Protein 1OYJ (pdb70)

InterPro domains:
  IPR004045 Glutathione S-transferase, N-terminal [PF13417] (9-83)
  IPR004045 Glutathione S-transferase, N-terminal [PS50404] (5-84)
  IPR010987 Glutathione S-transferase, C-terminal-like [PS50405] (97-220)
  IPR036249 Thioredoxin-like superfamily [SSF52833] (6-85)
  IPR036282 Glutathione S-transferase, C-terminal domain superfamily [SSF47616] (97-228)
  IPR040079 Glutathione transferase family [SFLDS00019] (3-228)
  IPR045073 Glutathione S-transferase Omega/Tau-like [PTHR11260] (10-219)
  IPR045073 Glutathione S-transferase Omega/Tau-like [SFLDG01152] (3-228)
  IPR045074 Glutathione S-transferases Tau, C-terminal alpha-helical domain, plant [cd03185] (106-224)

Organism: Oryza sativa subsp. indica (NCBI:txid39946)

Solvent-accessible surface area: 40550 Å² total; per-residue (Å²): 164,145,117,48,103,6,8,0,1,0,46,81,5,8,8,46,0,1,0,0,14,0,0,0,38,45,11,54,10,142,45,81,79,94,92,12,88,68,78,114,67,41,104,48,0,73,156,13,5,84,38,17,116,115,21,6,0,0,10,38,76,56,98,45,7,8,31,7,26,11,0,0,15,6,0,19,18,24,12,87,79,26,60,75,11,4,43,56,18,108,90,68,101,70,9,14,36,30,20,4,48,17,13,20,21,0,34,6,1,39,108,67,0,108,79,23,1,12,118,0,19,135,71,166,54,110,75,42,36,39,8,1,142,106,0,5,93,15,0,98,35,0,15,76,42,2,26,140,90,96,13,12,28,69,60,94,56,48,80,2,8,3,7,0,0,0,0,0,0,4,20,5,18,15,85,0,2,45,138,22,9,68,33,48,5,87,142,18,0,64,109,0,10,25,0,18,114,63,0,39,173,42,122,8,4,93,154,30,29,26,54,55,112,110,0,64,100,35,4,39,63,38,138,48,148,121,74,171,90,148,95,108,2,4,0,0,0,49,84,5,9,8,48,0,2,0,0,15,0,0,0,38,43,10,57,27,120,32,53,80,74,93,10,89,74,79,112,66,39,121,42,0,68,178,12,5,78,41,25,113,118,20,6,0,0,11,29,79,47,98,44,5,8,34,8,26,9,0,0,15,7,0,21,22,26,26,103,79,31,61,75,9,5,37,55,28,91,119,119,116,50,4,16,38,43,21,3,47,16,13,23,22,0,32,7,0,39,111,61,0,93,83,18,0,8,120,0,25,161,64,184,21,126,84,21,29,52,8,1,67,99,0,12,98,15,0,104,34,0,19,78,50,2,18,131,84,90,5,16,16,77,37,86,71,46,80,1,7,4,7,0,0,0,0,0,0,2,20,5,12,15,60,0,2,48,56,15,8,70,37,44,6,91,150,18,0,60,98,0,12,27,0,20,116,62,0,36,171,39,125,5,6,100,148,27,28,24,45,52,103,118,0,46,97,34,2,37,99,71,109,95,210,179,52,171,85,7,11,0,0,0,45,79,4,10,10,50,0,1,0,0,16,0,0,0,38,41,10,61,7,148,42,91,77,93,92,9,89,70,72,113,72,40,106,38,0,71,169,13,4,77,41,20,118,112,20,5,0,0,10,29,69,54,97,44,5,9,36,8,24,11,0,0,14,9,0,19,22,27,4,76,78,16,56,75,8,3,44,55,42,103,86,76,87,105,64,18,16,35,34,18,3,50,15,12,20,20,0,32,6,0,54,105,64,0,114,78,23,0,14,125,0,16,146,70,161,49,112,74,42,38,38,8,0,140,105,0,5,91,15,0,104,37,0,18,75,42,1,21,132,102,52,21,14,25,66,80,44,54,28,78,1,8,4,6,0,0,0,0,0,0,4,19,5,19,15,80,0,2,45,136,26,9,71,32,49,5,89,138,17,0,62,99,0,11,30,0,20,114,71,0,34,97,40,118,7,4,96,154,29,29,25,51,57,114,116,0,63,103,36,3,31,94,46,97,174,172,51,66,153,133,96,112,5,7,0,1,0,51,93,3,9,6,48,0,1,0,0,14,0,0,0,35,40,11,64,29,126,28,61,78,84,92,8,89,76,75,111,64,41,108,43,0,67,172,12,5,80,42,23,108,120,20,6,0,0,12,35,74,58,100,46,5,9,34,7,25,9,0,0,14,6,0,20,27,25,38,117,81,30,57,75,9,5,31,79,19,137,86,124,71,9,16,36,30,23,2,47,17,12,21,22,0,37,8,1,45,82,62,0,98,91,22,0,36,141,0,26,78,69,85,53,124,62,41,41,40,11,1,156,112,0,6,89,12,0,102,35,0,19,76,41,1,17,132,85,102,12,12,13,60,43,92,66,52,75,1,6,3,6,0,0,0,0,0,0,3,22,5,10,14,102,1,4,48,57,18,10,69,28,41,5,90,116,13,0,59,108,0,11,29,0,20,116,60,0,35,176,40,123,6,8,98,151,29,26,23,46,51,107,118,0,96,105,36,3,30,92,51,107,192,131

B-factor: mean 33.17, std 14.16, range [9.79, 136.51]

Radius of gyration: 37.54 Å; Cα contacts (8 Å, |Δi|>4): 1341; chains: 4; bounding box: 58×99×96 Å

Nearest PDB structures (foldseek):
  1oyj-assembly1_A  TM=1.004E+00  e=3.392E-39  Oryza sativa
  1oyj-assembly2_C  TM=9.972E-01  e=3.612E-35  Oryza sativa
  1oyj-assembly2_D  TM=9.879E-01  e=2.551E-34  Oryza sativa
  1oyj-assembly1_B  TM=9.834E-01  e=3.810E-34  Oryza sativa
  1gwc-assembly2_B  TM=8.923E-01  e=2.311E-18  Aegilops tauschii

Secondary structure (DSSP, 8-state):
--S--EEEEE-TT-HHHHHHHHHHHHHT---EEEE--TTS--HHHHHHSTTT--S-EEEETTEEEESHHHHHHHHHHH-TTSPPSS--STT---HHHHHHHHHHHHHHHHHHHHHHHHHHHH--HHHHHHHHHHHHHHHHHHHHHHTT-SSSSSSS--S--HHHHHHGGGGGGHHHHHHHHT--HHHH-HHHHHHHHHHTTSHHHHHHPPPHHHHHHHHHHHHHHHH-/--SSEEEEE-TT-HHHHHHHHHHHHHT---EEEE-BTTB--HHHHHHSTTT--S-EEEETTEEEESHHHHHHHHHHH-TTSPPSS--S-----HHHHHHHHHHHHHHHHHHHHHHHHHHHH--SHHHHHHHHHHHHHHHHHHHHHTT-SSSS-SSS-S--HHHHHHHHHHTTHHHHHHHHT--HHHH-HHHHHHHHHHTTSHHHHHH---HHHHHHHHHHHHH-/----EEEEE-TT-HHHHHHHHHHHHTT---EEEE--TTS--HHHHHHSTTT--S-EEEETTEEEESHHHHHHHHHHS-TTSPPSS--SSSS-TTHHHHHHHHHHHHHHHHHHHHHHHHHHHH--HHHHHHHHHHHHHHHHHHHHHHTT-SSSSTT-SSS--HHHHHHGGGGGGHHHHHHHHT--HHHH-HHHHHHHHHHTTSHHHHHHPPPHHHHHHHHHHHHHHH-/---SEEEEE-TT-HHHHHHHHHHHHHT---EEEE-BTTB--HHHHHHSTTT--S-EEEETTEEEESHHHHHHHHHHH-TTSPPSS-------HHHHHHHHHHHHHHHHHHHHHHHHTTSS--HHHHHHHHHHHHHHHHHHHHHHTT-S-SSSSSSSS--HHHHHHGGGGGTHHHHHHHHT--HHHH-HHHHHHHHHHTTSHHHHHH---HHHHHHHHHHTTT-

Sequence (902 aa):
AEEKELVLLDFWVSPFGQRCRIAMAEKGLEFEYREEDLGNKSDLLLRSNPVHRKIPVLLHAGRPVSESLVILQYLDDAFPGTPHLLPPANSGADAAYARATARFWADYVDRKLYDCGSRLWRLKGEPQAAAGREMAEILRTLEAELGDREFFGGGGGGRLGFVDVALVPFTAWFYSYERCGGFSVEEVAPRLAAWARRCGRIDSVVKHLPSPEKVYDFVGVLKKKYGVEEKELVLLDFWVSPFGQRCRIAMAEKGLEFEYREEDLGNKSDLLLRSNPVHRKIPVLLHAGRPVSESLVILQYLDDAFPGTPHLLPPANSDADAAYARATARFWADYVDRKLYDCGSRLWRLKGEPQAAAGREMAEILRTLEAELGDREFFGGGGGGRLGFVDVALVPFTAWFYSYERCGGFSVEEVAPRLAAWARRCGRIDSVVKHLPSPEKVYDFVGVLKKKEEKELVLLDFWVSPFGQRCRIAMAEKGLEFEYREEDLGNKSDLLLRSNPVHRKIPVLLHAGRPVSESLVILQYLDDAFPGTPHLLPPANSGDADAAYARATARFWADYVDRKLYDCGSRLWRLKGEPQAAAGREMAEILRTLEAELGDREFFGGGGGGRLGFVDVALVPFTAWFYSYERCGGFSVEEVAPRLAAWARRCGRIDSVVKHLPSPEKVYDFVGVLKKKYGEEKELVLLDFWVSPFGQRCRIAMAEKGLEFEYREEDLGNKSDLLLRSNPVHRKIPVLLHAGRPVSESLVILQYLDDAFPGTPHLLPPANSADAAYARATARFWADYVDRKLYDCGSRLWRLKGEPQAAAGREMAEILRTLEAELGDREFFGGGGGGRLGFVDVALVPFTAWFYSYERCGGFSVEEVAPRLAAWARRCGRIDSVVKHLPSPEKVYDFVGVLKKK

CATH classification: 3.40.30.10 (+1 more: 1.20.1050.10)

Structure (mmCIF, N/CA/C/O backbone):
data_1OYJ
#
_entry.id   1OYJ
#
_cell.length_a   76.829
_cell.length_b   91.129
_cell.length_c   165.034
_cell.angle_alpha   90.00
_cell.angle_beta   90.00
_cell.angle_gamma   90.00
#
_symmetry.space_group_name_H-M   'P 21 21 21'
#
loop_
_entity.id
_entity.type
_entity.pdbx_description
1 polymer 'glutathione s-transferase'
2 non-polymer 'MAGNESIUM ION'
3 non-polymer 'CHLORIDE ION'
4 non-polymer GLUTATHIONE
5 non-polymer GLYCEROL
6 water water
#
loop_
_atom_site.group_PDB
_atom_site.id
_atom_site.type_symbol
_atom_site.label_atom_id
_atom_site.label_alt_id
_atom_site.label_comp_id
_atom_site.label_asym_id
_atom_site.label_entity_id
_atom_site.label_seq_id
_atom_site.pdbx_PDB_ins_code
_atom_site.Cartn_x
_atom_site.Cartn_y
_atom_site.Cartn_z
_atom_site.occupancy
_atom_site.B_iso_or_equiv
_atom_site.auth_seq_id
_atom_site.auth_comp_id
_atom_site.auth_asym_id
_atom_site.auth_atom_id
_atom_site.pdbx_PDB_model_num
ATOM 1 N N . ALA A 1 2 ? 15.924 3.351 17.992 1.00 73.72 2 ALA A N 1
ATOM 2 C CA . ALA A 1 2 ? 14.973 2.711 18.950 1.00 73.51 2 ALA A CA 1
ATOM 3 C C . ALA A 1 2 ? 15.535 1.411 19.496 1.00 73.06 2 ALA A C 1
ATOM 4 O O . ALA A 1 2 ? 15.041 0.338 19.147 1.00 73.50 2 ALA A O 1
ATOM 6 N N . GLU A 1 3 ? 16.635 1.501 20.244 1.00 72.17 3 GLU A N 1
ATOM 7 C CA . GLU A 1 3 ? 17.116 0.381 21.056 1.00 71.01 3 GLU A CA 1
ATOM 8 C C . GLU A 1 3 ? 16.818 0.626 22.542 1.00 69.87 3 GLU A C 1
ATOM 9 O O . GLU A 1 3 ? 15.795 1.215 22.898 1.00 70.11 3 GLU A O 1
ATOM 15 N N . GLU A 1 4 ? 17.718 0.149 23.397 1.00 68.34 4 GLU A N 1
ATOM 16 C CA . GLU A 1 4 ? 17.653 0.331 24.842 1.00 66.70 4 GLU A CA 1
ATOM 17 C C . GLU A 1 4 ? 18.673 1.388 25.266 1.00 64.24 4 GLU A C 1
ATOM 18 O O . GLU A 1 4 ? 19.861 1.113 25.297 1.00 63.69 4 GLU A O 1
ATOM 24 N N . LYS A 1 5 ? 18.222 2.608 25.539 1.00 61.28 5 LYS A N 1
ATOM 25 C CA . LYS A 1 5 ? 19.115 3.619 26.111 1.00 58.61 5 LYS A CA 1
ATOM 26 C C . LYS A 1 5 ? 19.808 4.632 25.162 1.00 55.14 5 LYS A C 1
ATOM 27 O O . LYS A 1 5 ? 20.040 4.361 23.984 1.00 55.76 5 LYS A O 1
ATOM 29 N N . GLU A 1 6 ? 20.084 5.821 25.693 1.00 50.14 6 GLU A N 1
ATOM 30 C CA . GLU A 1 6 ? 21.001 6.773 25.063 1.00 45.40 6 GLU A CA 1
ATOM 31 C C . GLU A 1 6 ? 22.057 6.831 26.147 1.00 39.96 6 GLU A C 1
ATOM 32 O O . GLU A 1 6 ? 21.848 7.506 27.178 1.00 37.45 6 GLU A O 1
ATOM 38 N N . LEU A 1 7 ? 23.121 6.056 25.941 1.00 32.90 7 LEU A N 1
ATOM 39 C CA . LEU A 1 7 ? 24.204 5.938 26.887 1.00 28.53 7 LEU A CA 1
ATOM 40 C C . LEU A 1 7 ? 25.441 6.685 26.466 1.00 26.24 7 LEU A C 1
ATOM 41 O O . LEU A 1 7 ? 25.932 6.540 25.341 1.00 23.15 7 LEU A O 1
ATOM 46 N N . VAL A 1 8 ? 26.000 7.448 27.388 1.00 24.85 8 VAL A N 1
ATOM 47 C CA . VAL A 1 8 ? 27.248 8.137 27.146 1.00 24.41 8 VAL A CA 1
ATOM 48 C C . VAL A 1 8 ? 28.140 7.934 28.336 1.00 23.51 8 VAL A C 1
ATOM 49 O O . VAL A 1 8 ? 27.661 8.050 29.486 1.00 23.72 8 VAL A O 1
ATOM 53 N N . LEU A 1 9 ? 29.427 7.714 28.082 1.00 22.15 9 LEU A N 1
ATOM 54 C CA . LEU A 1 9 ? 30.348 7.413 29.141 1.00 21.04 9 LEU A CA 1
ATOM 55 C C . LEU A 1 9 ? 31.484 8.388 29.093 1.00 22.20 9 LEU A C 1
ATOM 56 O O . LEU A 1 9 ? 32.198 8.449 28.058 1.00 23.79 9 LEU A O 1
ATOM 61 N N . LEU A 1 10 ? 31.620 9.217 30.126 1.00 19.61 10 LEU A N 1
ATOM 62 C CA . LEU A 1 10 ? 32.735 10.129 30.232 1.00 21.45 10 LEU A CA 1
ATOM 63 C C . LEU A 1 10 ? 33.826 9.296 30.897 1.00 22.24 10 LEU A C 1
ATOM 64 O O . LEU A 1 10 ? 33.624 8.743 31.981 1.00 22.35 10 LEU A O 1
ATOM 69 N N . ASP A 1 11 ? 34.993 9.201 30.276 1.00 21.44 11 ASP A N 1
ATOM 70 C CA . ASP A 1 11 ? 35.997 8.281 30.799 1.00 21.25 11 ASP A CA 1
ATOM 71 C C . ASP A 1 11 ? 37.424 8.751 30.458 1.00 21.81 11 ASP A C 1
AT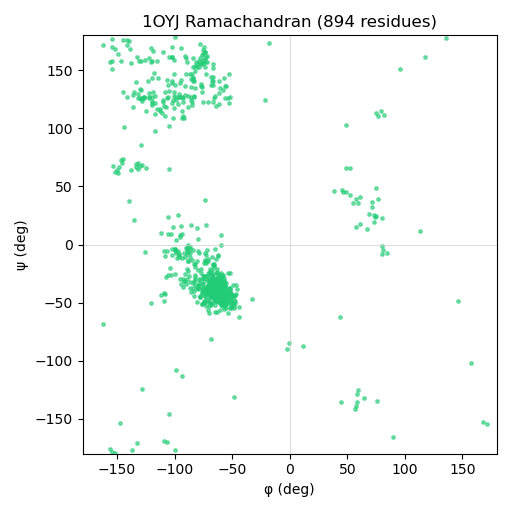OM 72 O O . ASP A 1 11 ? 37.636 9.847 29.852 1.00 20.57 11 ASP A O 1
ATOM 77 N N . PHE A 1 12 ? 38.412 7.985 30.867 1.00 19.45 12 PHE A N 1
ATOM 78 C CA . PHE A 1 12 ? 39.813 8.255 30.652 1.00 20.25 12 PHE A CA 1
ATOM 79 C C . PHE A 1 12 ? 40.333 6.878 30.228 1.00 21.48 12 PHE A C 1
ATOM 80 O O . PHE A 1 12 ? 40.036 5.856 30.915 1.00 21.44 12 PHE A O 1
ATOM 88 N N . TRP A 1 13 ? 41.042 6.782 29.109 1.00 20.73 13 TRP A N 1
ATOM 89 C CA . TRP A 1 13 ? 41.366 5.441 28.509 1.00 22.71 13 TRP A CA 1
ATOM 90 C C . TRP A 1 13 ? 41.908 4.364 29.447 1.00 20.70 13 TRP A C 1
ATOM 91 O O . TRP A 1 13 ? 41.458 3.229 29.432 1.00 20.65 13 TRP A O 1
ATOM 102 N N . VAL A 1 14 ? 42.901 4.708 30.243 1.00 20.25 14 VAL A N 1
ATOM 103 C CA . VAL A 1 14 ? 43.615 3.753 31.116 1.00 20.33 14 VAL A CA 1
ATOM 104 C C . VAL A 1 14 ? 42.897 3.500 32.464 1.00 20.88 14 VAL A C 1
ATOM 105 O O . VAL A 1 14 ? 43.327 2.665 33.256 1.00 20.25 14 VAL A O 1
ATOM 109 N N . SER A 1 15 ? 41.794 4.221 32.740 1.00 18.40 15 SER A N 1
ATOM 110 C CA . SER A 1 15 ? 41.043 3.997 34.003 1.00 20.14 15 SER A CA 1
ATOM 111 C C . SER A 1 15 ? 40.440 2.605 34.203 1.00 18.17 15 SER A C 1
ATOM 112 O O . SER A 1 15 ? 39.540 2.224 33.505 1.00 20.16 15 SER A O 1
ATOM 115 N N . PRO A 1 16 ? 40.855 1.954 35.271 1.00 18.34 16 PRO A N 1
ATOM 116 C CA . PRO A 1 16 ? 40.301 0.644 35.622 1.00 18.37 16 PRO A CA 1
ATOM 117 C C . PRO A 1 16 ? 38.843 0.783 35.984 1.00 20.92 16 PRO A C 1
ATOM 118 O O . PRO A 1 16 ? 38.046 -0.123 35.728 1.00 21.59 16 PRO A O 1
ATOM 122 N N . PHE A 1 17 ? 38.481 1.956 36.595 1.00 22.03 17 PHE A N 1
ATOM 123 C CA . PHE A 1 17 ? 37.138 2.183 37.055 1.00 20.50 17 PHE A CA 1
ATOM 124 C C . PHE A 1 17 ? 36.171 2.388 35.886 1.00 21.21 17 PHE A C 1
ATOM 125 O O . PHE A 1 17 ? 35.095 1.802 35.818 1.00 20.58 17 PHE A O 1
ATOM 133 N N . GLY A 1 18 ? 36.591 3.166 34.886 1.00 20.02 18 GLY A N 1
ATOM 134 C CA . GLY A 1 18 ? 35.775 3.338 33.671 1.00 19.43 18 GLY A CA 1
ATOM 135 C C . GLY A 1 18 ? 35.756 2.046 32.846 1.00 20.65 18 GLY A C 1
ATOM 136 O O . GLY A 1 18 ? 34.758 1.623 32.344 1.00 20.32 18 GLY A O 1
ATOM 137 N N . GLN A 1 19 ? 36.846 1.331 32.827 1.00 20.35 19 GLN A N 1
ATOM 138 C CA . GLN A 1 19 ? 36.853 0.054 32.158 1.00 20.45 19 GLN A CA 1
ATOM 139 C C . GLN A 1 19 ? 35.805 -0.949 32.710 1.00 20.00 19 GLN A C 1
ATOM 140 O O . GLN A 1 19 ? 35.267 -1.723 31.960 1.00 18.60 19 GLN A O 1
ATOM 146 N N . ARG A 1 20 ? 35.554 -0.947 34.029 1.00 18.68 20 ARG A N 1
ATOM 147 C CA . ARG A 1 20 ? 34.508 -1.704 34.538 1.00 20.53 20 ARG A CA 1
ATOM 148 C C . ARG A 1 20 ? 33.208 -1.493 33.797 1.00 20.24 20 ARG A C 1
ATOM 149 O O . ARG A 1 20 ? 32.517 -2.466 33.512 1.00 19.24 20 ARG A O 1
ATOM 157 N N . CYS A 1 21 ? 32.823 -0.248 33.644 1.00 21.44 21 CYS A N 1
ATOM 158 C CA . CYS A 1 21 ? 31.561 0.072 33.101 1.00 21.35 21 CYS A CA 1
ATOM 159 C C . CYS A 1 21 ? 31.586 -0.267 31.601 1.00 20.43 21 CYS A C 1
ATOM 160 O O . CYS A 1 21 ? 30.576 -0.660 31.022 1.00 20.34 21 CYS A O 1
ATOM 163 N N . ARG A 1 22 ? 32.731 -0.066 30.946 1.00 18.54 22 ARG A N 1
ATOM 164 C CA . ARG A 1 22 ? 32.811 -0.498 29.514 1.00 20.66 22 ARG A CA 1
ATOM 165 C C . ARG A 1 22 ? 32.529 -2.020 29.347 1.00 19.64 22 ARG A C 1
ATOM 166 O O . ARG A 1 22 ? 31.755 -2.412 28.420 1.00 20.11 22 ARG A O 1
ATOM 174 N N . ILE A 1 23 ? 33.215 -2.831 30.147 1.00 17.77 23 ILE A N 1
ATOM 175 C CA . ILE A 1 23 ? 33.054 -4.301 30.082 1.00 19.13 23 ILE A CA 1
ATOM 176 C C . ILE A 1 23 ? 31.624 -4.701 30.389 1.00 19.94 23 ILE A C 1
ATOM 177 O O . ILE A 1 23 ? 31.075 -5.556 29.742 1.00 22.77 23 ILE A O 1
ATOM 182 N N . ALA A 1 24 ? 31.020 -4.057 31.409 1.00 20.78 24 ALA A N 1
ATOM 183 C CA . ALA A 1 24 ? 29.658 -4.396 31.800 1.00 19.67 24 ALA A CA 1
ATOM 184 C C . ALA A 1 24 ? 28.619 -4.083 30.720 1.00 20.76 24 ALA A C 1
ATOM 185 O O . ALA A 1 24 ? 27.737 -4.918 30.418 1.00 20.99 24 ALA A O 1
ATOM 187 N N . MET A 1 25 ? 28.758 -2.932 30.072 1.00 20.13 25 MET A N 1
ATOM 188 C CA . MET A 1 25 ? 27.936 -2.636 28.925 1.00 20.97 25 MET A CA 1
ATOM 189 C C . MET A 1 25 ? 28.182 -3.598 27.765 1.00 21.28 25 MET A C 1
ATOM 190 O O . MET A 1 25 ? 27.236 -4.130 27.186 1.00 23.27 25 MET A O 1
ATOM 195 N N . ALA A 1 26 ? 29.441 -3.865 27.436 1.00 22.54 26 ALA A N 1
ATOM 196 C CA . ALA A 1 26 ? 29.731 -4.858 26.432 1.00 22.60 26 ALA A CA 1
ATOM 197 C C . ALA A 1 26 ? 29.088 -6.184 26.761 1.00 22.46 26 ALA A C 1
ATOM 198 O O . ALA A 1 26 ? 28.469 -6.839 25.877 1.00 24.23 26 ALA A O 1
ATOM 200 N N . GLU A 1 27 ? 29.231 -6.622 27.981 1.00 23.00 27 GLU A N 1
ATOM 201 C CA . GLU A 1 27 ? 28.642 -7.927 28.420 1.00 21.64 27 GLU A CA 1
ATOM 202 C C . GLU A 1 27 ? 27.161 -7.948 28.214 1.00 22.44 27 GLU A C 1
ATOM 203 O O . GLU A 1 27 ? 26.586 -9.016 27.954 1.00 19.48 27 GLU A O 1
ATOM 209 N N . LYS A 1 28 ? 26.555 -6.773 28.379 1.00 21.35 28 LYS A N 1
ATOM 210 C CA . LYS A 1 28 ? 25.143 -6.629 28.310 1.00 23.79 28 LYS A CA 1
ATOM 211 C C . LYS A 1 28 ? 24.560 -6.317 26.915 1.00 23.16 28 LYS A C 1
ATOM 212 O O . LYS A 1 28 ? 23.377 -6.201 26.767 1.00 22.42 28 LYS A O 1
ATOM 218 N N . GLY A 1 29 ? 25.411 -6.147 25.938 1.00 23.63 29 GLY A N 1
ATOM 219 C CA . GLY A 1 29 ? 24.969 -5.750 24.602 1.00 22.25 29 GLY A CA 1
ATOM 220 C C . GLY A 1 29 ? 24.553 -4.296 24.550 1.00 22.27 29 GLY A C 1
ATOM 221 O O . GLY A 1 29 ? 23.829 -3.905 23.650 1.00 21.55 29 GLY A O 1
ATOM 222 N N . LEU A 1 30 ? 24.970 -3.470 25.493 1.00 20.33 30 LEU A N 1
ATOM 223 C CA . LEU A 1 30 ? 24.524 -2.108 25.465 1.00 21.25 30 LEU A CA 1
ATOM 224 C C . LEU A 1 30 ? 25.573 -1.196 24.787 1.00 21.60 30 LEU A C 1
ATOM 225 O O . LEU A 1 30 ? 26.680 -1.102 25.279 1.00 20.71 30 LEU A O 1
ATOM 230 N N . GLU A 1 31 ? 25.207 -0.501 23.704 1.00 20.74 31 GLU A N 1
ATOM 231 C CA . GLU A 1 31 ? 26.143 0.332 22.958 1.00 21.01 31 GLU A CA 1
ATOM 232 C C . GLU A 1 31 ? 26.190 1.644 23.639 1.00 22.52 31 GLU A C 1
ATOM 233 O O . GLU A 1 31 ? 25.146 2.104 24.151 1.00 23.48 31 GLU A O 1
ATOM 239 N N . PHE A 1 32 ? 27.340 2.297 23.636 1.00 22.57 32 PHE A N 1
ATOM 240 C CA . PHE A 1 32 ? 27.401 3.623 24.268 1.00 22.78 32 PHE A CA 1
ATOM 241 C C . PHE A 1 32 ? 28.374 4.507 23.547 1.00 24.42 32 PHE A C 1
ATOM 242 O O . PHE A 1 32 ? 29.286 4.044 22.921 1.00 22.46 32 PHE A O 1
ATOM 250 N N . GLU A 1 33 ? 28.208 5.805 23.691 1.00 23.99 33 GLU A N 1
ATOM 251 C CA . GLU A 1 33 ? 29.156 6.735 23.175 1.00 25.32 33 GLU A CA 1
ATOM 252 C C . GLU A 1 33 ? 30.250 7.009 24.183 1.00 26.16 33 GLU A C 1
ATOM 253 O O . GLU A 1 33 ? 29.980 7.523 25.265 1.00 25.64 33 GLU A O 1
ATOM 259 N N . TYR A 1 34 ? 31.493 6.677 23.834 1.00 24.59 34 TYR A N 1
ATOM 260 C CA . TYR A 1 34 ? 32.616 6.938 24.706 1.00 24.14 34 TYR A CA 1
ATOM 261 C C . TYR A 1 34 ? 33.201 8.343 24.478 1.00 23.25 34 TYR A C 1
ATOM 262 O O . TYR A 1 34 ? 33.576 8.698 23.323 1.00 22.33 34 TYR A O 1
ATOM 271 N N . ARG A 1 35 ? 33.356 9.124 25.530 1.00 21.51 35 ARG A N 1
ATOM 272 C CA . ARG A 1 35 ? 34.012 10.411 25.398 1.00 23.06 35 ARG A CA 1
ATOM 273 C C . ARG A 1 35 ? 35.240 10.471 26.258 1.00 23.81 35 ARG A C 1
ATOM 274 O O . ARG A 1 35 ? 35.140 10.281 27.467 1.00 24.64 35 ARG A O 1
ATOM 282 N N . GLU A 1 36 ? 36.408 10.682 25.645 1.00 22.58 36 GLU A N 1
ATOM 283 C CA . GLU A 1 36 ? 37.669 10.763 26.347 1.00 22.96 36 GLU A CA 1
ATOM 284 C C . GLU A 1 36 ? 37.834 12.099 27.089 1.00 25.26 36 GLU A C 1
ATOM 285 O O . GLU A 1 36 ? 37.881 13.176 26.468 1.00 23.31 36 GLU A O 1
ATOM 291 N N . GLU A 1 37 ? 38.044 12.076 28.379 1.00 23.32 37 GLU A N 1
ATOM 292 C CA . GLU A 1 37 ? 38.271 13.335 29.063 1.00 24.65 37 GLU A CA 1
ATOM 293 C C . GLU A 1 37 ? 39.733 13.609 29.336 1.00 25.30 37 GLU A C 1
ATOM 294 O O . GLU A 1 37 ? 40.434 12.730 29.718 1.00 24.34 37 GLU A O 1
ATOM 300 N N . ASP A 1 38 ? 40.136 14.881 29.303 1.00 24.41 38 ASP A N 1
ATOM 301 C CA . ASP A 1 38 ? 41.486 15.259 29.707 1.00 25.17 38 ASP A CA 1
ATOM 302 C C . ASP A 1 38 ? 41.405 15.628 31.166 1.00 25.17 38 ASP A C 1
ATOM 303 O O . ASP A 1 38 ? 40.894 16.720 31.551 1.00 24.88 38 ASP A O 1
ATOM 308 N N . LEU A 1 39 ? 41.947 14.804 32.037 1.00 25.54 39 LEU A N 1
ATOM 309 C CA . LEU A 1 39 ? 41.737 15.057 33.467 1.00 26.23 39 LEU A CA 1
ATOM 310 C C . LEU A 1 39 ? 42.393 16.338 34.010 1.00 27.38 39 LEU A C 1
ATOM 311 O O . LEU A 1 39 ? 41.945 16.868 35.077 1.00 25.42 39 LEU A O 1
ATOM 316 N N . GLY A 1 40 ? 43.351 16.870 33.241 1.00 26.52 40 GLY A N 1
ATOM 317 C CA . GLY A 1 40 ? 44.014 18.126 33.524 1.00 27.99 40 GLY A CA 1
ATOM 318 C C . GLY A 1 40 ? 43.204 19.274 32.937 1.00 28.19 40 GLY A C 1
ATOM 319 O O . GLY A 1 40 ? 43.481 20.453 33.210 1.00 30.23 40 GLY A O 1
ATOM 320 N N . ASN A 1 41 ? 42.172 18.956 32.167 1.00 26.51 41 ASN A N 1
ATOM 321 C CA . ASN A 1 41 ? 41.381 19.991 31.530 1.00 26.94 41 ASN A CA 1
ATOM 322 C C . ASN A 1 41 ? 39.944 19.428 31.430 1.00 24.30 41 ASN A C 1
ATOM 323 O O . ASN A 1 41 ? 39.373 19.256 30.384 1.00 23.93 41 ASN A O 1
ATOM 328 N N . LYS A 1 42 ? 39.358 19.151 32.573 1.00 23.48 42 LYS A N 1
ATOM 329 C CA . LYS A 1 42 ? 38.037 18.527 32.622 1.00 24.44 42 LYS A CA 1
ATOM 330 C C . LYS A 1 42 ? 36.992 19.323 31.884 1.00 24.92 42 LYS A C 1
ATOM 331 O O . LYS A 1 42 ? 37.031 20.534 31.917 1.00 25.11 42 LYS A O 1
ATOM 337 N N . SER A 1 43 ? 36.052 18.656 31.207 1.00 24.00 43 SER A N 1
ATOM 338 C CA . SER A 1 43 ? 35.028 19.397 30.471 1.00 22.58 43 SER A CA 1
ATOM 339 C C . SER A 1 43 ? 33.946 19.971 31.348 1.00 22.61 43 SER A C 1
ATOM 340 O O . SER A 1 43 ? 33.622 19.473 32.452 1.00 23.09 43 SER A O 1
ATOM 343 N N . ASP A 1 44 ? 33.316 21.024 30.877 1.00 23.57 44 ASP A N 1
ATOM 344 C CA . ASP A 1 44 ? 32.173 21.562 31.614 1.00 25.70 44 ASP A CA 1
ATOM 345 C C . ASP A 1 44 ? 31.132 20.430 31.925 1.00 25.41 44 ASP A C 1
ATOM 346 O O . ASP A 1 44 ? 30.569 20.374 32.989 1.00 26.17 44 ASP A O 1
ATOM 351 N N . LEU A 1 45 ? 30.912 19.504 31.008 1.00 26.09 45 LEU A N 1
ATOM 352 C CA . LEU A 1 45 ? 29.892 18.463 31.190 1.00 25.80 45 LEU A CA 1
ATOM 353 C C . LEU A 1 45 ? 30.302 17.504 32.344 1.00 24.76 45 LEU A C 1
ATOM 354 O O . LEU A 1 45 ? 29.549 17.236 33.223 1.00 25.35 45 LEU A O 1
ATOM 359 N N . LEU A 1 46 ? 31.552 17.072 32.387 1.00 22.95 46 LEU A N 1
ATOM 360 C CA . LEU A 1 46 ? 31.945 16.263 33.476 1.00 21.77 46 LEU A CA 1
ATOM 361 C C . LEU A 1 46 ? 31.773 17.027 34.828 1.00 21.74 46 LEU A C 1
ATOM 362 O O . LEU A 1 46 ? 31.190 16.530 35.803 1.00 19.67 46 LEU A O 1
ATOM 367 N N . LEU A 1 47 ? 32.247 18.265 34.872 1.00 21.51 47 LEU A N 1
ATOM 368 C CA . LEU A 1 47 ? 32.168 19.014 36.107 1.00 22.46 47 LEU A CA 1
ATOM 369 C C . LEU A 1 47 ? 30.746 19.229 36.550 1.00 22.75 47 LEU A C 1
ATOM 370 O O . LEU A 1 47 ? 30.483 19.269 37.789 1.00 22.08 47 LEU A O 1
ATOM 375 N N . ARG A 1 48 ? 29.833 19.377 35.590 1.00 22.46 48 ARG A N 1
ATOM 376 C CA . ARG A 1 48 ? 28.410 19.486 35.948 1.00 25.02 48 ARG A CA 1
ATOM 377 C C . ARG A 1 48 ? 27.730 18.219 36.328 1.00 26.47 48 ARG A C 1
ATOM 378 O O . ARG A 1 48 ? 26.770 18.270 37.108 1.00 25.23 48 ARG A O 1
ATOM 386 N N . SER A 1 49 ? 28.141 17.118 35.683 1.00 25.22 49 SER A N 1
ATOM 387 C CA . SER A 1 49 ? 27.508 15.804 35.808 1.00 25.15 49 SER A CA 1
ATOM 388 C C . SER A 1 49 ? 27.926 15.129 37.059 1.00 24.41 49 SER A C 1
ATOM 389 O O . SER A 1 49 ? 27.113 14.462 37.613 1.00 23.87 49 SER A O 1
ATOM 392 N N . ASN A 1 50 ? 29.173 15.337 37.524 1.00 23.11 50 ASN A N 1
ATOM 393 C CA . ASN A 1 50 ? 29.660 14.801 38.812 1.00 23.55 50 ASN A CA 1
ATOM 394 C C . ASN A 1 50 ? 30.295 15.943 39.654 1.00 19.71 50 ASN A C 1
ATOM 395 O O . ASN A 1 50 ? 31.478 15.909 39.895 1.00 20.54 50 ASN A O 1
ATOM 400 N N . PRO A 1 51 ? 29.517 16.904 40.149 1.00 22.51 51 PRO A N 1
ATOM 401 C CA . PRO A 1 51 ? 30.081 18.082 40.861 1.00 21.64 51 PRO A CA 1
ATOM 402 C C . PRO A 1 51 ? 30.657 17.733 42.170 1.00 21.61 51 PRO A C 1
ATOM 403 O O . PRO A 1 51 ? 31.518 18.402 42.641 1.00 20.40 51 PRO A O 1
ATOM 407 N N . VAL A 1 52 ? 30.233 16.598 42.734 1.00 22.91 52 VAL A N 1
ATOM 408 C CA . VAL A 1 52 ? 30.696 16.244 44.023 1.00 22.96 52 VAL A CA 1
ATOM 409 C C . VAL A 1 52 ? 32.126 15.746 43.961 1.00 23.08 52 VAL A C 1
ATOM 410 O O . VAL A 1 52 ? 32.983 16.200 44.709 1.00 22.22 52 VAL A O 1
ATOM 414 N N . HIS A 1 53 ? 32.410 14.829 43.041 1.00 21.62 53 HIS A N 1
ATOM 415 C CA . HIS A 1 53 ? 33.709 14.269 43.008 1.00 22.67 53 HIS A CA 1
ATOM 416 C C . HIS A 1 53 ? 34.516 14.757 41.829 1.00 21.83 53 HIS A C 1
ATOM 417 O O . HIS A 1 53 ? 35.695 14.790 41.925 1.00 21.56 53 HIS A O 1
ATOM 424 N N . ARG A 1 54 ? 33.885 15.123 40.749 1.00 21.33 54 ARG A N 1
ATOM 425 C CA . ARG A 1 54 ? 34.598 15.590 39.551 1.00 24.07 54 ARG A CA 1
ATOM 426 C C . ARG A 1 54 ? 35.540 14.570 38.995 1.00 23.89 54 ARG A C 1
ATOM 427 O O . ARG A 1 54 ? 36.626 14.907 38.548 1.00 24.15 54 ARG A O 1
ATOM 435 N N . LYS A 1 55 ? 35.131 13.319 39.099 1.00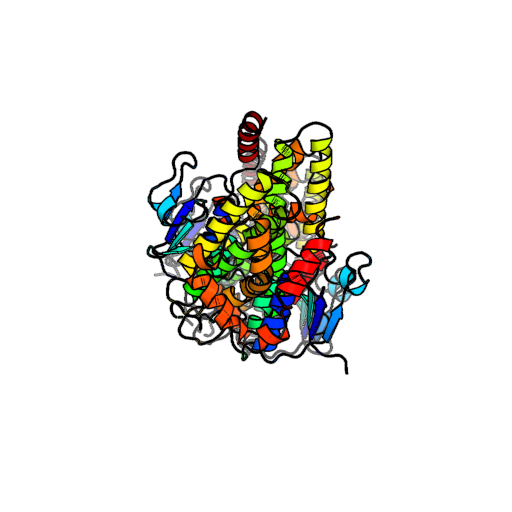 22.82 55 LYS A N 1
ATOM 436 C CA . LYS A 1 55 ? 35.859 12.177 38.629 1.00 23.33 55 LYS A CA 1
ATOM 437 C C . LYS A 1 55 ? 35.200 11.375 37.488 1.00 22.28 55 LYS A C 1
ATOM 438 O O . LYS A 1 55 ? 34.007 11.437 37.282 1.00 21.01 55 LYS A O 1
ATOM 444 N N . ILE A 1 56 ? 36.006 10.610 36.727 1.00 20.23 56 ILE A N 1
ATOM 445 C CA . ILE A 1 56 ? 35.371 9.726 35.781 1.00 20.48 56 ILE A CA 1
ATOM 446 C C . ILE A 1 56 ? 35.460 8.381 36.438 1.00 21.49 56 ILE A C 1
ATOM 447 O O . ILE A 1 56 ? 36.244 8.235 37.332 1.00 23.09 56 ILE A O 1
ATOM 452 N N . PRO A 1 57 ? 34.671 7.383 36.044 1.00 21.46 57 PRO A N 1
ATOM 453 C CA . PRO A 1 57 ? 33.663 7.439 35.022 1.00 21.58 57 PRO A CA 1
ATOM 454 C C . PRO A 1 57 ? 32.334 7.998 35.443 1.00 22.73 57 PRO A C 1
ATOM 455 O O . PRO A 1 57 ? 31.937 8.036 36.607 1.00 19.99 57 PRO A O 1
ATOM 459 N N . VAL A 1 58 ? 31.661 8.536 34.429 1.00 22.40 58 VAL A N 1
ATOM 460 C CA . VAL A 1 58 ? 30.344 9.024 34.588 1.00 21.23 58 VAL A CA 1
ATOM 461 C C . VAL A 1 58 ? 29.557 8.476 33.490 1.00 22.42 58 VAL A C 1
ATOM 462 O O . VAL A 1 58 ? 29.905 8.653 32.276 1.00 22.37 58 VAL A O 1
ATOM 466 N N . LEU A 1 59 ? 28.440 7.890 33.852 1.00 21.13 59 LEU A N 1
ATOM 467 C CA . LEU A 1 59 ? 27.543 7.359 32.868 1.00 21.28 59 LEU A CA 1
ATOM 468 C C . LEU A 1 59 ? 26.354 8.248 32.759 1.00 23.01 59 LEU A C 1
ATOM 469 O O . LEU A 1 59 ? 25.782 8.569 33.778 1.00 22.53 59 LEU A O 1
ATOM 474 N N . LEU A 1 60 ? 26.027 8.701 31.549 1.00 24.00 60 LEU A N 1
ATOM 475 C CA . LEU A 1 60 ? 24.836 9.505 31.340 1.00 25.65 60 LEU A CA 1
ATOM 476 C C . LEU A 1 60 ? 23.826 8.664 30.567 1.00 23.88 60 LEU A C 1
ATOM 477 O O . LEU A 1 60 ? 24.096 8.167 29.442 1.00 24.20 60 LEU A O 1
ATOM 482 N N . HIS A 1 61 ? 22.661 8.508 31.151 1.00 24.14 61 HIS A N 1
ATOM 483 C CA . HIS A 1 61 ? 21.569 7.729 30.580 1.00 23.41 61 HIS A CA 1
ATOM 484 C C . HIS A 1 61 ? 20.456 8.734 30.360 1.00 25.03 61 HIS A C 1
ATOM 485 O O . HIS A 1 61 ? 19.971 9.372 31.297 1.00 25.28 61 HIS A O 1
ATOM 492 N N . ALA A 1 62 ? 20.177 8.970 29.079 1.00 26.21 62 ALA A N 1
ATOM 493 C CA . ALA A 1 62 ? 19.292 10.032 28.626 1.00 26.20 62 ALA A CA 1
ATOM 494 C C . ALA A 1 62 ? 19.592 11.328 29.355 1.00 27.27 62 ALA A C 1
ATOM 495 O O . ALA A 1 62 ? 18.673 12.017 29.812 1.00 26.44 62 ALA A O 1
ATOM 497 N N . GLY A 1 63 ? 20.865 11.690 29.451 1.00 27.39 63 GLY A N 1
ATOM 498 C CA . GLY A 1 63 ? 21.221 12.955 30.092 1.00 28.54 63 GLY A CA 1
ATOM 499 C C . GLY A 1 63 ? 21.274 12.992 31.634 1.00 28.64 63 GLY A C 1
ATOM 500 O O . GLY A 1 63 ? 21.656 14.007 32.212 1.00 29.98 63 GLY A O 1
ATOM 501 N N . ARG A 1 64 ? 20.904 11.919 32.308 1.00 26.62 64 ARG A N 1
ATOM 502 C CA . ARG A 1 64 ? 20.978 11.898 33.781 1.00 26.05 64 ARG A CA 1
ATOM 503 C C . ARG A 1 64 ? 22.208 11.127 34.233 1.00 25.41 64 ARG A C 1
ATOM 504 O O . ARG A 1 64 ? 22.382 10.012 33.785 1.00 24.63 64 ARG A O 1
ATOM 512 N N . PRO A 1 65 ? 23.077 11.730 35.026 1.00 24.15 65 PRO A N 1
ATOM 513 C CA . PRO A 1 65 ? 24.341 11.093 35.441 1.00 22.30 65 PRO A CA 1
ATOM 514 C C . PRO A 1 65 ? 24.253 10.125 36.603 1.00 22.22 65 PRO A C 1
ATOM 515 O O . PRO A 1 65 ? 23.421 10.270 37.471 1.00 20.34 65 PRO A O 1
ATOM 519 N N . VAL A 1 66 ? 25.142 9.130 36.562 1.00 22.08 66 VAL A N 1
ATOM 520 C CA . VAL A 1 66 ? 25.336 8.144 37.591 1.00 21.55 66 VAL A CA 1
ATOM 521 C C . VAL A 1 66 ? 26.871 8.051 37.698 1.00 22.57 66 VAL A C 1
ATOM 522 O O . VAL A 1 66 ? 27.566 7.823 36.652 1.00 21.16 66 VAL A O 1
ATOM 526 N N . SER A 1 67 ? 27.398 8.387 38.872 1.00 20.78 67 SER A N 1
ATOM 527 C CA . SER A 1 67 ? 28.804 8.301 39.149 1.00 22.79 67 SER A CA 1
ATOM 528 C C . SER A 1 67 ? 29.103 7.157 40.149 1.00 21.66 67 SER A C 1
ATOM 529 O O . SER A 1 67 ? 28.175 6.657 40.813 1.00 22.83 67 SER A O 1
ATOM 532 N N . GLU A 1 68 ? 30.394 6.825 40.219 1.00 20.60 68 GLU A N 1
ATOM 533 C CA . GLU A 1 68 ? 31.003 5.825 41.076 1.00 20.60 68 GLU A CA 1
ATOM 534 C C . GLU A 1 68 ? 30.797 4.495 40.375 1.00 19.23 68 GLU A C 1
ATOM 535 O O . GLU A 1 68 ? 29.705 4.042 40.217 1.00 19.92 68 GLU A O 1
ATOM 541 N N . SER A 1 69 ? 31.900 3.928 39.914 1.00 18.95 69 SER A N 1
ATOM 542 C CA . SER A 1 69 ? 31.871 2.725 39.093 1.00 19.53 69 SER A CA 1
ATOM 543 C C . SER A 1 69 ? 30.996 1.623 39.647 1.00 19.24 69 SER A C 1
ATOM 544 O O . SER A 1 69 ? 30.178 1.016 38.928 1.00 21.76 69 SER A O 1
ATOM 547 N N . LEU A 1 70 ? 31.074 1.352 40.932 1.00 20.58 70 LEU A N 1
ATOM 548 C CA . LEU A 1 70 ? 30.295 0.190 41.430 1.00 20.14 70 LEU A CA 1
ATOM 549 C C . LEU A 1 70 ? 28.787 0.484 41.471 1.00 20.51 70 LEU A C 1
ATOM 550 O O . LEU A 1 70 ? 27.945 -0.414 41.349 1.00 19.44 70 LEU A O 1
ATOM 555 N N . VAL A 1 71 ? 28.481 1.760 41.614 1.00 20.77 71 VAL A N 1
ATOM 556 C CA . VAL A 1 71 ? 27.129 2.248 41.564 1.00 18.55 71 VAL A CA 1
ATOM 557 C C . VAL A 1 71 ? 26.602 2.100 40.100 1.00 18.34 71 VAL A C 1
ATOM 558 O O . VAL A 1 71 ? 25.485 1.618 39.894 1.00 16.56 71 VAL A O 1
ATOM 562 N N . ILE A 1 72 ? 27.418 2.489 39.099 1.00 17.93 72 ILE A N 1
ATOM 563 C CA . ILE A 1 72 ? 27.064 2.373 37.698 1.00 18.53 72 ILE A CA 1
ATOM 564 C C . ILE A 1 72 ? 26.838 0.874 37.364 1.00 18.49 72 ILE A C 1
ATOM 565 O O . ILE A 1 72 ? 25.856 0.528 36.754 1.00 20.95 72 ILE A O 1
ATOM 570 N N . LEU A 1 73 ? 27.729 0.000 37.833 1.00 21.01 73 LEU A N 1
ATOM 571 C CA . LEU A 1 73 ? 27.536 -1.444 37.607 1.00 20.80 73 LEU A CA 1
ATOM 572 C C . LEU A 1 73 ? 26.165 -1.944 38.146 1.00 22.08 73 LEU A C 1
ATOM 573 O O . LEU A 1 73 ? 25.412 -2.617 37.426 1.00 24.24 73 LEU A O 1
ATOM 578 N N . GLN A 1 74 ? 25.799 -1.571 39.339 1.00 20.50 74 GLN A N 1
ATOM 579 C CA . GLN A 1 74 ? 24.518 -2.002 39.863 1.00 21.13 74 GLN A CA 1
ATOM 580 C C . GLN A 1 74 ? 23.362 -1.389 39.123 1.00 21.58 74 GLN A C 1
ATOM 581 O O . GLN A 1 74 ? 22.305 -2.050 38.852 1.00 18.56 74 GLN A O 1
ATOM 587 N N . TYR A 1 75 ? 23.614 -0.174 38.657 1.00 21.72 75 TYR A N 1
ATOM 588 C CA . TYR A 1 75 ? 22.623 0.519 37.853 1.00 23.19 75 TYR A CA 1
ATOM 589 C C . TYR A 1 75 ? 22.353 -0.210 36.537 1.00 23.66 75 TYR A C 1
ATOM 590 O O . TYR A 1 75 ? 21.189 -0.345 36.095 1.00 23.84 75 TYR A O 1
ATOM 599 N N . LEU A 1 76 ? 23.406 -0.678 35.897 1.00 23.34 76 LEU A N 1
ATOM 600 C CA . LEU A 1 76 ? 23.284 -1.385 34.637 1.00 23.20 76 LEU A CA 1
ATOM 601 C C . LEU A 1 76 ? 22.447 -2.674 34.818 1.00 24.34 76 LEU A C 1
ATOM 602 O O . LEU A 1 76 ? 21.806 -3.114 33.844 1.00 26.75 76 LEU A O 1
ATOM 607 N N . ASP A 1 77 ? 22.451 -3.300 35.998 1.00 23.24 77 ASP A N 1
ATOM 608 C CA . ASP A 1 77 ? 21.512 -4.389 36.237 1.00 24.05 77 ASP A CA 1
ATOM 609 C C . ASP A 1 77 ? 20.101 -3.779 36.456 1.00 25.22 77 ASP A C 1
ATOM 610 O O . ASP A 1 77 ? 19.107 -4.213 35.817 1.00 23.69 77 ASP A O 1
ATOM 615 N N . ASP A 1 78 ? 20.007 -2.782 37.341 1.00 23.08 78 ASP A N 1
ATOM 616 C CA . ASP A 1 78 ? 18.676 -2.308 37.747 1.00 24.56 78 ASP A CA 1
ATOM 617 C C . ASP A 1 78 ? 17.935 -1.710 36.598 1.00 25.04 78 ASP A C 1
ATOM 618 O O . ASP A 1 78 ? 16.739 -1.908 36.447 1.00 25.89 78 ASP A O 1
ATOM 623 N N . ALA A 1 79 ? 18.640 -0.940 35.792 1.00 25.45 79 ALA A N 1
ATOM 624 C CA . ALA A 1 79 ? 17.993 -0.229 34.699 1.00 26.58 79 ALA A CA 1
ATOM 625 C C . ALA A 1 79 ? 17.774 -1.064 33.461 1.00 26.70 79 ALA A C 1
ATOM 626 O O . ALA A 1 79 ? 16.963 -0.693 32.647 1.00 28.93 79 ALA A O 1
ATOM 628 N N . PHE A 1 80 ? 18.454 -2.193 33.320 1.00 26.57 80 PHE A N 1
ATOM 629 C CA . PHE A 1 80 ? 18.300 -3.022 32.120 1.00 26.55 80 PHE A CA 1
ATOM 630 C C . PHE A 1 80 ? 18.093 -4.450 32.512 1.00 26.66 80 PHE A C 1
ATOM 631 O O . PHE A 1 80 ? 18.991 -5.253 32.350 1.00 24.27 80 PHE A O 1
ATOM 639 N N . PRO A 1 81 ? 16.924 -4.762 33.091 1.00 28.35 81 PRO A N 1
ATOM 640 C CA . PRO A 1 81 ? 16.639 -6.076 33.676 1.00 28.61 81 PRO A CA 1
ATOM 641 C C . PRO A 1 81 ? 16.605 -7.194 32.673 1.00 29.97 81 PRO A C 1
ATOM 642 O O . PRO A 1 81 ? 16.687 -8.374 33.060 1.00 29.93 81 PRO A O 1
ATOM 646 N N . GLY A 1 82 ? 16.492 -6.848 31.399 1.00 29.69 82 GLY A N 1
ATOM 647 C CA . GLY A 1 82 ? 16.531 -7.865 30.366 1.00 30.82 82 GLY A CA 1
ATOM 648 C C . GLY A 1 82 ? 17.918 -8.391 29.943 1.00 30.41 82 GLY A C 1
ATOM 649 O O . GLY A 1 82 ? 17.966 -9.422 29.288 1.00 30.96 82 GLY A O 1
ATOM 650 N N . THR A 1 83 ? 18.995 -7.705 30.321 1.00 29.04 83 THR A N 1
ATOM 651 C CA . THR A 1 83 ? 20.364 -8.100 29.983 1.00 28.44 83 THR A CA 1
ATOM 652 C C . THR A 1 83 ? 20.983 -9.034 31.019 1.00 28.54 83 THR A C 1
ATOM 653 O O . THR A 1 83 ? 20.510 -9.099 32.140 1.00 28.31 83 THR A O 1
ATOM 657 N N . PRO A 1 84 ? 21.993 -9.819 30.652 1.00 29.19 84 PRO A N 1
ATOM 658 C CA . PRO A 1 84 ? 22.579 -10.739 31.611 1.00 28.95 84 PRO A CA 1
ATOM 659 C C . PRO A 1 84 ? 23.036 -9.956 32.833 1.00 27.60 84 PRO A C 1
ATOM 660 O O . PRO A 1 84 ? 23.604 -8.883 32.698 1.00 28.04 84 PRO A O 1
ATOM 664 N N . HIS A 1 85 ? 22.756 -10.490 34.010 1.00 27.16 85 HIS A N 1
ATOM 665 C CA . HIS A 1 85 ? 22.896 -9.787 35.262 1.00 27.29 85 HIS A CA 1
ATOM 666 C C . HIS A 1 85 ? 24.290 -9.984 35.853 1.00 25.39 85 HIS A C 1
ATOM 667 O O . HIS A 1 85 ? 24.897 -11.031 35.684 1.00 25.38 85 HIS A O 1
ATOM 674 N N . LEU A 1 86 ? 24.790 -8.970 36.526 1.00 23.38 86 LEU A N 1
ATOM 675 C CA . LEU A 1 86 ? 26.089 -9.063 37.217 1.00 23.92 86 LEU A CA 1
ATOM 676 C C . LEU A 1 86 ? 25.891 -9.629 38.625 1.00 24.40 86 LEU A C 1
ATOM 677 O O . LEU A 1 86 ? 26.762 -10.296 39.147 1.00 23.45 86 LEU A O 1
ATOM 682 N N . LEU A 1 87 ? 24.743 -9.315 39.224 1.00 24.20 87 LEU A N 1
ATOM 683 C CA . LEU A 1 87 ? 24.390 -9.851 40.522 1.00 25.66 87 LEU A CA 1
ATOM 684 C C . LEU A 1 87 ? 23.135 -10.667 40.337 1.00 28.15 87 LEU A C 1
ATOM 685 O O . LEU A 1 87 ? 22.294 -10.338 39.527 1.00 26.15 87 LEU A O 1
ATOM 690 N N . PRO A 1 88 ? 22.954 -11.726 41.109 1.00 31.20 88 PRO A N 1
ATOM 691 C CA . PRO A 1 88 ? 21.746 -12.551 40.924 1.00 33.25 88 PRO A CA 1
ATOM 692 C C . PRO A 1 88 ? 20.537 -11.765 41.347 1.00 35.39 88 PRO A C 1
ATOM 693 O O . PRO A 1 88 ? 20.640 -11.070 42.339 1.00 34.78 88 PRO A O 1
ATOM 697 N N . PRO A 1 89 ? 19.430 -11.798 40.620 1.00 39.20 89 PRO A N 1
ATOM 698 C CA . PRO A 1 89 ? 18.205 -11.150 41.118 1.00 42.58 89 PRO A CA 1
ATOM 699 C C . PRO A 1 89 ? 17.678 -11.840 42.343 1.00 44.97 89 PRO A C 1
ATOM 700 O O . PRO A 1 89 ? 17.622 -13.022 42.298 1.00 45.58 89 PRO A O 1
ATOM 704 N N . ALA A 1 90 ? 17.450 -11.150 43.458 1.00 50.12 90 ALA A N 1
ATOM 705 C CA . ALA A 1 90 ? 16.779 -11.788 44.608 1.00 53.95 90 ALA A CA 1
ATOM 706 C C . ALA A 1 90 ? 15.280 -11.795 44.290 1.00 57.01 90 ALA A C 1
ATOM 707 O O . ALA A 1 90 ? 14.459 -12.183 45.115 1.00 57.59 90 ALA A O 1
ATOM 709 N N . ASN A 1 91 ? 14.965 -11.339 43.070 1.00 60.86 91 ASN A N 1
ATOM 710 C CA . ASN A 1 91 ? 13.623 -11.339 42.492 1.00 63.96 91 ASN A CA 1
ATOM 711 C C . ASN A 1 91 ? 13.203 -12.769 42.111 1.00 65.86 91 ASN A C 1
ATOM 712 O O . ASN A 1 91 ? 12.279 -12.956 41.328 1.00 66.11 91 ASN A O 1
ATOM 717 N N . SER A 1 92 ? 13.902 -13.765 42.658 1.00 68.52 92 SER A N 1
ATOM 718 C CA . SER A 1 92 ? 13.605 -15.181 42.414 1.00 70.38 92 SER A CA 1
ATOM 719 C C . SER A 1 92 ? 13.653 -15.976 43.743 1.00 71.99 92 SER A C 1
ATOM 720 O O . SER A 1 92 ? 13.803 -17.215 43.752 1.00 72.09 92 SER A O 1
ATOM 723 N N . GLY A 1 93 ? 13.505 -15.236 44.853 1.00 73.71 93 GLY A N 1
ATOM 724 C CA . GLY A 1 93 ? 13.507 -15.787 46.204 1.00 74.57 93 GLY A CA 1
ATOM 725 C C . GLY A 1 93 ? 13.870 -14.733 47.256 1.00 75.22 93 GLY A C 1
ATOM 726 O O . GLY A 1 93 ? 13.256 -13.647 47.375 1.00 75.75 93 GLY A O 1
ATOM 727 N N . ALA A 1 95 ? 16.739 -17.196 46.262 1.00 39.24 95 ALA A N 1
ATOM 728 C CA . ALA A 1 95 ? 17.139 -18.506 46.788 1.00 38.92 95 ALA A CA 1
ATOM 729 C C . ALA A 1 95 ? 18.218 -18.176 47.820 1.00 38.44 95 ALA A C 1
ATOM 730 O O . ALA A 1 95 ? 17.925 -17.525 48.852 1.00 39.52 95 ALA A O 1
ATOM 732 N N . ASP A 1 96 ? 19.472 -18.568 47.558 1.00 35.68 96 ASP A N 1
ATOM 733 C CA . ASP A 1 96 ? 20.542 -17.993 48.364 1.00 34.14 96 ASP A CA 1
ATOM 734 C C . ASP A 1 96 ? 20.992 -16.641 47.736 1.00 30.18 96 ASP A C 1
ATOM 735 O O . ASP A 1 96 ? 22.041 -16.137 48.018 1.00 27.64 96 ASP A O 1
ATOM 740 N N . ALA A 1 97 ? 20.152 -16.115 46.863 1.00 27.38 97 ALA A N 1
ATOM 741 C CA . ALA A 1 97 ? 20.389 -14.890 46.152 1.00 26.01 97 ALA A CA 1
ATOM 742 C C . ALA A 1 97 ? 20.785 -13.764 47.095 1.00 24.45 97 ALA A C 1
ATOM 743 O O . ALA A 1 97 ? 21.753 -13.095 46.843 1.00 22.85 97 ALA A O 1
ATOM 745 N N . ALA A 1 98 ? 20.026 -13.568 48.147 1.00 20.33 98 ALA A N 1
ATOM 746 C CA . ALA A 1 98 ? 20.308 -12.475 49.049 1.00 20.27 98 ALA A CA 1
ATOM 747 C C . ALA A 1 98 ? 21.732 -12.537 49.617 1.00 19.26 98 ALA A C 1
ATOM 748 O O . ALA A 1 98 ? 22.517 -11.521 49.623 1.00 16.47 98 ALA A O 1
ATOM 750 N N . TYR A 1 99 ? 22.113 -13.729 50.019 1.00 17.58 99 TYR A N 1
ATOM 751 C CA . TYR A 1 99 ? 23.402 -13.874 50.636 1.00 18.84 99 TYR A CA 1
ATOM 752 C C . TYR A 1 99 ? 24.521 -13.733 49.584 1.00 19.66 99 TYR A C 1
ATOM 753 O O . TYR A 1 99 ? 25.556 -13.143 49.827 1.00 17.80 99 TYR A O 1
ATOM 762 N N . ALA A 1 100 ? 24.269 -14.274 48.404 1.00 20.04 100 ALA A N 1
ATOM 763 C CA . ALA A 1 100 ? 25.230 -14.198 47.304 1.00 20.01 100 ALA A CA 1
ATOM 764 C C . ALA A 1 100 ? 25.436 -12.723 46.883 1.00 21.50 100 ALA A C 1
ATOM 765 O O . ALA A 1 100 ? 26.598 -12.256 46.680 1.00 21.44 100 ALA A O 1
ATOM 767 N N . ARG A 1 101 ? 24.334 -11.968 46.777 1.00 20.90 101 ARG A N 1
ATOM 768 C CA . ARG A 1 101 ? 24.500 -10.530 46.554 1.00 22.10 101 ARG A CA 1
ATOM 769 C C . ARG A 1 101 ? 25.346 -9.818 47.600 1.00 19.77 101 ARG A C 1
ATOM 770 O O . ARG A 1 101 ? 26.188 -8.926 47.221 1.00 20.39 101 ARG A O 1
ATOM 778 N N . ALA A 1 102 ? 25.138 -10.127 48.889 1.00 18.08 102 ALA A N 1
ATOM 779 C CA . ALA A 1 102 ? 25.863 -9.470 49.945 1.00 18.21 102 ALA A CA 1
ATOM 780 C C . ALA A 1 102 ? 27.354 -9.830 49.813 1.00 18.16 102 ALA A C 1
ATOM 781 O O . ALA A 1 102 ? 28.200 -9.005 49.981 1.00 17.08 102 ALA A O 1
ATOM 783 N N . THR A 1 103 ? 27.654 -11.105 49.591 1.00 16.97 103 THR A N 1
ATOM 784 C CA . THR A 1 103 ? 29.020 -11.537 49.389 1.00 17.64 103 THR A CA 1
ATOM 785 C C . THR A 1 103 ? 29.715 -10.850 48.218 1.00 17.79 103 THR A C 1
ATOM 786 O O . THR A 1 103 ? 30.850 -10.337 48.315 1.00 17.47 103 THR A O 1
ATOM 790 N N . ALA A 1 104 ? 28.994 -10.701 47.137 1.00 18.56 104 ALA A N 1
ATOM 791 C CA . ALA A 1 104 ? 29.508 -9.985 45.984 1.00 18.41 104 ALA A CA 1
ATOM 792 C C . ALA A 1 104 ? 29.746 -8.507 46.261 1.00 19.35 104 ALA A C 1
ATOM 793 O O . ALA A 1 104 ? 30.789 -7.989 45.883 1.00 17.62 104 ALA A O 1
ATOM 795 N N . ARG A 1 105 ? 28.849 -7.848 46.981 1.00 17.18 105 ARG A N 1
ATOM 796 C CA . ARG A 1 105 ? 29.106 -6.466 47.315 1.00 19.25 105 ARG A CA 1
ATOM 797 C C . ARG A 1 105 ? 30.272 -6.319 48.265 1.00 18.11 105 ARG A C 1
ATOM 798 O O . ARG A 1 105 ? 31.033 -5.406 48.121 1.00 17.63 105 ARG A O 1
ATOM 806 N N . PHE A 1 106 ? 30.400 -7.235 49.229 1.00 18.01 106 PHE A N 1
ATOM 807 C CA . PHE A 1 106 ? 31.520 -7.196 50.128 1.00 17.77 106 PHE A CA 1
ATOM 808 C C . PHE A 1 106 ? 32.890 -7.227 49.341 1.00 18.12 106 PHE A C 1
ATOM 809 O O . PHE A 1 106 ? 33.781 -6.445 49.600 1.00 17.85 106 PHE A O 1
ATOM 817 N N . TRP A 1 107 ? 32.993 -8.146 48.403 1.00 17.38 107 TRP A N 1
ATOM 818 C CA . TRP A 1 107 ? 34.273 -8.398 47.704 1.00 19.56 107 TRP A CA 1
ATOM 819 C C . TRP A 1 107 ? 34.529 -7.244 46.675 1.00 19.07 107 TRP A C 1
ATOM 820 O O . TRP A 1 107 ? 35.654 -6.881 46.407 1.00 21.40 107 TRP A O 1
ATOM 831 N N . ALA A 1 108 ? 33.489 -6.705 46.073 1.00 19.89 108 ALA A N 1
ATOM 832 C CA . ALA A 1 108 ? 33.669 -5.548 45.157 1.00 19.29 108 ALA A CA 1
ATOM 833 C C . ALA A 1 108 ? 34.123 -4.413 46.014 1.00 19.94 108 ALA A C 1
ATOM 834 O O . ALA A 1 108 ? 35.035 -3.677 45.625 1.00 20.20 108 ALA A O 1
ATOM 836 N N . ASP A 1 109 ? 33.484 -4.249 47.177 1.00 19.37 109 ASP A N 1
ATOM 837 C CA . ASP A 1 109 ? 33.952 -3.195 48.104 1.00 20.49 109 ASP A CA 1
ATOM 838 C C . ASP A 1 109 ? 35.457 -3.385 48.466 1.00 17.68 109 ASP A C 1
ATOM 839 O O . ASP A 1 109 ? 36.243 -2.460 48.535 1.00 14.88 109 ASP A O 1
ATOM 844 N N . TYR A 1 110 ? 35.860 -4.640 48.677 1.00 15.55 110 TYR A N 1
ATOM 845 C CA . TYR A 1 110 ? 37.191 -4.949 49.085 1.00 16.00 110 TYR A CA 1
ATOM 846 C C . TYR A 1 110 ? 38.157 -4.533 47.931 1.00 16.62 110 TYR A C 1
ATOM 847 O O . TYR A 1 110 ? 39.173 -3.880 48.166 1.00 18.24 110 TYR A O 1
ATOM 856 N N . VAL A 1 111 ? 37.785 -4.839 46.710 1.00 16.35 111 VAL A N 1
ATOM 857 C CA . VAL A 1 111 ? 38.546 -4.363 45.547 1.00 18.70 111 VAL A CA 1
ATOM 858 C C . VAL A 1 111 ? 38.687 -2.832 45.508 1.00 18.88 111 VAL A C 1
ATOM 859 O O . VAL A 1 111 ? 39.792 -2.287 45.319 1.00 19.94 111 VAL A O 1
ATOM 863 N N . ASP A 1 112 ? 37.595 -2.153 45.713 1.00 18.68 112 ASP A N 1
ATOM 864 C CA . ASP A 1 112 ? 37.681 -0.699 45.729 1.00 19.72 112 ASP A CA 1
ATOM 865 C C . ASP A 1 112 ? 38.594 -0.202 46.837 1.00 21.29 112 ASP A C 1
ATOM 866 O O . ASP A 1 112 ? 39.273 0.795 46.661 1.00 23.85 112 ASP A O 1
ATOM 871 N N . ARG A 1 113 ? 38.595 -0.895 47.980 1.00 22.07 113 ARG A N 1
ATOM 872 C CA . ARG A 1 113 ? 39.383 -0.451 49.101 1.00 24.59 113 ARG A CA 1
ATOM 873 C C . ARG A 1 113 ? 40.852 -0.767 48.942 1.00 24.88 113 ARG A C 1
ATOM 874 O O . ARG A 1 113 ? 41.613 -0.103 49.606 1.00 25.14 113 ARG A O 1
ATOM 882 N N . LYS A 1 114 ? 41.240 -1.778 48.150 1.00 22.54 114 LYS A N 1
ATOM 883 C CA . LYS A 1 114 ? 42.605 -2.235 48.180 1.00 22.49 114 LYS A CA 1
ATOM 884 C C . LYS A 1 114 ? 43.486 -1.980 46.902 1.00 24.59 114 LYS A C 1
ATOM 885 O O . LYS A 1 114 ? 44.640 -1.528 46.992 1.00 22.76 114 LYS A O 1
ATOM 891 N N . LEU A 1 115 ? 42.903 -2.219 45.728 1.00 24.36 115 LEU A N 1
ATOM 892 C CA . LEU A 1 115 ? 43.692 -2.371 44.509 1.00 24.15 115 LEU A CA 1
ATOM 893 C C . LEU A 1 115 ? 44.298 -1.028 44.081 1.00 24.16 115 LEU A C 1
ATOM 894 O O . LEU A 1 115 ? 45.518 -0.860 43.940 1.00 23.00 115 LEU A O 1
ATOM 899 N N . TYR A 1 116 ? 43.450 -0.090 43.851 1.00 24.29 116 TYR A N 1
ATOM 900 C CA . TYR A 1 116 ? 43.944 1.169 43.348 1.00 26.39 116 TYR A CA 1
ATOM 901 C C . TYR A 1 116 ? 44.937 1.804 44.285 1.00 26.68 116 TYR A C 1
ATOM 902 O O . TYR A 1 116 ? 46.045 2.144 43.874 1.00 28.01 116 TYR A O 1
ATOM 911 N N . ASP A 1 117 ? 44.586 1.953 45.537 1.00 26.11 117 ASP A N 1
ATOM 912 C CA . ASP A 1 117 ? 45.466 2.640 46.468 1.00 28.15 117 ASP A CA 1
ATOM 913 C C . ASP A 1 117 ? 46.735 1.867 46.759 1.00 26.85 117 ASP A C 1
ATOM 914 O O . ASP A 1 117 ? 47.847 2.429 46.847 1.00 26.17 117 ASP A O 1
ATOM 919 N N . CYS A 1 118 ? 46.591 0.567 46.956 1.00 24.27 118 CYS A N 1
ATOM 920 C CA . CYS A 1 118 ? 47.715 -0.202 47.338 1.00 25.51 118 CYS A CA 1
ATOM 921 C C . CYS A 1 118 ? 48.619 -0.396 46.174 1.00 26.33 118 CYS A C 1
ATOM 922 O O . CYS A 1 118 ? 49.837 -0.465 46.331 1.00 25.87 118 CYS A O 1
ATOM 925 N N . GLY A 1 119 ? 48.028 -0.451 44.981 1.00 25.27 119 GLY A N 1
ATOM 926 C CA . GLY A 1 119 ? 48.829 -0.507 43.803 1.00 26.52 119 GLY A CA 1
ATOM 927 C C . GLY A 1 119 ? 49.645 0.730 43.552 1.00 26.02 119 GLY A C 1
ATOM 928 O O . GLY A 1 119 ? 50.836 0.601 43.148 1.00 26.94 119 GLY A O 1
ATOM 929 N N . SER A 1 120 ? 49.060 1.898 43.797 1.00 25.81 120 SER A N 1
ATOM 930 C CA . SER A 1 120 ? 49.734 3.125 43.516 1.00 27.80 120 SER A CA 1
ATOM 931 C C . SER A 1 120 ? 51.023 3.285 44.363 1.00 28.26 120 SER A C 1
ATOM 932 O O . SER A 1 120 ? 52.029 3.868 43.888 1.00 27.83 120 SER A O 1
ATOM 935 N N . ARG A 1 121 ? 51.003 2.779 45.577 1.00 26.42 121 ARG A N 1
ATOM 936 C CA . ARG A 1 121 ? 52.199 2.832 46.405 1.00 27.60 121 ARG A CA 1
ATOM 937 C C . ARG A 1 121 ? 53.373 2.168 45.742 1.00 27.08 121 ARG A C 1
ATOM 938 O O . ARG A 1 121 ? 54.516 2.554 46.021 1.00 26.50 121 ARG A O 1
ATOM 946 N N . LEU A 1 122 ? 53.117 1.169 44.882 1.00 25.81 122 LEU A N 1
ATOM 947 C CA . LEU A 1 122 ? 54.229 0.435 44.289 1.00 26.46 122 LEU A CA 1
ATOM 948 C C . LEU A 1 122 ? 55.029 1.336 43.343 1.00 27.68 122 LEU A C 1
ATOM 949 O O . LEU A 1 122 ? 56.244 1.138 43.141 1.00 28.28 122 LEU A O 1
ATOM 954 N N . TRP A 1 123 ? 54.396 2.346 42.780 1.00 27.80 123 TRP A N 1
ATOM 955 C CA . TRP A 1 123 ? 55.220 3.189 41.920 1.00 29.04 123 TRP A CA 1
ATOM 956 C C . TRP A 1 123 ? 55.497 4.540 42.486 1.00 30.32 123 TRP A C 1
ATOM 957 O O . TRP A 1 123 ? 56.248 5.336 41.849 1.00 29.28 123 TRP A O 1
ATOM 968 N N . ARG A 1 124 ? 54.874 4.822 43.629 1.00 31.11 124 ARG A N 1
ATOM 969 C CA . ARG A 1 124 ? 55.131 6.057 44.356 1.00 32.05 124 ARG A CA 1
ATOM 970 C C . ARG A 1 124 ? 56.301 5.904 45.315 1.00 30.90 124 ARG A C 1
ATOM 971 O O . ARG A 1 124 ? 57.000 6.855 45.612 1.00 31.75 124 ARG A O 1
ATOM 979 N N . LEU A 1 125 ? 56.548 4.698 45.769 1.00 28.84 125 LEU A N 1
ATOM 980 C CA . LEU A 1 125 ? 57.611 4.470 46.722 1.00 27.61 125 LEU A CA 1
ATOM 981 C C . LEU A 1 125 ? 58.824 3.872 46.030 1.00 26.10 125 LEU A C 1
ATOM 982 O O . LEU A 1 125 ? 58.734 3.541 44.852 1.00 25.54 125 LEU A O 1
ATOM 987 N N . LYS A 1 126 ? 59.967 3.783 46.734 1.00 24.14 126 LYS A N 1
ATOM 988 C CA . LYS A 1 126 ? 61.168 3.133 46.210 1.00 23.19 126 LYS A CA 1
ATOM 989 C C . LYS A 1 126 ? 61.862 2.305 47.314 1.00 22.80 126 LYS A C 1
ATOM 990 O O . LYS A 1 126 ? 61.447 2.342 48.485 1.00 19.85 126 LYS A O 1
ATOM 996 N N . GLY A 1 127 ? 62.914 1.588 46.942 1.00 20.68 127 GLY A N 1
ATOM 997 C CA . GLY A 1 127 ? 63.645 0.739 47.864 1.00 21.12 127 GLY A CA 1
ATOM 998 C C . GLY A 1 127 ? 62.799 -0.129 48.791 1.00 19.77 127 GLY A C 1
ATOM 999 O O . GLY A 1 127 ? 61.812 -0.717 48.373 1.00 17.73 127 GLY A O 1
ATOM 1000 N N . GLU A 1 128 ? 63.167 -0.177 50.082 1.00 18.77 128 GLU A N 1
ATOM 1001 C CA . GLU A 1 128 ? 62.476 -1.017 51.051 1.00 17.33 128 GLU A CA 1
ATOM 1002 C C . GLU A 1 128 ? 61.022 -0.674 51.238 1.00 18.26 128 GLU A C 1
ATOM 1003 O O . GLU A 1 128 ? 60.195 -1.549 51.321 1.00 16.53 128 GLU A O 1
ATOM 1009 N N . PRO A 1 129 ? 60.668 0.591 51.317 1.00 18.98 129 PRO A N 1
ATOM 1010 C CA . PRO A 1 129 ? 59.247 0.897 51.460 1.00 18.88 129 PRO A CA 1
ATOM 1011 C C . PRO A 1 129 ? 58.434 0.290 50.263 1.00 18.51 129 PRO A C 1
ATOM 1012 O O . PRO A 1 129 ? 57.329 -0.191 50.382 1.00 17.18 129 PRO A O 1
ATOM 1016 N N . GLN A 1 130 ? 59.036 0.364 49.098 1.00 17.67 130 GLN A N 1
ATOM 1017 C CA . GLN A 1 130 ? 58.456 -0.216 47.889 1.00 17.09 130 GLN A CA 1
ATOM 1018 C C . GLN A 1 130 ? 58.274 -1.739 47.988 1.00 17.27 130 GLN A C 1
ATOM 1019 O O . GLN A 1 130 ? 57.173 -2.254 47.659 1.00 16.98 130 GLN A O 1
ATOM 1025 N N . ALA A 1 131 ? 59.319 -2.419 48.454 1.00 15.94 131 ALA A N 1
ATOM 1026 C CA . ALA A 1 131 ? 59.298 -3.836 48.716 1.00 18.24 131 ALA A CA 1
ATOM 1027 C C . ALA A 1 131 ? 58.257 -4.189 49.757 1.00 17.92 131 ALA A C 1
ATOM 1028 O O . ALA A 1 131 ? 57.608 -5.224 49.642 1.00 18.67 131 ALA A O 1
ATOM 1030 N N . ALA A 1 132 ? 58.101 -3.343 50.763 1.00 18.09 132 ALA A N 1
ATOM 1031 C CA . ALA A 1 132 ? 57.127 -3.604 51.806 1.00 18.27 132 ALA A CA 1
ATOM 1032 C C . ALA A 1 132 ? 55.752 -3.438 51.188 1.00 18.42 132 ALA A C 1
ATOM 1033 O O . ALA A 1 132 ? 54.867 -4.245 51.433 1.00 20.58 132 ALA A O 1
ATOM 1035 N N . ALA A 1 133 ? 55.580 -2.407 50.384 1.00 19.34 133 ALA A N 1
ATOM 1036 C CA . ALA A 1 133 ? 54.283 -2.228 49.715 1.00 20.07 133 ALA A CA 1
ATOM 1037 C C . ALA A 1 133 ? 54.003 -3.433 48.773 1.00 20.32 133 ALA A C 1
ATOM 1038 O O . ALA A 1 133 ? 52.855 -3.886 48.658 1.00 23.09 133 ALA A O 1
ATOM 1040 N N . GLY A 1 134 ? 55.041 -3.971 48.171 1.00 19.35 134 GLY A N 1
ATOM 1041 C CA . GLY A 1 134 ? 54.945 -5.151 47.351 1.00 19.73 134 GLY A CA 1
ATOM 1042 C C . GLY A 1 134 ? 54.447 -6.365 48.157 1.00 21.14 134 GLY A C 1
ATOM 1043 O O . GLY A 1 134 ? 53.687 -7.176 47.633 1.00 20.33 134 GLY A O 1
ATOM 1044 N N . ARG A 1 135 ? 54.945 -6.551 49.387 1.00 18.68 135 ARG A N 1
ATOM 1045 C CA . ARG A 1 135 ? 54.519 -7.645 50.176 1.00 18.68 135 ARG A CA 1
ATOM 1046 C C . ARG A 1 135 ? 53.020 -7.538 50.538 1.00 19.67 135 ARG A C 1
ATOM 1047 O O . ARG A 1 135 ? 52.291 -8.577 50.617 1.00 20.56 135 ARG A O 1
ATOM 1055 N N . GLU A 1 136 ? 52.558 -6.325 50.721 1.00 18.91 136 GLU A N 1
ATOM 1056 C CA . GLU A 1 136 ? 51.176 -6.155 51.112 1.00 20.98 136 GLU A CA 1
ATOM 1057 C C . GLU A 1 136 ? 50.353 -6.447 49.849 1.00 20.05 136 GLU A C 1
ATOM 1058 O O . GLU A 1 136 ? 49.303 -7.031 49.971 1.00 20.60 136 GLU A O 1
ATOM 1064 N N . MET A 1 137 ? 50.849 -6.027 48.671 1.00 20.14 137 MET A N 1
ATOM 1065 C CA . MET A 1 137 ? 50.129 -6.311 47.416 1.00 20.46 137 MET A CA 1
ATOM 1066 C C . MET A 1 137 ? 49.995 -7.807 47.199 1.00 21.43 137 MET A C 1
ATOM 1067 O O . MET A 1 137 ? 48.891 -8.291 46.926 1.00 19.69 137 MET A O 1
ATOM 1072 N N . ALA A 1 138 ? 51.093 -8.538 47.376 1.00 19.47 138 ALA A N 1
ATOM 1073 C CA . ALA A 1 138 ? 51.032 -9.993 47.208 1.00 19.46 138 ALA A CA 1
ATOM 1074 C C . ALA A 1 138 ? 49.968 -10.628 48.107 1.00 18.93 138 ALA A C 1
ATOM 1075 O O . ALA A 1 138 ? 49.323 -11.573 47.676 1.00 20.85 138 ALA A O 1
ATOM 1077 N N . GLU A 1 139 ? 49.870 -10.175 49.364 1.00 17.81 139 GLU A N 1
ATOM 1078 C CA . GLU A 1 139 ? 48.953 -10.714 50.307 1.00 18.53 139 GLU A CA 1
ATOM 1079 C C . GLU A 1 139 ? 47.521 -10.350 49.912 1.00 16.05 139 GLU A C 1
ATOM 1080 O O . GLU A 1 139 ? 46.664 -11.166 50.082 1.00 18.32 139 GLU A O 1
ATOM 1086 N N . ILE A 1 140 ? 47.280 -9.138 49.423 1.00 15.18 140 ILE A N 1
ATOM 1087 C CA . ILE A 1 140 ? 45.948 -8.765 48.878 1.00 17.43 140 ILE A CA 1
ATOM 1088 C C . ILE A 1 140 ? 45.527 -9.791 47.724 1.00 17.41 140 ILE A C 1
ATOM 1089 O O . ILE A 1 140 ? 44.406 -10.346 47.695 1.00 18.03 140 ILE A O 1
ATOM 1094 N N . LEU A 1 141 ? 46.472 -10.087 46.870 1.00 17.26 141 LEU A N 1
ATOM 1095 C CA . LEU A 1 141 ? 46.193 -11.018 45.786 1.00 18.89 141 LEU A CA 1
ATOM 1096 C C . LEU A 1 141 ? 45.954 -12.432 46.347 1.00 19.68 141 LEU A C 1
ATOM 1097 O O . LEU A 1 141 ? 45.093 -13.163 45.854 1.00 18.72 141 LEU A O 1
ATOM 1102 N N . ARG A 1 142 ? 46.672 -12.778 47.401 1.00 17.26 142 ARG A N 1
ATOM 1103 C CA . ARG A 1 142 ? 46.448 -14.099 48.024 1.00 18.69 142 ARG A CA 1
ATOM 1104 C C . ARG A 1 142 ? 45.081 -14.150 48.679 1.00 18.94 142 ARG A C 1
ATOM 1105 O O . ARG A 1 142 ? 44.409 -15.199 48.671 1.00 15.15 142 ARG A O 1
ATOM 1113 N N . THR A 1 143 ? 44.637 -13.027 49.210 1.00 17.16 143 THR A N 1
ATOM 1114 C CA . THR A 1 143 ? 43.321 -12.918 49.817 1.00 18.41 143 THR A CA 1
ATOM 1115 C C . THR A 1 143 ? 42.195 -13.065 48.761 1.00 18.19 143 THR A C 1
ATOM 1116 O O . THR A 1 143 ? 41.238 -13.870 48.976 1.00 17.83 143 THR A O 1
ATOM 1120 N N . LEU A 1 144 ? 42.392 -12.432 47.603 1.00 17.02 144 LEU A N 1
ATOM 1121 C CA . LEU A 1 144 ? 41.467 -12.580 46.483 1.00 17.13 144 LEU A CA 1
ATOM 1122 C C . LEU A 1 144 ? 41.447 -14.039 46.026 1.00 17.16 144 LEU A C 1
ATOM 1123 O O . LEU A 1 144 ? 40.361 -14.6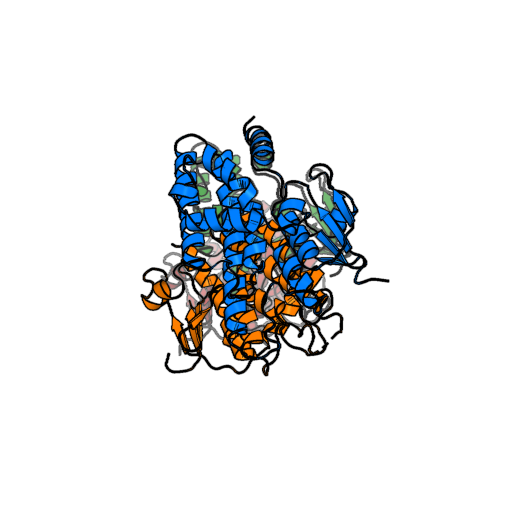95 45.762 1.00 17.83 144 LEU A O 1
ATOM 1128 N N . GLU A 1 145 ? 42.649 -14.586 45.922 1.00 19.12 145 GLU A N 1
ATOM 1129 C CA . GLU A 1 145 ? 42.748 -15.967 45.495 1.00 19.28 145 GLU A CA 1
ATOM 1130 C C . GLU A 1 145 ? 41.955 -16.898 46.394 1.00 20.91 145 GLU A C 1
ATOM 1131 O O . GLU A 1 145 ? 41.256 -17.867 45.893 1.00 20.81 145 GLU A O 1
ATOM 1137 N N . ALA A 1 146 ? 42.145 -16.704 47.696 1.00 21.12 146 ALA A N 1
ATOM 1138 C CA . ALA A 1 146 ? 41.449 -17.491 48.711 1.00 22.56 146 ALA A CA 1
ATOM 1139 C C . ALA A 1 146 ? 39.941 -17.428 48.531 1.00 22.39 146 ALA A C 1
ATOM 1140 O O . ALA A 1 146 ? 39.264 -18.444 48.624 1.00 19.31 146 ALA A O 1
ATOM 1142 N N . GLU A 1 147 ? 39.426 -16.244 48.219 1.00 20.00 147 GLU A N 1
ATOM 1143 C CA . GLU A 1 147 ? 37.999 -16.130 48.021 1.00 21.34 147 GLU A CA 1
ATOM 1144 C C . GLU A 1 147 ? 37.512 -16.817 46.736 1.00 20.83 147 GLU A C 1
ATOM 1145 O O . GLU A 1 147 ? 36.408 -17.422 46.718 1.00 17.98 147 GLU A O 1
ATOM 1151 N N . LEU A 1 148 ? 38.284 -16.725 45.668 1.00 18.46 148 LEU A N 1
ATOM 1152 C CA . LEU A 1 148 ? 37.974 -17.427 44.438 1.00 18.32 148 LEU A CA 1
ATOM 1153 C C . LEU A 1 148 ? 37.912 -18.966 44.612 1.00 18.79 148 LEU A C 1
ATOM 1154 O O . LEU A 1 148 ? 37.083 -19.655 43.993 1.00 18.39 148 LEU A O 1
ATOM 1159 N N . GLY A 1 149 ? 38.800 -19.472 45.428 1.00 19.26 149 GLY A N 1
ATOM 1160 C CA . GLY A 1 149 ? 38.837 -20.880 45.735 1.00 19.67 149 GLY A CA 1
ATOM 1161 C C . GLY A 1 149 ? 39.036 -21.650 44.467 1.00 21.44 149 GLY A C 1
ATOM 1162 O O . GLY A 1 149 ? 39.936 -21.368 43.691 1.00 21.28 149 GLY A O 1
ATOM 1163 N N . ASP A 1 150 ? 38.140 -22.581 44.222 1.00 21.36 150 ASP A N 1
ATOM 1164 C CA . ASP A 1 150 ? 38.297 -23.488 43.122 1.00 22.24 150 ASP A CA 1
ATOM 1165 C C . ASP A 1 150 ? 37.334 -23.110 42.004 1.00 22.32 150 ASP A C 1
ATOM 1166 O O . ASP A 1 150 ? 37.238 -23.793 41.047 1.00 22.51 150 ASP A O 1
ATOM 1174 N N . ARG A 1 151 ? 36.664 -21.957 42.106 1.00 21.29 151 ARG A N 1
ATOM 1175 C CA . ARG A 1 151 ? 35.692 -21.547 41.081 1.00 20.59 151 ARG A CA 1
ATOM 1176 C C . ARG A 1 151 ? 36.368 -20.964 39.815 1.00 20.30 151 ARG A C 1
ATOM 1177 O O . ARG A 1 151 ? 37.537 -20.594 39.823 1.00 18.09 151 ARG A O 1
ATOM 1185 N N . GLU A 1 152 ? 35.630 -21.005 38.733 1.00 19.14 152 GLU A N 1
ATOM 1186 C CA . GLU A 1 152 ? 36.055 -20.501 37.442 1.00 20.02 152 GLU A CA 1
ATOM 1187 C C . GLU A 1 152 ? 35.955 -18.947 37.535 1.00 19.97 152 GLU A C 1
ATOM 1188 O O . GLU A 1 152 ? 36.902 -18.240 37.147 1.00 18.08 152 GLU A O 1
ATOM 1194 N N . PHE A 1 153 ? 34.883 -18.487 38.161 1.00 20.31 153 PHE A N 1
ATOM 1195 C CA . PHE A 1 153 ? 34.656 -17.034 38.368 1.00 21.70 153 PHE A CA 1
ATOM 1196 C C . PHE A 1 153 ? 34.286 -16.695 39.820 1.00 22.31 153 PHE A C 1
ATOM 1197 O O . PHE A 1 153 ? 33.746 -17.548 40.529 1.00 20.82 153 PHE A O 1
ATOM 1205 N N . PHE A 1 154 ? 34.511 -15.418 40.213 1.00 20.33 154 PHE A N 1
ATOM 1206 C CA . PHE A 1 154 ? 34.103 -14.972 41.523 1.00 22.91 154 PHE A CA 1
ATOM 1207 C C . PHE A 1 154 ? 32.644 -15.115 41.661 1.00 25.30 154 PHE A C 1
ATOM 1208 O O . PHE A 1 154 ? 32.206 -15.474 42.714 1.00 27.52 154 PHE A O 1
ATOM 1216 N N . GLY A 1 155 ? 31.870 -14.809 40.651 1.00 29.25 155 GLY A N 1
ATOM 1217 C CA . GLY A 1 155 ? 30.438 -15.083 40.746 1.00 36.77 155 GLY A CA 1
ATOM 1218 C C . GLY A 1 155 ? 30.117 -16.550 41.135 1.00 42.04 155 GLY A C 1
ATOM 1219 O O . GLY A 1 155 ? 30.862 -17.528 40.762 1.00 43.63 155 GLY A O 1
ATOM 1220 N N . GLY A 1 156 ? 29.019 -16.732 41.879 1.00 46.02 156 GLY A N 1
ATOM 1221 C CA . GLY A 1 156 ? 28.662 -18.062 42.389 1.00 49.21 156 GLY A CA 1
ATOM 1222 C C . GLY A 1 156 ? 27.220 -18.605 42.167 1.00 51.13 156 GLY A C 1
ATOM 1223 O O . GLY A 1 156 ? 26.371 -18.543 43.072 1.00 52.89 156 GLY A O 1
ATOM 1224 N N . GLY A 1 157 ? 26.963 -19.229 41.020 1.00 52.90 157 GLY A N 1
ATOM 1225 C CA . GLY A 1 157 ? 27.991 -19.481 40.022 1.00 53.59 157 GLY A CA 1
ATOM 1226 C C . GLY A 1 157 ? 27.518 -20.444 38.950 1.00 53.73 157 GLY A C 1
ATOM 1227 O O . GLY A 1 157 ? 26.325 -20.555 38.652 1.00 54.48 157 GLY A O 1
ATOM 1228 N N . GLY A 1 158 ? 28.477 -21.154 38.366 1.00 53.60 158 GLY A N 1
ATOM 1229 C CA . GLY A 1 158 ? 28.195 -22.056 37.267 1.00 52.91 158 GLY A CA 1
ATOM 1230 C C . GLY A 1 158 ? 27.527 -21.318 36.116 1.00 52.01 158 GLY A C 1
ATOM 1231 O O . GLY A 1 158 ? 26.971 -21.942 35.217 1.00 52.89 158 GLY A O 1
ATOM 1232 N N . GLY A 1 159 ? 27.579 -19.989 36.143 1.00 50.01 159 GLY A N 1
ATOM 1233 C CA . GLY A 1 159 ? 27.039 -19.195 35.062 1.00 47.62 159 GLY A CA 1
ATOM 1234 C C . GLY A 1 159 ? 27.961 -19.184 33.859 1.00 44.93 159 GLY A C 1
ATOM 1235 O O . GLY A 1 159 ? 27.502 -18.885 32.756 1.00 45.41 159 GLY A O 1
ATOM 1236 N N . GLY A 1 160 ? 29.247 -19.493 34.060 1.00 41.26 160 GLY A N 1
ATOM 1237 C CA . GLY A 1 160 ? 30.218 -19.461 32.981 1.00 38.11 160 GLY A CA 1
ATOM 1238 C C . GLY A 1 160 ? 30.502 -18.061 32.430 1.00 36.07 160 GLY A C 1
ATOM 1239 O O . GLY A 1 160 ? 31.095 -17.950 31.384 1.00 38.55 160 GLY A O 1
ATOM 1240 N N . ARG A 1 161 ? 30.087 -16.991 33.100 1.00 32.06 161 ARG A N 1
ATOM 1241 C CA . ARG A 1 161 ? 30.405 -15.653 32.618 1.00 30.37 161 ARG A CA 1
ATOM 1242 C C . ARG A 1 161 ? 30.730 -14.682 33.767 1.00 26.37 161 ARG A C 1
ATOM 1243 O O . ARG A 1 161 ? 30.585 -15.009 34.937 1.00 23.03 161 ARG A O 1
ATOM 1251 N N . LEU A 1 162 ? 31.195 -13.490 33.408 1.00 25.62 162 LEU A N 1
ATOM 1252 C CA . LEU A 1 162 ? 31.608 -12.522 34.385 1.00 23.27 162 LEU A CA 1
ATOM 1253 C C . LEU A 1 162 ? 30.476 -12.094 35.310 1.00 22.53 162 LEU A C 1
ATOM 1254 O O . LEU A 1 162 ? 29.387 -11.831 34.873 1.00 23.78 162 LEU A O 1
ATOM 1259 N N . GLY A 1 163 ? 30.740 -12.128 36.614 1.00 20.13 163 GLY A N 1
ATOM 1260 C CA . GLY A 1 163 ? 29.858 -11.586 37.613 1.00 19.64 163 GLY A CA 1
ATOM 1261 C C . GLY A 1 163 ? 30.331 -10.191 38.084 1.00 19.58 163 GLY A C 1
ATOM 1262 O O . GLY A 1 163 ? 31.445 -9.659 37.693 1.00 17.81 163 GLY A O 1
ATOM 1263 N N . PHE A 1 164 ? 29.524 -9.636 38.985 1.00 19.13 164 PHE A N 1
ATOM 1264 C CA . PHE A 1 164 ? 29.867 -8.360 39.646 1.00 19.88 164 PHE A CA 1
ATOM 1265 C C . PHE A 1 164 ? 31.315 -8.221 40.132 1.00 19.68 164 PHE A C 1
ATOM 1266 O O . PHE A 1 164 ? 32.004 -7.292 39.782 1.00 18.85 164 PHE A O 1
ATOM 1274 N N . VAL A 1 165 ? 31.814 -9.142 40.928 1.00 18.87 165 VAL A N 1
ATOM 1275 C CA . VAL A 1 165 ? 33.174 -9.040 41.401 1.00 18.41 165 VAL A CA 1
ATOM 1276 C C . VAL A 1 165 ? 34.146 -9.245 40.311 1.00 19.02 165 VAL A C 1
ATOM 1277 O O . VAL A 1 165 ? 35.185 -8.576 40.307 1.00 19.09 165 VAL A O 1
ATOM 1281 N N . ASP A 1 166 ? 33.871 -10.171 39.386 1.00 16.99 166 ASP A N 1
ATOM 1282 C CA . ASP A 1 166 ? 34.786 -10.390 38.285 1.00 18.56 166 ASP A CA 1
ATOM 1283 C C . ASP A 1 166 ? 35.009 -9.053 37.522 1.00 17.81 166 ASP A C 1
ATOM 1284 O O . ASP A 1 166 ? 36.115 -8.687 37.228 1.00 18.28 166 ASP A O 1
ATOM 1289 N N . VAL A 1 167 ? 33.919 -8.391 37.219 1.00 15.54 167 VAL A N 1
ATOM 1290 C CA . VAL A 1 167 ? 33.985 -7.118 36.547 1.00 17.35 167 VAL A CA 1
ATOM 1291 C C . VAL A 1 167 ? 34.688 -6.073 37.344 1.00 16.11 167 VAL A C 1
ATOM 1292 O O . VAL A 1 167 ? 35.522 -5.320 36.809 1.00 16.64 167 VAL A O 1
ATOM 1296 N N . ALA A 1 168 ? 34.427 -5.985 38.633 1.00 17.03 168 ALA A N 1
ATOM 1297 C CA . ALA A 1 168 ? 35.131 -5.008 39.466 1.00 18.14 168 ALA A CA 1
ATOM 1298 C C . ALA A 1 168 ? 36.652 -5.206 39.475 1.00 18.90 168 ALA A C 1
ATOM 1299 O O . ALA A 1 168 ? 37.388 -4.243 39.561 1.00 16.25 168 ALA A O 1
ATOM 1301 N N . LEU A 1 169 ? 37.107 -6.461 39.457 1.00 15.27 169 LEU A N 1
ATOM 1302 C CA . LEU A 1 169 ? 38.534 -6.722 39.661 1.00 15.64 169 LEU A CA 1
ATOM 1303 C C . LEU A 1 169 ? 39.290 -6.799 38.309 1.00 15.36 169 LEU A C 1
ATOM 1304 O O . LEU A 1 169 ? 40.476 -6.473 38.216 1.00 15.88 169 LEU A O 1
ATOM 1309 N N . VAL A 1 170 ? 38.581 -7.235 37.255 1.00 15.63 170 VAL A N 1
ATOM 1310 C CA . VAL A 1 170 ? 39.337 -7.598 36.004 1.00 17.11 170 VAL A CA 1
ATOM 1311 C C . VAL A 1 170 ? 40.196 -6.514 35.380 1.00 16.35 170 VAL A C 1
ATOM 1312 O O . VAL A 1 170 ? 41.272 -6.823 34.909 1.00 17.14 170 VAL A O 1
ATOM 1316 N N . PRO A 1 171 ? 39.788 -5.245 35.417 1.00 16.61 171 PRO A N 1
ATOM 1317 C CA . PRO A 1 171 ? 40.684 -4.226 34.869 1.00 17.49 171 PRO A CA 1
ATOM 1318 C C . PRO A 1 171 ? 42.055 -4.166 35.527 1.00 17.77 171 PRO A C 1
ATOM 1319 O O . PRO A 1 171 ? 43.058 -3.884 34.865 1.00 17.75 171 PRO A O 1
ATOM 1323 N N . PHE A 1 172 ? 42.139 -4.534 36.787 1.00 16.73 172 PHE A N 1
ATOM 1324 C CA . PHE A 1 172 ? 43.399 -4.493 37.434 1.00 18.29 172 PHE A CA 1
ATOM 1325 C C . PHE A 1 172 ? 44.337 -5.612 36.971 1.00 18.79 172 PHE A C 1
ATOM 1326 O O . PHE A 1 172 ? 45.543 -5.519 37.193 1.00 18.46 172 PHE A O 1
ATOM 1334 N N . THR A 1 173 ? 43.776 -6.631 36.305 1.00 18.07 173 THR A N 1
ATOM 1335 C CA . THR A 1 173 ? 44.652 -7.675 35.744 1.00 17.84 173 THR A CA 1
ATOM 1336 C C . THR A 1 173 ? 45.640 -7.038 34.720 1.00 19.23 173 THR A C 1
ATOM 1337 O O . THR A 1 173 ? 46.731 -7.534 34.510 1.00 18.52 173 THR A O 1
ATOM 1341 N N . ALA A 1 174 ? 45.257 -5.914 34.117 1.00 17.66 174 ALA A N 1
ATOM 1342 C CA . ALA A 1 174 ? 46.150 -5.246 33.221 1.00 18.68 174 ALA A CA 1
ATOM 1343 C C . ALA A 1 174 ? 47.342 -4.517 33.906 1.00 18.42 174 ALA A C 1
ATOM 1344 O O . ALA A 1 174 ? 48.284 -4.138 33.211 1.00 17.88 174 ALA A O 1
ATOM 1346 N N . TRP A 1 175 ? 47.247 -4.350 35.212 1.00 18.27 175 TRP A N 1
ATOM 1347 C CA . TRP A 1 175 ? 48.273 -3.761 36.044 1.00 17.71 175 TRP A CA 1
ATOM 1348 C C . TRP A 1 175 ? 49.082 -4.818 36.746 1.00 19.48 175 TRP A C 1
ATOM 1349 O O . TRP A 1 175 ? 50.046 -4.476 37.443 1.00 21.40 175 TRP A O 1
ATOM 1360 N N . PHE A 1 176 ? 48.739 -6.100 36.605 1.00 18.69 176 PHE A N 1
ATOM 1361 C CA . PHE A 1 176 ? 49.452 -7.110 37.392 1.00 20.37 176 PHE A CA 1
ATOM 1362 C C . PHE A 1 176 ? 50.973 -7.055 37.068 1.00 19.99 176 PHE A C 1
ATOM 1363 O O . PHE A 1 176 ? 51.823 -7.085 37.942 1.00 19.10 176 PHE A O 1
ATOM 1371 N N . TYR A 1 177 ? 51.267 -6.867 35.800 1.00 19.87 177 TYR A N 1
ATOM 1372 C CA . TYR A 1 177 ? 52.639 -6.854 35.318 1.00 19.48 177 TYR A CA 1
ATOM 1373 C C . TYR A 1 177 ? 53.385 -5.748 35.984 1.00 19.40 177 TYR A C 1
ATOM 1374 O O . TYR A 1 177 ? 54.475 -5.986 36.468 1.00 18.58 177 TYR A O 1
ATOM 1383 N N . SER A 1 178 ? 52.786 -4.562 36.039 1.00 18.30 178 SER A N 1
ATOM 1384 C CA . SER A 1 178 ? 53.360 -3.424 36.692 1.00 19.37 178 SER A CA 1
ATOM 1385 C C . SER A 1 178 ? 53.546 -3.662 38.210 1.00 20.40 178 SER A C 1
ATOM 1386 O O . SER A 1 178 ? 54.550 -3.217 38.768 1.00 20.66 178 SER A O 1
ATOM 1389 N N . TYR A 1 179 ? 52.607 -4.356 38.833 1.00 19.91 179 TYR A N 1
ATOM 1390 C CA . TYR A 1 179 ? 52.743 -4.674 40.248 1.00 21.28 179 TYR A CA 1
ATOM 1391 C C . TYR A 1 179 ? 53.937 -5.581 40.425 1.00 21.89 179 TYR A C 1
ATOM 1392 O O . TYR A 1 179 ? 54.667 -5.418 41.401 1.00 22.62 179 TYR A O 1
ATOM 1401 N N . GLU A 1 180 ? 54.094 -6.529 39.491 1.00 22.07 180 GLU A N 1
ATOM 1402 C CA . GLU A 1 180 ? 55.223 -7.459 39.491 1.00 23.09 180 GLU A CA 1
ATOM 1403 C C . GLU A 1 180 ? 56.564 -6.828 39.410 1.00 23.21 180 GLU A C 1
ATOM 1404 O O . GLU A 1 180 ? 57.469 -7.129 40.245 1.00 21.95 180 GLU A O 1
ATOM 1410 N N . ARG A 1 181 ? 56.705 -5.909 38.475 1.00 24.05 181 ARG A N 1
ATOM 1411 C CA . ARG A 1 181 ? 57.984 -5.299 38.291 1.00 25.76 181 ARG A CA 1
ATOM 1412 C C . ARG A 1 181 ? 58.279 -4.327 39.426 1.00 24.89 181 ARG A C 1
ATOM 1413 O O . ARG A 1 181 ? 59.397 -4.262 39.905 1.00 22.24 181 ARG A O 1
ATOM 1421 N N . CYS A 1 182 ? 57.279 -3.610 39.901 1.00 23.82 182 CYS A N 1
ATOM 1422 C CA . CYS A 1 182 ? 57.549 -2.635 40.943 1.00 24.76 182 CYS A CA 1
ATOM 1423 C C . CYS A 1 182 ? 57.603 -3.258 42.328 1.00 26.06 182 CYS A C 1
ATOM 1424 O O . CYS A 1 182 ? 58.402 -2.835 43.154 1.00 24.83 182 CYS A O 1
ATOM 1427 N N . GLY A 1 183 ? 56.786 -4.268 42.563 1.00 24.72 183 GLY A N 1
ATOM 1428 C CA . GLY A 1 183 ? 56.705 -4.882 43.839 1.00 25.96 183 GLY A CA 1
ATOM 1429 C C . GLY A 1 183 ? 57.659 -6.025 44.126 1.00 25.49 183 GLY A C 1
ATOM 1430 O O . GLY A 1 183 ? 57.826 -6.422 45.280 1.00 27.25 183 GLY A O 1
ATOM 1431 N N . GLY A 1 184 ? 58.275 -6.536 43.094 1.00 25.30 184 GLY A N 1
ATOM 1432 C CA . GLY A 1 184 ? 59.277 -7.560 43.194 1.00 26.22 184 GLY A CA 1
ATOM 1433 C C . GLY A 1 184 ? 58.689 -8.923 43.460 1.00 27.41 184 GLY A C 1
ATOM 1434 O O . GLY A 1 184 ? 59.239 -9.656 44.307 1.00 27.92 184 GLY A O 1
ATOM 1435 N N . PHE A 1 185 ? 57.558 -9.265 42.837 1.00 25.73 185 PHE A N 1
ATOM 1436 C CA . PHE A 1 185 ? 57.045 -10.636 42.977 1.00 24.01 185 PHE A CA 1
ATOM 1437 C C . PHE A 1 185 ? 56.415 -11.017 41.651 1.00 25.01 185 PHE A C 1
ATOM 1438 O O . PHE A 1 185 ? 56.281 -10.142 40.774 1.00 24.74 185 PHE A O 1
ATOM 1446 N N . SER A 1 186 ? 55.967 -12.275 41.548 1.00 24.41 186 SER A N 1
ATOM 1447 C CA . SER A 1 186 ? 55.268 -12.835 40.389 1.00 23.78 186 SER A CA 1
ATOM 1448 C C . SER A 1 186 ? 53.866 -13.315 40.842 1.00 22.13 186 SER A C 1
ATOM 1449 O O . SER A 1 186 ? 53.732 -14.059 41.805 1.00 21.15 186 SER A O 1
ATOM 1452 N N . VAL A 1 187 ? 52.831 -12.856 40.162 1.00 20.17 187 VAL A N 1
ATOM 1453 C CA . VAL A 1 187 ? 51.498 -13.263 40.506 1.00 19.38 187 VAL A CA 1
ATOM 1454 C C . VAL A 1 187 ? 51.339 -14.761 40.365 1.00 20.25 187 VAL A C 1
ATOM 1455 O O . VAL A 1 187 ? 50.681 -15.406 41.154 1.00 20.94 187 VAL A O 1
ATOM 1459 N N . GLU A 1 188 ? 51.945 -15.311 39.340 1.00 21.11 188 GLU A N 1
ATOM 1460 C CA . GLU A 1 188 ? 51.913 -16.739 39.106 1.00 23.93 188 GLU A CA 1
ATOM 1461 C C . GLU A 1 188 ? 52.429 -17.486 40.372 1.00 24.12 188 GLU A C 1
ATOM 1462 O O . GLU A 1 188 ? 51.790 -18.440 40.849 1.00 27.34 188 GLU A O 1
ATOM 1472 N N . GLU A 1 189 ? 53.568 -17.078 40.919 1.00 23.97 189 GLU A N 1
ATOM 1473 C CA . GLU A 1 189 ? 54.104 -17.703 42.165 1.00 24.99 189 GLU A CA 1
ATOM 1474 C C . GLU A 1 189 ? 53.270 -17.461 43.424 1.00 23.95 189 GLU A C 1
ATOM 1475 O O . GLU A 1 189 ? 52.915 -18.372 44.174 1.00 22.61 189 GLU A O 1
ATOM 1481 N N . VAL A 1 190 ? 52.871 -16.213 43.600 1.00 22.15 190 VAL A N 1
ATOM 1482 C CA . VAL A 1 190 ? 52.221 -15.826 44.791 1.00 24.39 190 VAL A CA 1
ATOM 1483 C C . VAL A 1 190 ? 50.779 -16.306 44.811 1.00 22.43 190 VAL A C 1
ATOM 1484 O O . VAL A 1 190 ? 50.276 -16.694 45.852 1.00 23.29 190 VAL A O 1
ATOM 1488 N N . ALA A 1 191 ? 50.083 -16.252 43.669 1.00 21.26 191 ALA A N 1
ATOM 1489 C CA . ALA A 1 191 ? 48.649 -16.606 43.620 1.00 19.64 191 ALA A CA 1
ATOM 1490 C C . ALA A 1 191 ? 48.223 -17.234 42.271 1.00 19.92 191 ALA A C 1
ATOM 1491 O O . ALA A 1 191 ? 47.464 -16.655 41.482 1.00 18.10 191 ALA A O 1
ATOM 1493 N N . PRO A 1 192 ? 48.734 -18.431 41.994 1.00 20.18 192 PRO A N 1
ATOM 1494 C CA . PRO A 1 192 ? 48.566 -19.088 40.692 1.00 19.46 192 PRO A CA 1
ATOM 1495 C C . PRO A 1 192 ? 47.098 -19.186 40.226 1.00 17.42 192 PRO A C 1
ATOM 1496 O O . PRO A 1 192 ? 46.815 -19.003 39.062 1.00 17.97 192 PRO A O 1
ATOM 1500 N N . ARG A 1 193 ? 46.173 -19.414 41.120 1.00 14.47 193 ARG A N 1
ATOM 1501 C CA . ARG A 1 193 ? 44.777 -19.501 40.723 1.00 15.62 193 ARG A CA 1
ATOM 1502 C C . ARG A 1 193 ? 44.198 -18.140 40.340 1.00 16.10 193 ARG A C 1
ATOM 1503 O O . ARG A 1 193 ? 43.324 -18.086 39.466 1.00 15.78 193 ARG A O 1
ATOM 1511 N N . LEU A 1 194 ? 44.747 -17.065 40.903 1.00 17.12 194 LEU A N 1
ATOM 1512 C CA . LEU A 1 194 ? 44.286 -15.757 40.475 1.00 18.25 194 LEU A CA 1
ATOM 1513 C C . LEU A 1 194 ? 44.845 -15.432 39.080 1.00 18.82 194 LEU A C 1
ATOM 1514 O O . LEU A 1 194 ? 44.156 -14.898 38.229 1.00 18.49 194 LEU A O 1
ATOM 1519 N N . ALA A 1 195 ? 46.073 -15.847 38.854 1.00 18.91 195 ALA A N 1
ATOM 1520 C CA . ALA A 1 195 ? 46.684 -15.680 37.557 1.00 20.31 195 ALA A CA 1
ATOM 1521 C C . ALA A 1 195 ? 45.917 -16.436 36.438 1.00 19.21 195 ALA A C 1
ATOM 1522 O O . ALA A 1 195 ? 45.746 -15.912 35.365 1.00 18.45 195 ALA A O 1
ATOM 1524 N N . ALA A 1 196 ? 45.434 -17.642 36.764 1.00 17.89 196 ALA A N 1
ATOM 1525 C CA . ALA A 1 196 ? 44.676 -18.467 35.853 1.00 17.56 196 ALA A CA 1
ATOM 1526 C C . ALA A 1 196 ? 43.346 -17.789 35.595 1.00 17.73 196 ALA A C 1
ATOM 1527 O O . ALA A 1 196 ? 42.911 -17.725 34.448 1.00 16.11 196 ALA A O 1
ATOM 1529 N N . TRP A 1 197 ? 42.750 -17.259 36.667 1.00 15.43 197 TRP A N 1
ATOM 1530 C CA . TRP A 1 197 ? 41.509 -16.486 36.503 1.00 17.39 197 TRP A CA 1
ATOM 1531 C C . TRP A 1 197 ? 41.747 -15.267 35.561 1.00 15.81 197 TRP A C 1
ATOM 1532 O O . TRP A 1 197 ? 40.927 -15.016 34.632 1.00 15.56 197 TRP A O 1
ATOM 1543 N N . ALA A 1 198 ? 42.862 -14.577 35.756 1.00 16.36 198 ALA A N 1
ATOM 1544 C CA . ALA A 1 198 ? 43.150 -13.410 34.898 1.00 17.89 198 ALA A CA 1
ATOM 1545 C C . ALA A 1 198 ? 43.305 -13.871 33.422 1.00 17.30 198 ALA A C 1
ATOM 1546 O O . ALA A 1 198 ? 42.774 -13.270 32.501 1.00 15.92 198 ALA A O 1
ATOM 1548 N N . ARG A 1 199 ? 43.921 -15.045 33.197 1.00 17.39 199 ARG A N 1
ATOM 1549 C CA . ARG A 1 199 ? 44.106 -15.525 31.799 1.00 19.47 199 ARG A CA 1
ATOM 1550 C C . ARG A 1 199 ? 42.737 -15.893 31.173 1.00 19.99 199 ARG A C 1
ATOM 1551 O O . ARG A 1 199 ? 42.441 -15.575 30.019 1.00 21.81 199 ARG A O 1
ATOM 1559 N N . ARG A 1 200 ? 41.885 -16.551 31.950 1.00 20.38 200 ARG A N 1
ATOM 1560 C CA . ARG A 1 200 ? 40.519 -16.943 31.505 1.00 21.34 200 ARG A CA 1
ATOM 1561 C C . ARG A 1 200 ? 39.706 -15.664 31.127 1.00 21.75 200 ARG A C 1
ATOM 1562 O O . ARG A 1 200 ? 39.190 -15.521 30.056 1.00 19.46 200 ARG A O 1
ATOM 1570 N N . CYS A 1 201 ? 39.672 -14.710 32.049 1.00 20.18 201 CYS A N 1
ATOM 1571 C CA . CYS A 1 201 ? 38.989 -13.478 31.781 1.00 20.78 201 CYS A CA 1
ATOM 1572 C C . CYS A 1 201 ? 39.547 -12.803 30.500 1.00 21.02 201 CYS A C 1
ATOM 1573 O O . CYS A 1 201 ? 38.787 -12.207 29.728 1.00 20.70 201 CYS A O 1
ATOM 1576 N N . GLY A 1 202 ? 40.844 -12.934 30.300 1.00 20.64 202 GLY A N 1
ATOM 1577 C CA . GLY A 1 202 ? 41.522 -12.245 29.234 1.00 23.54 202 GLY A CA 1
ATOM 1578 C C . GLY A 1 202 ? 41.128 -12.723 27.842 1.00 24.10 202 GLY A C 1
ATOM 1579 O O . GLY A 1 202 ? 41.536 -12.136 26.846 1.00 26.88 202 GLY A O 1
ATOM 1580 N N . ARG A 1 203 ? 40.402 -13.837 27.775 1.00 23.03 203 ARG A N 1
ATOM 1581 C CA . ARG A 1 203 ? 39.949 -14.392 26.529 1.00 24.05 203 ARG A CA 1
ATOM 1582 C C . ARG A 1 203 ? 38.530 -13.970 26.177 1.00 23.47 203 ARG A C 1
ATOM 1583 O O . ARG A 1 203 ? 37.973 -14.211 25.075 1.00 21.51 203 ARG A O 1
ATOM 1597 N N . ILE A 1 204 ? 37.912 -13.334 27.108 1.00 20.45 204 ILE A N 1
ATOM 1598 C CA . ILE A 1 204 ? 36.548 -12.961 26.934 1.00 20.12 204 ILE A CA 1
ATOM 1599 C C . ILE A 1 204 ? 36.486 -11.648 26.110 1.00 19.97 204 ILE A C 1
ATOM 1600 O O . ILE A 1 204 ? 37.244 -10.711 26.376 1.00 18.50 204 ILE A O 1
ATOM 1605 N N . ASP A 1 205 ? 35.592 -11.605 25.114 1.00 20.25 205 ASP A N 1
ATOM 1606 C CA . ASP A 1 205 ? 35.541 -10.486 24.133 1.00 21.30 205 ASP A CA 1
ATOM 1607 C C . ASP A 1 205 ? 35.397 -9.098 24.793 1.00 19.51 205 ASP A C 1
ATOM 1608 O O . ASP A 1 205 ? 36.056 -8.158 24.391 1.00 18.64 205 ASP A O 1
ATOM 1613 N N . SER A 1 206 ? 34.526 -8.975 25.770 1.00 17.87 206 SER A N 1
ATOM 1614 C CA . SER A 1 206 ? 34.367 -7.694 26.423 1.00 21.09 206 SER A CA 1
ATOM 1615 C C . SER A 1 206 ? 35.693 -7.217 27.017 1.00 18.71 206 SER A C 1
ATOM 1616 O O . SER A 1 206 ? 36.009 -6.006 27.005 1.00 21.35 206 SER A O 1
ATOM 1619 N N . VAL A 1 207 ? 36.469 -8.140 27.561 1.00 18.90 207 VAL A N 1
ATOM 1620 C CA . VAL A 1 207 ? 37.693 -7.813 28.260 1.00 17.62 207 VAL A CA 1
ATOM 1621 C C . VAL A 1 207 ? 38.778 -7.510 27.239 1.00 18.27 207 VAL A C 1
ATOM 1622 O O . VAL A 1 207 ? 39.574 -6.612 27.435 1.00 20.77 207 VAL A O 1
ATOM 1626 N N . VAL A 1 208 ? 38.886 -8.319 26.194 1.00 17.75 208 VAL A N 1
ATOM 1627 C CA . VAL A 1 208 ? 39.824 -8.088 25.092 1.00 18.87 208 VAL A CA 1
ATOM 1628 C C . VAL A 1 208 ? 39.588 -6.688 24.507 1.00 19.22 208 VAL A C 1
ATOM 1629 O O . VAL A 1 208 ? 40.492 -5.930 24.290 1.00 17.60 208 VAL A O 1
ATOM 1633 N N . LYS A 1 209 ? 38.330 -6.350 24.302 1.00 18.24 209 LYS A N 1
ATOM 1634 C CA . LYS A 1 209 ? 38.023 -5.068 23.756 1.00 20.87 209 LYS A CA 1
ATOM 1635 C C . LYS A 1 209 ? 38.446 -3.880 24.607 1.00 19.97 209 LYS A C 1
ATOM 1636 O O . LYS A 1 209 ? 38.990 -2.896 24.129 1.00 20.07 209 LYS A O 1
ATOM 1642 N N . HIS A 1 210 ? 38.125 -3.945 25.895 1.00 18.98 210 HIS A N 1
ATOM 1643 C CA . HIS A 1 210 ? 38.282 -2.808 26.733 1.00 17.67 210 HIS A CA 1
ATOM 1644 C C . HIS A 1 210 ? 39.535 -2.698 27.609 1.00 18.58 210 HIS A C 1
ATOM 1645 O O . HIS A 1 210 ? 39.789 -1.641 28.158 1.00 18.75 210 HIS A O 1
ATOM 1652 N N . LEU A 1 211 ? 40.349 -3.770 27.758 1.00 16.83 211 LEU A N 1
ATOM 1653 C CA . LEU A 1 211 ? 41.549 -3.588 28.535 1.00 18.25 211 LEU A CA 1
ATOM 1654 C C . LEU A 1 211 ? 42.796 -3.267 27.663 1.00 19.44 211 LEU A C 1
ATOM 1655 O O . LEU A 1 211 ? 43.004 -3.896 26.678 1.00 18.07 211 LEU A O 1
ATOM 1660 N N . PRO A 1 212 ? 43.657 -2.348 28.066 1.00 19.78 212 PRO A N 1
ATOM 1661 C CA . PRO A 1 212 ? 44.918 -2.177 27.342 1.00 19.87 212 PRO A CA 1
ATOM 1662 C C . PRO A 1 212 ? 45.826 -3.348 27.722 1.00 20.21 212 PRO A C 1
ATOM 1663 O O . PRO A 1 212 ? 45.530 -4.088 28.653 1.00 17.77 212 PRO A O 1
ATOM 1667 N N . SER A 1 213 ? 46.937 -3.473 27.011 1.00 19.00 213 SER A N 1
ATOM 1668 C CA . SER A 1 213 ? 47.869 -4.519 27.273 1.00 19.77 213 SER A CA 1
ATOM 1669 C C . SER A 1 213 ? 48.677 -4.219 28.553 1.00 17.70 213 SER A C 1
ATOM 1670 O O . SER A 1 213 ? 48.891 -3.072 28.915 1.00 18.61 213 SER A O 1
ATOM 1673 N N . PRO A 1 214 ? 49.221 -5.229 29.177 1.00 19.26 214 PRO A N 1
ATOM 1674 C CA . PRO A 1 214 ? 50.082 -4.948 30.347 1.00 19.48 214 PRO A CA 1
ATOM 1675 C C . PRO A 1 214 ? 51.254 -4.026 30.038 1.00 20.28 214 PRO A C 1
ATOM 1676 O O . PRO A 1 214 ? 51.686 -3.240 30.916 1.00 19.52 214 PRO A O 1
ATOM 1680 N N . GLU A 1 215 ? 51.769 -4.086 28.797 1.00 20.22 215 GLU A N 1
ATOM 1681 C CA . GLU A 1 215 ? 52.925 -3.294 28.457 1.00 21.44 215 GLU A CA 1
ATOM 1682 C C . GLU A 1 215 ? 52.502 -1.833 28.325 1.00 21.78 215 GLU A C 1
ATOM 1683 O O . GLU A 1 215 ? 53.184 -0.917 28.730 1.00 21.08 215 GLU A O 1
ATOM 1689 N N . LYS A 1 216 ? 51.345 -1.594 27.753 1.00 20.81 216 LYS A N 1
ATOM 1690 C CA . LYS A 1 216 ? 50.888 -0.226 27.693 1.00 19.96 216 LYS A CA 1
ATOM 1691 C C . LYS A 1 216 ? 50.656 0.395 29.071 1.00 19.36 216 LYS A C 1
ATOM 1692 O O . LYS A 1 216 ? 51.019 1.543 29.327 1.00 18.83 216 LYS A O 1
ATOM 1698 N N . VAL A 1 217 ? 50.150 -0.388 29.992 1.00 17.39 217 VAL A N 1
ATOM 1699 C CA . VAL A 1 217 ? 49.946 0.081 31.356 1.00 18.94 217 VAL A CA 1
ATOM 1700 C C . VAL A 1 217 ? 51.263 0.292 32.028 1.00 18.94 217 VAL A C 1
ATOM 1701 O O . VAL A 1 217 ? 51.439 1.297 32.671 1.00 19.23 217 VAL A O 1
ATOM 1705 N N . TYR A 1 218 ? 52.235 -0.556 31.772 1.00 20.19 218 TYR A N 1
ATOM 1706 C CA . TYR A 1 218 ? 53.544 -0.375 32.426 1.00 21.20 218 TYR A CA 1
ATOM 1707 C C . TYR A 1 218 ? 54.188 0.915 31.981 1.00 23.08 218 TYR A C 1
ATOM 1708 O O . TYR A 1 218 ? 54.906 1.538 32.752 1.00 22.43 218 TYR A O 1
ATOM 1717 N N . ASP A 1 219 ? 53.975 1.259 30.715 1.00 24.97 219 ASP A N 1
ATOM 1718 C CA . ASP A 1 219 ? 54.479 2.504 30.149 1.00 26.80 219 ASP A CA 1
ATOM 1719 C C . ASP A 1 219 ? 53.783 3.700 30.773 1.00 25.65 219 ASP A C 1
ATOM 1720 O O . ASP A 1 219 ? 54.411 4.715 31.169 1.00 28.39 219 ASP A O 1
ATOM 1725 N N . PHE A 1 220 ? 52.496 3.582 31.000 1.00 24.94 220 PHE A N 1
ATOM 1726 C CA . PHE A 1 220 ? 51.783 4.663 31.714 1.00 24.99 220 PHE A CA 1
ATOM 1727 C C . PHE A 1 220 ? 52.331 4.778 33.184 1.00 25.05 220 PHE A C 1
ATOM 1728 O O . PHE A 1 220 ? 52.538 5.894 33.676 1.00 25.69 220 PHE A O 1
ATOM 1736 N N . VAL A 1 221 ? 52.590 3.652 33.847 1.00 24.26 221 VAL A N 1
ATOM 1737 C CA . VAL A 1 221 ? 53.069 3.702 35.211 1.00 25.99 221 VAL A CA 1
ATOM 1738 C C . VAL A 1 221 ? 54.404 4.442 35.185 1.00 29.00 221 VAL A C 1
ATOM 1739 O O . VAL A 1 221 ? 54.794 5.129 36.134 1.00 27.80 221 VAL A O 1
ATOM 1743 N N . GLY A 1 222 ? 55.097 4.245 34.098 1.00 31.61 222 GLY A N 1
ATOM 1744 C CA . GLY A 1 222 ? 56.340 4.931 33.865 1.00 34.79 222 GLY A CA 1
ATOM 1745 C C . GLY A 1 222 ? 56.129 6.430 33.879 1.00 37.12 222 GLY A C 1
ATOM 1746 O O . GLY A 1 222 ? 56.908 7.138 34.530 1.00 38.88 222 GLY A O 1
ATOM 1747 N N . VAL A 1 223 ? 55.105 6.947 33.204 1.00 39.36 223 VAL A N 1
ATOM 1748 C CA . VAL A 1 223 ? 54.913 8.382 33.262 1.00 41.69 223 VAL A CA 1
ATOM 1749 C C . VAL A 1 223 ? 54.470 8.735 34.662 1.00 43.81 223 VAL A C 1
ATOM 1750 O O . VAL A 1 223 ? 54.963 9.710 35.219 1.00 43.93 223 VAL A O 1
ATOM 1754 N N . LEU A 1 224 ? 53.573 7.974 35.258 1.00 44.78 224 LEU A N 1
ATOM 1755 C CA . LEU A 1 224 ? 53.176 8.300 36.619 1.00 47.92 224 LEU A CA 1
ATOM 1756 C C . LEU A 1 224 ? 54.411 8.382 37.565 1.00 49.75 224 LEU A C 1
ATOM 1757 O O . LEU A 1 224 ? 54.497 9.288 38.390 1.00 50.50 224 LEU A O 1
ATOM 1762 N N . LYS A 1 225 ? 55.359 7.448 37.435 1.00 52.06 225 LYS A N 1
ATOM 1763 C CA . LYS A 1 225 ? 56.505 7.358 38.339 1.00 53.79 225 LYS A CA 1
ATOM 1764 C C . LYS A 1 225 ? 57.339 8.635 38.253 1.00 56.71 225 LYS A C 1
ATOM 1765 O O . LYS A 1 225 ? 57.986 9.022 39.220 1.00 56.33 225 LYS A O 1
ATOM 1771 N N . LYS A 1 226 ? 57.313 9.297 37.096 1.00 60.06 226 LYS A N 1
ATOM 1772 C CA . LYS A 1 226 ? 57.992 10.582 36.935 1.00 62.67 226 LYS A CA 1
ATOM 1773 C C . LYS A 1 226 ? 57.103 11.727 37.451 1.00 65.17 226 LYS A C 1
ATOM 1774 O O . LYS A 1 226 ? 57.577 12.591 38.176 1.00 65.65 226 LYS A O 1
ATOM 1776 N N . LYS A 1 227 ? 55.813 11.702 37.113 1.00 68.16 227 LYS A N 1
ATOM 1777 C CA . LYS A 1 227 ? 54.864 12.756 37.502 1.00 70.83 227 LYS A CA 1
ATOM 1778 C C . LYS A 1 227 ? 54.675 13.012 38.983 1.00 73.19 227 LYS A C 1
ATOM 1779 O O . LYS A 1 227 ? 53.770 13.761 39.363 1.00 73.21 227 LYS A O 1
ATOM 1785 N N . TYR A 1 228 ? 55.490 12.400 39.828 1.00 76.03 228 TYR A N 1
ATOM 1786 C CA . TYR A 1 228 ? 55.294 12.588 41.252 1.00 78.20 228 TYR A CA 1
ATOM 1787 C C . TYR A 1 228 ? 56.486 13.183 41.969 1.00 79.37 228 TYR A C 1
ATOM 1788 O O . TYR A 1 228 ? 56.331 14.165 42.696 1.00 79.59 228 TYR A O 1
ATOM 1797 N N . GLY A 1 229 ? 57.668 12.613 41.758 1.00 80.88 229 GLY A N 1
ATOM 1798 C CA . GLY A 1 229 ? 58.867 13.074 42.447 1.00 81.95 229 GLY A CA 1
ATOM 1799 C C . GLY A 1 229 ? 59.504 14.373 41.960 1.00 82.89 229 GLY A C 1
ATOM 1800 O O . GLY A 1 229 ? 59.772 15.279 42.766 1.00 83.16 229 GLY A O 1
ATOM 1801 N N . VAL A 1 230 ? 59.746 14.462 40.648 1.00 83.62 230 VAL A N 1
ATOM 1802 C CA . VAL A 1 230 ? 60.447 15.606 40.046 1.00 83.95 230 VAL A CA 1
ATOM 1803 C C . VAL A 1 230 ? 59.670 16.910 40.225 1.00 84.01 230 VAL A C 1
ATOM 1804 O O . VAL A 1 230 ? 60.102 17.973 39.765 1.00 84.11 230 VAL A O 1
ATOM 1808 N N . GLU B 1 3 ? 23.723 -17.366 68.238 1.00 53.59 3 GLU B N 1
ATOM 1809 C CA . GLU B 1 3 ? 22.691 -17.948 67.368 1.00 53.74 3 GLU B CA 1
ATOM 1810 C C . GLU B 1 3 ? 21.448 -18.479 68.113 1.00 53.84 3 GLU B C 1
ATOM 1811 O O . GLU B 1 3 ? 20.973 -19.571 67.783 1.00 55.04 3 GLU B O 1
ATOM 1813 N N . GLU B 1 4 ? 20.982 -17.821 69.182 1.00 52.91 4 GLU B N 1
ATOM 1814 C CA . GLU B 1 4 ? 19.636 -18.142 69.718 1.00 51.34 4 GLU B CA 1
ATOM 1815 C C . GLU B 1 4 ? 18.554 -17.666 68.681 1.00 49.48 4 GLU B C 1
ATOM 1816 O O . GLU B 1 4 ? 18.060 -18.479 67.896 1.00 48.99 4 GLU B O 1
ATOM 1822 N N . LYS B 1 5 ? 18.186 -16.375 68.652 1.00 46.61 5 LYS B N 1
ATOM 1823 C CA . LYS B 1 5 ? 17.331 -15.897 67.544 1.00 44.31 5 LYS B CA 1
ATOM 1824 C C . LYS B 1 5 ? 18.107 -15.815 66.191 1.00 40.57 5 LYS B C 1
ATOM 1825 O O . LYS B 1 5 ? 19.302 -15.859 66.221 1.00 39.24 5 LYS B O 1
ATOM 1835 N N . GLU B 1 6 ? 17.379 -15.760 65.060 1.00 36.57 6 GLU B N 1
ATOM 1836 C CA . GLU B 1 6 ? 17.862 -15.756 63.671 1.00 34.42 6 GLU B CA 1
ATOM 1837 C C . GLU B 1 6 ? 19.007 -14.746 63.453 1.00 30.87 6 GLU B C 1
ATOM 1838 O O . GLU B 1 6 ? 19.966 -15.037 62.768 1.00 27.04 6 GLU B O 1
ATOM 1844 N N . LEU B 1 7 ? 18.835 -13.558 64.011 1.00 26.80 7 LEU B N 1
ATOM 1845 C CA . LEU B 1 7 ? 19.769 -12.450 63.793 1.00 25.59 7 LEU B CA 1
ATOM 1846 C C . LEU B 1 7 ? 20.596 -12.085 65.034 1.00 25.12 7 LEU B C 1
ATOM 1847 O O . LEU B 1 7 ? 20.055 -11.863 66.122 1.00 22.38 7 LEU B O 1
ATOM 1852 N N . VAL B 1 8 ? 21.911 -12.100 64.861 1.00 23.67 8 VAL B N 1
ATOM 1853 C CA . VAL B 1 8 ? 22.889 -11.737 65.838 1.00 24.24 8 VAL B CA 1
ATOM 1854 C C . VAL B 1 8 ? 23.756 -10.609 65.266 1.00 25.06 8 VAL B C 1
ATOM 1855 O O . VAL B 1 8 ? 24.319 -10.728 64.146 1.00 23.56 8 VAL B O 1
ATOM 1859 N N . LEU B 1 9 ? 23.866 -9.523 66.009 1.00 23.35 9 LEU B N 1
ATOM 1860 C CA . LEU B 1 9 ? 24.650 -8.394 65.550 1.00 23.72 9 LEU B CA 1
ATOM 1861 C C . LEU B 1 9 ? 25.838 -8.199 66.482 1.00 23.19 9 LEU B C 1
ATOM 1862 O O . LEU B 1 9 ? 25.660 -8.041 67.717 1.00 23.81 9 LEU B O 1
ATOM 1867 N N . LEU B 1 10 ? 27.029 -8.362 65.935 1.00 20.63 10 LEU B N 1
ATOM 1868 C CA . LEU B 1 10 ? 28.232 -8.100 66.658 1.00 22.19 10 LEU B CA 1
ATOM 1869 C C . LEU B 1 10 ? 28.524 -6.600 66.509 1.00 23.43 10 LEU B C 1
ATOM 1870 O O . LEU B 1 10 ? 28.550 -6.114 65.395 1.00 23.85 10 LEU B O 1
ATOM 1875 N N . ASP B 1 11 ? 28.721 -5.883 67.599 1.00 21.95 11 ASP B N 1
ATOM 1876 C CA . ASP B 1 11 ? 28.736 -4.413 67.512 1.00 23.76 11 ASP B CA 1
ATOM 1877 C C . ASP B 1 11 ? 29.516 -3.751 68.636 1.00 22.90 11 ASP B C 1
ATOM 1878 O O . ASP B 1 11 ? 30.074 -4.419 69.503 1.00 21.85 11 ASP B O 1
ATOM 1883 N N . PHE B 1 12 ? 29.502 -2.428 68.670 1.00 22.05 12 PHE B N 1
ATOM 1884 C CA . PHE B 1 12 ? 30.226 -1.661 69.671 1.00 22.91 12 PHE B CA 1
ATOM 1885 C C . PHE B 1 12 ? 29.287 -0.485 69.905 1.00 23.26 12 PHE B C 1
ATOM 1886 O O . PHE B 1 12 ? 28.808 0.192 68.931 1.00 21.86 12 PHE B O 1
ATOM 1894 N N . TRP B 1 13 ? 29.031 -0.229 71.150 1.00 21.22 13 TRP B N 1
ATOM 1895 C CA . TRP B 1 13 ? 27.917 0.614 71.519 1.00 23.41 13 TRP B CA 1
ATOM 1896 C C . TRP B 1 13 ? 27.815 1.946 70.849 1.00 22.31 13 TRP B C 1
ATOM 1897 O O . TRP B 1 13 ? 26.755 2.301 70.434 1.00 21.75 13 TRP B O 1
ATOM 1908 N N . VAL B 1 14 ? 28.915 2.651 70.695 1.00 22.18 14 VAL B N 1
ATOM 1909 C CA . VAL B 1 14 ? 28.878 3.989 70.123 1.00 22.89 14 VAL B CA 1
ATOM 1910 C C . VAL B 1 14 ? 29.165 4.032 68.600 1.00 22.63 14 VAL B C 1
ATOM 1911 O O . VAL B 1 14 ? 29.217 5.074 68.019 1.00 21.80 14 VAL B O 1
ATOM 1915 N N . SER B 1 15 ? 29.283 2.889 67.949 1.00 22.51 15 SER B N 1
ATOM 1916 C CA . SER B 1 15 ? 29.626 2.885 66.541 1.00 22.81 15 SER B CA 1
ATOM 1917 C C . SER B 1 15 ? 28.487 3.386 65.686 1.00 23.22 15 SER B C 1
ATOM 1918 O O . SER B 1 15 ? 27.412 2.819 65.702 1.00 21.39 15 SER B O 1
ATOM 1921 N N . PRO B 1 16 ? 28.722 4.427 64.909 1.00 22.85 16 PRO B N 1
ATOM 1922 C CA . PRO B 1 16 ? 27.656 4.889 64.014 1.00 23.58 16 PRO B CA 1
ATOM 1923 C C . PRO B 1 16 ? 27.365 3.858 62.937 1.00 22.71 16 PRO B C 1
ATOM 1924 O O . PRO B 1 16 ? 26.254 3.807 62.497 1.00 20.56 16 PRO B O 1
ATOM 1928 N N . PHE B 1 17 ? 28.328 3.024 62.536 1.00 23.22 17 PHE B N 1
ATOM 1929 C CA . PHE B 1 17 ? 28.075 1.940 61.562 1.00 21.18 17 PHE B CA 1
ATOM 1930 C C . PHE B 1 17 ? 27.204 0.825 62.045 1.00 21.58 17 PHE B C 1
ATOM 1931 O O . PHE B 1 17 ? 26.291 0.409 61.343 1.00 22.22 17 PHE B O 1
ATOM 1939 N N . GLY B 1 18 ? 27.404 0.360 63.274 1.00 21.14 18 GLY B N 1
ATOM 1940 C CA . GLY B 1 18 ? 26.468 -0.575 63.895 1.00 20.94 18 GLY B CA 1
ATOM 1941 C C . GLY B 1 18 ? 25.095 -0.019 64.146 1.00 21.40 18 GLY B C 1
ATOM 1942 O O . GLY B 1 18 ? 24.126 -0.725 64.011 1.00 21.39 18 GLY B O 1
ATOM 1943 N N . GLN B 1 19 ? 25.056 1.264 64.503 1.00 19.17 19 GLN B N 1
ATOM 1944 C CA . GLN B 1 19 ? 23.813 1.963 64.803 1.00 20.90 19 GLN B CA 1
ATOM 1945 C C . GLN B 1 19 ? 22.980 1.981 63.543 1.00 21.22 19 GLN B C 1
ATOM 1946 O O . GLN B 1 19 ? 21.729 1.870 63.630 1.00 22.18 19 GLN B O 1
ATOM 1952 N N . ARG B 1 20 ? 23.614 2.077 62.350 1.00 18.10 20 ARG B N 1
ATOM 1953 C CA . ARG B 1 20 ? 22.807 1.957 61.147 1.00 19.80 20 ARG B CA 1
ATOM 1954 C C . ARG B 1 20 ? 22.042 0.637 61.099 1.00 18.73 20 ARG B C 1
ATOM 1955 O O . ARG B 1 20 ? 20.878 0.603 60.710 1.00 20.39 20 ARG B O 1
ATOM 1963 N N . CYS B 1 21 ? 22.711 -0.460 61.405 1.00 19.22 21 CYS B N 1
ATOM 1964 C CA . CYS B 1 21 ? 22.066 -1.772 61.343 1.00 20.79 21 CYS B CA 1
ATOM 1965 C C . CYS B 1 21 ? 20.929 -1.953 62.367 1.00 21.26 21 CYS B C 1
ATOM 1966 O O . CYS B 1 21 ? 19.885 -2.555 62.102 1.00 23.01 21 CYS B O 1
ATOM 1969 N N . ARG B 1 22 ? 21.185 -1.492 63.586 1.00 21.53 22 ARG B N 1
ATOM 1970 C CA . ARG B 1 22 ? 20.194 -1.490 64.647 1.00 19.69 22 ARG B CA 1
ATOM 1971 C C . ARG B 1 22 ? 18.944 -0.719 64.213 1.00 20.96 22 ARG B C 1
ATOM 1972 O O . ARG B 1 22 ? 17.802 -1.217 64.377 1.00 21.90 22 ARG B O 1
ATOM 1980 N N . ILE B 1 23 ? 19.145 0.465 63.653 1.00 19.90 23 ILE B N 1
ATOM 1981 C CA . ILE B 1 23 ? 18.040 1.291 63.200 1.00 20.77 23 ILE B CA 1
ATOM 1982 C C . ILE B 1 23 ? 17.258 0.557 62.088 1.00 21.69 23 ILE B C 1
ATOM 1983 O O . ILE B 1 23 ? 16.008 0.451 62.183 1.00 21.62 23 ILE B O 1
ATOM 1988 N N . ALA B 1 24 ? 18.014 -0.034 61.144 1.00 20.63 24 ALA B N 1
ATOM 1989 C CA . ALA B 1 24 ? 17.400 -0.683 59.993 1.00 21.77 24 ALA B CA 1
ATOM 1990 C C . ALA B 1 24 ? 16.535 -1.837 60.442 1.00 20.74 24 ALA B C 1
ATOM 1991 O O . ALA B 1 24 ? 15.433 -1.994 59.937 1.00 22.68 24 ALA B O 1
ATOM 1993 N N . MET B 1 25 ? 17.067 -2.653 61.336 1.00 20.22 25 MET B N 1
ATOM 1994 C CA . MET B 1 25 ? 16.274 -3.796 61.884 1.00 22.34 25 MET B CA 1
ATOM 1995 C C . MET B 1 25 ? 15.010 -3.308 62.671 1.00 22.73 25 MET B C 1
ATOM 1996 O O . MET B 1 25 ? 13.959 -3.914 62.593 1.00 22.23 25 MET B O 1
ATOM 2001 N N . ALA B 1 26 ? 15.180 -2.239 63.451 1.00 22.70 26 ALA B N 1
ATOM 2002 C CA . ALA B 1 26 ? 14.095 -1.727 64.239 1.00 23.40 26 ALA B CA 1
ATOM 2003 C C . ALA B 1 26 ? 13.060 -1.232 63.252 1.00 23.82 26 ALA B C 1
ATOM 2004 O O . ALA B 1 26 ? 11.888 -1.498 63.441 1.00 22.83 26 ALA B O 1
ATOM 2006 N N . GLU B 1 27 ? 13.474 -0.481 62.241 1.00 22.17 27 GLU B N 1
ATOM 2007 C CA . GLU B 1 27 ? 12.525 -0.055 61.224 1.00 21.85 27 GLU B CA 1
ATOM 2008 C C . GLU B 1 27 ? 11.791 -1.169 60.553 1.00 20.75 27 GLU B C 1
ATOM 2009 O O . GLU B 1 27 ? 10.636 -0.996 60.182 1.00 20.37 27 GLU B O 1
ATOM 2015 N N . LYS B 1 28 ? 12.445 -2.314 60.390 1.00 21.35 28 LYS B N 1
ATOM 2016 C CA . LYS B 1 28 ? 11.835 -3.458 59.726 1.00 21.23 28 LYS B CA 1
ATOM 2017 C C . LYS B 1 28 ? 11.066 -4.395 60.644 1.00 21.34 28 LYS B C 1
ATOM 2018 O O . LYS B 1 28 ? 10.546 -5.374 60.155 1.00 19.83 28 LYS B O 1
ATOM 2024 N N . GLY B 1 29 ? 11.090 -4.161 61.958 1.00 22.19 29 GLY B N 1
ATOM 2025 C CA . GLY B 1 29 ? 10.365 -5.008 62.913 1.00 23.13 29 GLY B CA 1
ATOM 2026 C C . GLY B 1 29 ? 11.166 -6.256 63.171 1.00 23.63 29 GLY B C 1
ATOM 2027 O O . GLY B 1 29 ? 10.586 -7.245 63.555 1.00 23.00 29 GLY B O 1
ATOM 2028 N N . LEU B 1 30 ? 12.486 -6.246 62.954 1.00 22.33 30 LEU B N 1
ATOM 2029 C CA . LEU B 1 30 ? 13.231 -7.493 63.076 1.00 24.86 30 LEU B CA 1
ATOM 2030 C C . LEU B 1 30 ? 13.947 -7.530 64.372 1.00 24.74 30 LEU B C 1
ATOM 2031 O O . LEU B 1 30 ? 14.770 -6.656 64.623 1.00 27.44 30 LEU B O 1
ATOM 2036 N N . GLU B 1 31 ? 13.685 -8.523 65.198 1.00 24.64 31 GLU B N 1
ATOM 2037 C CA . GLU B 1 31 ? 14.361 -8.612 66.479 1.00 25.97 31 GLU B CA 1
ATOM 2038 C C . GLU B 1 31 ? 15.740 -9.155 66.210 1.00 24.74 31 GLU B C 1
ATOM 2039 O O . GLU B 1 31 ? 15.922 -9.932 65.286 1.00 23.86 31 GLU B O 1
ATOM 2049 N N . PHE B 1 32 ? 16.671 -8.878 67.091 1.00 23.67 32 PHE B N 1
ATOM 2050 C CA . PHE B 1 32 ? 17.990 -9.405 66.913 1.00 22.62 32 PHE B CA 1
ATOM 2051 C C . PHE B 1 32 ? 18.655 -9.451 68.254 1.00 23.23 32 PHE B C 1
ATOM 2052 O O . PHE B 1 32 ? 18.206 -8.758 69.167 1.00 24.55 32 PHE B O 1
ATOM 2060 N N . GLU B 1 33 ? 19.658 -10.292 68.416 1.00 22.09 33 GLU B N 1
ATOM 2061 C CA . GLU B 1 33 ? 20.490 -10.334 69.616 1.00 24.35 33 GLU B CA 1
ATOM 2062 C C . GLU B 1 33 ? 21.723 -9.444 69.437 1.00 24.68 33 GLU B C 1
ATOM 2063 O O . GLU B 1 33 ? 22.482 -9.611 68.468 1.00 24.18 33 GLU B O 1
ATOM 2069 N N . TYR B 1 34 ? 21.917 -8.527 70.387 1.00 24.70 34 TYR B N 1
ATOM 2070 C CA . TYR B 1 34 ? 22.992 -7.563 70.350 1.00 25.34 34 TYR B CA 1
ATOM 2071 C C . TYR B 1 34 ? 24.139 -8.082 71.166 1.00 25.14 34 TYR B C 1
ATOM 2072 O O . TYR B 1 34 ? 23.926 -8.486 72.277 1.00 21.62 34 TYR B O 1
ATOM 2081 N N . ARG B 1 35 ? 25.349 -8.094 70.602 1.00 23.16 35 ARG B N 1
ATOM 2082 C CA . ARG B 1 35 ? 26.515 -8.484 71.361 1.00 24.06 35 ARG B CA 1
ATOM 2083 C C . ARG B 1 35 ? 27.585 -7.442 71.296 1.00 25.40 35 ARG B C 1
ATOM 2084 O O . ARG B 1 35 ? 27.993 -7.034 70.207 1.00 25.81 35 ARG B O 1
ATOM 2092 N N . GLU B 1 36 ? 28.057 -7.017 72.460 1.00 23.99 36 GLU B N 1
ATOM 2093 C CA . GLU B 1 36 ? 29.106 -6.018 72.572 1.00 24.85 36 GLU B CA 1
ATOM 2094 C C . GLU B 1 36 ? 30.498 -6.628 72.421 1.00 24.80 36 GLU B C 1
ATOM 2095 O O . GLU B 1 36 ? 30.856 -7.551 73.175 1.00 24.38 36 GLU B O 1
ATOM 2101 N N . GLU B 1 37 ? 31.274 -6.059 71.510 1.00 23.20 37 GLU B N 1
ATOM 2102 C CA . GLU B 1 37 ? 32.639 -6.525 71.257 1.00 24.37 37 GLU B CA 1
ATOM 2103 C C . GLU B 1 37 ? 33.581 -5.559 71.926 1.00 25.40 37 GLU B C 1
ATOM 2104 O O . GLU B 1 37 ? 33.350 -4.386 71.953 1.00 25.29 37 GLU B O 1
ATOM 2110 N N . ASP B 1 38 ? 34.609 -6.089 72.539 1.00 26.07 38 ASP B N 1
ATOM 2111 C CA . ASP B 1 38 ? 35.662 -5.288 73.095 1.00 28.74 38 ASP B CA 1
ATOM 2112 C C . ASP B 1 38 ? 36.678 -5.225 71.974 1.00 28.93 38 ASP B C 1
ATOM 2113 O O . ASP B 1 38 ? 37.324 -6.240 71.685 1.00 29.66 38 ASP B O 1
ATOM 2118 N N . LEU B 1 39 ? 36.841 -4.057 71.380 1.00 29.05 39 LEU B N 1
ATOM 2119 C CA . LEU B 1 39 ? 37.718 -3.904 70.257 1.00 29.64 39 LEU B CA 1
ATOM 2120 C C . LEU B 1 39 ? 39.204 -4.196 70.573 1.00 30.50 39 LEU B C 1
ATOM 2121 O O . LEU B 1 39 ? 39.943 -4.530 69.651 1.00 29.37 39 LEU B O 1
ATOM 2126 N N . GLY B 1 40 ? 39.600 -4.123 71.852 1.00 30.13 40 GLY B N 1
ATOM 2127 C CA . GLY B 1 40 ? 40.937 -4.508 72.269 1.00 30.25 40 GLY B CA 1
ATOM 2128 C C . GLY B 1 40 ? 41.041 -5.997 72.578 1.00 30.51 40 GLY B C 1
ATOM 2129 O O . GLY B 1 40 ? 42.127 -6.518 72.963 1.00 31.74 40 GLY B O 1
ATOM 2130 N N . ASN B 1 41 ? 39.928 -6.705 72.465 1.00 29.64 41 ASN B N 1
ATOM 2131 C CA . ASN B 1 41 ? 39.908 -8.134 72.773 1.00 30.38 41 ASN B CA 1
ATOM 2132 C C . ASN B 1 41 ? 38.793 -8.797 71.970 1.00 28.67 41 ASN B C 1
ATOM 2133 O O . ASN B 1 41 ? 37.812 -9.261 72.508 1.00 26.92 41 ASN B O 1
ATOM 2138 N N . LYS B 1 42 ? 38.970 -8.826 70.653 1.00 27.68 42 LYS B N 1
ATOM 2139 C CA . LYS B 1 42 ? 37.921 -9.260 69.754 1.00 27.14 42 LYS B CA 1
ATOM 2140 C C . LYS B 1 42 ? 37.527 -10.690 70.004 1.00 26.42 42 LYS B C 1
ATOM 2141 O O . LYS B 1 42 ? 38.366 -11.525 70.236 1.00 23.63 42 LYS B O 1
ATOM 2147 N N . SER B 1 43 ? 36.253 -10.991 69.933 1.00 26.05 43 SER B N 1
ATOM 2148 C CA . SER B 1 43 ? 35.840 -12.384 70.110 1.00 26.10 43 SER B CA 1
ATOM 2149 C C . SER B 1 43 ? 36.282 -13.353 69.011 1.00 26.70 43 SER B C 1
ATOM 2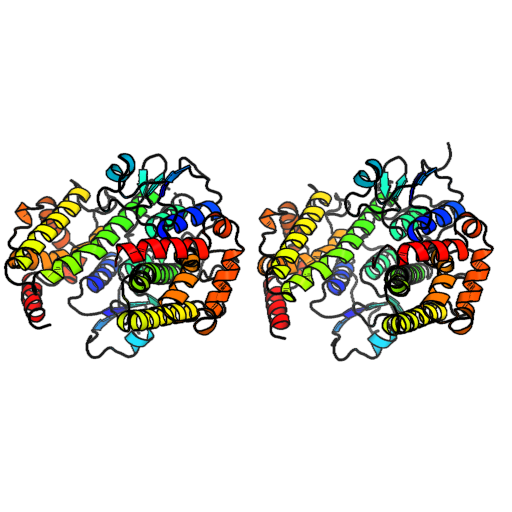150 O O . SER B 1 43 ? 36.439 -12.997 67.846 1.00 26.61 43 SER B O 1
ATOM 2153 N N . ASP B 1 44 ? 36.451 -14.618 69.372 1.00 27.45 44 ASP B N 1
ATOM 2154 C CA . ASP B 1 44 ? 36.789 -15.581 68.370 1.00 28.27 44 ASP B CA 1
ATOM 2155 C C . ASP B 1 44 ? 35.671 -15.578 67.308 1.00 27.50 44 ASP B C 1
ATOM 2156 O O . ASP B 1 44 ? 35.873 -15.766 66.119 1.00 25.45 44 ASP B O 1
ATOM 2161 N N . LEU B 1 45 ? 34.458 -15.367 67.749 1.00 26.16 45 LEU B N 1
ATOM 2162 C CA . LEU B 1 45 ? 33.382 -15.371 66.796 1.00 26.45 45 LEU B CA 1
ATOM 2163 C C . LEU B 1 45 ? 33.532 -14.206 65.756 1.00 24.68 45 LEU B C 1
ATOM 2164 O O . LEU B 1 45 ? 33.309 -14.372 64.540 1.00 24.44 45 LEU B O 1
ATOM 2169 N N . LEU B 1 46 ? 33.946 -13.055 66.228 1.00 23.10 46 LEU B N 1
ATOM 2170 C CA . LEU B 1 46 ? 34.106 -11.920 65.329 1.00 23.50 46 LEU B CA 1
ATOM 2171 C C . LEU B 1 46 ? 35.283 -12.203 64.367 1.00 24.85 46 LEU B C 1
ATOM 2172 O O . LEU B 1 46 ? 35.148 -12.143 63.134 1.00 24.47 46 LEU B O 1
ATOM 2177 N N . LEU B 1 47 ? 36.417 -12.586 64.920 1.00 24.60 47 LEU B N 1
ATOM 2178 C CA . LEU B 1 47 ? 37.596 -12.890 64.060 1.00 24.41 47 LEU B CA 1
ATOM 2179 C C . LEU B 1 47 ? 37.336 -13.940 62.987 1.00 26.17 47 LEU B C 1
ATOM 2180 O O . LEU B 1 47 ? 37.899 -13.900 61.867 1.00 25.80 47 LEU B O 1
ATOM 2185 N N . ARG B 1 48 ? 36.474 -14.891 63.315 1.00 26.80 48 ARG B N 1
ATOM 2186 C CA . ARG B 1 48 ? 36.147 -15.958 62.410 1.00 27.62 48 ARG B CA 1
ATOM 2187 C C . ARG B 1 48 ? 35.121 -15.515 61.339 1.00 27.48 48 ARG B C 1
ATOM 2188 O O . ARG B 1 48 ? 35.159 -15.935 60.185 1.00 26.18 48 ARG B O 1
ATOM 2196 N N . SER B 1 49 ? 34.172 -14.692 61.748 1.00 26.51 49 SER B N 1
ATOM 2197 C CA . SER B 1 49 ? 33.092 -14.237 60.890 1.00 27.88 49 SER B CA 1
ATOM 2198 C C . SER B 1 49 ? 33.460 -13.103 59.908 1.00 26.79 49 SER B C 1
ATOM 2199 O O . SER B 1 49 ? 32.961 -13.060 58.793 1.00 26.26 49 SER B O 1
ATOM 2202 N N . ASN B 1 50 ? 34.335 -12.186 60.339 1.00 26.15 50 ASN B N 1
ATOM 2203 C CA . ASN B 1 50 ? 34.871 -11.126 59.444 1.00 24.93 50 ASN B CA 1
ATOM 2204 C C . ASN B 1 50 ? 36.386 -11.188 59.455 1.00 23.88 50 ASN B C 1
ATOM 2205 O O . ASN B 1 50 ? 37.072 -10.303 59.941 1.00 23.93 50 ASN B O 1
ATOM 2210 N N . PRO B 1 51 ? 36.935 -12.260 58.937 1.00 25.02 51 PRO B N 1
ATOM 2211 C CA . PRO B 1 51 ? 38.392 -12.414 59.017 1.00 24.83 51 PRO B CA 1
ATOM 2212 C C . PRO B 1 51 ? 39.116 -11.428 58.158 1.00 24.62 51 PRO B C 1
ATOM 2213 O O . PRO B 1 51 ? 40.283 -11.149 58.393 1.00 23.12 51 PRO B O 1
ATOM 2217 N N . VAL B 1 52 ? 38.470 -10.914 57.123 1.00 23.34 52 VAL B N 1
ATOM 2218 C CA . VAL B 1 52 ? 39.199 -9.999 56.216 1.00 23.73 52 VAL B CA 1
ATOM 2219 C C . VAL B 1 52 ? 39.506 -8.660 56.856 1.00 23.81 52 VAL B C 1
ATOM 2220 O O . VAL B 1 52 ? 40.667 -8.155 56.848 1.00 23.25 52 VAL B O 1
ATOM 2224 N N . HIS B 1 53 ? 38.487 -8.054 57.443 1.00 21.59 53 HIS B N 1
ATOM 2225 C CA . HIS B 1 53 ? 38.681 -6.745 58.061 1.00 22.40 53 HIS B CA 1
ATOM 2226 C C . HIS B 1 53 ? 38.710 -6.792 59.618 1.00 22.03 53 HIS B C 1
ATOM 2227 O O . HIS B 1 53 ? 39.238 -5.890 60.243 1.00 22.80 53 HIS B O 1
ATOM 2234 N N . ARG B 1 54 ? 38.063 -7.777 60.236 1.00 23.82 54 ARG B N 1
ATOM 2235 C CA . ARG B 1 54 ? 38.019 -7.902 61.718 1.00 25.17 54 ARG B CA 1
ATOM 2236 C C . ARG B 1 54 ? 37.362 -6.700 62.371 1.00 24.39 54 ARG B C 1
ATOM 2237 O O . ARG B 1 54 ? 37.752 -6.258 63.420 1.00 26.34 54 ARG B O 1
ATOM 2245 N N . LYS B 1 55 ? 36.295 -6.218 61.763 1.00 25.84 55 LYS B N 1
ATOM 2246 C CA . LYS B 1 55 ? 35.638 -5.038 62.210 1.00 25.93 55 LYS B CA 1
ATOM 2247 C C . LYS B 1 55 ? 34.171 -5.326 62.432 1.00 24.25 55 LYS B C 1
ATOM 2248 O O . LYS B 1 55 ? 33.676 -6.250 61.901 1.00 24.36 55 LYS B O 1
ATOM 2254 N N . ILE B 1 56 ? 33.515 -4.498 63.238 1.00 24.16 56 ILE B N 1
ATOM 2255 C CA . ILE B 1 56 ? 32.060 -4.580 63.489 1.00 22.00 56 ILE B CA 1
ATOM 2256 C C . ILE B 1 56 ? 31.519 -3.463 62.716 1.00 22.20 56 ILE B C 1
ATOM 2257 O O . ILE B 1 56 ? 32.251 -2.535 62.395 1.00 21.85 56 ILE B O 1
ATOM 2262 N N . PRO B 1 57 ? 30.248 -3.439 62.415 1.00 21.11 57 PRO B N 1
ATOM 2263 C CA . PRO B 1 57 ? 29.301 -4.476 62.721 1.00 22.13 57 PRO B CA 1
ATOM 2264 C C . PRO B 1 57 ? 29.441 -5.731 61.853 1.00 21.63 57 PRO B C 1
ATOM 2265 O O . PRO B 1 57 ? 29.862 -5.705 60.685 1.00 22.03 57 PRO B O 1
ATOM 2269 N N . VAL B 1 58 ? 29.032 -6.841 62.425 1.00 22.24 58 VAL B N 1
ATOM 2270 C CA . VAL B 1 58 ? 28.814 -8.037 61.658 1.00 22.00 58 VAL B CA 1
ATOM 2271 C C . VAL B 1 58 ? 27.442 -8.535 62.006 1.00 22.84 58 VAL B C 1
ATOM 2272 O O . VAL B 1 58 ? 27.106 -8.634 63.183 1.00 23.43 58 VAL B O 1
ATOM 2276 N N . LEU B 1 59 ? 26.685 -8.876 60.996 1.00 22.15 59 LEU B N 1
ATOM 2277 C CA . LEU B 1 59 ? 25.373 -9.455 61.166 1.00 22.23 59 LEU B CA 1
ATOM 2278 C C . LEU B 1 59 ? 25.456 -10.921 60.820 1.00 22.99 59 LEU B C 1
ATOM 2279 O O . LEU B 1 59 ? 25.901 -11.293 59.696 1.00 25.68 59 LEU B O 1
ATOM 2284 N N . LEU B 1 60 ? 25.024 -11.766 61.728 1.00 22.77 60 LEU B N 1
ATOM 2285 C CA . LEU B 1 60 ? 25.005 -13.199 61.468 1.00 24.38 60 LEU B CA 1
ATOM 2286 C C . LEU B 1 60 ? 23.571 -13.596 61.373 1.00 22.98 60 LEU B C 1
ATOM 2287 O O . LEU B 1 60 ? 22.873 -13.499 62.326 1.00 25.12 60 LEU B O 1
ATOM 2292 N N . HIS B 1 61 ? 23.158 -13.991 60.202 1.00 24.46 61 HIS B N 1
ATOM 2293 C CA . HIS B 1 61 ? 21.832 -14.470 59.925 1.00 25.56 61 HIS B CA 1
ATOM 2294 C C . HIS B 1 61 ? 21.938 -16.028 59.872 1.00 26.09 61 HIS B C 1
ATOM 2295 O O . HIS B 1 61 ? 22.528 -16.622 58.960 1.00 27.30 61 HIS B O 1
ATOM 2302 N N . ALA B 1 62 ? 21.381 -16.653 60.892 1.00 25.78 62 ALA B N 1
ATOM 2303 C CA . ALA B 1 62 ? 21.415 -18.120 61.059 1.00 26.90 62 ALA B CA 1
ATOM 2304 C C . ALA B 1 62 ? 22.824 -18.604 60.878 1.00 26.09 62 ALA B C 1
ATOM 2305 O O . ALA B 1 62 ? 23.059 -19.584 60.183 1.00 25.67 62 ALA B O 1
ATOM 2307 N N . GLY B 1 63 ? 23.757 -17.902 61.492 1.00 25.76 63 GLY B N 1
ATOM 2308 C CA . GLY B 1 63 ? 25.151 -18.298 61.446 1.00 26.97 63 GLY B CA 1
ATOM 2309 C C . GLY B 1 63 ? 25.960 -17.849 60.246 1.00 27.10 63 GLY B C 1
ATOM 2310 O O . GLY B 1 63 ? 27.185 -18.065 60.245 1.00 28.10 63 GLY B O 1
ATOM 2311 N N . ARG B 1 64 ? 25.325 -17.248 59.235 1.00 26.16 64 ARG B N 1
ATOM 2312 C CA . ARG B 1 64 ? 26.091 -16.716 58.089 1.00 26.38 64 ARG B CA 1
ATOM 2313 C C . ARG B 1 64 ? 26.374 -15.212 58.241 1.00 24.58 64 ARG B C 1
ATOM 2314 O O . ARG B 1 64 ? 25.456 -14.464 58.492 1.00 25.85 64 ARG B O 1
ATOM 2328 N N . PRO B 1 65 ? 27.635 -14.809 58.137 1.00 24.23 65 PRO B N 1
ATOM 2329 C CA . PRO B 1 65 ? 28.039 -13.436 58.374 1.00 23.15 65 PRO B CA 1
ATOM 2330 C C . PRO B 1 65 ? 27.874 -12.548 57.199 1.00 24.10 65 PRO B C 1
ATOM 2331 O O . PRO B 1 65 ? 28.146 -12.950 56.063 1.00 23.81 65 PRO B O 1
ATOM 2335 N N . VAL B 1 66 ? 27.426 -11.329 57.488 1.00 24.30 66 VAL B N 1
ATOM 2336 C CA . VAL B 1 66 ? 27.375 -10.321 56.467 1.00 25.40 66 VAL B CA 1
ATOM 2337 C C . VAL B 1 66 ? 28.084 -9.100 57.108 1.00 25.14 66 VAL B C 1
ATOM 2338 O O . VAL B 1 66 ? 27.721 -8.678 58.194 1.00 26.20 66 VAL B O 1
ATOM 2342 N N . SER B 1 67 ? 29.108 -8.560 56.468 1.00 24.73 67 SER B N 1
ATOM 2343 C CA . SER B 1 67 ? 29.862 -7.437 57.040 1.00 24.52 67 SER B CA 1
ATOM 2344 C C . SER B 1 67 ? 29.799 -6.255 56.110 1.00 22.49 67 SER B C 1
ATOM 2345 O O . SER B 1 67 ? 29.454 -6.435 54.974 1.00 20.88 67 SER B O 1
ATOM 2348 N N . GLU B 1 68 ? 30.245 -5.070 56.577 1.00 23.60 68 GLU B N 1
ATOM 2349 C CA . GLU B 1 68 ? 30.163 -3.781 55.890 1.00 22.59 68 GLU B CA 1
ATOM 2350 C C . GLU B 1 68 ? 28.712 -3.294 56.028 1.00 23.98 68 GLU B C 1
ATOM 2351 O O . GLU B 1 68 ? 27.772 -3.832 55.442 1.00 22.49 68 GLU B O 1
ATOM 2357 N N . SER B 1 69 ? 28.586 -2.225 56.826 1.00 22.65 69 SER B N 1
ATOM 2358 C CA . SER B 1 69 ? 27.304 -1.689 57.199 1.00 22.93 69 SER B CA 1
ATOM 2359 C C . SER B 1 69 ? 26.427 -1.400 55.994 1.00 22.59 69 SER B C 1
ATOM 2360 O O . SER B 1 69 ? 25.251 -1.740 56.073 1.00 21.34 69 SER B O 1
ATOM 2363 N N . LEU B 1 70 ? 26.949 -0.800 54.909 1.00 22.10 70 LEU B N 1
ATOM 2364 C CA . LEU B 1 70 ? 26.051 -0.548 53.732 1.00 22.70 70 LEU B CA 1
ATOM 2365 C C . LEU B 1 70 ? 25.595 -1.826 53.039 1.00 22.95 70 LEU B C 1
ATOM 2366 O O . LEU B 1 70 ? 24.488 -1.896 52.507 1.00 23.34 70 LEU B O 1
ATOM 2371 N N . VAL B 1 71 ? 26.462 -2.826 53.078 1.00 22.04 71 VAL B N 1
ATOM 2372 C CA . VAL B 1 71 ? 26.191 -4.162 52.588 1.00 21.37 71 VAL B CA 1
ATOM 2373 C C . VAL B 1 71 ? 25.043 -4.822 53.431 1.00 22.54 71 VAL B C 1
ATOM 2374 O O . VAL B 1 71 ? 24.118 -5.394 52.890 1.00 21.53 71 VAL B O 1
ATOM 2378 N N . ILE B 1 72 ? 25.148 -4.689 54.752 1.00 23.06 72 ILE B N 1
ATOM 2379 C CA . ILE B 1 72 ? 24.189 -5.204 55.674 1.00 21.73 72 ILE B CA 1
ATOM 2380 C C . ILE B 1 72 ? 22.838 -4.555 55.439 1.00 21.11 72 ILE B C 1
ATOM 2381 O O . ILE B 1 72 ? 21.815 -5.211 55.435 1.00 20.05 72 ILE B O 1
ATOM 2386 N N . LEU B 1 73 ? 22.825 -3.242 55.270 1.00 20.20 73 LEU B N 1
ATOM 2387 C CA . LEU B 1 73 ? 21.564 -2.603 54.986 1.00 21.10 73 LEU B CA 1
ATOM 2388 C C . LEU B 1 73 ? 20.902 -3.146 53.743 1.00 21.53 73 LEU B C 1
ATOM 2389 O O . LEU B 1 73 ? 19.734 -3.427 53.801 1.00 21.58 73 LEU B O 1
ATOM 2394 N N . GLN B 1 74 ? 21.647 -3.377 52.671 1.00 19.73 74 GLN B N 1
ATOM 2395 C CA . GLN B 1 74 ? 21.065 -3.895 51.477 1.00 20.84 74 GLN B CA 1
ATOM 2396 C C . GLN B 1 74 ? 20.630 -5.365 51.633 1.00 20.70 74 GLN B C 1
ATOM 2397 O O . GLN B 1 74 ? 19.643 -5.820 51.040 1.00 21.31 74 GLN B O 1
ATOM 2403 N N . TYR B 1 75 ? 21.363 -6.086 52.435 1.00 21.26 75 TYR B N 1
ATOM 2404 C CA . TYR B 1 75 ? 21.041 -7.475 52.754 1.00 21.81 75 TYR B CA 1
ATOM 2405 C C . TYR B 1 75 ? 19.665 -7.525 53.459 1.00 23.23 75 TYR B C 1
ATOM 2406 O O . TYR B 1 75 ? 18.854 -8.367 53.138 1.00 23.76 75 TYR B O 1
ATOM 2415 N N . LEU B 1 76 ? 19.452 -6.615 54.415 1.00 24.24 76 LEU B N 1
ATOM 2416 C CA . LEU B 1 76 ? 18.198 -6.585 55.163 1.00 24.34 76 LEU B CA 1
ATOM 2417 C C . LEU B 1 76 ? 16.978 -6.319 54.233 1.00 24.63 76 LEU B C 1
ATOM 2418 O O . LEU B 1 76 ? 15.882 -6.734 54.532 1.00 26.95 76 LEU B O 1
ATOM 2423 N N . ASP B 1 77 ? 17.138 -5.577 53.156 1.00 25.77 77 ASP B N 1
ATOM 2424 C CA . ASP B 1 77 ? 16.022 -5.448 52.191 1.00 26.01 77 ASP B CA 1
ATOM 2425 C C . ASP B 1 77 ? 15.900 -6.789 51.430 1.00 26.66 77 ASP B C 1
ATOM 2426 O O . ASP B 1 77 ? 14.812 -7.391 51.282 1.00 26.80 77 ASP B O 1
ATOM 2431 N N . ASP B 1 78 ? 17.040 -7.214 50.861 1.00 25.54 78 ASP B N 1
ATOM 2432 C CA . ASP B 1 78 ? 17.084 -8.408 50.012 1.00 24.91 78 ASP B CA 1
ATOM 2433 C C . ASP B 1 78 ? 16.589 -9.693 50.714 1.00 25.21 78 ASP B C 1
ATOM 2434 O O . ASP B 1 78 ? 15.992 -10.550 50.086 1.00 24.44 78 ASP B O 1
ATOM 2439 N N . ALA B 1 79 ? 16.882 -9.831 51.990 1.00 24.32 79 ALA B N 1
ATOM 2440 C CA . ALA B 1 79 ? 16.627 -11.063 52.692 1.00 24.38 79 ALA B CA 1
ATOM 2441 C C . ALA B 1 79 ? 15.293 -11.029 53.370 1.00 24.89 79 ALA B C 1
ATOM 2442 O O . ALA B 1 79 ? 14.793 -12.094 53.788 1.00 24.63 79 ALA B O 1
ATOM 2444 N N . PHE B 1 80 ? 14.687 -9.853 53.426 1.00 23.89 80 PHE B N 1
ATOM 2445 C CA . PHE B 1 80 ? 13.414 -9.686 54.131 1.00 25.47 80 PHE B CA 1
ATOM 2446 C C . PHE B 1 80 ? 12.511 -8.809 53.294 1.00 25.53 80 PHE B C 1
ATOM 2447 O O . PHE B 1 80 ? 12.147 -7.690 53.684 1.00 26.72 80 PHE B O 1
ATOM 2455 N N . PRO B 1 81 ? 12.151 -9.296 52.137 1.00 26.58 81 PRO B N 1
ATOM 2456 C CA . PRO B 1 81 ? 11.433 -8.456 51.171 1.00 27.97 81 PRO B CA 1
ATOM 2457 C C . PRO B 1 81 ? 10.070 -8.003 51.623 1.00 29.50 81 PRO B C 1
ATOM 2458 O O . PRO B 1 81 ? 9.532 -7.099 50.997 1.00 29.82 81 PRO B O 1
ATOM 2462 N N . GLY B 1 82 ? 9.527 -8.565 52.693 1.00 28.77 82 GLY B N 1
ATOM 2463 C CA . GLY B 1 82 ? 8.198 -8.132 53.101 1.00 30.15 82 GLY B CA 1
ATOM 2464 C C . GLY B 1 82 ? 8.224 -6.926 54.009 1.00 29.40 82 GLY B C 1
ATOM 2465 O O . GLY B 1 82 ? 7.211 -6.330 54.294 1.00 28.73 82 GLY B O 1
ATOM 2466 N N . THR B 1 83 ? 9.404 -6.576 54.479 1.00 27.62 83 THR B N 1
ATOM 2467 C CA . THR B 1 83 ? 9.490 -5.510 55.417 1.00 27.98 83 THR B CA 1
ATOM 2468 C C . THR B 1 83 ? 9.690 -4.216 54.640 1.00 27.95 83 THR B C 1
ATOM 2469 O O . THR B 1 83 ? 10.073 -4.214 53.434 1.00 29.63 83 THR B O 1
ATOM 2473 N N . PRO B 1 84 ? 9.425 -3.123 55.320 1.00 26.47 84 PRO B N 1
ATOM 2474 C CA . PRO B 1 84 ? 9.567 -1.783 54.751 1.00 26.47 84 PRO B CA 1
ATOM 2475 C C . PRO B 1 84 ? 10.962 -1.571 54.116 1.00 26.58 84 PRO B C 1
ATOM 2476 O O . PRO B 1 84 ? 11.959 -1.842 54.789 1.00 26.49 84 PRO B O 1
ATOM 2480 N N . HIS B 1 85 ? 11.015 -1.143 52.865 1.00 25.75 85 HIS B N 1
ATOM 2481 C CA . HIS B 1 85 ? 12.295 -1.137 52.120 1.00 26.48 85 HIS B CA 1
ATOM 2482 C C . HIS B 1 85 ? 13.113 0.090 52.344 1.00 25.09 85 HIS B C 1
ATOM 2483 O O . HIS B 1 85 ? 12.562 1.162 52.492 1.00 24.27 85 HIS B O 1
ATOM 2490 N N . LEU B 1 86 ? 14.422 -0.071 52.417 1.00 24.32 86 LEU B N 1
ATOM 2491 C CA . LEU B 1 86 ? 15.304 1.126 52.445 1.00 25.86 86 LEU B CA 1
ATOM 2492 C C . LEU B 1 86 ? 15.574 1.673 51.045 1.00 25.86 86 LEU B C 1
ATOM 2493 O O . LEU B 1 86 ? 15.782 2.891 50.873 1.00 26.18 86 LEU B O 1
ATOM 2498 N N . LEU B 1 87 ? 15.528 0.803 50.062 1.00 25.53 87 LEU B N 1
ATOM 2499 C CA . LEU B 1 87 ? 15.711 1.235 48.660 1.00 28.20 87 LEU B CA 1
ATOM 2500 C C . LEU B 1 87 ? 14.480 0.794 47.890 1.00 29.48 87 LEU B C 1
ATOM 2501 O O . LEU B 1 87 ? 13.974 -0.281 48.156 1.00 31.51 87 LEU B O 1
ATOM 2506 N N . PRO B 1 88 ? 13.954 1.579 46.971 1.00 32.38 88 PRO B N 1
ATOM 2507 C CA . PRO B 1 88 ? 12.749 1.141 46.256 1.00 35.77 88 PRO B CA 1
ATOM 2508 C C . PRO B 1 88 ? 13.055 -0.035 45.390 1.00 39.37 88 PRO B C 1
ATOM 2509 O O . PRO B 1 88 ? 14.124 -0.045 44.853 1.00 40.54 88 PRO B O 1
ATOM 2513 N N . PRO B 1 89 ? 12.183 -1.024 45.286 1.00 43.69 89 PRO B N 1
ATOM 2514 C CA . PRO B 1 89 ? 12.474 -2.192 44.437 1.00 46.27 89 PRO B CA 1
ATOM 2515 C C . PRO B 1 89 ? 12.573 -1.861 42.977 1.00 48.30 89 PRO B C 1
ATOM 2516 O O . PRO B 1 89 ? 11.703 -1.222 42.463 1.00 47.37 89 PRO B O 1
ATOM 2520 N N . ALA B 1 90 ? 13.669 -2.275 42.349 1.00 51.86 90 ALA B N 1
ATOM 2521 C CA . ALA B 1 90 ? 13.932 -2.005 40.934 1.00 54.02 90 ALA B CA 1
ATOM 2522 C C . ALA B 1 90 ? 12.802 -2.434 40.025 1.00 56.11 90 ALA B C 1
ATOM 2523 O O . ALA B 1 90 ? 12.273 -1.614 39.285 1.00 57.31 90 ALA B O 1
ATOM 2525 N N . ASN B 1 91 ? 12.423 -3.702 40.018 1.00 58.10 91 ASN B N 1
ATOM 2526 C CA . ASN B 1 91 ? 11.299 -4.044 39.150 1.00 59.72 91 ASN B CA 1
ATOM 2527 C C . ASN B 1 91 ? 9.942 -4.152 39.873 1.00 60.91 91 ASN B C 1
ATOM 2528 O O . ASN B 1 91 ? 8.900 -3.928 39.244 1.00 61.40 91 ASN B O 1
ATOM 2533 N N . SER B 1 92 ? 9.933 -4.446 41.178 1.00 61.94 92 SER B N 1
ATOM 2534 C CA . SER B 1 92 ? 8.663 -4.393 41.921 1.00 62.56 92 SER B CA 1
ATOM 2535 C C . SER B 1 92 ? 8.262 -2.929 42.109 1.00 62.78 92 SER B C 1
ATOM 2536 O O . SER B 1 92 ? 7.075 -2.587 42.085 1.00 63.09 92 SER B O 1
ATOM 2538 N N . ASP B 1 94 ? 9.586 5.181 41.761 1.00 54.64 94 ASP B N 1
ATOM 2539 C CA . ASP B 1 94 ? 8.553 5.276 40.728 1.00 54.21 94 ASP B CA 1
ATOM 2540 C C . ASP B 1 94 ? 8.851 4.192 39.684 1.00 53.38 94 ASP B C 1
ATOM 2541 O O . ASP B 1 94 ? 9.046 3.027 40.055 1.00 54.54 94 ASP B O 1
ATOM 2543 N N . ALA B 1 95 ? 8.863 4.521 38.394 1.00 51.44 95 ALA B N 1
ATOM 2544 C CA . ALA B 1 95 ? 9.426 3.570 37.423 1.00 49.39 95 ALA B CA 1
ATOM 2545 C C . ALA B 1 95 ? 10.822 4.154 37.147 1.00 46.73 95 ALA B C 1
ATOM 2546 O O . ALA B 1 95 ? 11.538 3.809 36.189 1.00 46.70 95 ALA B O 1
ATOM 2548 N N . ASP B 1 96 ? 11.179 5.061 38.060 1.00 43.54 96 ASP B N 1
ATOM 2549 C CA . ASP B 1 96 ? 12.477 5.673 38.126 1.00 40.46 96 ASP B CA 1
ATOM 2550 C C . ASP B 1 96 ? 13.189 5.048 39.300 1.00 36.01 96 ASP B C 1
ATOM 2551 O O . ASP B 1 96 ? 14.084 5.632 39.874 1.00 34.24 96 ASP B O 1
ATOM 2556 N N . ALA B 1 97 ? 12.779 3.856 39.667 1.00 32.04 97 ALA B N 1
ATOM 2557 C CA . ALA B 1 97 ? 13.383 3.191 40.787 1.00 31.46 97 ALA B CA 1
ATOM 2558 C C . ALA B 1 97 ? 14.893 2.936 40.575 1.00 28.95 97 ALA B C 1
ATOM 2559 O O . ALA B 1 97 ? 15.677 3.081 41.474 1.00 27.02 97 ALA B O 1
ATOM 2561 N N . ALA B 1 98 ? 15.265 2.583 39.354 1.00 27.17 98 ALA B N 1
ATOM 2562 C CA . ALA B 1 98 ? 16.642 2.252 39.056 1.00 26.32 98 ALA B CA 1
ATOM 2563 C C . ALA B 1 98 ? 17.523 3.455 39.362 1.00 24.78 98 ALA B C 1
ATOM 2564 O O . ALA B 1 98 ? 18.515 3.346 40.037 1.00 20.27 98 ALA B O 1
ATOM 2566 N N . TYR B 1 99 ? 17.089 4.624 38.873 1.00 24.00 99 TYR B N 1
ATOM 2567 C CA . TYR B 1 99 ? 17.829 5.845 39.075 1.00 24.49 99 TYR B CA 1
ATOM 2568 C C . TYR B 1 99 ? 17.778 6.273 40.545 1.00 24.50 99 TYR B C 1
ATOM 2569 O O . TYR B 1 99 ? 18.734 6.771 41.093 1.00 24.46 99 TYR B O 1
ATOM 2578 N N . ALA B 1 100 ? 16.673 6.027 41.219 1.00 25.57 100 ALA B N 1
ATOM 2579 C CA . ALA B 1 100 ? 16.602 6.419 42.614 1.00 26.14 100 ALA B CA 1
ATOM 2580 C C . ALA B 1 100 ? 17.534 5.610 43.458 1.00 24.72 100 ALA B C 1
ATOM 2581 O O . ALA B 1 100 ? 18.078 6.086 44.434 1.00 25.27 100 ALA B O 1
ATOM 2583 N N . ARG B 1 101 ? 17.654 4.347 43.113 1.00 24.45 101 ARG B N 1
ATOM 2584 C CA . ARG B 1 101 ? 18.561 3.521 43.798 1.00 23.91 101 ARG B CA 1
ATOM 2585 C C . ARG B 1 101 ? 19.996 3.914 43.620 1.00 23.49 101 ARG B C 1
ATOM 2586 O O . ARG B 1 101 ? 20.807 3.781 44.562 1.00 22.34 101 ARG B O 1
ATOM 2594 N N . ALA B 1 102 ? 20.375 4.247 42.390 1.00 21.53 102 ALA B N 1
ATOM 2595 C CA . ALA B 1 102 ? 21.740 4.656 42.169 1.00 21.97 102 ALA B CA 1
ATOM 2596 C C . ALA B 1 102 ? 22.036 5.912 42.923 1.00 21.29 102 ALA B C 1
ATOM 2597 O O . ALA B 1 102 ? 23.039 6.012 43.597 1.00 20.91 102 ALA B O 1
ATOM 2599 N N . THR B 1 103 ? 21.114 6.847 42.890 1.00 22.72 103 THR B N 1
ATOM 2600 C CA . THR B 1 103 ? 21.294 8.111 43.661 1.00 23.50 103 THR B CA 1
ATOM 2601 C C . THR B 1 103 ? 21.492 7.832 45.146 1.00 22.12 103 THR B C 1
ATOM 2602 O O . THR B 1 103 ? 22.397 8.361 45.790 1.00 23.04 103 THR B O 1
ATOM 2606 N N . ALA B 1 104 ? 20.674 6.938 45.682 1.00 23.07 104 ALA B N 1
ATOM 2607 C CA . ALA B 1 104 ? 20.779 6.542 47.104 1.00 23.49 104 ALA B CA 1
ATOM 2608 C C . ALA B 1 104 ? 22.119 5.875 47.427 1.00 22.96 104 ALA B C 1
ATOM 2609 O O . ALA B 1 104 ? 22.771 6.241 48.390 1.00 21.14 104 ALA B O 1
ATOM 2611 N N . ARG B 1 105 ? 22.563 4.962 46.560 1.00 21.06 105 ARG B N 1
ATOM 2612 C CA . ARG B 1 105 ? 23.826 4.344 46.814 1.00 23.17 105 ARG B CA 1
ATOM 2613 C C . ARG B 1 105 ? 24.974 5.361 46.764 1.00 22.23 105 ARG B C 1
ATOM 2614 O O . ARG B 1 105 ? 25.898 5.278 47.520 1.00 21.34 105 ARG B O 1
ATOM 2622 N N . PHE B 1 106 ? 24.889 6.255 45.798 1.00 21.38 106 PHE B N 1
ATOM 2623 C CA . PHE B 1 106 ? 25.878 7.344 45.671 1.00 21.32 106 PHE B CA 1
ATOM 2624 C C . PHE B 1 106 ? 26.015 8.162 46.927 1.00 21.14 106 PHE B C 1
ATOM 2625 O O . PHE B 1 106 ? 27.093 8.440 47.399 1.00 20.80 106 PHE B O 1
ATOM 2633 N N . TRP B 1 107 ? 24.909 8.617 47.450 1.00 21.38 107 TRP B N 1
ATOM 2634 C CA . TRP B 1 107 ? 24.947 9.391 48.678 1.00 22.83 107 TRP B CA 1
ATOM 2635 C C . TRP B 1 107 ? 25.341 8.615 49.923 1.00 23.05 107 TRP B C 1
ATOM 2636 O O . TRP B 1 107 ? 25.993 9.134 50.781 1.00 24.25 107 TRP B O 1
ATOM 2647 N N . ALA B 1 108 ? 24.949 7.366 50.016 1.00 23.11 108 ALA B N 1
ATOM 2648 C CA . ALA B 1 108 ? 25.385 6.587 51.148 1.00 23.43 108 ALA B CA 1
ATOM 2649 C C . ALA B 1 108 ? 26.899 6.411 51.101 1.00 23.16 108 ALA B C 1
ATOM 2650 O O . ALA B 1 108 ? 27.565 6.594 52.120 1.00 24.54 108 ALA B O 1
ATOM 2652 N N . ASP B 1 109 ? 27.444 6.239 49.901 1.00 22.17 109 ASP B N 1
ATOM 2653 C CA . ASP B 1 109 ? 28.883 6.113 49.727 1.00 23.89 109 ASP B CA 1
ATOM 2654 C C . ASP B 1 109 ? 29.572 7.433 50.111 1.00 23.34 109 ASP B C 1
ATOM 2655 O O . ASP B 1 109 ? 30.655 7.473 50.739 1.00 23.06 109 ASP B O 1
ATOM 2660 N N . TYR B 1 110 ? 28.956 8.512 49.691 1.00 21.56 110 TYR B N 1
ATOM 2661 C CA . TYR B 1 110 ? 29.466 9.821 50.118 1.00 22.21 110 TYR B CA 1
ATOM 2662 C C . TYR B 1 110 ? 29.560 9.942 51.639 1.00 21.86 110 TYR B C 1
ATOM 2663 O O . TYR B 1 110 ? 30.600 10.330 52.190 1.00 24.18 110 TYR B O 1
ATOM 2672 N N . VAL B 1 111 ? 28.521 9.547 52.337 1.00 24.06 111 VAL B N 1
ATOM 2673 C CA . VAL B 1 111 ? 28.625 9.578 53.791 1.00 24.27 111 VAL B CA 1
ATOM 2674 C C . VAL B 1 111 ? 29.806 8.734 54.289 1.00 25.97 111 VAL B C 1
ATOM 2675 O O . VAL B 1 111 ? 30.594 9.155 55.118 1.00 26.53 111 VAL B O 1
ATOM 2679 N N . ASP B 1 112 ? 29.975 7.558 53.746 1.00 26.71 112 ASP B N 1
ATOM 2680 C CA . ASP B 1 112 ? 31.045 6.686 54.235 1.00 30.38 112 ASP B CA 1
ATOM 2681 C C . ASP B 1 112 ? 32.426 7.233 53.915 1.00 34.20 112 ASP B C 1
ATOM 2682 O O . ASP B 1 112 ? 33.374 7.039 54.673 1.00 34.79 112 ASP B O 1
ATOM 2687 N N . ARG B 1 113 ? 32.523 7.951 52.798 1.00 37.49 113 ARG B N 1
ATOM 2688 C CA . ARG B 1 113 ? 33.809 8.386 52.315 1.00 41.38 113 ARG B CA 1
ATOM 2689 C C . ARG B 1 113 ? 34.203 9.638 53.056 1.00 43.92 113 ARG B C 1
ATOM 2690 O O . ARG B 1 113 ? 35.368 9.884 53.173 1.00 43.10 113 ARG B O 1
ATOM 2698 N N . LYS B 1 114 ? 33.235 10.415 53.546 1.00 46.44 114 LYS B N 1
ATOM 2699 C CA . LYS B 1 114 ? 33.537 11.693 54.218 1.00 48.57 114 LYS B CA 1
ATOM 2700 C C . LYS B 1 114 ? 33.362 11.808 55.737 1.00 51.88 114 LYS B C 1
ATOM 2701 O O . LYS B 1 114 ? 34.221 12.364 56.406 1.00 53.29 114 LYS B O 1
ATOM 2707 N N . LEU B 1 115 ? 32.270 11.258 56.267 1.00 53.49 115 LEU B N 1
ATOM 2708 C CA . LEU B 1 115 ? 31.866 11.551 57.623 1.00 54.87 115 LEU B CA 1
ATOM 2709 C C . LEU B 1 115 ? 32.781 10.966 58.613 1.00 55.76 115 LEU B C 1
ATOM 2710 O O . LEU B 1 115 ? 33.279 11.644 59.529 1.00 56.31 115 LEU B O 1
ATOM 2715 N N . TYR B 1 116 ? 32.995 9.682 58.476 1.00 56.05 116 TYR B N 1
ATOM 2716 C CA . TYR B 1 116 ? 33.787 9.113 59.494 1.00 56.82 116 TYR B CA 1
ATOM 2717 C C . TYR B 1 116 ? 35.155 9.773 59.492 1.00 56.59 116 TYR B C 1
ATOM 2718 O O . TYR B 1 116 ? 35.627 10.240 60.526 1.00 56.73 116 TYR B O 1
ATOM 2727 N N . ASP B 1 117 ? 35.757 9.846 58.319 1.00 56.83 117 ASP B N 1
ATOM 2728 C CA . ASP B 1 117 ? 37.183 10.225 58.243 1.00 57.77 117 ASP B CA 1
ATOM 2729 C C . ASP B 1 117 ? 37.411 11.692 58.598 1.00 56.56 117 ASP B C 1
ATOM 2730 O O . ASP B 1 117 ? 38.244 12.010 59.443 1.00 55.15 117 ASP B O 1
ATOM 2735 N N . CYS B 1 118 ? 36.630 12.570 57.981 1.00 56.46 118 CYS B N 1
ATOM 2736 C CA . CYS B 1 118 ? 36.668 13.994 58.293 1.00 56.48 118 CYS B CA 1
ATOM 2737 C C . CYS B 1 118 ? 36.376 14.305 59.746 1.00 55.45 118 CYS B C 1
ATOM 2738 O O . CYS B 1 118 ? 37.007 15.178 60.338 1.00 54.23 118 CYS B O 1
ATOM 2741 N N . GLY B 1 119 ? 35.411 13.587 60.312 1.00 54.47 119 GLY B N 1
ATOM 2742 C CA . GLY B 1 119 ? 35.066 13.725 61.708 1.00 54.69 119 GLY B CA 1
ATOM 2743 C C . GLY B 1 119 ? 36.154 13.337 62.714 1.00 55.02 119 GLY B C 1
ATOM 2744 O O . GLY B 1 119 ? 36.348 14.081 63.676 1.00 55.16 119 GLY B O 1
ATOM 2745 N N . SER B 1 120 ? 36.832 12.195 62.521 1.00 55.05 120 SER B N 1
ATOM 2746 C CA . SER B 1 120 ? 37.909 11.721 63.426 1.00 55.71 120 SER B CA 1
ATOM 2747 C C . SER B 1 120 ? 38.998 12.773 63.621 1.00 55.45 120 SER B C 1
ATOM 2748 O O . SER B 1 120 ? 39.432 13.073 64.761 1.00 55.42 120 SER B O 1
ATOM 2751 N N . ARG B 1 121 ? 39.453 13.310 62.493 1.00 55.04 121 ARG B N 1
ATOM 2752 C CA . ARG B 1 121 ? 40.428 14.384 62.497 1.00 55.63 121 ARG B CA 1
ATOM 2753 C C . ARG B 1 121 ? 40.040 15.487 63.509 1.00 55.17 121 ARG B C 1
ATOM 2754 O O . ARG B 1 121 ? 40.915 16.074 64.182 1.00 53.83 121 ARG B O 1
ATOM 2762 N N . LEU B 1 122 ? 38.737 15.740 63.675 1.00 53.97 122 LEU B N 1
ATOM 2763 C CA . LEU B 1 122 ? 38.336 16.846 64.540 1.00 54.06 122 LEU B CA 1
ATOM 2764 C C . LEU B 1 122 ? 38.746 16.682 66.013 1.00 55.39 122 LEU B C 1
ATOM 2765 O O . LEU B 1 122 ? 39.100 17.680 66.672 1.00 55.59 122 LEU B O 1
ATOM 2770 N N . TRP B 1 123 ? 38.716 15.456 66.540 1.00 56.42 123 TRP B N 1
ATOM 2771 C CA . TRP B 1 123 ? 39.235 15.274 67.904 1.00 57.90 123 TRP B CA 1
ATOM 2772 C C . TRP B 1 123 ? 40.701 14.897 67.933 1.00 58.08 123 TRP B C 1
ATOM 2773 O O . TRP B 1 123 ? 41.388 15.227 68.904 1.00 57.36 123 TRP B O 1
ATOM 2784 N N . ARG B 1 124 ? 41.154 14.168 66.906 1.00 58.75 124 ARG B N 1
ATOM 2785 C CA . ARG B 1 124 ? 42.565 13.781 66.798 1.00 59.98 124 ARG B CA 1
ATOM 2786 C C . ARG B 1 124 ? 43.517 15.000 66.807 1.00 59.31 124 ARG B C 1
ATOM 2787 O O . ARG B 1 124 ? 44.405 15.077 67.655 1.00 59.46 124 ARG B O 1
ATOM 2795 N N . LEU B 1 125 ? 43.298 15.953 65.891 1.00 58.15 125 LEU B N 1
ATOM 2796 C CA . LEU B 1 125 ? 44.157 17.135 65.738 1.00 57.31 125 LEU B CA 1
ATOM 2797 C C . LEU B 1 125 ? 43.768 18.231 66.694 1.00 56.90 125 LEU B C 1
ATOM 2798 O O . LEU B 1 125 ? 42.652 18.230 67.184 1.00 57.23 125 LEU B O 1
ATOM 2803 N N . LYS B 1 126 ? 44.665 19.175 66.960 1.00 56.80 126 LYS B N 1
ATOM 2804 C CA . LYS B 1 126 ? 44.402 20.198 67.986 1.00 56.54 126 LYS B CA 1
ATOM 2805 C C . LYS B 1 126 ? 44.523 21.693 67.620 1.00 55.45 126 LYS B C 1
ATOM 2806 O O . LYS B 1 126 ? 44.175 22.537 68.467 1.00 56.05 126 LYS B O 1
ATOM 2812 N N . GLY B 1 127 ? 44.990 22.064 66.424 1.00 53.74 127 GLY B N 1
ATOM 2813 C CA . GLY B 1 127 ? 45.197 23.496 66.154 1.00 52.65 127 GLY B CA 1
ATOM 2814 C C . GLY B 1 127 ? 44.581 24.095 64.892 1.00 51.83 127 GLY B C 1
ATOM 2815 O O . GLY B 1 127 ? 43.354 24.024 64.711 1.00 50.10 127 GLY B O 1
ATOM 2816 N N . GLU B 1 128 ? 45.417 24.716 64.046 1.00 50.63 128 GLU B N 1
ATOM 2817 C CA . GLU B 1 128 ? 44.977 25.198 62.724 1.00 50.63 128 GLU B CA 1
ATOM 2818 C C . GLU B 1 128 ? 44.599 24.012 61.795 1.00 49.36 128 GLU B C 1
ATOM 2819 O O . GLU B 1 128 ? 43.694 24.108 60.975 1.00 49.58 128 GLU B O 1
ATOM 2825 N N . PRO B 1 129 ? 45.307 22.898 61.888 1.00 46.96 129 PRO B N 1
ATOM 2826 C CA . PRO B 1 129 ? 44.835 21.664 61.212 1.00 45.28 129 PRO B CA 1
ATOM 2827 C C . PRO B 1 129 ? 43.409 21.228 61.676 1.00 43.68 129 PRO B C 1
ATOM 2828 O O . PRO B 1 129 ? 42.569 20.905 60.836 1.00 43.14 129 PRO B O 1
ATOM 2832 N N . GLN B 1 130 ? 43.158 21.223 62.983 1.00 41.80 130 GLN B N 1
ATOM 2833 C CA . GLN B 1 130 ? 41.822 20.996 63.510 1.00 41.77 130 GLN B CA 1
ATOM 2834 C C . GLN B 1 130 ? 40.846 21.983 62.784 1.00 40.18 130 GLN B C 1
ATOM 2835 O O . GLN B 1 130 ? 39.855 21.578 62.174 1.00 37.11 130 GLN B O 1
ATOM 2841 N N . ALA B 1 131 ? 41.180 23.262 62.842 1.00 39.96 131 ALA B N 1
ATOM 2842 C CA . ALA B 1 131 ? 40.433 24.334 62.175 1.00 39.92 131 ALA B CA 1
ATOM 2843 C C . ALA B 1 131 ? 40.152 23.964 60.715 1.00 39.87 131 ALA B C 1
ATOM 2844 O O . ALA B 1 131 ? 39.000 23.914 60.291 1.00 39.57 131 ALA B O 1
ATOM 2846 N N . ALA B 1 132 ? 41.182 23.639 59.967 1.00 40.22 132 ALA B N 1
ATOM 2847 C CA . ALA B 1 132 ? 40.999 23.151 58.605 1.00 40.70 132 ALA B CA 1
ATOM 2848 C C . ALA B 1 132 ? 40.015 22.006 58.528 1.00 39.97 132 ALA B C 1
ATOM 2849 O O . ALA B 1 132 ? 39.093 22.042 57.678 1.00 40.91 132 ALA B O 1
ATOM 2851 N N . ALA B 1 133 ? 40.154 20.993 59.391 1.00 37.88 133 ALA B N 1
ATOM 2852 C CA . ALA B 1 133 ? 39.218 19.884 59.307 1.00 36.92 133 ALA B CA 1
ATOM 2853 C C . ALA B 1 133 ? 37.780 20.444 59.459 1.00 35.08 133 ALA B C 1
ATOM 2854 O O . ALA B 1 133 ? 36.825 20.045 58.752 1.00 32.41 133 ALA B O 1
ATOM 2856 N N . GLY B 1 134 ? 37.689 21.392 60.367 1.00 33.08 134 GLY B N 1
ATOM 2857 C CA . GLY B 1 134 ? 36.464 22.102 60.647 1.00 33.02 134 GLY B CA 1
ATOM 2858 C C . GLY B 1 134 ? 35.814 22.601 59.401 1.00 31.27 134 GLY B C 1
ATOM 2859 O O . GLY B 1 134 ? 34.659 22.339 59.131 1.00 31.75 134 GLY B O 1
ATOM 2860 N N . ARG B 1 135 ? 36.600 23.262 58.601 1.00 32.80 135 ARG B N 1
ATOM 2861 C CA . ARG B 1 135 ? 36.134 23.928 57.397 1.00 33.19 135 ARG B CA 1
ATOM 2862 C C . ARG B 1 135 ? 35.564 22.939 56.453 1.00 32.70 135 ARG B C 1
ATOM 2863 O O . ARG B 1 135 ? 34.493 23.110 55.872 1.00 31.26 135 ARG B O 1
ATOM 2865 N N . GLU B 1 136 ? 36.266 21.841 56.320 1.00 33.90 136 GLU B N 1
ATOM 2866 C CA . GLU B 1 136 ? 35.825 20.812 55.394 1.00 33.73 136 GLU B CA 1
ATOM 2867 C C . GLU B 1 136 ? 34.534 20.099 55.851 1.00 32.05 136 GLU B C 1
ATOM 2868 O O . GLU B 1 136 ? 33.614 19.893 55.060 1.00 29.63 136 GLU B O 1
ATOM 2878 N N . MET B 1 137 ? 34.412 19.804 57.135 1.00 30.03 137 MET B N 1
ATOM 2879 C CA . MET B 1 137 ? 33.210 19.186 57.606 1.00 29.64 137 MET B CA 1
ATOM 2880 C C . MET B 1 137 ? 31.994 20.110 57.276 1.00 28.57 137 MET B C 1
ATOM 2881 O O . MET B 1 137 ? 30.913 19.654 56.853 1.00 27.45 137 MET B O 1
ATOM 2886 N N . ALA B 1 138 ? 32.175 21.403 57.439 1.00 27.42 138 ALA B N 1
ATOM 2887 C CA . ALA B 1 138 ? 31.055 22.332 57.215 1.00 26.63 138 ALA B CA 1
ATOM 2888 C C . ALA B 1 138 ? 30.582 22.249 55.752 1.00 26.72 138 ALA B C 1
ATOM 2889 O O . ALA B 1 138 ? 29.387 22.275 55.447 1.00 25.65 138 ALA B O 1
ATOM 2891 N N . GLU B 1 139 ? 31.525 22.146 54.827 1.00 26.77 139 GLU B N 1
ATOM 2892 C CA . GLU B 1 139 ? 31.145 22.052 53.396 1.00 27.78 139 GLU B CA 1
ATOM 2893 C C . GLU B 1 139 ? 30.458 20.698 53.050 1.00 26.46 139 GLU B C 1
ATOM 2894 O O . GLU B 1 139 ? 29.588 20.638 52.194 1.00 24.33 139 GLU B O 1
ATOM 2900 N N . ILE B 1 140 ? 30.883 19.629 53.734 1.00 27.01 140 ILE B N 1
ATOM 2901 C CA . ILE B 1 140 ? 30.315 18.340 53.577 1.00 26.52 140 ILE B CA 1
ATOM 2902 C C . ILE B 1 140 ? 28.883 18.366 54.054 1.00 27.49 140 ILE B C 1
ATOM 2903 O O . ILE B 1 140 ? 28.014 17.898 53.336 1.00 27.17 140 ILE B O 1
ATOM 2908 N N . LEU B 1 141 ? 28.624 19.064 55.164 1.00 26.27 141 LEU B N 1
ATOM 2909 C CA . LEU B 1 141 ? 27.281 19.045 55.728 1.00 28.34 141 LEU B CA 1
ATOM 2910 C C . LEU B 1 141 ? 26.464 19.934 54.854 1.00 27.86 141 LEU B C 1
ATOM 2911 O O . LEU B 1 141 ? 25.323 19.629 54.537 1.00 28.93 141 LEU B O 1
ATOM 2916 N N . ARG B 1 142 ? 27.070 21.024 54.389 1.00 27.57 142 ARG B N 1
ATOM 2917 C CA . ARG B 1 142 ? 26.397 21.827 53.396 1.00 27.72 142 ARG B CA 1
ATOM 2918 C C . ARG B 1 142 ? 26.024 21.079 52.115 1.00 26.97 142 ARG B C 1
ATOM 2919 O O . ARG B 1 142 ? 24.969 21.347 51.502 1.00 25.84 142 ARG B O 1
ATOM 2927 N N . THR B 1 143 ? 26.893 20.204 51.637 1.00 26.45 143 THR B N 1
ATOM 2928 C CA . THR B 1 143 ? 26.592 19.418 50.431 1.00 26.25 143 THR B CA 1
ATOM 2929 C C . THR B 1 143 ? 25.475 18.394 50.628 1.00 26.49 143 THR B C 1
ATOM 2930 O O . THR B 1 143 ? 24.585 18.192 49.767 1.00 25.23 143 THR B O 1
ATOM 2934 N N . LEU B 1 144 ? 25.456 17.811 51.813 1.00 25.31 144 LEU B N 1
ATOM 2935 C CA . LEU B 1 144 ? 24.361 16.922 52.106 1.00 25.91 144 LEU B CA 1
ATOM 2936 C C . LEU B 1 144 ? 23.080 17.734 52.182 1.00 25.61 144 LEU B C 1
ATOM 2937 O O . LEU B 1 144 ? 21.994 17.277 51.727 1.00 28.55 144 LEU B O 1
ATOM 2942 N N . GLU B 1 145 ? 23.166 18.927 52.760 1.00 26.58 145 GLU B N 1
ATOM 2943 C CA . GLU B 1 145 ? 21.988 19.780 52.813 1.00 26.32 145 GLU B CA 1
ATOM 2944 C C . GLU B 1 145 ? 21.354 20.089 51.429 1.00 26.22 145 GLU B C 1
ATOM 2945 O O . GLU B 1 145 ? 20.134 20.064 51.194 1.00 25.11 145 GLU B O 1
ATOM 2951 N N . ALA B 1 146 ? 22.188 20.485 50.515 1.00 26.20 146 ALA B N 1
ATOM 2952 C CA . ALA B 1 146 ? 21.722 20.737 49.150 1.00 26.31 146 ALA B CA 1
ATOM 2953 C C . ALA B 1 146 ? 21.121 19.472 48.516 1.00 25.74 146 ALA B C 1
ATOM 2954 O O . ALA B 1 146 ? 20.147 19.574 47.784 1.00 25.02 146 ALA B O 1
ATOM 2956 N N . GLU B 1 147 ? 21.619 18.270 48.812 1.00 24.75 147 GLU B N 1
ATOM 2957 C CA . GLU B 1 147 ? 20.953 17.076 48.206 1.00 25.76 147 GLU B CA 1
ATOM 2958 C C . GLU B 1 147 ? 19.548 16.804 48.822 1.00 26.52 147 GLU B C 1
ATOM 2959 O O . GLU B 1 147 ? 18.603 16.403 48.138 1.00 25.65 147 GLU B O 1
ATOM 2965 N N . LEU B 1 148 ? 19.401 17.075 50.115 1.00 25.67 148 LEU B N 1
ATOM 2966 C CA . LEU B 1 148 ? 18.120 16.935 50.749 1.00 26.99 148 LEU B CA 1
ATOM 2967 C C . LEU B 1 148 ? 17.129 17.936 50.193 1.00 26.77 148 LEU B C 1
ATOM 2968 O O . LEU B 1 148 ? 15.959 17.615 49.991 1.00 26.86 148 LEU B O 1
ATOM 2973 N N . GLY B 1 149 ? 17.603 19.150 49.951 1.00 26.43 149 GLY B N 1
ATOM 2974 C CA . GLY B 1 149 ? 16.757 20.193 49.419 1.00 26.64 149 GLY B CA 1
ATOM 2975 C C . GLY B 1 149 ? 15.575 20.444 50.361 1.00 27.84 149 GLY B C 1
ATOM 2976 O O . GLY B 1 149 ? 15.714 20.466 51.591 1.00 27.50 149 GLY B O 1
ATOM 2977 N N . ASP B 1 150 ? 14.391 20.571 49.806 1.00 28.83 150 ASP B N 1
ATOM 2978 C CA . ASP B 1 150 ? 13.249 20.830 50.654 1.00 32.19 150 ASP B CA 1
ATOM 2979 C C . ASP B 1 150 ? 12.510 19.571 51.052 1.00 32.78 150 ASP B C 1
ATOM 2980 O O . ASP B 1 150 ? 11.380 19.639 51.525 1.00 32.46 150 ASP B O 1
ATOM 2985 N N . ARG B 1 151 ? 13.129 18.423 50.875 1.00 32.34 151 ARG B N 1
ATOM 2986 C CA . ARG B 1 151 ? 12.423 17.177 51.173 1.00 31.89 151 ARG B CA 1
ATOM 2987 C C . ARG B 1 151 ? 12.418 16.817 52.648 1.00 30.41 151 ARG B C 1
ATOM 2988 O O . ARG B 1 151 ? 13.205 17.295 53.443 1.00 31.50 151 ARG B O 1
ATOM 2996 N N . GLU B 1 152 ? 11.449 16.027 53.023 1.00 30.04 152 GLU B N 1
ATOM 2997 C CA . GLU B 1 152 ? 11.370 15.577 54.375 1.00 30.31 152 GLU B CA 1
ATOM 2998 C C . GLU B 1 152 ? 12.448 14.531 54.631 1.00 27.86 152 GLU B C 1
ATOM 2999 O O . GLU B 1 152 ? 13.055 14.589 55.650 1.00 25.67 152 GLU B O 1
ATOM 3005 N N . PHE B 1 153 ? 12.650 13.580 53.744 1.00 25.23 153 PHE B N 1
ATOM 3006 C CA . PHE B 1 153 ? 13.701 12.610 53.956 1.00 27.10 153 PHE B CA 1
ATOM 3007 C C . PHE B 1 153 ? 14.623 12.488 52.698 1.00 26.28 153 PHE B C 1
ATOM 3008 O O . PHE B 1 153 ? 14.187 12.795 51.622 1.00 26.22 153 PHE B O 1
ATOM 3016 N N . PHE B 1 154 ? 15.846 12.011 52.841 1.00 26.11 154 PHE B N 1
ATOM 3017 C CA . PHE B 1 154 ? 16.631 11.798 51.652 1.00 28.28 154 PHE B CA 1
ATOM 3018 C C . PHE B 1 154 ? 15.982 10.748 50.728 1.00 32.10 154 PHE B C 1
ATOM 3019 O O . PHE B 1 154 ? 16.096 10.804 49.489 1.00 32.60 154 PHE B O 1
ATOM 3027 N N . GLY B 1 155 ? 15.289 9.811 51.355 1.00 35.79 155 GLY B N 1
ATOM 3028 C CA . GLY B 1 155 ? 14.594 8.760 50.681 1.00 41.74 155 GLY B CA 1
ATOM 3029 C C . GLY B 1 155 ? 13.317 9.272 50.049 1.00 46.95 155 GLY B C 1
ATOM 3030 O O . GLY B 1 155 ? 12.783 10.336 50.437 1.00 48.20 155 GLY B O 1
ATOM 3031 N N . GLY B 1 156 ? 12.837 8.519 49.057 1.00 51.88 156 GLY B N 1
ATOM 3032 C CA . GLY B 1 156 ? 11.650 8.889 48.298 1.00 54.75 156 GLY B CA 1
ATOM 3033 C C . GLY B 1 156 ? 10.993 10.201 48.745 1.00 57.28 156 GLY B C 1
ATOM 3034 O O . GLY B 1 156 ? 11.280 11.300 48.230 1.00 58.83 156 GLY B O 1
ATOM 3035 N N . GLY B 1 157 ? 10.146 10.081 49.761 1.00 59.20 157 GLY B N 1
ATOM 3036 C CA . GLY B 1 157 ? 9.346 11.197 50.216 1.00 60.47 157 GLY B CA 1
ATOM 3037 C C . GLY B 1 157 ? 7.966 10.663 49.947 1.00 61.05 157 GLY B C 1
ATOM 3038 O O . GLY B 1 157 ? 7.869 9.715 49.154 1.00 62.53 157 GLY B O 1
ATOM 3039 N N . GLY B 1 158 ? 6.917 11.222 50.554 1.00 61.12 158 GLY B N 1
ATOM 3040 C CA . GLY B 1 158 ? 5.622 10.562 50.471 1.00 60.39 158 GLY B CA 1
ATOM 3041 C C . GLY B 1 158 ? 5.980 9.127 50.855 1.00 59.75 158 GLY B C 1
ATOM 3042 O O . GLY B 1 158 ? 6.576 8.375 50.063 1.00 60.15 158 GLY B O 1
ATOM 3043 N N . GLY B 1 159 ? 5.659 8.758 52.092 1.00 58.10 159 GLY B N 1
ATOM 3044 C CA . GLY B 1 159 ? 6.059 7.470 52.658 1.00 56.27 159 GLY B CA 1
ATOM 3045 C C . GLY B 1 159 ? 6.268 7.828 54.112 1.00 54.00 159 GLY B C 1
ATOM 3046 O O . GLY B 1 159 ? 5.721 7.187 55.042 1.00 54.87 159 GLY B O 1
ATOM 3047 N N . GLY B 1 160 ? 7.020 8.916 54.290 1.00 50.10 160 GLY B N 1
ATOM 3048 C CA . GLY B 1 160 ? 7.232 9.492 55.594 1.00 47.59 160 GLY B CA 1
ATOM 3049 C C . GLY B 1 160 ? 8.123 8.645 56.464 1.00 44.86 160 GLY B C 1
ATOM 3050 O O . GLY B 1 160 ? 7.932 8.578 57.676 1.00 45.36 160 GLY B O 1
ATOM 3051 N N . ARG B 1 161 ? 9.131 8.008 55.878 1.00 40.93 161 ARG B N 1
ATOM 3052 C CA . ARG B 1 161 ? 9.980 7.225 56.696 1.00 37.90 161 ARG B CA 1
ATOM 3053 C C . ARG B 1 161 ? 11.409 7.171 56.172 1.00 34.16 161 ARG B C 1
ATOM 3054 O O . ARG B 1 161 ? 11.670 7.464 55.024 1.00 31.33 161 ARG B O 1
ATOM 3062 N N . LEU B 1 162 ? 12.298 6.754 57.055 1.00 29.14 162 LEU B N 1
ATOM 3063 C CA . LEU B 1 162 ? 13.719 6.700 56.729 1.00 28.09 162 LEU B CA 1
ATOM 3064 C C . LEU B 1 162 ? 14.007 5.803 55.514 1.00 26.48 162 LEU B C 1
ATOM 3065 O O . LEU B 1 162 ? 13.508 4.695 55.486 1.00 27.18 162 LEU B O 1
ATOM 3070 N N . GLY B 1 163 ? 14.807 6.240 54.536 1.00 25.68 163 GLY B N 1
ATOM 3071 C CA . GLY B 1 163 ? 15.284 5.352 53.461 1.00 23.03 163 GLY B CA 1
ATOM 3072 C C . GLY B 1 163 ? 16.789 5.106 53.684 1.00 24.38 163 GLY B C 1
ATOM 3073 O O . GLY B 1 163 ? 17.377 5.431 54.714 1.00 23.97 163 GLY B O 1
ATOM 3074 N N . PHE B 1 164 ? 17.409 4.509 52.675 1.00 24.04 164 PHE B N 1
ATOM 3075 C CA . PHE B 1 164 ? 18.767 4.097 52.718 1.00 21.57 164 PHE B CA 1
ATOM 3076 C C . PHE B 1 164 ? 19.673 5.196 53.171 1.00 21.57 164 PHE B C 1
ATOM 3077 O O . PHE B 1 164 ? 20.394 5.041 54.127 1.00 20.92 164 PHE B O 1
ATOM 3085 N N . VAL B 1 165 ? 19.578 6.353 52.545 1.00 20.11 165 VAL B N 1
ATOM 3086 C CA . VAL B 1 165 ? 20.494 7.417 52.882 1.00 20.91 165 VAL B CA 1
ATOM 3087 C C . VAL B 1 165 ? 20.212 7.996 54.278 1.00 22.09 165 VAL B C 1
ATOM 3088 O O . VAL B 1 165 ? 21.109 8.311 55.012 1.00 22.23 165 VAL B O 1
ATOM 3092 N N . ASP B 1 166 ? 18.952 8.110 54.653 1.00 23.11 166 ASP B N 1
ATOM 3093 C CA . ASP B 1 166 ? 18.644 8.540 56.010 1.00 21.47 166 ASP B CA 1
ATOM 3094 C C . ASP B 1 166 ? 19.277 7.684 57.083 1.00 23.09 166 ASP B C 1
ATOM 3095 O O . ASP B 1 166 ? 19.891 8.195 58.046 1.00 24.25 166 ASP B O 1
ATOM 3100 N N . VAL B 1 167 ? 19.185 6.368 56.896 1.00 22.48 167 VAL B N 1
ATOM 3101 C CA . VAL B 1 167 ? 19.676 5.475 57.860 1.00 22.28 167 VAL B CA 1
ATOM 3102 C C . VAL B 1 167 ? 21.183 5.543 57.823 1.00 21.89 167 VAL B C 1
ATOM 3103 O O . VAL B 1 167 ? 21.805 5.508 58.844 1.00 22.43 167 VAL B O 1
ATOM 3107 N N . ALA B 1 168 ? 21.783 5.718 56.663 1.00 21.18 168 ALA B N 1
ATOM 3108 C CA . ALA B 1 168 ? 23.266 5.804 56.598 1.00 22.69 168 ALA B CA 1
ATOM 3109 C C . ALA B 1 168 ? 23.909 6.956 57.377 1.00 21.52 168 ALA B C 1
ATOM 3110 O O . ALA B 1 168 ? 24.959 6.828 58.044 1.00 21.03 168 ALA B O 1
ATOM 3112 N N . LEU B 1 169 ? 23.212 8.068 57.281 1.00 21.22 169 LEU B N 1
ATOM 3113 C CA . LEU B 1 169 ? 23.647 9.331 57.807 1.00 19.86 169 LEU B CA 1
ATOM 3114 C C . LEU B 1 169 ? 23.165 9.629 59.234 1.00 22.32 169 LEU B C 1
ATOM 3115 O O . LEU B 1 169 ? 23.893 10.272 60.016 1.00 23.06 169 LEU B O 1
ATOM 3120 N N . VAL B 1 170 ? 21.942 9.226 59.558 1.00 22.26 170 VAL B N 1
ATOM 3121 C CA . VAL B 1 170 ? 21.354 9.567 60.865 1.00 23.02 170 VAL B CA 1
ATOM 3122 C C . VAL B 1 170 ? 22.218 9.372 62.093 1.00 23.47 170 VAL B C 1
ATOM 3123 O O . VAL B 1 170 ? 22.242 10.238 62.964 1.00 23.67 170 VAL B O 1
ATOM 3127 N N . PRO B 1 171 ? 22.945 8.302 62.208 1.00 21.90 171 PRO B N 1
ATOM 3128 C CA . PRO B 1 171 ? 23.720 8.181 63.415 1.00 23.36 171 PRO B CA 1
ATOM 3129 C C . PRO B 1 171 ? 24.725 9.269 63.553 1.00 24.63 171 PRO B C 1
ATOM 3130 O O . PRO B 1 171 ? 25.120 9.554 64.698 1.00 24.53 171 PRO B O 1
ATOM 3134 N N . PHE B 1 172 ? 25.154 9.854 62.438 1.00 22.55 172 PHE B N 1
ATOM 3135 C CA . PHE B 1 172 ? 26.115 10.921 62.536 1.00 24.65 172 PHE B CA 1
ATOM 3136 C C . PHE B 1 172 ? 25.465 12.181 63.125 1.00 24.59 172 PHE B C 1
ATOM 3137 O O . PHE B 1 172 ? 26.161 13.111 63.580 1.00 23.10 172 PHE B O 1
ATOM 3145 N N . THR B 1 173 ? 24.136 12.191 63.202 1.00 24.78 173 THR B N 1
ATOM 3146 C CA . THR B 1 173 ? 23.483 13.425 63.763 1.00 24.98 173 THR B CA 1
ATOM 3147 C C . THR B 1 173 ? 23.800 13.519 65.247 1.00 24.95 173 THR B C 1
ATOM 3148 O O . THR B 1 173 ? 23.785 14.598 65.838 1.00 23.11 173 THR B O 1
ATOM 3152 N N . ALA B 1 174 ? 24.111 12.401 65.856 1.00 21.75 174 ALA B N 1
ATOM 3153 C CA . ALA B 1 174 ? 24.464 12.440 67.242 1.00 23.07 174 ALA B CA 1
ATOM 3154 C C . ALA B 1 174 ? 25.860 13.035 67.463 1.00 25.72 174 ALA B C 1
ATOM 3155 O O . ALA B 1 174 ? 26.224 13.278 68.631 1.00 23.61 174 ALA B O 1
ATOM 3157 N N . TRP B 1 175 ? 26.627 13.134 66.366 1.00 26.06 175 TRP B N 1
ATOM 3158 C CA . TRP B 1 175 ? 28.006 13.659 66.392 1.00 27.08 175 TRP B CA 1
ATOM 3159 C C . TRP B 1 175 ? 28.029 15.106 65.946 1.00 27.90 175 TRP B C 1
ATOM 3160 O O . TRP B 1 175 ? 29.046 15.785 66.052 1.00 28.12 175 TRP B O 1
ATOM 3171 N N . PHE B 1 176 ? 26.891 15.649 65.530 1.00 28.47 176 PHE B N 1
ATOM 3172 C CA . PHE B 1 176 ? 26.933 17.041 65.078 1.00 29.10 176 PHE B CA 1
ATOM 3173 C C . PHE B 1 176 ? 27.432 18.005 66.146 1.00 30.88 176 PHE B C 1
ATOM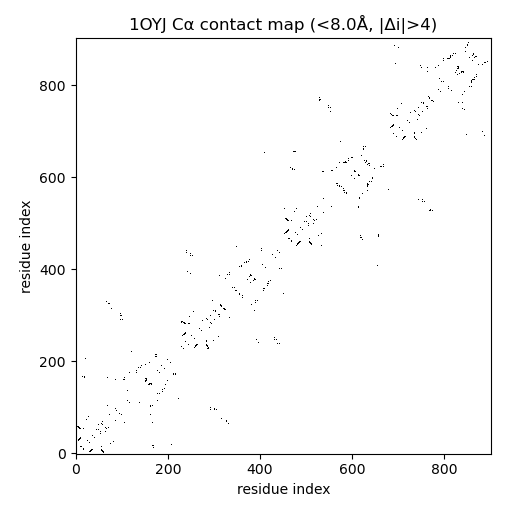 3174 O O . PHE B 1 176 ? 28.208 18.893 65.862 1.00 32.57 176 PHE B O 1
ATOM 3182 N N . TYR B 1 177 ? 26.925 17.914 67.369 1.00 32.16 177 TYR B N 1
ATOM 3183 C CA . TYR B 1 177 ? 27.343 18.836 68.436 1.00 33.17 177 TYR B CA 1
ATOM 3184 C C . TYR B 1 177 ? 28.891 18.823 68.593 1.00 33.15 177 TYR B C 1
ATOM 3185 O O . TYR B 1 177 ? 29.550 19.867 68.671 1.00 32.66 177 TYR B O 1
ATOM 3194 N N . SER B 1 178 ? 29.442 17.618 68.598 1.00 31.65 178 SER B N 1
ATOM 3195 C CA . SER B 1 178 ? 30.870 17.391 68.739 1.00 31.21 178 SER B CA 1
ATOM 3196 C C . SER B 1 178 ? 31.629 17.990 67.544 1.00 32.38 178 SER B C 1
ATOM 3197 O O . SER B 1 178 ? 32.700 18.591 67.703 1.00 33.08 178 SER B O 1
ATOM 3200 N N . TYR B 1 179 ? 31.108 17.850 66.332 1.00 33.05 179 TYR B N 1
ATOM 3201 C CA . TYR B 1 179 ? 31.809 18.453 65.200 1.00 32.69 179 TYR B CA 1
ATOM 3202 C C . TYR B 1 179 ? 31.774 19.958 65.429 1.00 33.27 179 TYR B C 1
ATOM 3203 O O . TYR B 1 179 ? 32.744 20.647 65.177 1.00 33.53 179 TYR B O 1
ATOM 3212 N N . GLU B 1 180 ? 30.617 20.482 65.816 1.00 33.06 180 GLU B N 1
ATOM 3213 C CA . GLU B 1 180 ? 30.492 21.937 66.028 1.00 33.71 180 GLU B CA 1
ATOM 3214 C C . GLU B 1 180 ? 31.517 22.444 67.012 1.00 33.76 180 GLU B C 1
ATOM 3215 O O . GLU B 1 180 ? 32.189 23.419 66.751 1.00 34.06 180 GLU B O 1
ATOM 3221 N N . ARG B 1 181 ? 31.598 21.798 68.161 1.00 35.24 181 ARG B N 1
ATOM 3222 C CA . ARG B 1 181 ? 32.572 22.162 69.163 1.00 36.70 181 ARG B CA 1
ATOM 3223 C C . ARG B 1 181 ? 34.021 22.049 68.705 1.00 37.02 181 ARG B C 1
ATOM 3224 O O . ARG B 1 181 ? 34.808 22.948 68.954 1.00 35.53 181 ARG B O 1
ATOM 3232 N N . CYS B 1 182 ? 34.367 20.951 68.037 1.00 38.10 182 CYS B N 1
ATOM 3233 C CA . CYS B 1 182 ? 35.757 20.650 67.691 1.00 38.63 182 CYS B CA 1
ATOM 3234 C C . CYS B 1 182 ? 36.233 21.439 66.453 1.00 39.10 182 CYS B C 1
ATOM 3235 O O . CYS B 1 182 ? 37.412 21.822 66.384 1.00 37.55 182 CYS B O 1
ATOM 3238 N N . GLY B 1 183 ? 35.336 21.669 65.503 1.00 38.36 183 GLY B N 1
ATOM 3239 C CA . GLY B 1 183 ? 35.691 22.331 64.269 1.00 38.99 183 GLY B CA 1
ATOM 3240 C C . GLY B 1 183 ? 35.299 23.805 64.112 1.00 39.63 183 GLY B C 1
ATOM 3241 O O . GLY B 1 183 ? 35.444 24.351 63.012 1.00 40.55 183 GLY B O 1
ATOM 3242 N N . GLY B 1 184 ? 34.825 24.458 65.178 1.00 39.26 184 GLY B N 1
ATOM 3243 C CA . GLY B 1 184 ? 34.382 25.858 65.087 1.00 38.76 184 GLY B CA 1
ATOM 3244 C C . GLY B 1 184 ? 33.368 26.233 63.998 1.00 38.30 184 GLY B C 1
ATOM 3245 O O . GLY B 1 184 ? 33.669 27.001 63.092 1.00 39.23 184 GLY B O 1
ATOM 3246 N N . PHE B 1 185 ? 32.138 25.715 64.070 1.00 37.17 185 PHE B N 1
ATOM 3247 C CA . PHE B 1 185 ? 31.055 26.109 63.149 1.00 35.55 185 PHE B CA 1
ATOM 3248 C C . PHE B 1 185 ? 29.722 25.673 63.778 1.00 34.49 185 PHE B C 1
ATOM 3249 O O . PHE B 1 185 ? 29.694 24.968 64.796 1.00 34.01 185 PHE B O 1
ATOM 3257 N N . SER B 1 186 ? 28.645 26.100 63.151 1.00 33.74 186 SER B N 1
ATOM 3258 C CA . SER B 1 186 ? 27.299 25.778 63.577 1.00 33.39 186 SER B CA 1
ATOM 3259 C C . SER B 1 186 ? 26.543 25.178 62.410 1.00 33.05 186 SER B C 1
ATOM 3260 O O . SER B 1 186 ? 26.469 25.782 61.335 1.00 31.31 186 SER B O 1
ATOM 3263 N N . VAL B 1 187 ? 25.985 23.996 62.662 1.00 32.62 187 VAL B N 1
ATOM 3264 C CA . VAL B 1 187 ? 25.140 23.316 61.689 1.00 33.28 187 VAL B CA 1
ATOM 3265 C C . VAL B 1 187 ? 23.936 24.186 61.339 1.00 33.55 187 VAL B C 1
ATOM 3266 O O . VAL B 1 187 ? 23.515 24.257 60.201 1.00 32.63 187 VAL B O 1
ATOM 3270 N N . GLU B 1 188 ? 23.361 24.822 62.351 1.00 33.62 188 GLU B N 1
ATOM 3271 C CA . GLU B 1 188 ? 22.225 25.679 62.100 1.00 35.03 188 GLU B CA 1
ATOM 3272 C C . GLU B 1 188 ? 22.614 26.758 61.117 1.00 34.41 188 GLU B C 1
ATOM 3273 O O . GLU B 1 188 ? 21.801 27.109 60.314 1.00 33.45 188 GLU B O 1
ATOM 3279 N N . GLU B 1 189 ? 23.863 27.230 61.135 1.00 35.18 189 GLU B N 1
ATOM 3280 C CA . GLU B 1 189 ? 24.267 28.308 60.229 1.00 36.70 189 GLU B CA 1
ATOM 3281 C C . GLU B 1 189 ? 24.667 27.815 58.869 1.00 35.82 189 GLU B C 1
ATOM 3282 O O . GLU B 1 189 ? 24.350 28.432 57.882 1.00 34.66 189 GLU B O 1
ATOM 3288 N N . VAL B 1 190 ? 25.326 26.666 58.823 1.00 34.07 190 VAL B N 1
ATOM 3289 C CA . VAL B 1 190 ? 25.810 26.127 57.578 1.00 35.41 190 VAL B CA 1
ATOM 3290 C C . VAL B 1 190 ? 24.867 25.234 56.816 1.00 34.53 190 VAL B C 1
ATOM 3291 O O . VAL B 1 190 ? 24.960 25.173 55.605 1.00 34.24 190 VAL B O 1
ATOM 3295 N N . ALA B 1 191 ? 23.988 24.529 57.528 1.00 33.39 191 ALA B N 1
ATOM 3296 C CA . ALA B 1 191 ? 23.054 23.596 56.917 1.00 33.28 191 ALA B CA 1
ATOM 3297 C C . ALA B 1 191 ? 21.729 23.493 57.734 1.00 33.20 191 ALA B C 1
ATOM 3298 O O . ALA B 1 191 ? 21.418 22.424 58.263 1.00 31.85 191 ALA B O 1
ATOM 3300 N N . PRO B 1 192 ? 20.950 24.584 57.828 1.00 32.55 192 PRO B N 1
ATOM 3301 C CA . PRO B 1 192 ? 19.736 24.567 58.665 1.00 31.59 192 PRO B CA 1
ATOM 3302 C C . PRO B 1 192 ? 18.751 23.490 58.275 1.00 30.57 192 PRO B C 1
ATOM 3303 O O . PRO B 1 192 ? 18.146 22.856 59.204 1.00 30.08 192 PRO B O 1
ATOM 3307 N N . ARG B 1 193 ? 18.611 23.194 56.987 1.00 28.72 193 ARG B N 1
ATOM 3308 C CA . ARG B 1 193 ? 17.592 22.224 56.621 1.00 30.60 193 ARG B CA 1
ATOM 3309 C C . ARG B 1 193 ? 18.023 20.802 57.067 1.00 28.64 193 ARG B C 1
ATOM 3310 O O . ARG B 1 193 ? 17.202 19.943 57.352 1.00 26.99 193 ARG B O 1
ATOM 3318 N N . LEU B 1 194 ? 19.321 20.631 57.192 1.00 27.50 194 LEU B N 1
ATOM 3319 C CA . LEU B 1 194 ? 19.896 19.400 57.635 1.00 28.25 194 LEU B CA 1
ATOM 3320 C C . LEU B 1 194 ? 19.636 19.273 59.143 1.00 27.82 194 LEU B C 1
ATOM 3321 O O . LEU B 1 194 ? 19.290 18.196 59.624 1.00 26.11 194 LEU B O 1
ATOM 3326 N N . ALA B 1 195 ? 19.849 20.360 59.869 1.00 26.18 195 ALA B N 1
ATOM 3327 C CA . ALA B 1 195 ? 19.507 20.414 61.297 1.00 26.85 195 ALA B CA 1
ATOM 3328 C C . ALA B 1 195 ? 18.042 20.113 61.492 1.00 27.31 195 ALA B C 1
ATOM 3329 O O . ALA B 1 195 ? 17.646 19.335 62.372 1.00 28.66 195 ALA B O 1
ATOM 3331 N N . ALA B 1 196 ? 17.238 20.612 60.605 1.00 27.26 196 ALA B N 1
ATOM 3332 C CA . ALA B 1 196 ? 15.816 20.357 60.724 1.00 28.17 196 ALA B CA 1
ATOM 3333 C C . ALA B 1 196 ? 15.497 18.850 60.501 1.00 27.43 196 ALA B C 1
ATOM 3334 O O . ALA B 1 196 ? 14.672 18.235 61.234 1.00 24.70 196 ALA B O 1
ATOM 3336 N N . TRP B 1 197 ? 16.182 18.274 59.522 1.00 24.93 197 TRP B N 1
ATOM 3337 C CA . TRP B 1 197 ? 16.022 16.864 59.193 1.00 25.02 197 TRP B CA 1
ATOM 3338 C C . TRP B 1 197 ? 16.437 16.006 60.385 1.00 24.04 197 TRP B C 1
ATOM 3339 O O . TRP B 1 197 ? 15.858 14.946 60.667 1.00 25.84 197 TRP B O 1
ATOM 3350 N N . ALA B 1 198 ? 17.478 16.433 61.050 1.00 23.41 198 ALA B N 1
ATOM 3351 C CA . ALA B 1 198 ? 17.974 15.711 62.168 1.00 23.67 198 ALA B CA 1
ATOM 3352 C C . ALA B 1 198 ? 16.995 15.723 63.296 1.00 24.71 198 ALA B C 1
ATOM 3353 O O . ALA B 1 198 ? 16.890 14.760 64.037 1.00 24.20 198 ALA B O 1
ATOM 3355 N N . ARG B 1 199 ? 16.313 16.844 63.471 1.00 24.75 199 ARG B N 1
ATOM 3356 C CA . ARG B 1 199 ? 15.349 16.901 64.514 1.00 26.31 199 ARG B CA 1
ATOM 3357 C C . ARG B 1 199 ? 14.179 16.008 64.202 1.00 26.75 199 ARG B C 1
ATOM 3358 O O . ARG B 1 199 ? 13.621 15.391 65.078 1.00 29.74 199 ARG B O 1
ATOM 3366 N N . ARG B 1 200 ? 13.757 15.993 62.964 1.00 26.46 200 ARG B N 1
ATOM 3367 C CA . ARG B 1 200 ? 12.620 15.179 62.571 1.00 26.38 200 ARG B CA 1
ATOM 3368 C C . ARG B 1 200 ? 12.973 13.706 62.762 1.00 26.03 200 ARG B C 1
ATOM 3369 O O . ARG B 1 200 ? 12.162 12.895 63.301 1.00 25.92 200 ARG B O 1
ATOM 3377 N N . CYS B 1 201 ? 14.166 13.315 62.363 1.00 23.98 201 CYS B N 1
ATOM 3378 C CA . CYS B 1 201 ? 14.530 11.934 62.513 1.00 23.86 201 CYS B CA 1
ATOM 3379 C C . CYS B 1 201 ? 14.583 11.516 63.989 1.00 25.08 201 CYS B C 1
ATOM 3380 O O . CYS B 1 201 ? 14.284 10.371 64.350 1.00 24.39 201 CYS B O 1
ATOM 3383 N N . GLY B 1 202 ? 14.904 12.469 64.833 1.00 26.94 202 GLY B N 1
ATOM 3384 C CA . GLY B 1 202 ? 15.029 12.256 66.257 1.00 28.54 202 GLY B CA 1
ATOM 3385 C C . GLY B 1 202 ? 13.732 12.046 66.984 1.00 27.94 202 GLY B C 1
ATOM 3386 O O . GLY B 1 202 ? 13.731 11.785 68.151 1.00 28.28 202 GLY B O 1
ATOM 3387 N N . ARG B 1 203 ? 12.625 12.170 66.278 1.00 27.22 203 ARG B N 1
ATOM 3388 C CA . ARG B 1 203 ? 11.348 11.825 66.840 1.00 27.67 203 ARG B CA 1
ATOM 3389 C C . ARG B 1 203 ? 10.944 10.391 66.442 1.00 27.44 203 ARG B C 1
ATOM 3390 O O . ARG B 1 203 ? 9.962 9.863 66.937 1.00 28.54 203 ARG B O 1
ATOM 3398 N N . ILE B 1 204 ? 11.659 9.782 65.518 1.00 24.21 204 ILE B N 1
ATOM 3399 C CA . ILE B 1 204 ? 11.332 8.461 65.046 1.00 23.88 204 ILE B CA 1
ATOM 3400 C C . ILE B 1 204 ? 11.776 7.369 66.062 1.00 23.98 204 ILE B C 1
ATOM 3401 O O . ILE B 1 204 ? 12.884 7.402 66.546 1.00 24.07 204 ILE B O 1
ATOM 3406 N N . ASP B 1 205 ? 10.926 6.364 66.273 1.00 23.48 205 ASP B N 1
ATOM 3407 C CA . ASP B 1 205 ? 11.149 5.411 67.382 1.00 24.53 205 ASP B CA 1
ATOM 3408 C C . ASP B 1 205 ? 12.544 4.746 67.320 1.00 24.05 205 ASP B C 1
ATOM 3409 O O . ASP B 1 205 ? 13.241 4.683 68.310 1.00 23.57 205 ASP B O 1
ATOM 3414 N N . SER B 1 206 ? 12.914 4.278 66.147 1.00 23.06 206 SER B N 1
ATOM 3415 C CA . SER B 1 206 ? 14.178 3.554 65.970 1.00 22.18 206 SER B CA 1
ATOM 3416 C C . SER B 1 206 ? 15.367 4.422 66.334 1.00 21.76 206 SER B C 1
ATOM 3417 O O . SER B 1 206 ? 16.343 3.955 66.891 1.00 21.86 206 SER B O 1
ATOM 3420 N N . VAL B 1 207 ? 15.255 5.705 66.051 1.00 21.23 207 VAL B N 1
ATOM 3421 C CA . VAL B 1 207 ? 16.338 6.656 66.269 1.00 20.72 207 VAL B CA 1
ATOM 3422 C C . VAL B 1 207 ? 16.426 7.027 67.762 1.00 21.76 207 VAL B C 1
ATOM 3423 O O . VAL B 1 207 ? 17.500 7.033 68.339 1.00 21.12 207 VAL B O 1
ATOM 3427 N N . VAL B 1 208 ? 15.267 7.298 68.394 1.00 21.36 208 VAL B N 1
ATOM 3428 C CA . VAL B 1 208 ? 15.215 7.487 69.854 1.00 22.50 208 VAL B CA 1
ATOM 3429 C C . VAL B 1 208 ? 15.889 6.328 70.530 1.00 22.28 208 VAL B C 1
ATOM 3430 O O . VAL B 1 208 ? 16.648 6.509 71.447 1.00 21.21 208 VAL B O 1
ATOM 3434 N N . LYS B 1 209 ? 15.534 5.122 70.114 1.00 22.02 209 LYS B N 1
ATOM 3435 C CA . LYS B 1 209 ? 16.097 3.927 70.758 1.00 22.41 209 LYS B CA 1
ATOM 3436 C C . LYS B 1 209 ? 17.603 3.730 70.572 1.00 22.77 209 LYS B C 1
ATOM 3437 O O . LYS B 1 209 ? 18.280 3.417 71.519 1.00 23.64 209 LYS B O 1
ATOM 3443 N N . HIS B 1 210 ? 18.123 3.880 69.345 1.00 20.89 210 HIS B N 1
ATOM 3444 C CA . HIS B 1 210 ? 19.473 3.422 69.106 1.00 22.27 210 HIS B CA 1
ATOM 3445 C C . HIS B 1 210 ? 20.568 4.502 69.058 1.00 22.36 210 HIS B C 1
ATOM 3446 O O . HIS B 1 210 ? 21.754 4.184 68.927 1.00 26.13 210 HIS B O 1
ATOM 3453 N N . LEU B 1 211 ? 20.211 5.760 69.164 1.00 21.54 211 LEU B N 1
ATOM 3454 C CA . LEU B 1 211 ? 21.263 6.775 69.176 1.00 20.65 211 LEU B CA 1
ATOM 3455 C C . LEU B 1 211 ? 21.471 7.323 70.551 1.00 22.64 211 LEU B C 1
ATOM 3456 O O . LEU B 1 211 ? 20.518 7.687 71.252 1.00 22.99 211 LEU B O 1
ATOM 3461 N N . PRO B 1 212 ? 22.712 7.506 70.944 1.00 23.43 212 PRO B N 1
ATOM 3462 C CA . PRO B 1 212 ? 22.988 8.197 72.198 1.00 24.95 212 PRO B CA 1
ATOM 3463 C C . PRO B 1 212 ? 22.732 9.696 72.071 1.00 25.80 212 PRO B C 1
ATOM 3464 O O . PRO B 1 212 ? 22.628 10.199 70.992 1.00 25.41 212 PRO B O 1
ATOM 3468 N N . SER B 1 213 ? 22.664 10.412 73.168 1.00 26.29 213 SER B N 1
ATOM 3469 C CA . SER B 1 213 ? 22.509 11.831 73.095 1.00 28.01 213 SER B CA 1
ATOM 3470 C C . SER B 1 213 ? 23.792 12.497 72.620 1.00 28.72 213 SER B C 1
ATOM 3471 O O . SER B 1 213 ? 24.888 11.951 72.776 1.00 27.95 213 SER B O 1
ATOM 3474 N N . PRO B 1 214 ? 23.672 13.694 72.064 1.00 29.17 214 PRO B N 1
ATOM 3475 C CA . PRO B 1 214 ? 24.861 14.432 71.638 1.00 29.08 214 PRO B CA 1
ATOM 3476 C C . PRO B 1 214 ? 25.809 14.619 72.779 1.00 30.22 214 PRO B C 1
ATOM 3477 O O . PRO B 1 214 ? 27.007 14.555 72.584 1.00 28.43 214 PRO B O 1
ATOM 3481 N N . GLU B 1 215 ? 25.279 14.823 73.982 1.00 31.14 215 GLU B N 1
ATOM 3482 C CA . GLU B 1 215 ? 26.179 15.062 75.107 1.00 32.57 215 GLU B CA 1
ATOM 3483 C C . GLU B 1 215 ? 26.973 13.821 75.426 1.00 32.18 215 GLU B C 1
ATOM 3484 O O . GLU B 1 215 ? 28.151 13.891 75.725 1.00 33.67 215 GLU B O 1
ATOM 3490 N N . LYS B 1 216 ? 26.331 12.673 75.385 1.00 31.16 216 LYS B N 1
ATOM 3491 C CA . LYS B 1 216 ? 27.029 11.447 75.679 1.00 32.26 216 LYS B CA 1
ATOM 3492 C C . LYS B 1 216 ? 28.097 11.216 74.601 1.00 32.84 216 LYS B C 1
ATOM 3493 O O . LYS B 1 216 ? 29.210 10.797 74.908 1.00 33.87 216 LYS B O 1
ATOM 3499 N N . VAL B 1 217 ? 27.792 11.505 73.328 1.00 32.02 217 VAL B N 1
ATOM 3500 C CA . VAL B 1 217 ? 28.820 11.358 72.314 1.00 32.26 217 VAL B CA 1
ATOM 3501 C C . VAL B 1 217 ? 29.991 12.305 72.597 1.00 33.67 217 VAL B C 1
ATOM 3502 O O . VAL B 1 217 ? 31.170 11.976 72.382 1.00 31.34 217 VAL B O 1
ATOM 3506 N N . TYR B 1 218 ? 29.660 13.509 73.011 1.00 35.10 218 TYR B N 1
ATOM 3507 C CA . TYR B 1 218 ? 30.707 14.480 73.272 1.00 37.82 218 TYR B CA 1
ATOM 3508 C C . TYR B 1 218 ? 31.577 13.998 74.456 1.00 38.41 218 TYR B C 1
ATOM 3509 O O . TYR B 1 218 ? 32.810 14.055 74.394 1.00 36.62 218 TYR B O 1
ATOM 3518 N N . ASP B 1 219 ? 30.946 13.489 75.514 1.00 39.68 219 ASP B N 1
ATOM 3519 C CA . ASP B 1 219 ? 31.752 12.995 76.650 1.00 41.76 219 ASP B CA 1
ATOM 3520 C C . ASP B 1 219 ? 32.715 11.945 76.149 1.00 41.54 219 ASP B C 1
ATOM 3521 O O . ASP B 1 219 ? 33.860 11.935 76.551 1.00 40.89 219 ASP B O 1
ATOM 3526 N N . PHE B 1 220 ? 32.226 11.078 75.264 1.00 41.10 220 PHE B N 1
ATOM 3527 C CA . PHE B 1 220 ? 33.021 9.971 74.745 1.00 41.00 220 PHE B CA 1
ATOM 3528 C C . PHE B 1 220 ? 34.181 10.501 73.956 1.00 40.54 220 PHE B C 1
ATOM 3529 O O . PHE B 1 220 ? 35.279 9.940 73.960 1.00 39.46 220 PHE B O 1
ATOM 3537 N N . VAL B 1 221 ? 33.912 11.554 73.209 1.00 40.39 221 VAL B N 1
ATOM 3538 C CA . VAL B 1 221 ? 34.972 12.193 72.493 1.00 40.84 221 VAL B CA 1
ATOM 3539 C C . VAL B 1 221 ? 36.019 12.659 73.502 1.00 41.35 221 VAL B C 1
ATOM 3540 O O . VAL B 1 221 ? 37.209 12.494 73.288 1.00 41.30 221 VAL B O 1
ATOM 3544 N N . GLY B 1 222 ? 35.562 13.225 74.615 1.00 42.28 222 GLY B N 1
ATOM 3545 C CA . GLY B 1 222 ? 36.471 13.697 75.657 1.00 42.95 222 GLY B CA 1
ATOM 3546 C C . GLY B 1 222 ? 37.302 12.579 76.270 1.00 43.84 222 GLY B C 1
ATOM 3547 O O . GLY B 1 222 ? 38.442 12.772 76.663 1.00 43.33 222 GLY B O 1
ATOM 3548 N N . VAL B 1 223 ? 36.724 11.392 76.362 1.00 45.18 223 VAL B N 1
ATOM 3549 C CA . VAL B 1 223 ? 37.444 10.228 76.851 1.00 46.95 223 VAL B CA 1
ATOM 3550 C C . VAL B 1 223 ? 38.495 9.809 75.815 1.00 47.62 223 VAL B C 1
ATOM 3551 O O . VAL B 1 223 ? 39.622 9.461 76.169 1.00 47.28 223 VAL B O 1
ATOM 3555 N N . LEU B 1 224 ? 38.118 9.844 74.540 1.00 48.23 224 LEU B N 1
ATOM 3556 C CA . LEU B 1 224 ? 39.069 9.557 73.475 1.00 49.26 224 LEU B CA 1
ATOM 3557 C C . LEU B 1 224 ? 40.279 10.474 73.559 1.00 49.47 224 LEU B C 1
ATOM 3558 O O . LEU B 1 224 ? 41.432 10.030 73.490 1.00 50.45 224 LEU B O 1
ATOM 3563 N N . LYS B 1 225 ? 40.029 11.764 73.701 1.00 49.67 225 LYS B N 1
ATOM 3564 C CA . LYS B 1 225 ? 41.143 12.718 73.739 1.00 50.60 225 LYS B CA 1
ATOM 3565 C C . LYS B 1 225 ? 42.126 12.451 74.908 1.00 50.39 225 LYS B C 1
ATOM 3566 O O . LYS B 1 225 ? 43.362 12.384 74.698 1.00 50.90 225 LYS B O 1
ATOM 3572 N N . LYS B 1 226 ? 41.581 12.337 76.120 1.00 49.96 226 LYS B N 1
ATOM 3573 C CA . LYS B 1 226 ? 42.364 12.037 77.304 1.00 50.14 226 LYS B CA 1
ATOM 3574 C C . LYS B 1 226 ? 43.204 10.810 77.038 1.00 50.10 226 LYS B C 1
ATOM 3575 O O . LYS B 1 226 ? 44.227 10.635 77.621 1.00 49.96 226 LYS B O 1
ATOM 3577 N N . LYS B 1 227 ? 42.808 9.959 76.117 1.00 50.92 227 LYS B N 1
ATOM 3578 C CA . LYS B 1 227 ? 43.670 8.816 75.855 1.00 51.58 227 LYS B CA 1
ATOM 3579 C C . LYS B 1 227 ? 44.509 8.954 74.568 1.00 51.02 227 LYS B C 1
ATOM 3580 O O . LYS B 1 227 ? 44.171 9.718 73.649 1.00 50.70 227 LYS B O 1
ATOM 3586 N N . GLU C 1 3 ? 18.164 41.987 65.500 1.00 60.99 3 GLU C N 1
ATOM 3587 C CA . GLU C 1 3 ? 17.146 42.364 64.515 1.00 61.56 3 GLU C CA 1
ATOM 3588 C C . GLU C 1 3 ? 17.361 43.820 64.098 1.00 60.76 3 GLU C C 1
ATOM 3589 O O . GLU C 1 3 ? 18.153 44.108 63.193 1.00 61.46 3 GLU C O 1
ATOM 3595 N N . GLU C 1 4 ? 16.583 44.717 64.692 1.00 59.48 4 GLU C N 1
ATOM 3596 C CA . GLU C 1 4 ? 16.762 46.172 64.583 1.00 58.21 4 GLU C CA 1
ATOM 3597 C C . GLU C 1 4 ? 18.132 46.754 64.096 1.00 56.51 4 GLU C C 1
ATOM 3598 O O . GLU C 1 4 ? 19.162 46.070 63.924 1.00 55.54 4 GLU C O 1
ATOM 3600 N N . LYS C 1 5 ? 18.094 48.071 63.910 1.00 54.11 5 LYS C N 1
ATOM 3601 C CA . LYS C 1 5 ? 19.122 48.787 63.190 1.00 51.78 5 LYS C CA 1
ATOM 3602 C C . LYS C 1 5 ? 19.324 50.191 63.747 1.00 48.22 5 LYS C C 1
ATOM 3603 O O . LYS C 1 5 ? 19.053 50.445 64.897 1.00 48.11 5 LYS C O 1
ATOM 3609 N N . GLU C 1 6 ? 19.798 51.090 62.895 1.00 44.12 6 GLU C N 1
ATOM 3610 C CA . GLU C 1 6 ? 20.304 52.379 63.318 1.00 40.26 6 GLU C CA 1
ATOM 3611 C C . GLU C 1 6 ? 21.311 52.307 64.481 1.00 35.52 6 GLU C C 1
ATOM 3612 O O . GLU C 1 6 ? 21.026 52.787 65.582 1.00 34.64 6 GLU C O 1
ATOM 3618 N N . LEU C 1 7 ? 22.457 51.728 64.242 1.00 29.68 7 LEU C N 1
ATOM 3619 C CA . LEU C 1 7 ? 23.464 51.603 65.267 1.00 27.23 7 LEU C CA 1
ATOM 3620 C C . LEU C 1 7 ? 24.714 52.345 64.824 1.00 25.63 7 LEU C C 1
ATOM 3621 O O . LEU C 1 7 ? 25.166 52.167 63.725 1.00 22.35 7 LEU C O 1
ATOM 3626 N N . VAL C 1 8 ? 25.265 53.169 65.681 1.00 24.03 8 VAL C N 1
ATOM 3627 C CA . VAL C 1 8 ? 26.507 53.854 65.400 1.00 24.23 8 VAL C CA 1
ATOM 3628 C C . VAL C 1 8 ? 27.448 53.678 66.551 1.00 23.16 8 VAL C C 1
ATOM 3629 O O . VAL C 1 8 ? 27.073 53.832 67.736 1.00 25.67 8 VAL C O 1
ATOM 3633 N N . LEU C 1 9 ? 28.674 53.352 66.277 1.00 22.99 9 LEU C N 1
ATOM 3634 C CA . LEU C 1 9 ? 29.658 53.175 67.351 1.00 22.24 9 LEU C CA 1
ATOM 3635 C C . LEU C 1 9 ? 30.812 54.206 67.242 1.00 21.65 9 LEU C C 1
ATOM 3636 O O . LEU C 1 9 ? 31.531 54.271 66.221 1.00 22.88 9 LEU C O 1
ATOM 3641 N N . LEU C 1 10 ? 30.989 54.989 68.289 1.00 21.21 10 LEU C N 1
ATOM 3642 C CA . LEU C 1 10 ? 32.091 55.989 68.402 1.00 20.69 10 LEU C CA 1
ATOM 3643 C C . LEU C 1 10 ? 33.210 55.243 69.118 1.00 21.10 10 LEU C C 1
ATOM 3644 O O . LEU C 1 10 ? 33.024 54.754 70.193 1.00 20.36 10 LEU C O 1
ATOM 3649 N N . ASP C 1 11 ? 34.384 55.160 68.511 1.00 20.99 11 ASP C N 1
ATOM 3650 C CA . ASP C 1 11 ? 35.397 54.231 69.030 1.00 21.41 11 ASP C CA 1
ATOM 3651 C C . ASP C 1 11 ? 36.828 54.694 68.654 1.00 20.67 11 ASP C C 1
ATOM 3652 O O . ASP C 1 11 ? 36.991 55.755 68.040 1.00 22.90 11 ASP C O 1
ATOM 3657 N N . PHE C 1 12 ? 37.849 53.987 69.101 1.00 19.81 12 PHE C N 1
ATOM 3658 C CA . PHE C 1 12 ? 39.244 54.251 68.839 1.00 20.63 12 PHE C CA 1
ATOM 3659 C C . PHE C 1 12 ? 39.801 52.886 68.512 1.00 22.08 12 PHE C C 1
ATOM 3660 O O . PHE C 1 12 ? 39.466 51.913 69.191 1.00 23.35 12 PHE C O 1
ATOM 3668 N N . TRP C 1 13 ? 40.539 52.767 67.435 1.00 21.91 13 TRP C N 1
ATOM 3669 C CA . TRP C 1 13 ? 40.836 51.432 66.875 1.00 23.27 13 TRP C CA 1
ATOM 3670 C C . TRP C 1 13 ? 41.410 50.368 67.770 1.00 21.85 13 TRP C C 1
ATOM 3671 O O . TRP C 1 13 ? 40.914 49.311 67.777 1.00 21.70 13 TRP C O 1
ATOM 3682 N N . VAL C 1 14 ? 42.367 50.743 68.582 1.00 22.20 14 VAL C N 1
ATOM 3683 C CA . VAL C 1 14 ? 43.083 49.867 69.466 1.00 22.59 14 VAL C CA 1
ATOM 3684 C C . VAL C 1 14 ? 42.391 49.641 70.866 1.00 22.08 14 VAL C C 1
ATOM 3685 O O . VAL C 1 14 ? 42.846 48.824 71.673 1.00 21.02 14 VAL C O 1
ATOM 3689 N N . SER C 1 15 ? 41.285 50.334 71.118 1.00 21.28 15 SER C N 1
ATOM 3690 C CA . SER C 1 15 ? 40.644 50.249 72.433 1.00 22.28 15 SER C CA 1
ATOM 3691 C C . SER C 1 15 ? 40.083 48.864 72.698 1.00 22.01 15 SER C C 1
ATOM 3692 O O . SER C 1 15 ? 39.225 48.389 71.978 1.00 21.14 15 SER C O 1
ATOM 3695 N N . PRO C 1 16 ? 40.507 48.227 73.769 1.00 22.26 16 PRO C N 1
ATOM 3696 C CA . PRO C 1 16 ? 39.919 46.945 74.097 1.00 21.44 16 PRO C CA 1
ATOM 3697 C C . PRO C 1 16 ? 38.501 47.146 74.543 1.00 22.44 16 PRO C C 1
ATOM 3698 O O . PRO C 1 16 ? 37.735 46.242 74.344 1.00 22.41 16 PRO C O 1
ATOM 3702 N N . PHE C 1 17 ? 38.146 48.304 75.085 1.00 21.31 17 PHE C N 1
ATOM 3703 C CA . PHE C 1 17 ? 36.762 48.527 75.514 1.00 22.41 17 PHE C CA 1
ATOM 3704 C C . PHE C 1 17 ? 35.764 48.628 74.346 1.00 19.93 17 PHE C C 1
ATOM 3705 O O . PHE C 1 17 ? 34.745 47.919 74.304 1.00 22.71 17 PHE C O 1
ATOM 3713 N N . GLY C 1 18 ? 36.144 49.373 73.340 1.00 21.17 18 GLY C N 1
ATOM 3714 C CA . GLY C 1 18 ? 35.354 49.417 72.092 1.00 21.85 18 GLY C CA 1
ATOM 3715 C C . GLY C 1 18 ? 35.256 48.098 71.357 1.00 22.43 18 GLY C C 1
ATOM 3716 O O . GLY C 1 18 ? 34.193 47.744 70.812 1.00 21.39 18 GLY C O 1
ATOM 3717 N N . GLN C 1 19 ? 36.365 47.358 71.373 1.00 20.96 19 GLN C N 1
ATOM 3718 C CA . GLN C 1 19 ? 36.417 46.121 70.766 1.00 21.18 19 GLN C CA 1
ATOM 3719 C C . GLN C 1 19 ? 35.375 45.176 71.333 1.00 21.27 19 GLN C C 1
ATOM 3720 O O . GLN C 1 19 ? 34.897 44.361 70.598 1.00 19.62 19 GLN C O 1
ATOM 3726 N N . ARG C 1 20 ? 35.130 45.216 72.646 1.00 20.84 20 ARG C N 1
ATOM 3727 C CA . ARG C 1 20 ? 34.045 44.459 73.190 1.00 20.74 20 ARG C CA 1
ATOM 3728 C C . ARG C 1 20 ? 32.791 44.629 72.434 1.00 21.83 20 ARG C C 1
ATOM 3729 O O . ARG C 1 20 ? 32.093 43.637 72.176 1.00 19.78 20 ARG C O 1
ATOM 3737 N N . CYS C 1 21 ? 32.443 45.873 72.201 1.00 20.24 21 CYS C N 1
ATOM 3738 C CA . CYS C 1 21 ? 31.201 46.197 71.608 1.00 22.14 21 CYS C CA 1
ATOM 3739 C C . CYS C 1 21 ? 31.147 45.733 70.178 1.00 21.58 21 CYS C C 1
ATOM 3740 O O . CYS C 1 21 ? 30.092 45.253 69.706 1.00 17.62 21 CYS C O 1
ATOM 3743 N N . ARG C 1 22 ? 32.281 45.895 69.459 1.00 20.07 22 ARG C N 1
ATOM 3744 C CA . ARG C 1 22 ? 32.323 45.396 68.043 1.00 19.80 22 ARG C CA 1
ATOM 3745 C C . ARG C 1 22 ? 32.103 43.909 67.941 1.00 19.12 22 ARG C C 1
ATOM 3746 O O . ARG C 1 22 ? 31.351 43.401 67.129 1.00 19.72 22 ARG C O 1
ATOM 3754 N N . ILE C 1 23 ? 32.745 43.190 68.836 1.00 19.39 23 ILE C N 1
ATOM 3755 C CA . ILE C 1 23 ? 32.592 41.775 68.890 1.00 19.23 23 ILE C CA 1
ATOM 3756 C C . ILE C 1 23 ? 31.194 41.353 69.229 1.00 20.26 23 ILE C C 1
ATOM 3757 O O . ILE C 1 23 ? 30.636 40.470 68.530 1.00 20.82 23 ILE C O 1
ATOM 3762 N N . ALA C 1 24 ? 30.627 41.958 70.262 1.00 19.68 24 ALA C N 1
ATOM 3763 C CA . ALA C 1 24 ? 29.293 41.640 70.669 1.00 20.68 24 ALA C CA 1
ATOM 3764 C C . ALA C 1 24 ? 28.253 41.867 69.559 1.00 20.27 24 ALA C C 1
ATOM 3765 O O . ALA C 1 24 ? 27.420 40.989 69.261 1.00 20.32 24 ALA C O 1
ATOM 3767 N N . MET C 1 25 ? 28.372 42.969 68.857 1.00 21.49 25 MET C N 1
ATOM 3768 C CA . MET C 1 25 ? 27.493 43.218 67.701 1.00 21.27 25 MET C CA 1
ATOM 3769 C C . MET C 1 25 ? 27.714 42.194 66.546 1.00 21.56 25 MET C C 1
ATOM 3770 O O . MET C 1 25 ? 26.744 41.694 65.968 1.00 21.78 25 MET C O 1
ATOM 3775 N N . ALA C 1 26 ? 28.962 41.897 66.231 1.00 22.14 26 ALA C N 1
ATOM 3776 C CA . ALA C 1 26 ? 29.321 40.865 65.246 1.00 22.23 26 ALA C CA 1
ATOM 3777 C C . ALA C 1 26 ? 28.706 39.522 65.646 1.00 23.19 26 ALA C C 1
ATOM 3778 O O . ALA C 1 26 ? 28.101 38.861 64.807 1.00 23.13 26 ALA C O 1
ATOM 3780 N N . GLU C 1 27 ? 28.863 39.140 66.909 1.00 22.56 27 GLU C N 1
ATOM 3781 C CA . GLU C 1 27 ? 28.255 37.891 67.440 1.00 23.20 27 GLU C CA 1
ATOM 3782 C C . GLU C 1 27 ? 26.752 37.838 67.242 1.00 22.25 27 GLU C C 1
ATOM 3783 O O . GLU C 1 27 ? 26.213 36.770 66.964 1.00 23.10 27 GLU C O 1
ATOM 3789 N N . LYS C 1 28 ? 26.106 38.992 67.380 1.00 21.46 28 LYS C N 1
ATOM 3790 C CA . LYS C 1 28 ? 24.665 39.108 67.294 1.00 20.83 28 LYS C CA 1
ATOM 3791 C C . LYS C 1 28 ? 24.117 39.367 65.895 1.00 21.08 28 LYS C C 1
ATOM 3792 O O . LYS C 1 28 ? 22.933 39.490 65.759 1.00 20.22 28 LYS C O 1
ATOM 3798 N N . GLY C 1 29 ? 24.990 39.516 64.903 1.00 20.75 29 GLY C N 1
ATOM 3799 C CA . GLY C 1 29 ? 24.628 39.760 63.514 1.00 21.37 29 GLY C CA 1
ATOM 3800 C C . GLY C 1 29 ? 24.171 41.201 63.323 1.00 21.55 29 GLY C C 1
ATOM 3801 O O . GLY C 1 29 ? 23.376 41.424 62.463 1.00 20.52 29 GLY C O 1
ATOM 3802 N N . LEU C 1 30 ? 24.589 42.125 64.177 1.00 20.16 30 LEU C N 1
ATOM 3803 C CA . LEU C 1 30 ? 24.103 43.493 64.155 1.00 21.24 30 LEU C CA 1
ATOM 3804 C C . LEU C 1 30 ? 25.116 44.381 63.463 1.00 20.44 30 LEU C C 1
ATOM 3805 O O . LEU C 1 30 ? 26.232 44.504 63.877 1.00 20.44 30 LEU C O 1
ATOM 3810 N N . GLU C 1 31 ? 24.705 44.974 62.357 1.00 19.63 31 GLU C N 1
ATOM 3811 C CA . GLU C 1 31 ? 25.571 45.859 61.644 1.00 20.18 31 GLU C CA 1
ATOM 3812 C C . GLU C 1 31 ? 25.548 47.209 62.309 1.00 19.93 31 GLU C C 1
ATOM 3813 O O . GLU C 1 31 ? 24.543 47.608 62.867 1.00 21.34 31 GLU C O 1
ATOM 3819 N N . PHE C 1 32 ? 26.623 47.944 62.173 1.00 18.88 32 PHE C N 1
ATOM 3820 C CA . PHE C 1 32 ? 26.748 49.228 62.777 1.00 20.90 32 PHE C CA 1
ATOM 3821 C C . PHE C 1 32 ? 27.731 50.109 62.011 1.00 22.10 32 PHE C C 1
ATOM 3822 O O . PHE C 1 32 ? 28.725 49.641 61.379 1.00 19.95 32 PHE C O 1
ATOM 3830 N N . GLU C 1 33 ? 27.488 51.407 62.080 1.00 21.79 33 GLU C N 1
ATOM 3831 C CA . GLU C 1 33 ? 28.427 52.303 61.428 1.00 22.98 33 GLU C CA 1
ATOM 3832 C C . GLU C 1 33 ? 29.547 52.547 62.432 1.00 21.79 33 GLU C C 1
ATOM 3833 O O . GLU C 1 33 ? 29.282 52.991 63.530 1.00 22.21 33 GLU C O 1
ATOM 3839 N N . TYR C 1 34 ? 30.789 52.247 62.069 1.00 21.40 34 TYR C N 1
ATOM 3840 C CA . TYR C 1 34 ? 31.897 52.451 62.947 1.00 21.16 34 TYR C CA 1
ATOM 3841 C C . TYR C 1 34 ? 32.467 53.856 62.710 1.00 21.87 34 TYR C C 1
ATOM 3842 O O . TYR C 1 34 ? 32.674 54.218 61.548 1.00 19.79 34 TYR C O 1
ATOM 3851 N N . ARG C 1 35 ? 32.659 54.672 63.765 1.00 20.15 35 ARG C N 1
ATOM 3852 C CA . ARG C 1 35 ? 33.280 55.987 63.607 1.00 22.10 35 ARG C CA 1
ATOM 3853 C C . ARG C 1 35 ? 34.573 56.106 64.416 1.00 22.77 35 ARG C C 1
ATOM 3854 O O . ARG C 1 35 ? 34.573 55.903 65.616 1.00 24.45 35 ARG C O 1
ATOM 3862 N N . GLU C 1 36 ? 35.674 56.422 63.757 1.00 22.23 36 GLU C N 1
ATOM 3863 C CA . GLU C 1 36 ? 36.967 56.452 64.406 1.00 23.03 36 GLU C CA 1
ATOM 3864 C C . GLU C 1 36 ? 37.092 57.823 65.049 1.00 24.86 36 GLU C C 1
ATOM 3865 O O . GLU C 1 36 ? 36.979 58.788 64.347 1.00 25.63 36 GLU C O 1
ATOM 3871 N N . GLU C 1 37 ? 37.255 57.914 66.362 1.00 24.88 37 GLU C N 1
ATOM 3872 C CA . GLU C 1 37 ? 37.473 59.224 67.018 1.00 26.14 37 GLU C CA 1
ATOM 3873 C C . GLU C 1 37 ? 38.955 59.500 67.193 1.00 26.54 37 GLU C C 1
ATOM 3874 O O . GLU C 1 37 ? 39.776 58.609 67.491 1.00 27.34 37 GLU C O 1
ATOM 3880 N N . ASP C 1 38 ? 39.301 60.739 67.000 1.00 25.55 38 ASP C N 1
ATOM 3881 C CA . ASP C 1 38 ? 40.638 61.196 67.320 1.00 25.55 38 ASP C CA 1
ATOM 3882 C C . ASP C 1 38 ? 40.529 61.712 68.780 1.00 25.34 38 ASP C C 1
ATOM 3883 O O . ASP C 1 38 ? 39.937 62.753 69.025 1.00 23.58 38 ASP C O 1
ATOM 3888 N N . LEU C 1 39 ? 41.109 60.998 69.729 1.00 25.59 39 LEU C N 1
ATOM 3889 C CA . LEU C 1 39 ? 40.949 61.344 71.116 1.00 26.34 39 LEU C CA 1
ATOM 3890 C C . LEU C 1 39 ? 41.570 62.692 71.528 1.00 27.48 39 LEU C C 1
ATOM 3891 O O . LEU C 1 39 ? 41.199 63.244 72.577 1.00 23.82 39 LEU C O 1
ATOM 3896 N N . GLY C 1 40 ? 42.484 63.218 70.690 1.00 26.06 40 GLY C N 1
ATOM 3897 C CA . GLY C 1 40 ? 43.084 64.516 70.933 1.00 25.93 40 GLY C CA 1
ATOM 3898 C C . GLY C 1 40 ? 42.206 65.568 70.283 1.00 26.58 40 GLY C C 1
ATOM 3899 O O . GLY C 1 40 ? 42.457 66.757 70.438 1.00 26.34 40 GLY C O 1
ATOM 3900 N N . ASN C 1 41 ? 41.193 65.139 69.540 1.00 25.44 41 ASN C N 1
ATOM 3901 C CA . ASN C 1 41 ? 40.258 66.041 68.911 1.00 26.92 41 ASN C CA 1
ATOM 3902 C C . ASN C 1 41 ? 38.817 65.497 68.842 1.00 25.87 41 ASN C C 1
ATOM 3903 O O . ASN C 1 41 ? 38.294 65.202 67.747 1.00 24.48 41 ASN C O 1
ATOM 3908 N N . LYS C 1 42 ? 38.162 65.412 69.993 1.00 25.57 42 LYS C N 1
ATOM 3909 C CA . LYS C 1 42 ? 36.920 64.657 70.109 1.00 25.27 42 LYS C CA 1
ATOM 3910 C C . LYS C 1 42 ? 35.806 65.269 69.324 1.00 26.10 42 LYS C C 1
ATOM 3911 O O . LYS C 1 42 ? 35.720 66.458 69.296 1.00 23.22 42 LYS C O 1
ATOM 3917 N N . SER C 1 43 ? 34.968 64.459 68.669 1.00 25.90 43 SER C N 1
ATOM 3918 C CA . SER C 1 43 ? 33.844 64.989 67.878 1.00 26.28 43 SER C CA 1
ATOM 3919 C C . SER C 1 43 ? 32.752 65.674 68.678 1.00 26.55 43 SER C C 1
ATOM 3920 O O . SER C 1 43 ? 32.533 65.408 69.823 1.00 24.90 43 SER C O 1
ATOM 3923 N N . ASP C 1 44 ? 32.014 66.585 68.040 1.00 27.04 44 ASP C N 1
ATOM 3924 C CA . ASP C 1 44 ? 30.890 67.182 68.747 1.00 27.74 44 ASP C CA 1
ATOM 3925 C C . ASP C 1 44 ? 29.911 66.164 69.254 1.00 26.17 44 ASP C C 1
ATOM 3926 O O . ASP C 1 44 ? 29.451 66.246 70.379 1.00 25.84 44 ASP C O 1
ATOM 3931 N N . LEU C 1 45 ? 29.620 65.199 68.421 1.00 25.95 45 LEU C N 1
ATOM 3932 C CA . LEU C 1 45 ? 28.745 64.131 68.790 1.00 25.52 45 LEU C CA 1
ATOM 3933 C C . LEU C 1 45 ? 29.322 63.341 70.015 1.00 25.75 45 LEU C C 1
ATOM 3934 O O . LEU C 1 45 ? 28.549 62.972 70.944 1.00 25.55 45 LEU C O 1
ATOM 3939 N N . LEU C 1 46 ? 30.629 63.061 70.031 1.00 23.83 46 LEU C N 1
ATOM 3940 C CA . LEU C 1 46 ? 31.164 62.350 71.224 1.00 23.67 46 LEU C CA 1
ATOM 3941 C C . LEU C 1 46 ? 30.927 63.187 72.482 1.00 23.43 46 LEU C C 1
ATOM 3942 O O . LEU C 1 46 ? 30.401 62.660 73.476 1.00 23.79 46 LEU C O 1
ATOM 3947 N N . LEU C 1 47 ? 31.230 64.497 72.431 1.00 23.72 47 LEU C N 1
ATOM 3948 C CA . LEU C 1 47 ? 31.105 65.330 73.602 1.00 24.37 47 LEU C CA 1
ATOM 3949 C C . LEU C 1 47 ? 29.638 65.507 74.058 1.00 25.04 47 LEU C C 1
ATOM 3950 O O . LEU C 1 47 ? 29.382 65.500 75.216 1.00 24.55 47 LEU C O 1
ATOM 3955 N N . ARG C 1 48 ? 28.675 65.578 73.155 1.00 26.82 48 ARG C N 1
ATOM 3956 C CA . ARG C 1 48 ? 27.284 65.747 73.554 1.00 28.44 48 ARG C CA 1
ATOM 3957 C C . ARG C 1 48 ? 26.721 64.381 74.001 1.00 27.24 48 ARG C C 1
ATOM 3958 O O . ARG C 1 48 ? 25.739 64.329 74.741 1.00 27.07 48 ARG C O 1
ATOM 3966 N N . SER C 1 49 ? 27.333 63.297 73.563 1.00 25.28 49 SER C N 1
ATOM 3967 C CA . SER C 1 49 ? 26.771 61.971 73.790 1.00 24.67 49 SER C CA 1
ATOM 3968 C C . SER C 1 49 ? 27.247 61.339 75.077 1.00 25.00 49 SER C C 1
ATOM 3969 O O . SER C 1 49 ? 26.462 60.681 75.733 1.00 23.70 49 SER C O 1
ATOM 3972 N N . ASN C 1 50 ? 28.494 61.608 75.476 1.00 24.62 50 ASN C N 1
ATOM 3973 C CA . ASN C 1 50 ? 29.070 61.136 76.743 1.00 24.63 50 ASN C CA 1
ATOM 3974 C C . ASN C 1 50 ? 29.745 62.357 77.446 1.00 24.72 50 ASN C C 1
ATOM 3975 O O . ASN C 1 50 ? 30.946 62.413 77.665 1.00 22.82 50 ASN C O 1
ATOM 3980 N N . PRO C 1 51 ? 28.946 63.342 77.839 1.00 24.89 51 PRO C N 1
ATOM 3981 C CA . PRO C 1 51 ? 29.499 64.544 78.482 1.00 24.26 51 PRO C CA 1
ATOM 3982 C C . PRO C 1 51 ? 30.114 64.282 79.843 1.00 24.66 51 PRO C C 1
ATOM 3983 O O . PRO C 1 51 ? 30.935 65.030 80.313 1.00 24.19 51 PRO C O 1
ATOM 3987 N N . VAL C 1 52 ? 29.679 63.242 80.517 1.00 24.50 52 VAL C N 1
ATOM 3988 C CA . VAL C 1 52 ? 30.176 63.006 81.856 1.00 24.96 52 VAL C CA 1
ATOM 3989 C C . VAL C 1 52 ? 31.631 62.475 81.806 1.00 24.40 52 VAL C C 1
ATOM 3990 O O . VAL C 1 52 ? 32.487 62.938 82.561 1.00 24.94 52 VAL C O 1
ATOM 3994 N N . HIS C 1 53 ? 31.913 61.454 80.993 1.00 23.39 53 HIS C N 1
ATOM 3995 C CA . HIS C 1 53 ? 33.278 60.905 80.920 1.00 23.36 53 HIS C CA 1
ATOM 3996 C C . HIS C 1 53 ? 34.045 61.344 79.692 1.00 23.37 53 HIS C C 1
ATOM 3997 O O . HIS C 1 53 ? 35.277 61.397 79.700 1.00 23.75 53 HIS C O 1
ATOM 4004 N N . ARG C 1 54 ? 33.335 61.667 78.623 1.00 23.00 54 ARG C N 1
ATOM 4005 C CA . ARG C 1 54 ? 34.006 62.028 77.369 1.00 24.18 54 ARG C CA 1
ATOM 4006 C C . ARG C 1 54 ? 34.945 60.958 76.827 1.00 24.60 54 ARG C C 1
ATOM 4007 O O . ARG C 1 54 ? 36.054 61.275 76.332 1.00 24.85 54 ARG C O 1
ATOM 4015 N N . LYS C 1 55 ? 34.518 59.704 76.958 1.00 24.20 55 LYS C N 1
ATOM 4016 C CA . LYS C 1 55 ? 35.291 58.498 76.547 1.00 25.40 55 LYS C CA 1
ATOM 4017 C C . LYS C 1 55 ? 34.592 57.678 75.502 1.00 24.26 55 LYS C C 1
ATOM 4018 O O . LYS C 1 55 ? 33.386 57.730 75.403 1.00 25.50 55 LYS C O 1
ATOM 4024 N N . ILE C 1 56 ? 35.339 56.875 74.746 1.00 23.70 56 ILE C N 1
ATOM 4025 C CA . ILE C 1 56 ? 34.714 55.925 73.838 1.00 21.06 56 ILE C CA 1
ATOM 4026 C C . ILE C 1 56 ? 34.872 54.646 74.606 1.00 20.94 56 ILE C C 1
ATOM 4027 O O . ILE C 1 56 ? 35.712 54.585 75.466 1.00 21.86 56 ILE C O 1
ATOM 4032 N N . PRO C 1 57 ? 34.109 53.619 74.294 1.00 21.64 57 PRO C N 1
ATOM 4033 C CA . PRO C 1 57 ? 33.077 53.664 73.262 1.00 21.85 57 PRO C CA 1
ATOM 4034 C C . PRO C 1 57 ? 31.750 54.292 73.676 1.00 21.66 57 PRO C C 1
ATOM 4035 O O . PRO C 1 57 ? 31.352 54.300 74.838 1.00 24.74 57 PRO C O 1
ATOM 4039 N N . VAL C 1 58 ? 31.052 54.782 72.678 1.00 21.09 58 VAL C N 1
ATOM 4040 C CA . VAL C 1 58 ? 29.718 55.206 72.796 1.00 20.17 58 VAL C CA 1
ATOM 4041 C C . VAL C 1 58 ? 28.909 54.534 71.698 1.00 22.37 58 VAL C C 1
ATOM 4042 O O . VAL C 1 58 ? 29.293 54.564 70.507 1.00 22.92 58 VAL C O 1
ATOM 4046 N N . LEU C 1 59 ? 27.834 53.861 72.113 1.00 22.08 59 LEU C N 1
ATOM 4047 C CA . LEU C 1 59 ? 26.909 53.245 71.189 1.00 23.10 59 LEU C CA 1
ATOM 4048 C C . LEU C 1 59 ? 25.736 54.179 71.042 1.00 23.35 59 LEU C C 1
ATOM 4049 O O . LEU C 1 59 ? 25.139 54.606 72.048 1.00 25.89 59 LEU C O 1
ATOM 4054 N N . LEU C 1 60 ? 25.438 54.572 69.823 1.00 23.57 60 LEU C N 1
ATOM 4055 C CA . LEU C 1 60 ? 24.211 55.329 69.535 1.00 25.21 60 LEU C CA 1
ATOM 4056 C C . LEU C 1 60 ? 23.217 54.462 68.813 1.00 26.31 60 LEU C C 1
ATOM 4057 O O . LEU C 1 60 ? 23.460 53.904 67.716 1.00 25.11 60 LEU C O 1
ATOM 4062 N N . HIS C 1 61 ? 22.079 54.291 69.470 1.00 27.10 61 HIS C N 1
ATOM 4063 C CA . HIS C 1 61 ? 21.055 53.464 68.941 1.00 27.31 61 HIS C CA 1
ATOM 4064 C C . HIS C 1 61 ? 19.933 54.426 68.602 1.00 27.43 61 HIS C C 1
ATOM 4065 O O . HIS C 1 61 ? 19.332 55.032 69.470 1.00 26.40 61 HIS C O 1
ATOM 4072 N N . ALA C 1 62 ? 19.641 54.526 67.336 1.00 27.16 62 ALA C N 1
ATOM 4073 C CA . ALA C 1 62 ? 18.643 55.507 66.852 1.00 27.51 62 ALA C CA 1
ATOM 4074 C C . ALA C 1 62 ? 18.856 56.854 67.471 1.00 26.88 62 ALA C C 1
ATOM 4075 O O . ALA C 1 62 ? 17.898 57.489 67.888 1.00 24.46 62 ALA C O 1
ATOM 4077 N N . GLY C 1 63 ? 20.103 57.295 67.510 1.00 27.21 63 GLY C N 1
ATOM 4078 C CA . GLY C 1 63 ? 20.431 58.591 68.118 1.00 27.15 63 GLY C CA 1
ATOM 4079 C C . GLY C 1 63 ? 20.540 58.675 69.660 1.00 26.89 63 GLY C C 1
ATOM 4080 O O . GLY C 1 63 ? 20.920 59.727 70.177 1.00 26.61 63 GLY C O 1
ATOM 4081 N N . ARG C 1 64 ? 20.187 57.628 70.409 1.00 25.78 64 ARG C N 1
ATOM 4082 C CA . ARG C 1 64 ? 20.297 57.691 71.860 1.00 25.67 64 ARG C CA 1
ATOM 4083 C C . ARG C 1 64 ? 21.561 57.028 72.337 1.00 25.14 64 ARG C C 1
ATOM 4084 O O . ARG C 1 64 ? 21.828 55.867 71.987 1.00 24.92 64 ARG C O 1
ATOM 4092 N N . PRO C 1 65 ? 22.354 57.732 73.131 1.00 23.63 65 PRO C N 1
ATOM 4093 C CA . PRO C 1 65 ? 23.634 57.167 73.510 1.00 23.20 65 PRO C CA 1
ATOM 4094 C C . PRO C 1 65 ? 23.607 56.258 74.728 1.00 23.30 65 PRO C C 1
ATOM 4095 O O . PRO C 1 65 ? 22.835 56.433 75.661 1.00 23.31 65 PRO C O 1
ATOM 4099 N N . VAL C 1 66 ? 24.484 55.267 74.672 1.00 21.94 66 VAL C N 1
ATOM 4100 C CA . VAL C 1 66 ? 24.764 54.355 75.761 1.00 22.46 66 VAL C CA 1
ATOM 4101 C C . VAL C 1 66 ? 26.296 54.286 75.881 1.00 23.17 66 VAL C C 1
ATOM 4102 O O . VAL C 1 66 ? 26.985 54.062 74.851 1.00 23.11 66 VAL C O 1
ATOM 4106 N N . SER C 1 67 ? 26.821 54.548 77.091 1.00 23.50 67 SER C N 1
ATOM 4107 C CA . SER C 1 67 ? 28.264 54.646 77.366 1.00 23.55 67 SER C CA 1
ATOM 4108 C C . SER C 1 67 ? 28.616 53.624 78.439 1.00 22.93 67 SER C C 1
ATOM 4109 O O . SER C 1 67 ? 27.736 53.157 79.120 1.00 23.51 67 SER C O 1
ATOM 4112 N N . GLU C 1 68 ? 29.907 53.294 78.523 1.00 21.92 68 GLU C N 1
ATOM 4113 C CA . GLU C 1 68 ? 30.543 52.265 79.392 1.00 21.31 68 GLU C CA 1
ATOM 4114 C C . GLU C 1 68 ? 30.326 50.891 78.749 1.00 21.08 68 GLU C C 1
ATOM 4115 O O . GLU C 1 68 ? 29.203 50.395 78.587 1.00 21.00 68 GLU C O 1
ATOM 4121 N N . SER C 1 69 ? 31.430 50.303 78.360 1.00 21.05 69 SER C N 1
ATOM 4122 C CA . SER C 1 69 ? 31.419 49.136 77.502 1.00 21.99 69 SER C CA 1
ATOM 4123 C C . SER C 1 69 ? 30.631 47.982 78.144 1.00 21.31 69 SER C C 1
ATOM 4124 O O . SER C 1 69 ? 29.839 47.377 77.473 1.00 22.81 69 SER C O 1
ATOM 4127 N N . LEU C 1 70 ? 30.782 47.709 79.441 1.00 20.35 70 LEU C N 1
ATOM 4128 C CA . LEU C 1 70 ? 29.971 46.602 80.018 1.00 21.76 70 LEU C CA 1
ATOM 4129 C C . LEU C 1 70 ? 28.471 46.979 80.048 1.00 21.76 70 LEU C C 1
ATOM 4130 O O . LEU C 1 70 ? 27.611 46.082 80.002 1.00 22.46 70 LEU C O 1
ATOM 4135 N N . VAL C 1 71 ? 28.168 48.279 80.207 1.00 21.91 71 VAL C N 1
ATOM 4136 C CA . VAL C 1 71 ? 26.799 48.719 80.131 1.00 22.04 71 VAL C CA 1
ATOM 4137 C C . VAL C 1 71 ? 26.257 48.497 78.664 1.00 21.46 71 VAL C C 1
ATOM 4138 O O . VAL C 1 71 ? 25.168 48.011 78.456 1.00 20.24 71 VAL C O 1
ATOM 4142 N N . ILE C 1 72 ? 27.073 48.834 77.674 1.00 20.83 72 ILE C N 1
ATOM 4143 C CA . ILE C 1 72 ? 26.676 48.629 76.252 1.00 20.86 72 ILE C CA 1
ATOM 4144 C C . ILE C 1 72 ? 26.454 47.162 76.022 1.00 20.13 72 ILE C C 1
ATOM 4145 O O . ILE C 1 72 ? 25.494 46.771 75.373 1.00 21.37 72 ILE C O 1
ATOM 4150 N N . LEU C 1 73 ? 27.350 46.313 76.516 1.00 21.40 73 LEU C N 1
ATOM 4151 C CA . LEU C 1 73 ? 27.165 44.871 76.318 1.00 22.48 73 LEU C CA 1
ATOM 4152 C C . LEU C 1 73 ? 25.815 44.414 76.832 1.00 22.30 73 LEU C C 1
ATOM 4153 O O . LEU C 1 73 ? 25.103 43.713 76.118 1.00 24.30 73 LEU C O 1
ATOM 4158 N N . GLN C 1 74 ? 25.463 44.788 78.048 1.00 21.03 74 GLN C N 1
ATOM 4159 C CA . GLN C 1 74 ? 24.161 44.353 78.579 1.00 21.93 74 GLN C CA 1
ATOM 4160 C C . GLN C 1 74 ? 23.014 45.008 77.801 1.00 22.87 74 GLN C C 1
ATOM 4161 O O . GLN C 1 74 ? 21.997 44.378 77.609 1.00 23.09 74 GLN C O 1
ATOM 4167 N N . TYR C 1 75 ? 23.205 46.247 77.313 1.00 22.81 75 TYR C N 1
ATOM 4168 C CA . TYR C 1 75 ? 22.234 46.858 76.471 1.00 23.69 75 TYR C CA 1
ATOM 4169 C C . TYR C 1 75 ? 21.979 46.066 75.204 1.00 23.33 75 TYR C C 1
ATOM 4170 O O . TYR C 1 75 ? 20.837 45.901 74.778 1.00 24.65 75 TYR C O 1
ATOM 4179 N N . LEU C 1 76 ? 23.041 45.571 74.617 1.00 24.19 76 LEU C N 1
ATOM 4180 C CA . LEU C 1 76 ? 22.952 44.736 73.421 1.00 24.58 76 LEU C CA 1
ATOM 4181 C C . LEU C 1 76 ? 22.183 43.442 73.659 1.00 24.58 76 LEU C C 1
ATOM 4182 O O . LEU C 1 76 ? 21.572 42.911 72.708 1.00 27.68 76 LEU C O 1
ATOM 4187 N N . ASP C 1 77 ? 22.158 42.934 74.872 1.00 23.96 77 ASP C N 1
ATOM 4188 C CA . ASP C 1 77 ? 21.233 41.811 75.200 1.00 25.02 77 ASP C CA 1
ATOM 4189 C C . ASP C 1 77 ? 19.812 42.327 75.354 1.00 24.83 77 ASP C C 1
ATOM 4190 O O . ASP C 1 77 ? 18.855 41.844 74.722 1.00 25.65 77 ASP C O 1
ATOM 4195 N N . ASP C 1 78 ? 19.655 43.368 76.167 1.00 25.63 78 ASP C N 1
ATOM 4196 C CA . ASP C 1 78 ? 18.317 43.859 76.544 1.00 24.75 78 ASP C CA 1
ATOM 4197 C C . ASP C 1 78 ? 17.511 44.502 75.385 1.00 24.42 78 ASP C C 1
ATOM 4198 O O . ASP C 1 78 ? 16.295 44.356 75.274 1.00 25.73 78 ASP C O 1
ATOM 4203 N N . ALA C 1 79 ? 18.168 45.230 74.532 1.00 24.06 79 ALA C N 1
ATOM 4204 C CA . ALA C 1 79 ? 17.469 45.908 73.453 1.00 24.16 79 ALA C CA 1
ATOM 4205 C C . ALA C 1 79 ? 17.260 45.001 72.239 1.00 23.71 79 ALA C C 1
ATOM 4206 O O . ALA C 1 79 ? 16.455 45.327 71.424 1.00 21.82 79 ALA C O 1
ATOM 4208 N N . PHE C 1 80 ? 17.952 43.849 72.178 1.00 23.62 80 PHE C N 1
ATOM 4209 C CA . PHE C 1 80 ? 17.907 42.924 71.039 1.00 23.48 80 PHE C CA 1
ATOM 4210 C C . PHE C 1 80 ? 17.726 41.477 71.482 1.00 25.04 80 PHE C C 1
ATOM 4211 O O . PHE C 1 80 ? 18.622 40.636 71.310 1.00 24.80 80 PHE C O 1
ATOM 4219 N N . PRO C 1 81 ? 16.551 41.188 72.058 1.00 26.58 81 PRO C N 1
ATOM 4220 C CA . PRO C 1 81 ? 16.263 39.873 72.658 1.00 27.66 81 PRO C CA 1
ATOM 4221 C C . PRO C 1 81 ? 16.259 38.708 71.691 1.00 28.42 81 PRO C C 1
ATOM 4222 O O . PRO C 1 81 ? 16.449 37.572 72.112 1.00 29.51 81 PRO C O 1
ATOM 4226 N N . GLY C 1 82 ? 16.018 38.942 70.419 1.00 29.09 82 GLY C N 1
ATOM 4227 C CA . GLY C 1 82 ? 16.061 37.849 69.440 1.00 29.84 82 GLY C CA 1
ATOM 4228 C C . GLY C 1 82 ? 17.478 37.434 68.963 1.00 30.05 82 GLY C C 1
ATOM 4229 O O . GLY C 1 82 ? 17.606 36.465 68.208 1.00 30.64 82 GLY C O 1
ATOM 4230 N N . THR C 1 83 ? 18.524 38.158 69.367 1.00 29.10 83 THR C N 1
ATOM 4231 C CA . THR C 1 83 ? 19.917 37.785 69.033 1.00 28.43 83 THR C CA 1
ATOM 4232 C C . THR C 1 83 ? 20.580 36.873 70.076 1.00 28.63 83 THR C C 1
ATOM 4233 O O . THR C 1 83 ? 20.080 36.771 71.194 1.00 28.45 83 THR C O 1
ATOM 4237 N N . PRO C 1 84 ? 21.653 36.168 69.713 1.00 28.91 84 PRO C N 1
ATOM 4238 C CA . PRO C 1 84 ? 22.377 35.331 70.676 1.00 29.66 84 PRO C CA 1
ATOM 4239 C C . PRO C 1 84 ? 22.775 36.144 71.906 1.00 28.95 84 PRO C C 1
ATOM 4240 O O . PRO C 1 84 ? 23.366 37.224 71.806 1.00 28.31 84 PRO C O 1
ATOM 4244 N N . HIS C 1 85 ? 22.388 35.645 73.070 1.00 28.05 85 HIS C N 1
ATOM 4245 C CA . HIS C 1 85 ? 22.657 36.372 74.303 1.00 28.12 85 HIS C CA 1
ATOM 4246 C C . HIS C 1 85 ? 24.056 36.137 74.899 1.00 27.31 85 HIS C C 1
ATOM 4247 O O . HIS C 1 85 ? 24.583 35.047 74.873 1.00 27.06 85 HIS C O 1
ATOM 4254 N N . LEU C 1 86 ? 24.613 37.198 75.465 1.00 25.67 86 LEU C N 1
ATOM 4255 C CA . LEU C 1 86 ? 25.835 37.148 76.243 1.00 24.39 86 LEU C CA 1
ATOM 4256 C C . LEU C 1 86 ? 25.599 36.751 77.669 1.00 26.14 86 LEU C C 1
ATOM 4257 O O . LEU C 1 86 ? 26.465 36.159 78.299 1.00 25.14 86 LEU C O 1
ATOM 4262 N N . LEU C 1 87 ? 24.443 37.093 78.226 1.00 27.38 87 LEU C N 1
ATOM 4263 C CA . LEU C 1 87 ? 24.099 36.586 79.544 1.00 29.26 87 LEU C CA 1
ATOM 4264 C C . LEU C 1 87 ? 22.823 35.777 79.413 1.00 31.68 87 LEU C C 1
ATOM 4265 O O . LEU C 1 87 ? 21.926 36.125 78.655 1.00 31.75 87 LEU C O 1
ATOM 4270 N N . PRO C 1 88 ? 22.708 34.708 80.156 1.00 34.24 88 PRO C N 1
ATOM 4271 C CA . PRO C 1 88 ? 21.510 33.863 79.994 1.00 36.65 88 PRO C CA 1
ATOM 4272 C C . PRO C 1 88 ? 20.346 34.675 80.475 1.00 38.46 88 PRO C C 1
ATOM 4273 O O . PRO C 1 88 ? 20.475 35.391 81.443 1.00 36.63 88 PRO C O 1
ATOM 4277 N N . PRO C 1 89 ? 19.202 34.541 79.844 1.00 41.63 89 PRO C N 1
ATOM 4278 C CA . PRO C 1 89 ? 18.056 35.351 80.233 1.00 43.06 89 PRO C CA 1
ATOM 4279 C C . PRO C 1 89 ? 17.500 34.762 81.485 1.00 44.38 89 PRO C C 1
ATOM 4280 O O . PRO C 1 89 ? 17.525 33.553 81.593 1.00 43.03 89 PRO C O 1
ATOM 4284 N N . ALA C 1 90 ? 17.150 35.583 82.467 1.00 47.38 90 ALA C N 1
ATOM 4285 C CA . ALA C 1 90 ? 16.409 35.066 83.612 1.00 50.60 90 ALA C CA 1
ATOM 4286 C C . ALA C 1 90 ? 14.927 35.191 83.241 1.00 52.74 90 ALA C C 1
ATOM 4287 O O . ALA C 1 90 ? 14.067 34.699 83.950 1.00 54.04 90 ALA C O 1
ATOM 4289 N N . ASN C 1 91 ? 14.665 35.858 82.108 1.00 55.43 91 ASN C N 1
ATOM 4290 C CA . ASN C 1 91 ? 13.330 36.025 81.549 1.00 57.54 91 ASN C CA 1
ATOM 4291 C C . ASN C 1 91 ? 12.818 34.720 80.932 1.00 58.76 91 ASN C C 1
ATOM 4292 O O . ASN C 1 91 ? 12.168 34.709 79.885 1.00 59.02 91 ASN C O 1
ATOM 4297 N N . SER C 1 92 ? 13.143 33.628 81.621 1.00 60.10 92 SER C N 1
ATOM 4298 C CA . SER C 1 92 ? 12.649 32.294 81.341 1.00 60.54 92 SER C CA 1
ATOM 4299 C C . SER C 1 92 ? 13.776 31.284 81.399 1.00 60.82 92 SER C C 1
ATOM 4300 O O . SER C 1 92 ? 14.941 31.633 81.596 1.00 61.08 92 SER C O 1
ATOM 4303 N N . GLY C 1 93 ? 13.400 30.024 81.201 1.00 61.18 93 GLY C N 1
ATOM 4304 C CA . GLY C 1 93 ? 14.284 28.898 81.408 1.00 60.77 93 GLY C CA 1
ATOM 4305 C C . GLY C 1 93 ? 14.035 28.561 82.871 1.00 60.24 93 GLY C C 1
ATOM 4306 O O . GLY C 1 93 ? 13.060 29.051 83.458 1.00 60.57 93 GLY C O 1
ATOM 4307 N N . ASP C 1 94 ? 14.906 27.749 83.464 1.00 59.03 94 ASP C N 1
ATOM 4308 C CA . ASP C 1 94 ? 14.840 27.460 84.886 1.00 57.57 94 ASP C CA 1
ATOM 4309 C C . ASP C 1 94 ? 16.259 27.620 85.469 1.00 56.07 94 ASP C C 1
ATOM 4310 O O . ASP C 1 94 ? 17.161 28.178 84.828 1.00 56.19 94 ASP C O 1
ATOM 4312 N N . ALA C 1 95 ? 16.405 27.195 86.722 1.00 53.82 95 ALA C N 1
ATOM 4313 C CA . ALA C 1 95 ? 17.693 26.912 87.310 1.00 51.48 95 ALA C CA 1
ATOM 4314 C C . ALA C 1 95 ? 18.617 28.043 87.760 1.00 48.88 95 ALA C C 1
ATOM 4315 O O . ALA C 1 95 ? 18.247 28.976 88.462 1.00 49.26 95 ALA C O 1
ATOM 4317 N N . ASP C 1 96 ? 19.863 27.868 87.379 1.00 45.49 96 ASP C N 1
ATOM 4318 C CA . ASP C 1 96 ? 20.959 28.660 87.834 1.00 42.54 96 ASP C CA 1
ATOM 4319 C C . ASP C 1 96 ? 21.100 30.023 87.115 1.00 38.14 96 ASP C C 1
ATOM 4320 O O . ASP C 1 96 ? 22.123 30.653 87.257 1.00 36.79 96 ASP C O 1
ATOM 4325 N N . ALA C 1 97 ? 20.078 30.465 86.390 1.00 33.95 97 ALA C N 1
ATOM 4326 C CA . ALA C 1 97 ? 20.218 31.623 85.541 1.00 32.33 97 ALA C CA 1
ATOM 4327 C C . ALA C 1 97 ? 20.561 32.878 86.342 1.00 29.75 97 ALA C C 1
ATOM 4328 O O . ALA C 1 97 ? 21.508 33.572 86.011 1.00 28.09 97 ALA C O 1
ATOM 4330 N N . ALA C 1 98 ? 19.827 33.144 87.401 1.00 27.30 98 ALA C N 1
ATOM 4331 C CA . ALA C 1 98 ? 20.130 34.322 88.207 1.00 27.68 98 ALA C CA 1
ATOM 4332 C C . ALA C 1 98 ? 21.574 34.274 88.754 1.00 25.93 98 ALA C C 1
ATOM 4333 O O . ALA C 1 98 ? 22.371 35.255 88.644 1.00 25.56 98 ALA C O 1
ATOM 4335 N N . TYR C 1 99 ? 21.939 33.118 89.276 1.00 24.79 99 TYR C N 1
ATOM 4336 C CA . TYR C 1 99 ? 23.265 32.970 89.821 1.00 24.27 99 TYR C CA 1
ATOM 4337 C C . TYR C 1 99 ? 24.353 33.036 88.731 1.00 24.52 99 TYR C C 1
ATOM 4338 O O . TYR C 1 99 ? 25.407 33.675 88.904 1.00 24.11 99 TYR C O 1
ATOM 4347 N N . ALA C 1 100 ? 24.092 32.466 87.567 1.00 23.43 100 ALA C N 1
ATOM 4348 C CA . ALA C 1 100 ? 25.102 32.513 86.492 1.00 22.87 100 ALA C CA 1
ATOM 4349 C C . ALA C 1 100 ? 25.323 33.936 86.055 1.00 22.67 100 ALA C C 1
ATOM 4350 O O . ALA C 1 100 ? 26.421 34.380 85.683 1.00 22.24 100 ALA C O 1
ATOM 4352 N N . ARG C 1 101 ? 24.238 34.670 86.046 1.00 20.85 101 ARG C N 1
ATOM 4353 C CA . ARG C 1 101 ? 24.330 36.067 85.632 1.00 21.16 101 ARG C CA 1
ATOM 4354 C C . ARG C 1 101 ? 25.202 36.852 86.610 1.00 19.25 101 ARG C C 1
ATOM 4355 O O . ARG C 1 101 ? 25.994 37.751 86.198 1.00 20.70 101 ARG C O 1
ATOM 4363 N N . ALA C 1 102 ? 25.012 36.582 87.905 1.00 20.04 102 ALA C N 1
ATOM 4364 C CA . ALA C 1 102 ? 25.771 37.284 88.924 1.00 20.43 102 ALA C CA 1
ATOM 4365 C C . ALA C 1 102 ? 27.235 36.914 88.831 1.00 20.92 102 ALA C C 1
ATOM 4366 O O . ALA C 1 102 ? 28.083 37.774 88.909 1.00 19.64 102 ALA C O 1
ATOM 4368 N N . THR C 1 103 ? 27.512 35.634 88.646 1.00 20.34 103 THR C N 1
ATOM 4369 C CA . THR C 1 103 ? 28.871 35.194 88.409 1.00 22.57 103 THR C CA 1
ATOM 4370 C C . THR C 1 103 ? 29.547 35.894 87.234 1.00 20.90 103 THR C C 1
ATOM 4371 O O . THR C 1 103 ? 30.699 36.388 87.299 1.00 21.22 103 THR C O 1
ATOM 4375 N N . ALA C 1 104 ? 28.835 35.981 86.132 1.00 20.94 104 ALA C N 1
ATOM 4376 C CA . ALA C 1 104 ? 29.366 36.636 84.975 1.00 20.90 104 ALA C CA 1
ATOM 4377 C C . ALA C 1 104 ? 29.639 38.146 85.215 1.00 21.81 104 ALA C C 1
ATOM 4378 O O . ALA C 1 104 ? 30.705 38.680 84.772 1.00 20.14 104 ALA C O 1
ATOM 4380 N N . ARG C 1 105 ? 28.706 38.823 85.904 1.00 19.97 105 ARG C N 1
ATOM 4381 C CA . ARG C 1 105 ? 28.903 40.246 86.134 1.00 21.14 105 ARG C CA 1
ATOM 4382 C C . ARG C 1 105 ? 30.108 40.433 87.054 1.00 22.02 105 ARG C C 1
ATOM 4383 O O . ARG C 1 105 ? 30.859 41.354 86.886 1.00 22.16 105 ARG C O 1
ATOM 4391 N N . PHE C 1 106 ? 30.252 39.543 88.010 1.00 21.09 106 PHE C N 1
ATOM 4392 C CA . PHE C 1 106 ? 31.402 39.565 88.916 1.00 20.87 106 PHE C CA 1
ATOM 4393 C C . PHE C 1 106 ? 32.738 39.541 88.156 1.00 20.57 106 PHE C C 1
ATOM 4394 O O . PHE C 1 106 ? 33.567 40.412 88.362 1.00 21.17 106 PHE C O 1
ATOM 4402 N N . TRP C 1 107 ? 32.905 38.556 87.291 1.00 19.68 107 TRP C N 1
ATOM 4403 C CA . TRP C 1 107 ? 34.143 38.327 86.534 1.00 19.93 107 TRP C CA 1
ATOM 4404 C C . TRP C 1 107 ? 34.376 39.421 85.465 1.00 21.25 107 TRP C C 1
ATOM 4405 O O . TRP C 1 107 ? 35.485 39.843 85.260 1.00 22.24 107 TRP C O 1
ATOM 4416 N N . ALA C 1 108 ? 33.319 39.934 84.840 1.00 21.61 108 ALA C N 1
ATOM 4417 C CA . ALA C 1 108 ? 33.471 41.088 83.971 1.00 21.96 108 ALA C CA 1
ATOM 4418 C C . ALA C 1 108 ? 33.962 42.266 84.725 1.00 22.47 108 ALA C C 1
ATOM 4419 O O . ALA C 1 108 ? 34.798 42.994 84.240 1.00 22.33 108 ALA C O 1
ATOM 4421 N N . ASP C 1 109 ? 33.344 42.544 85.871 1.00 22.40 109 ASP C N 1
ATOM 4422 C CA . ASP C 1 109 ? 33.792 43.615 86.735 1.00 22.41 109 ASP C CA 1
ATOM 4423 C C . ASP C 1 109 ? 35.290 43.442 87.104 1.00 21.21 109 ASP C C 1
ATOM 4424 O O . ASP C 1 109 ? 36.045 44.423 87.112 1.00 20.97 109 ASP C O 1
ATOM 4429 N N . TYR C 1 110 ? 35.681 42.202 87.386 1.00 19.88 110 TYR C N 1
ATOM 4430 C CA . TYR C 1 110 ? 37.055 41.878 87.768 1.00 20.91 110 TYR C CA 1
ATOM 4431 C C . TYR C 1 110 ? 37.986 42.245 86.626 1.00 20.62 110 TYR C C 1
ATOM 4432 O O . TYR C 1 110 ? 39.015 42.927 86.846 1.00 24.09 110 TYR C O 1
ATOM 4441 N N . VAL C 1 111 ? 37.594 41.914 85.403 1.00 20.64 111 VAL C N 1
ATOM 4442 C CA . VAL C 1 111 ? 38.387 42.300 84.226 1.00 20.80 111 VAL C CA 1
ATOM 4443 C C . VAL C 1 111 ? 38.520 43.861 84.130 1.00 22.69 111 VAL C C 1
ATOM 4444 O O . VAL C 1 111 ? 39.601 44.372 83.854 1.00 22.47 111 VAL C O 1
ATOM 4448 N N . ASP C 1 112 ? 37.429 44.588 84.365 1.00 22.29 112 ASP C N 1
ATOM 4449 C CA . ASP C 1 112 ? 37.458 46.054 84.303 1.00 23.64 112 ASP C CA 1
ATOM 4450 C C . ASP C 1 112 ? 38.360 46.625 85.357 1.00 25.06 112 ASP C C 1
ATOM 4451 O O . ASP C 1 112 ? 39.007 47.632 85.146 1.00 23.36 112 ASP C O 1
ATOM 4456 N N . ARG C 1 113 ? 38.373 45.984 86.525 1.00 25.67 113 ARG C N 1
ATOM 4457 C CA . ARG C 1 113 ? 39.173 46.448 87.633 1.00 28.58 113 ARG C CA 1
ATOM 4458 C C . ARG C 1 113 ? 40.651 46.178 87.465 1.00 28.06 113 ARG C C 1
ATOM 4459 O O . ARG C 1 113 ? 41.422 46.882 88.070 1.00 28.62 113 ARG C O 1
ATOM 4467 N N . LYS C 1 114 ? 41.027 45.118 86.742 1.00 26.08 114 LYS C N 1
ATOM 4468 C CA . LYS C 1 114 ? 42.402 44.685 86.721 1.00 24.99 114 LYS C CA 1
ATOM 4469 C C . LYS C 1 114 ? 43.214 44.909 85.420 1.00 27.36 114 LYS C C 1
ATOM 4470 O O . LYS C 1 114 ? 44.367 45.415 85.430 1.00 26.31 114 LYS C O 1
ATOM 4476 N N . LEU C 1 115 ? 42.635 44.517 84.290 1.00 27.29 115 LEU C N 1
ATOM 4477 C CA . LEU C 1 115 ? 43.450 44.348 83.076 1.00 26.36 115 LEU C CA 1
ATOM 4478 C C . LEU C 1 115 ? 44.032 45.661 82.591 1.00 26.75 115 LEU C C 1
ATOM 4479 O O . LEU C 1 115 ? 45.240 45.782 82.407 1.00 28.68 115 LEU C O 1
ATOM 4484 N N . TYR C 1 116 ? 43.205 46.625 82.305 1.00 26.03 116 TYR C N 1
ATOM 4485 C CA . TYR C 1 116 ? 43.710 47.843 81.699 1.00 28.72 116 TYR C CA 1
ATOM 4486 C C . TYR C 1 116 ? 44.717 48.539 82.590 1.00 29.25 116 TYR C C 1
ATOM 4487 O O . TYR C 1 116 ? 45.879 48.856 82.175 1.00 29.08 116 TYR C O 1
ATOM 4496 N N . ASP C 1 117 ? 44.266 48.832 83.784 1.00 28.78 117 ASP C N 1
ATOM 4497 C CA . ASP C 1 117 ? 45.140 49.539 84.728 1.00 30.13 117 ASP C CA 1
ATOM 4498 C C . ASP C 1 117 ? 46.382 48.727 85.088 1.00 27.36 117 ASP C C 1
ATOM 4499 O O . ASP C 1 117 ? 47.483 49.290 85.092 1.00 27.78 117 ASP C O 1
ATOM 4504 N N . CYS C 1 118 ? 46.264 47.434 85.381 1.00 25.53 118 CYS C N 1
ATOM 4505 C CA . CYS C 1 118 ? 47.452 46.705 85.879 1.00 26.16 118 CYS C CA 1
ATOM 4506 C C . CYS C 1 118 ? 48.396 46.429 84.691 1.00 26.27 118 CYS C C 1
ATOM 4507 O O . CYS C 1 118 ? 49.611 46.367 84.825 1.00 25.50 118 CYS C O 1
ATOM 4510 N N . GLY C 1 119 ? 47.832 46.329 83.486 1.00 25.48 119 GLY C N 1
ATOM 4511 C CA . GLY C 1 119 ? 48.655 46.197 82.324 1.00 27.11 119 GLY C CA 1
ATOM 4512 C C . GLY C 1 119 ? 49.433 47.452 82.001 1.00 27.70 119 GLY C C 1
ATOM 4513 O O . GLY C 1 119 ? 50.591 47.455 81.585 1.00 29.42 119 GLY C O 1
ATOM 4514 N N . SER C 1 120 ? 48.760 48.551 82.185 1.00 28.43 120 SER C N 1
ATOM 4515 C CA . SER C 1 120 ? 49.312 49.841 81.891 1.00 30.21 120 SER C CA 1
ATOM 4516 C C . SER C 1 120 ? 50.565 50.150 82.731 1.00 29.41 120 SER C C 1
ATOM 4517 O O . SER C 1 120 ? 51.512 50.772 82.260 1.00 29.73 120 SER C O 1
ATOM 4520 N N . ARG C 1 121 ? 50.600 49.643 83.953 1.00 28.85 121 ARG C N 1
ATOM 4521 C CA . ARG C 1 121 ? 51.807 49.741 84.761 1.00 28.59 121 ARG C CA 1
ATOM 4522 C C . ARG C 1 121 ? 52.987 49.069 84.090 1.00 27.71 121 ARG C C 1
ATOM 4523 O O . ARG C 1 121 ? 54.148 49.499 84.321 1.00 27.97 121 ARG C O 1
ATOM 4531 N N . LEU C 1 122 ? 52.737 48.045 83.259 1.00 27.27 122 LEU C N 1
ATOM 4532 C CA . LEU C 1 122 ? 53.862 47.312 82.707 1.00 28.25 122 LEU C CA 1
ATOM 4533 C C . LEU C 1 122 ? 54.665 48.162 81.745 1.00 29.42 122 LEU C C 1
ATOM 4534 O O . LEU C 1 122 ? 55.853 47.922 81.586 1.00 31.44 122 LEU C O 1
ATOM 4539 N N . TRP C 1 123 ? 54.051 49.156 81.099 1.00 29.92 123 TRP C N 1
ATOM 4540 C CA . TRP C 1 123 ? 54.888 49.994 80.226 1.00 30.46 123 TRP C CA 1
ATOM 4541 C C . TRP C 1 123 ? 55.125 51.366 80.752 1.00 31.07 123 TRP C C 1
ATOM 4542 O O . TRP C 1 123 ? 55.963 52.059 80.208 1.00 34.29 123 TRP C O 1
ATOM 4553 N N . ARG C 1 124 ? 54.437 51.779 81.803 1.00 31.58 124 ARG C N 1
ATOM 4554 C CA . ARG C 1 124 ? 54.754 53.051 82.429 1.00 31.71 124 ARG C CA 1
ATOM 4555 C C . ARG C 1 124 ? 55.971 52.931 83.421 1.00 30.37 124 ARG C C 1
ATOM 4556 O O . ARG C 1 124 ? 56.743 53.886 83.574 1.00 29.68 124 ARG C O 1
ATOM 4564 N N . LEU C 1 125 ? 56.165 51.782 84.048 1.00 27.80 125 LEU C N 1
ATOM 4565 C CA . LEU C 1 125 ? 57.288 51.622 84.972 1.00 27.33 125 LEU C CA 1
ATOM 4566 C C . LEU C 1 125 ? 58.475 51.016 84.285 1.00 26.86 125 LEU C C 1
ATOM 4567 O O . LEU C 1 125 ? 58.370 50.543 83.149 1.00 24.84 125 LEU C O 1
ATOM 4572 N N . LYS C 1 126 ? 59.623 51.035 84.980 1.00 24.83 126 LYS C N 1
ATOM 4573 C CA . LYS C 1 126 ? 60.779 50.232 84.574 1.00 25.15 126 LYS C CA 1
ATOM 4574 C C . LYS C 1 126 ? 61.402 49.581 85.790 1.00 22.60 126 LYS C C 1
ATOM 4575 O O . LYS C 1 126 ? 60.943 49.763 86.894 1.00 21.99 126 LYS C O 1
ATOM 4581 N N . GLY C 1 127 ? 62.497 48.886 85.547 1.00 21.34 127 GLY C N 1
ATOM 4582 C CA . GLY C 1 127 ? 63.301 48.284 86.558 1.00 21.32 127 GLY C CA 1
ATOM 4583 C C . GLY C 1 127 ? 62.532 47.337 87.431 1.00 19.61 127 GLY C C 1
ATOM 4584 O O . GLY C 1 127 ? 61.687 46.612 87.013 1.00 18.36 127 GLY C O 1
ATOM 4585 N N . GLU C 1 128 ? 62.861 47.369 88.697 1.00 18.94 128 GLU C N 1
ATOM 4586 C CA . GLU C 1 128 ? 62.229 46.504 89.630 1.00 18.71 128 GLU C CA 1
ATOM 4587 C C . GLU C 1 128 ? 60.732 46.757 89.752 1.00 20.00 128 GLU C C 1
ATOM 4588 O O . GLU C 1 128 ? 59.918 45.819 89.838 1.00 21.86 128 GLU C O 1
ATOM 4594 N N . PRO C 1 129 ? 60.303 47.996 89.823 1.00 20.54 129 PRO C N 1
ATOM 4595 C CA . PRO C 1 129 ? 58.878 48.266 89.933 1.00 20.90 129 PRO C CA 1
ATOM 4596 C C . PRO C 1 129 ? 58.100 47.638 88.736 1.00 20.76 129 PRO C C 1
ATOM 4597 O O . PRO C 1 129 ? 57.003 47.107 88.925 1.00 20.98 129 PRO C O 1
ATOM 4601 N N . GLN C 1 130 ? 58.724 47.664 87.573 1.00 21.12 130 GLN C N 1
ATOM 4602 C CA . GLN C 1 130 ? 58.166 46.989 86.395 1.00 21.61 130 GLN C CA 1
ATOM 4603 C C . GLN C 1 130 ? 58.093 45.460 86.599 1.00 20.11 130 GLN C C 1
ATOM 4604 O O . GLN C 1 130 ? 57.061 44.844 86.262 1.00 18.33 130 GLN C O 1
ATOM 4610 N N . ALA C 1 131 ? 59.170 44.856 87.058 1.00 18.45 131 ALA C N 1
ATOM 4611 C CA . ALA C 1 131 ? 59.142 43.451 87.307 1.00 19.28 131 ALA C CA 1
ATOM 4612 C C . ALA C 1 131 ? 58.037 43.132 88.372 1.00 18.87 131 ALA C C 1
ATOM 4613 O O . ALA C 1 131 ? 57.384 42.121 88.303 1.00 19.96 131 ALA C O 1
ATOM 4615 N N . ALA C 1 132 ? 57.849 43.981 89.372 1.00 19.11 132 ALA C N 1
ATOM 4616 C CA . ALA C 1 132 ? 56.909 43.669 90.440 1.00 19.00 132 ALA C CA 1
ATOM 4617 C C . ALA C 1 132 ? 55.525 43.713 89.803 1.00 19.93 132 ALA C C 1
ATOM 4618 O O . ALA C 1 132 ? 54.619 42.848 90.034 1.00 19.05 132 ALA C O 1
ATOM 4620 N N . ALA C 1 133 ? 55.367 44.739 88.985 1.00 21.52 133 ALA C N 1
ATOM 4621 C CA . ALA C 1 133 ? 54.106 44.880 88.275 1.00 21.33 133 ALA C CA 1
ATOM 4622 C C . ALA C 1 133 ? 53.817 43.695 87.356 1.00 22.26 133 ALA C C 1
ATOM 4623 O O . ALA C 1 133 ? 52.674 43.231 87.311 1.00 22.68 133 ALA C O 1
ATOM 4625 N N . GLY C 1 134 ? 54.839 43.170 86.699 1.00 22.01 134 GLY C N 1
ATOM 4626 C CA . GLY C 1 134 ? 54.703 41.950 85.953 1.00 22.51 134 GLY C CA 1
ATOM 4627 C C . GLY C 1 134 ? 54.285 40.722 86.737 1.00 23.12 134 GLY C C 1
ATOM 4628 O O . GLY C 1 134 ? 53.498 39.888 86.248 1.00 22.37 134 GLY C O 1
ATOM 4629 N N . ARG C 1 135 ? 54.787 40.597 87.968 1.00 21.83 135 ARG C N 1
ATOM 4630 C CA . ARG C 1 135 ? 54.388 39.503 88.821 1.00 19.56 135 ARG C CA 1
ATOM 4631 C C . ARG C 1 135 ? 52.928 39.630 89.230 1.00 20.03 135 ARG C C 1
ATOM 4632 O O . ARG C 1 135 ? 52.170 38.649 89.306 1.00 17.51 135 ARG C O 1
ATOM 4640 N N . GLU C 1 136 ? 52.482 40.852 89.391 1.00 19.30 136 GLU C N 1
ATOM 4641 C CA . GLU C 1 136 ? 51.078 41.054 89.721 1.00 21.47 136 GLU C CA 1
ATOM 4642 C C . GLU C 1 136 ? 50.170 40.700 88.504 1.00 20.50 136 GLU C C 1
ATOM 4643 O O . GLU C 1 136 ? 49.173 39.972 88.681 1.00 20.50 136 GLU C O 1
ATOM 4649 N N . MET C 1 137 ? 50.609 41.045 87.315 1.00 20.55 137 MET C N 1
ATOM 4650 C CA . MET C 1 137 ? 49.886 40.676 86.076 1.00 21.17 137 MET C CA 1
ATOM 4651 C C . MET C 1 137 ? 49.797 39.166 85.861 1.00 21.05 137 MET C C 1
ATOM 4652 O O . MET C 1 137 ? 48.681 38.618 85.533 1.00 21.27 137 MET C O 1
ATOM 4657 N N . ALA C 1 138 ? 50.920 38.487 86.046 1.00 19.59 138 ALA C N 1
ATOM 4658 C CA . ALA C 1 138 ? 50.933 37.016 85.971 1.00 20.30 138 ALA C CA 1
ATOM 4659 C C . ALA C 1 138 ? 49.942 36.407 86.910 1.00 20.32 138 ALA C C 1
ATOM 4660 O O . ALA C 1 138 ? 49.244 35.427 86.539 1.00 21.72 138 ALA C O 1
ATOM 4662 N N . GLU C 1 139 ? 49.853 36.979 88.125 1.00 20.12 139 GLU C N 1
ATOM 4663 C CA . GLU C 1 139 ? 48.961 36.433 89.092 1.00 20.31 139 GLU C CA 1
ATOM 4664 C C . GLU C 1 139 ? 47.495 36.734 88.698 1.00 19.38 139 GLU C C 1
ATOM 4665 O O . GLU C 1 139 ? 46.654 35.902 88.897 1.00 19.65 139 GLU C O 1
ATOM 4671 N N . ILE C 1 140 ? 47.209 37.906 88.177 1.00 18.32 140 ILE C N 1
ATOM 4672 C CA . ILE C 1 140 ? 45.885 38.167 87.599 1.00 19.71 140 ILE C CA 1
ATOM 4673 C C . ILE C 1 140 ? 45.534 37.174 86.500 1.00 20.49 140 ILE C C 1
ATOM 4674 O O . ILE C 1 140 ? 44.412 36.615 86.515 1.00 20.97 140 ILE C O 1
ATOM 4679 N N . LEU C 1 141 ? 46.504 36.812 85.644 1.00 20.55 141 LEU C N 1
ATOM 4680 C CA . LEU C 1 141 ? 46.245 35.808 84.670 1.00 20.06 141 LEU C CA 1
ATOM 4681 C C . LEU C 1 141 ? 45.989 34.408 85.306 1.00 20.92 141 LEU C C 1
ATOM 4682 O O . LEU C 1 141 ? 45.165 33.666 84.831 1.00 21.43 141 LEU C O 1
ATOM 4687 N N . ARG C 1 142 ? 46.731 34.011 86.324 1.00 19.18 142 ARG C N 1
ATOM 4688 C CA . ARG C 1 142 ? 46.549 32.715 86.954 1.00 20.25 142 ARG C CA 1
ATOM 4689 C C . ARG C 1 142 ? 45.174 32.721 87.627 1.00 21.29 142 ARG C C 1
ATOM 4690 O O . ARG C 1 142 ? 44.476 31.687 87.687 1.00 22.61 142 ARG C O 1
ATOM 4698 N N . THR C 1 143 ? 44.792 33.867 88.150 1.00 19.88 143 THR C N 1
ATOM 4699 C CA . THR C 1 143 ? 43.422 33.996 88.773 1.00 21.21 143 THR C CA 1
ATOM 4700 C C . THR C 1 143 ? 42.332 33.733 87.714 1.00 20.15 143 THR C C 1
ATOM 4701 O O . THR C 1 143 ? 41.380 32.995 87.977 1.00 21.49 143 THR C O 1
ATOM 4705 N N . LEU C 1 144 ? 42.420 34.378 86.559 1.00 19.59 144 LEU C N 1
ATOM 4706 C CA . LEU C 1 144 ? 41.456 34.135 85.478 1.00 20.04 144 LEU C CA 1
ATOM 4707 C C . LEU C 1 144 ? 41.457 32.642 85.003 1.00 21.01 144 LEU C C 1
ATOM 4708 O O . LEU C 1 144 ? 40.392 32.023 84.728 1.00 20.82 144 LEU C O 1
ATOM 4713 N N . GLU C 1 145 ? 42.656 32.099 84.932 1.00 21.11 145 GLU C N 1
ATOM 4714 C CA . GLU C 1 145 ? 42.836 30.715 84.531 1.00 23.25 145 GLU C CA 1
ATOM 4715 C C . GLU C 1 145 ? 42.112 29.842 85.541 1.00 23.55 145 GLU C C 1
ATOM 4716 O O . GLU C 1 145 ? 41.403 28.948 85.133 1.00 25.09 145 GLU C O 1
ATOM 4722 N N . ALA C 1 146 ? 42.286 30.077 86.832 1.00 23.15 146 ALA C N 1
ATOM 4723 C CA . ALA C 1 146 ? 41.612 29.221 87.841 1.00 24.04 146 ALA C CA 1
ATOM 4724 C C . ALA C 1 146 ? 40.076 29.335 87.698 1.00 23.35 146 ALA C C 1
ATOM 4725 O O . ALA C 1 146 ? 39.362 28.352 87.803 1.00 22.04 146 ALA C O 1
ATOM 4727 N N . GLU C 1 147 ? 39.559 30.489 87.364 1.00 21.75 147 GLU C N 1
ATOM 4728 C CA . GLU C 1 147 ? 38.122 30.586 87.207 1.00 22.17 147 GLU C CA 1
ATOM 4729 C C . GLU C 1 147 ? 37.667 29.839 85.978 1.00 22.13 147 GLU C C 1
ATOM 4730 O O . GLU C 1 147 ? 36.570 29.321 85.933 1.00 23.21 147 GLU C O 1
ATOM 4736 N N . LEU C 1 148 ? 38.464 29.848 84.907 1.00 22.57 148 LEU C N 1
ATOM 4737 C CA . LEU C 1 148 ? 38.055 29.166 83.665 1.00 22.53 148 LEU C CA 1
ATOM 4738 C C . LEU C 1 148 ? 37.995 27.679 83.858 1.00 21.68 148 LEU C C 1
ATOM 4739 O O . LEU C 1 148 ? 37.162 26.981 83.247 1.00 21.16 148 LEU C O 1
ATOM 4744 N N . GLY C 1 149 ? 38.924 27.212 84.667 1.00 22.55 149 GLY C N 1
ATOM 4745 C CA . GLY C 1 149 ? 39.036 25.765 84.942 1.00 24.60 149 GLY C CA 1
ATOM 4746 C C . GLY C 1 149 ? 39.236 25.039 83.627 1.00 25.76 149 GLY C C 1
ATOM 4747 O O . GLY C 1 149 ? 39.925 25.498 82.719 1.00 26.74 149 GLY C O 1
ATOM 4748 N N . ASP C 1 150 ? 38.564 23.912 83.501 1.00 27.50 150 ASP C N 1
ATOM 4749 C CA . ASP C 1 150 ? 38.685 23.053 82.355 1.00 26.75 150 ASP C CA 1
ATOM 4750 C C . ASP C 1 150 ? 37.633 23.351 81.307 1.00 26.64 150 ASP C C 1
ATOM 4751 O O . ASP C 1 150 ? 37.537 22.635 80.296 1.00 24.77 150 ASP C O 1
ATOM 4756 N N . ARG C 1 151 ? 36.873 24.440 81.473 1.00 26.43 151 ARG C N 1
ATOM 4757 C CA . ARG C 1 151 ? 35.890 24.812 80.472 1.00 26.66 151 ARG C CA 1
ATOM 4758 C C . ARG C 1 151 ? 36.486 25.400 79.171 1.00 26.52 151 ARG C C 1
ATOM 4759 O O . ARG C 1 151 ? 37.579 25.985 79.172 1.00 25.57 151 ARG C O 1
ATOM 4767 N N . GLU C 1 152 ? 35.700 25.365 78.111 1.00 24.02 152 GLU C N 1
ATOM 4768 C CA . GLU C 1 152 ? 36.104 25.872 76.838 1.00 25.07 152 GLU C CA 1
ATOM 4769 C C . GLU C 1 152 ? 35.942 27.399 76.864 1.00 24.60 152 GLU C C 1
ATOM 4770 O O . GLU C 1 152 ? 36.816 28.149 76.367 1.00 23.38 152 GLU C O 1
ATOM 4776 N N . PHE C 1 153 ? 34.873 27.832 77.513 1.00 23.06 153 PHE C N 1
ATOM 4777 C CA . PHE C 1 153 ? 34.628 29.239 77.662 1.00 24.18 153 PHE C CA 1
ATOM 4778 C C . PHE C 1 153 ? 34.253 29.662 79.093 1.00 24.81 153 PHE C C 1
ATOM 4779 O O . PHE C 1 153 ? 33.816 28.859 79.889 1.00 23.91 153 PHE C O 1
ATOM 4787 N N . PHE C 1 154 ? 34.395 30.954 79.390 1.00 25.42 154 PHE C N 1
ATOM 4788 C CA . PHE C 1 154 ? 33.966 31.466 80.699 1.00 27.19 154 PHE C CA 1
ATOM 4789 C C . PHE C 1 154 ? 32.483 31.426 80.885 1.00 28.90 154 PHE C C 1
ATOM 4790 O O . PHE C 1 154 ? 31.980 31.183 81.998 1.00 28.77 154 PHE C O 1
ATOM 4798 N N . GLY C 1 155 ? 31.782 31.629 79.809 1.00 32.78 155 GLY C N 1
ATOM 4799 C CA . GLY C 1 155 ? 30.329 31.598 79.837 1.00 38.20 155 GLY C CA 1
ATOM 4800 C C . GLY C 1 155 ? 29.877 30.155 79.917 1.00 42.41 155 GLY C C 1
ATOM 4801 O O . GLY C 1 155 ? 30.355 29.305 79.164 1.00 44.42 155 GLY C O 1
ATOM 4802 N N . GLY C 1 156 ? 28.970 29.879 80.847 1.00 47.00 156 GLY C N 1
ATOM 4803 C CA . GLY C 1 156 ? 28.485 28.529 81.128 1.00 50.05 156 GLY C CA 1
ATOM 4804 C C . GLY C 1 156 ? 27.434 27.914 80.200 1.00 52.10 156 GLY C C 1
ATOM 4805 O O . GLY C 1 156 ? 27.111 26.720 80.327 1.00 53.28 156 GLY C O 1
ATOM 4806 N N . GLY C 1 157 ? 26.905 28.703 79.265 1.00 53.82 157 GLY C N 1
ATOM 4807 C CA . GLY C 1 157 ? 25.915 28.199 78.329 1.00 54.60 157 GLY C CA 1
ATOM 4808 C C . GLY C 1 157 ? 26.125 26.733 77.980 1.00 54.89 157 GLY C C 1
ATOM 4809 O O . GLY C 1 157 ? 25.181 25.954 78.052 1.00 55.85 157 GLY C O 1
ATOM 4810 N N . GLY C 1 158 ? 27.364 26.350 77.661 1.00 54.70 158 GLY C N 1
ATOM 4811 C CA . GLY C 1 158 ? 27.648 25.036 77.112 1.00 54.18 158 GLY C CA 1
ATOM 4812 C C . GLY C 1 158 ? 27.138 25.142 75.672 1.00 53.74 158 GLY C C 1
ATOM 4813 O O . GLY C 1 158 ? 26.802 24.140 75.004 1.00 53.48 158 GLY C O 1
ATOM 4814 N N . GLY C 1 159 ? 27.077 26.393 75.200 1.00 52.29 159 GLY C N 1
ATOM 4815 C CA . GLY C 1 159 ? 26.582 26.703 73.873 1.00 50.85 159 GLY C CA 1
ATOM 4816 C C . GLY C 1 159 ? 27.693 26.712 72.845 1.00 49.60 159 GLY C C 1
ATOM 4817 O O . GLY C 1 159 ? 27.432 26.754 71.613 1.00 49.91 159 GLY C O 1
ATOM 4818 N N . GLY C 1 160 ? 28.939 26.660 73.347 1.00 47.01 160 GLY C N 1
ATOM 4819 C CA . GLY C 1 160 ? 30.110 26.676 72.491 1.00 44.13 160 GLY C CA 1
ATOM 4820 C C . GLY C 1 160 ? 30.289 28.070 71.948 1.00 41.92 160 GLY C C 1
ATOM 4821 O O . GLY C 1 160 ? 30.848 28.274 70.899 1.00 42.04 160 GLY C O 1
ATOM 4822 N N . ARG C 1 161 ? 29.801 29.078 72.643 1.00 38.51 161 ARG C N 1
ATOM 4823 C CA . ARG C 1 161 ? 30.087 30.370 72.096 1.00 36.64 161 ARG C CA 1
ATOM 4824 C C . ARG C 1 161 ? 30.452 31.375 73.142 1.00 32.42 161 ARG C C 1
ATOM 4825 O O . ARG C 1 161 ? 30.339 31.154 74.329 1.00 28.97 161 ARG C O 1
ATOM 4833 N N . LEU C 1 162 ? 30.948 32.482 72.658 1.00 29.53 162 LEU C N 1
ATOM 4834 C CA . LEU C 1 162 ? 31.349 33.556 73.555 1.00 28.60 162 LEU C CA 1
ATOM 4835 C C . LEU C 1 162 ? 30.218 34.036 74.493 1.00 27.51 162 LEU C C 1
ATOM 4836 O O . LEU C 1 162 ? 29.135 34.351 74.031 1.00 28.97 162 LEU C O 1
ATOM 4841 N N . GLY C 1 163 ? 30.467 34.040 75.803 1.00 24.81 163 GLY C N 1
ATOM 4842 C CA . GLY C 1 163 ? 29.586 34.692 76.736 1.00 24.14 163 GLY C CA 1
ATOM 4843 C C . GLY C 1 163 ? 30.079 36.098 77.174 1.00 23.38 163 GLY C C 1
ATOM 4844 O O . GLY C 1 163 ? 31.133 36.606 76.766 1.00 21.94 163 GLY C O 1
ATOM 4845 N N . PHE C 1 164 ? 29.317 36.689 78.090 1.00 23.06 164 PHE C N 1
ATOM 4846 C CA . PHE C 1 164 ? 29.635 37.997 78.618 1.00 20.80 164 PHE C CA 1
ATOM 4847 C C . PHE C 1 164 ? 31.061 38.162 79.068 1.00 21.52 164 PHE C C 1
ATOM 4848 O O . PHE C 1 164 ? 31.741 39.068 78.610 1.00 22.44 164 PHE C O 1
ATOM 4856 N N . VAL C 1 165 ? 31.582 37.229 79.842 1.00 21.20 165 VAL C N 1
ATOM 4857 C CA . VAL C 1 165 ? 32.930 37.324 80.364 1.00 20.85 165 VAL C CA 1
ATOM 4858 C C . VAL C 1 165 ? 33.993 37.102 79.249 1.00 20.74 165 VAL C C 1
ATOM 4859 O O . VAL C 1 165 ? 35.027 37.778 79.236 1.00 20.63 165 VAL C O 1
ATOM 4863 N N . ASP C 1 166 ? 33.751 36.156 78.361 1.00 19.80 166 ASP C N 1
ATOM 4864 C CA . ASP C 1 166 ? 34.682 35.964 77.240 1.00 20.60 166 ASP C CA 1
ATOM 4865 C C . ASP C 1 166 ? 34.832 37.197 76.417 1.00 21.40 166 ASP C C 1
ATOM 4866 O O . ASP C 1 166 ? 35.905 37.556 76.026 1.00 22.44 166 ASP C O 1
ATOM 4871 N N . VAL C 1 167 ? 33.740 37.843 76.157 1.00 20.20 167 VAL C N 1
ATOM 4872 C CA . VAL C 1 167 ? 33.815 39.013 75.327 1.00 21.95 167 VAL C CA 1
ATOM 4873 C C . VAL C 1 167 ? 34.437 40.168 76.098 1.00 2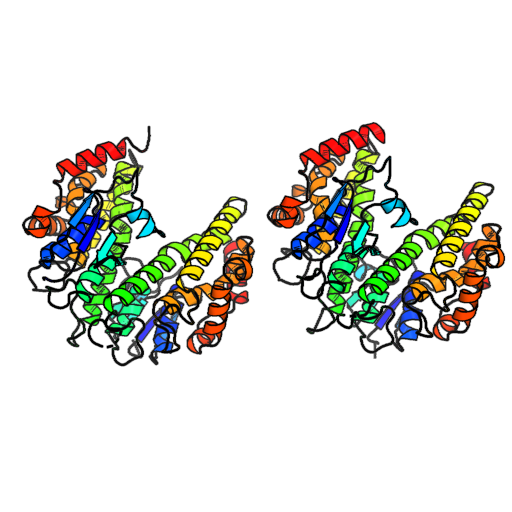1.73 167 VAL C C 1
ATOM 4874 O O . VAL C 1 167 ? 35.167 40.984 75.582 1.00 20.72 167 VAL C O 1
ATOM 4878 N N . ALA C 1 168 ? 34.081 40.321 77.372 1.00 21.94 168 ALA C N 1
ATOM 4879 C CA . ALA C 1 168 ? 34.735 41.339 78.179 1.00 20.62 168 ALA C CA 1
ATOM 4880 C C . ALA C 1 168 ? 36.255 41.154 78.236 1.00 19.63 168 ALA C C 1
ATOM 4881 O O . ALA C 1 168 ? 36.978 42.113 78.245 1.00 18.93 168 ALA C O 1
ATOM 4883 N N . LEU C 1 169 ? 36.754 39.928 78.243 1.00 18.47 169 LEU C N 1
ATOM 4884 C CA . LEU C 1 169 ? 38.206 39.704 78.403 1.00 18.56 169 LEU C CA 1
ATOM 4885 C C . LEU C 1 169 ? 39.002 39.547 77.073 1.00 18.98 169 LEU C C 1
ATOM 4886 O O . LEU C 1 169 ? 40.172 39.924 76.961 1.00 19.30 169 LEU C O 1
ATOM 4891 N N . VAL C 1 170 ? 38.350 38.948 76.077 1.00 19.56 170 VAL C N 1
ATOM 4892 C CA . VAL C 1 170 ? 39.030 38.628 74.822 1.00 19.50 170 VAL C CA 1
ATOM 4893 C C . VAL C 1 170 ? 39.822 39.727 74.164 1.00 19.08 170 VAL C C 1
ATOM 4894 O O . VAL C 1 170 ? 40.883 39.414 73.675 1.00 17.03 170 VAL C O 1
ATOM 4898 N N . PRO C 1 171 ? 39.441 41.020 74.199 1.00 19.57 171 PRO C N 1
ATOM 4899 C CA . PRO C 1 171 ? 40.294 42.008 73.545 1.00 19.90 171 PRO C CA 1
ATOM 4900 C C . PRO C 1 171 ? 41.704 42.093 74.182 1.00 21.64 171 PRO C C 1
ATOM 4901 O O . PRO C 1 171 ? 42.706 42.401 73.491 1.00 21.63 171 PRO C O 1
ATOM 4905 N N . PHE C 1 172 ? 41.792 41.858 75.482 1.00 21.50 172 PHE C N 1
ATOM 4906 C CA . PHE C 1 172 ? 43.101 41.852 76.161 1.00 19.72 172 PHE C CA 1
ATOM 4907 C C . PHE C 1 172 ? 44.041 40.725 75.719 1.00 21.36 172 PHE C C 1
ATOM 4908 O O . PHE C 1 172 ? 45.282 40.799 75.979 1.00 22.17 172 PHE C O 1
ATOM 4916 N N . THR C 1 173 ? 43.497 39.657 75.110 1.00 21.07 173 THR C N 1
ATOM 4917 C CA . THR C 1 173 ? 44.378 38.589 74.574 1.00 20.74 173 THR C CA 1
ATOM 4918 C C . THR C 1 173 ? 45.340 39.215 73.512 1.00 20.89 173 THR C C 1
ATOM 4919 O O . THR C 1 173 ? 46.428 38.754 73.307 1.00 20.12 173 THR C O 1
ATOM 4923 N N . ALA C 1 174 ? 44.943 40.323 72.908 1.00 20.10 174 ALA C N 1
ATOM 4924 C CA . ALA C 1 174 ? 45.824 40.983 71.926 1.00 20.67 174 ALA C CA 1
ATOM 4925 C C . ALA C 1 174 ? 46.978 41.709 72.603 1.00 21.59 174 ALA C C 1
ATOM 4926 O O . ALA C 1 174 ? 47.968 42.064 71.936 1.00 23.20 174 ALA C O 1
ATOM 4928 N N . TRP C 1 175 ? 46.867 41.923 73.892 1.00 20.26 175 TRP C N 1
ATOM 4929 C CA . TRP C 1 175 ? 47.880 42.612 74.667 1.00 22.85 175 TRP C CA 1
ATOM 4930 C C . TRP C 1 175 ? 48.765 41.629 75.398 1.00 22.57 175 TRP C C 1
ATOM 4931 O O . TRP C 1 175 ? 49.725 42.031 76.083 1.00 23.41 175 TRP C O 1
ATOM 4942 N N . PHE C 1 176 ? 48.442 40.342 75.337 1.00 22.01 176 PHE C N 1
ATOM 4943 C CA . PHE C 1 176 ? 49.204 39.370 76.149 1.00 21.96 176 PHE C CA 1
ATOM 4944 C C . PHE C 1 176 ? 50.690 39.411 75.856 1.00 21.04 176 PHE C C 1
ATOM 4945 O O . PHE C 1 176 ? 51.522 39.451 76.754 1.00 21.34 176 PHE C O 1
ATOM 4953 N N . TYR C 1 177 ? 51.022 39.483 74.571 1.00 21.53 177 TYR C N 1
ATOM 4954 C CA . TYR C 1 177 ? 52.403 39.505 74.136 1.00 22.25 177 TYR C CA 1
ATOM 4955 C C . TYR C 1 177 ? 53.116 40.714 74.749 1.00 21.22 177 TYR C C 1
ATOM 4956 O O . TYR C 1 177 ? 54.216 40.587 75.219 1.00 22.00 177 TYR C O 1
ATOM 4965 N N . SER C 1 178 ? 52.469 41.880 74.723 1.00 20.69 178 SER C N 1
ATOM 4966 C CA . SER C 1 178 ? 52.994 43.083 75.301 1.00 21.70 178 SER C CA 1
ATOM 4967 C C . SER C 1 178 ? 53.229 42.906 76.813 1.00 22.32 178 SER C C 1
ATOM 4968 O O . SER C 1 178 ? 54.281 43.327 77.321 1.00 20.06 178 SER C O 1
ATOM 4971 N N . TYR C 1 179 ? 52.312 42.227 77.488 1.00 21.85 179 TYR C N 1
ATOM 4972 C CA . TYR C 1 179 ? 52.474 42.007 78.921 1.00 22.79 179 TYR C CA 1
ATOM 4973 C C . TYR C 1 179 ? 53.645 41.100 79.192 1.00 24.12 179 TYR C C 1
ATOM 4974 O O . TYR C 1 179 ? 54.431 41.361 80.109 1.00 26.12 179 TYR C O 1
ATOM 4983 N N . GLU C 1 180 ? 53.802 40.101 78.335 1.00 24.80 180 GLU C N 1
ATOM 4984 C CA . GLU C 1 180 ? 54.902 39.165 78.388 1.00 24.81 180 GLU C CA 1
ATOM 4985 C C . GLU C 1 180 ? 56.270 39.859 78.204 1.00 25.51 180 GLU C C 1
ATOM 4986 O O . GLU C 1 180 ? 57.178 39.629 79.012 1.00 25.70 180 GLU C O 1
ATOM 4992 N N . ARG C 1 181 ? 56.369 40.763 77.235 1.00 24.49 181 ARG C N 1
ATOM 4993 C CA . ARG C 1 181 ? 57.596 41.430 76.939 1.00 25.55 181 ARG C CA 1
ATOM 4994 C C . ARG C 1 181 ? 57.923 42.450 78.032 1.00 25.68 181 ARG C C 1
ATOM 4995 O O . ARG C 1 181 ? 59.020 42.493 78.547 1.00 25.57 181 ARG C O 1
ATOM 5003 N N . CYS C 1 182 ? 56.958 43.254 78.429 1.00 25.60 182 CYS C N 1
ATOM 5004 C CA . CYS C 1 182 ? 57.272 44.279 79.412 1.00 26.75 182 CYS C CA 1
ATOM 5005 C C . CYS C 1 182 ? 57.366 43.683 80.816 1.00 27.56 182 CYS C C 1
ATOM 5006 O O . CYS C 1 182 ? 58.095 44.186 81.645 1.00 25.14 182 CYS C O 1
ATOM 5009 N N . GLY C 1 183 ? 56.594 42.626 81.059 1.00 28.45 183 GLY C N 1
ATOM 5010 C CA . GLY C 1 183 ? 56.509 42.045 82.370 1.00 29.32 183 GLY C CA 1
ATOM 5011 C C . GLY C 1 183 ? 57.426 40.924 82.735 1.00 29.81 183 GLY C C 1
ATOM 5012 O O . GLY C 1 183 ? 57.474 40.542 83.910 1.00 30.79 183 GLY C O 1
ATOM 5013 N N . GLY C 1 184 ? 58.173 40.423 81.777 1.00 29.86 184 GLY C N 1
ATOM 5014 C CA . GLY C 1 184 ? 59.108 39.339 82.050 1.00 29.45 184 GLY C CA 1
ATOM 5015 C C . GLY C 1 184 ? 58.476 37.994 82.323 1.00 29.27 184 GLY C C 1
ATOM 5016 O O . GLY C 1 184 ? 58.984 37.246 83.129 1.00 30.54 184 GLY C O 1
ATOM 5017 N N . PHE C 1 185 ? 57.345 37.658 81.725 1.00 27.61 185 PHE C N 1
ATOM 5018 C CA . PHE C 1 185 ? 56.821 36.310 81.971 1.00 26.05 185 PHE C CA 1
ATOM 5019 C C . PHE C 1 185 ? 56.242 35.781 80.687 1.00 26.21 185 PHE C C 1
ATOM 5020 O O . PHE C 1 185 ? 56.224 36.487 79.678 1.00 24.01 185 PHE C O 1
ATOM 5028 N N . SER C 1 186 ? 55.793 34.541 80.703 1.00 26.20 186 SER C N 1
ATOM 5029 C CA . SER C 1 186 ? 55.207 33.921 79.550 1.00 26.44 186 SER C CA 1
ATOM 5030 C C . SER C 1 186 ? 53.839 33.368 79.932 1.00 25.32 186 SER C C 1
ATOM 5031 O O . SER C 1 186 ? 53.711 32.633 80.932 1.00 24.31 186 SER C O 1
ATOM 5034 N N . VAL C 1 187 ? 52.789 33.738 79.170 1.00 24.15 187 VAL C N 1
ATOM 5035 C CA . VAL C 1 187 ? 51.440 33.280 79.490 1.00 23.34 187 VAL C CA 1
ATOM 5036 C C . VAL C 1 187 ? 51.327 31.747 79.419 1.00 24.76 187 VAL C C 1
ATOM 5037 O O . VAL C 1 187 ? 50.636 31.110 80.217 1.00 23.94 187 VAL C O 1
ATOM 5041 N N . GLU C 1 188 ? 52.053 31.150 78.489 1.00 25.78 188 GLU C N 1
ATOM 5042 C CA . GLU C 1 188 ? 52.007 29.709 78.323 1.00 28.13 188 GLU C CA 1
ATOM 5043 C C . GLU C 1 188 ? 52.547 29.033 79.589 1.00 28.60 188 GLU C C 1
ATOM 5044 O O . GLU C 1 188 ? 52.028 28.012 80.013 1.00 28.12 188 GLU C O 1
ATOM 5050 N N . GLU C 1 189 ? 53.570 29.601 80.206 1.00 28.87 189 GLU C N 1
ATOM 5051 C CA . GLU C 1 189 ? 54.101 29.041 81.457 1.00 29.59 189 GLU C CA 1
ATOM 5052 C C . GLU C 1 189 ? 53.216 29.356 82.627 1.00 29.35 189 GLU C C 1
ATOM 5053 O O . GLU C 1 189 ? 52.950 28.501 83.423 1.00 29.99 189 GLU C O 1
ATOM 5059 N N . VAL C 1 190 ? 52.696 30.572 82.752 1.00 28.48 190 VAL C N 1
ATOM 5060 C CA . VAL C 1 190 ? 51.930 30.822 83.974 1.00 28.66 190 VAL C CA 1
ATOM 5061 C C . VAL C 1 190 ? 50.462 30.500 83.926 1.00 27.79 190 VAL C C 1
ATOM 5062 O O . VAL C 1 190 ? 49.885 30.329 84.976 1.00 27.19 190 VAL C O 1
ATOM 5066 N N . ALA C 1 191 ? 49.833 30.429 82.744 1.00 26.34 191 ALA C N 1
ATOM 5067 C CA . ALA C 1 191 ? 48.385 30.182 82.667 1.00 24.43 191 ALA C CA 1
ATOM 5068 C C . ALA C 1 191 ? 48.074 29.472 81.350 1.00 24.16 191 ALA C C 1
ATOM 5069 O O . ALA C 1 191 ? 47.408 29.999 80.509 1.00 23.59 191 ALA C O 1
ATOM 5071 N N . PRO C 1 192 ? 48.611 28.281 81.152 1.00 24.52 192 PRO C N 1
ATOM 5072 C CA . PRO C 1 192 ? 48.408 27.580 79.882 1.00 23.53 192 PRO C CA 1
ATOM 5073 C C . PRO C 1 192 ? 46.974 27.449 79.422 1.00 22.57 192 PRO C C 1
ATOM 5074 O O . PRO C 1 192 ? 46.765 27.547 78.212 1.00 23.31 192 PRO C O 1
ATOM 5078 N N . ARG C 1 193 ? 46.021 27.227 80.309 1.00 21.31 193 ARG C N 1
ATOM 5079 C CA . ARG C 1 193 ? 44.647 27.028 79.873 1.00 22.55 193 ARG C CA 1
ATOM 5080 C C . ARG C 1 193 ? 44.070 28.328 79.362 1.00 20.68 193 ARG C C 1
ATOM 5081 O O . ARG C 1 193 ? 43.265 28.337 78.479 1.00 22.69 193 ARG C O 1
ATOM 5089 N N . LEU C 1 194 ? 44.521 29.416 79.907 1.00 20.99 194 LEU C N 1
ATOM 5090 C CA . LEU C 1 194 ? 44.088 30.698 79.423 1.00 21.33 194 LEU C CA 1
ATOM 5091 C C . LEU C 1 194 ? 44.680 31.015 78.056 1.00 21.46 194 LEU C C 1
ATOM 5092 O O . LEU C 1 194 ? 43.997 31.575 77.195 1.00 20.04 194 LEU C O 1
ATOM 5097 N N . ALA C 1 195 ? 45.940 30.627 77.848 1.00 22.54 195 ALA C N 1
ATOM 5098 C CA . ALA C 1 195 ? 46.525 30.740 76.512 1.00 23.04 195 ALA C CA 1
ATOM 5099 C C . ALA C 1 195 ? 45.734 29.943 75.526 1.00 21.92 195 ALA C C 1
ATOM 5100 O O . ALA C 1 195 ? 45.402 30.439 74.455 1.00 22.27 195 ALA C O 1
ATOM 5102 N N . ALA C 1 196 ? 45.321 28.736 75.915 1.00 22.00 196 ALA C N 1
ATOM 5103 C CA . ALA C 1 196 ? 44.576 27.876 75.025 1.00 21.33 196 ALA C CA 1
ATOM 5104 C C . ALA C 1 196 ? 43.203 28.512 74.721 1.00 20.98 196 ALA C C 1
ATOM 5105 O O . ALA C 1 196 ? 42.731 28.502 73.574 1.00 19.48 196 ALA C O 1
ATOM 5107 N N . TRP C 1 197 ? 42.626 29.119 75.712 1.00 20.80 197 TRP C N 1
ATOM 5108 C CA . TRP C 1 197 ? 41.361 29.814 75.526 1.00 21.07 197 TRP C CA 1
ATOM 5109 C C . TRP C 1 197 ? 41.557 31.020 74.561 1.00 20.52 197 TRP C C 1
ATOM 5110 O O . TRP C 1 197 ? 40.744 31.226 73.691 1.00 20.73 197 TRP C O 1
ATOM 5121 N N . ALA C 1 198 ? 42.656 31.743 74.701 1.00 21.85 198 ALA C N 1
ATOM 5122 C CA . ALA C 1 198 ? 42.953 32.870 73.841 1.00 22.67 198 ALA C CA 1
ATOM 5123 C C . ALA C 1 198 ? 43.031 32.380 72.378 1.00 23.42 198 ALA C C 1
ATOM 5124 O O . ALA C 1 198 ? 42.484 32.993 71.468 1.00 23.04 198 ALA C O 1
ATOM 5126 N N . ARG C 1 199 ? 43.619 31.221 72.175 1.00 23.94 199 ARG C N 1
ATOM 5127 C CA . ARG C 1 199 ? 43.773 30.702 70.812 1.00 25.99 199 ARG C CA 1
ATOM 5128 C C . ARG C 1 199 ? 42.461 30.250 70.225 1.00 25.22 199 ARG C C 1
ATOM 5129 O O . ARG C 1 199 ? 42.229 30.421 69.045 1.00 29.19 199 ARG C O 1
ATOM 5137 N N . ARG C 1 200 ? 41.655 29.586 71.035 1.00 23.90 200 ARG C N 1
ATOM 5138 C CA . ARG C 1 200 ? 40.314 29.206 70.650 1.00 25.17 200 ARG C CA 1
ATOM 5139 C C . ARG C 1 200 ? 39.454 30.380 70.261 1.00 24.25 200 ARG C C 1
ATOM 5140 O O . ARG C 1 200 ? 38.836 30.364 69.157 1.00 23.98 200 ARG C O 1
ATOM 5148 N N . CYS C 1 201 ? 39.367 31.394 71.120 1.00 21.77 201 CYS C N 1
ATOM 5149 C CA . CYS C 1 201 ? 38.578 32.575 70.759 1.00 23.39 201 CYS C CA 1
ATOM 5150 C C . CYS C 1 201 ? 39.088 33.223 69.458 1.00 24.01 201 CYS C C 1
ATOM 5151 O O . CYS C 1 201 ? 38.310 33.753 68.634 1.00 26.38 201 CYS C O 1
ATOM 5154 N N . GLY C 1 202 ? 40.390 33.176 69.285 1.00 24.75 202 GLY C N 1
ATOM 5155 C CA . GLY C 1 202 ? 41.059 33.683 68.109 1.00 26.38 202 GLY C CA 1
ATOM 5156 C C . GLY C 1 202 ? 40.709 33.015 66.791 1.00 27.34 202 GLY C C 1
ATOM 5157 O O . GLY C 1 202 ? 41.087 33.524 65.744 1.00 30.37 202 GLY C O 1
ATOM 5158 N N . ARG C 1 203 ? 39.974 31.924 66.830 1.00 26.97 203 ARG C N 1
ATOM 5159 C CA . ARG C 1 203 ? 39.534 31.255 65.617 1.00 28.94 203 ARG C CA 1
ATOM 5160 C C . ARG C 1 203 ? 38.103 31.695 65.291 1.00 28.17 203 ARG C C 1
ATOM 5161 O O . ARG C 1 203 ? 37.609 31.433 64.209 1.00 26.97 203 ARG C O 1
ATOM 5169 N N . ILE C 1 204 ? 37.508 32.481 66.189 1.00 24.70 204 ILE C N 1
ATOM 5170 C CA . ILE C 1 204 ? 36.137 32.907 66.032 1.00 24.48 204 ILE C CA 1
ATOM 5171 C C . ILE C 1 204 ? 36.078 34.193 65.135 1.00 23.01 204 ILE C C 1
ATOM 5172 O O . ILE C 1 204 ? 36.846 35.140 65.330 1.00 20.91 204 ILE C O 1
ATOM 5177 N N . ASP C 1 205 ? 35.144 34.208 64.202 1.00 20.91 205 ASP C N 1
ATOM 5178 C CA . ASP C 1 205 ? 35.090 35.260 63.153 1.00 23.44 205 ASP C CA 1
ATOM 5179 C C . ASP C 1 205 ? 34.960 36.660 63.726 1.00 22.78 205 ASP C C 1
ATOM 5180 O O . ASP C 1 205 ? 35.684 37.612 63.327 1.00 20.85 205 ASP C O 1
ATOM 5185 N N . SER C 1 206 ? 34.101 36.789 64.718 1.00 21.96 206 SER C N 1
ATOM 5186 C CA . SER C 1 206 ? 33.934 38.109 65.294 1.00 22.81 206 SER C CA 1
ATOM 5187 C C . SER C 1 206 ? 35.260 38.608 65.908 1.00 21.53 206 SER C C 1
ATOM 5188 O O . SER C 1 206 ? 35.561 39.797 65.843 1.00 22.45 206 SER C O 1
ATOM 5191 N N . VAL C 1 207 ? 36.094 37.707 66.423 1.00 20.66 207 VAL C N 1
ATOM 5192 C CA . VAL C 1 207 ? 37.309 38.058 67.087 1.00 21.22 207 VAL C CA 1
ATOM 5193 C C . VAL C 1 207 ? 38.404 38.293 66.054 1.00 21.17 207 VAL C C 1
ATOM 5194 O O . VAL C 1 207 ? 39.188 39.239 66.158 1.00 21.20 207 VAL C O 1
ATOM 5198 N N . VAL C 1 208 ? 38.435 37.464 65.038 1.00 20.05 208 VAL C N 1
ATOM 5199 C CA . VAL C 1 208 ? 39.417 37.625 63.964 1.00 20.60 208 VAL C CA 1
ATOM 5200 C C . VAL C 1 208 ? 39.166 39.013 63.324 1.00 21.47 208 VAL C C 1
ATOM 5201 O O . VAL C 1 208 ? 40.091 39.779 63.068 1.00 21.17 208 VAL C O 1
ATOM 5205 N N . LYS C 1 209 ? 37.886 39.350 63.125 1.00 21.20 209 LYS C N 1
ATOM 5206 C CA . LYS C 1 209 ? 37.540 40.628 62.536 1.00 21.68 209 LYS C CA 1
ATOM 5207 C C . LYS C 1 209 ? 37.934 41.851 63.363 1.00 21.40 209 LYS C C 1
ATOM 5208 O O . LYS C 1 209 ? 38.452 42.827 62.802 1.00 21.11 209 LYS C O 1
ATOM 5214 N N . HIS C 1 210 ? 37.731 41.823 64.687 1.00 20.32 210 HIS C N 1
ATOM 5215 C CA . HIS C 1 210 ? 37.867 43.047 65.401 1.00 21.86 210 HIS C CA 1
ATOM 5216 C C . HIS C 1 210 ? 39.124 43.199 66.277 1.00 20.51 210 HIS C C 1
ATOM 5217 O O . HIS C 1 210 ? 39.335 44.225 66.810 1.00 20.39 210 HIS C O 1
ATOM 5224 N N . LEU C 1 211 ? 39.959 42.161 66.414 1.00 19.92 211 LEU C N 1
ATOM 5225 C CA . LEU C 1 211 ? 41.180 42.334 67.192 1.00 20.01 211 LEU C CA 1
ATOM 5226 C C . LEU C 1 211 ? 42.381 42.574 66.280 1.00 20.63 211 LEU C C 1
ATOM 5227 O O . LEU C 1 211 ? 42.560 41.881 65.316 1.00 20.52 211 LEU C O 1
ATOM 5232 N N . PRO C 1 212 ? 43.215 43.499 66.635 1.00 21.62 212 PRO C N 1
ATOM 5233 C CA . PRO C 1 212 ? 44.476 43.683 65.965 1.00 21.71 212 PRO C CA 1
ATOM 5234 C C . PRO C 1 212 ? 45.366 42.550 66.402 1.00 21.55 212 PRO C C 1
ATOM 5235 O O . PRO C 1 212 ? 45.115 41.894 67.392 1.00 21.89 212 PRO C O 1
ATOM 5239 N N . SER C 1 213 ? 46.447 42.363 65.688 1.00 21.28 213 SER C N 1
ATOM 5240 C CA . SER C 1 213 ? 47.401 41.383 66.035 1.00 20.36 213 SER C CA 1
ATOM 5241 C C . SER C 1 213 ? 48.220 41.807 67.286 1.00 20.61 213 SER C C 1
ATOM 5242 O O . SER C 1 213 ? 48.381 42.986 67.624 1.00 20.76 213 SER C O 1
ATOM 5245 N N . PRO C 1 214 ? 48.838 40.831 67.895 1.00 20.07 214 PRO C N 1
ATOM 5246 C CA . PRO C 1 214 ? 49.672 41.104 69.062 1.00 21.00 214 PRO C CA 1
ATOM 5247 C C . PRO C 1 214 ? 50.815 42.039 68.687 1.00 21.55 214 PRO C C 1
ATOM 5248 O O . PRO C 1 214 ? 51.230 42.861 69.486 1.00 19.88 214 PRO C O 1
ATOM 5252 N N . GLU C 1 215 ? 51.349 41.870 67.482 1.00 21.78 215 GLU C N 1
ATOM 5253 C CA . GLU C 1 215 ? 52.478 42.656 67.062 1.00 22.09 215 GLU C CA 1
ATOM 5254 C C . GLU C 1 215 ? 52.068 44.105 66.881 1.00 22.15 215 GLU C C 1
ATOM 5255 O O . GLU C 1 215 ? 52.772 45.022 67.246 1.00 21.69 215 GLU C O 1
ATOM 5261 N N . LYS C 1 216 ? 50.872 44.318 66.348 1.00 21.69 216 LYS C N 1
ATOM 5262 C CA . LYS C 1 216 ? 50.407 45.642 66.170 1.00 22.43 216 LYS C CA 1
ATOM 5263 C C . LYS C 1 216 ? 50.230 46.339 67.527 1.00 22.40 216 LYS C C 1
ATOM 5264 O O . LYS C 1 216 ? 50.535 47.536 67.702 1.00 22.43 216 LYS C O 1
ATOM 5270 N N . VAL C 1 217 ? 49.708 45.600 68.481 1.00 21.51 217 VAL C N 1
ATOM 5271 C CA . VAL C 1 217 ? 49.451 46.182 69.806 1.00 21.62 217 VAL C CA 1
ATOM 5272 C C . VAL C 1 217 ? 50.754 46.514 70.486 1.00 21.04 217 VAL C C 1
ATOM 5273 O O . VAL C 1 217 ? 50.917 47.611 71.029 1.00 20.88 217 VAL C O 1
ATOM 5277 N N . TYR C 1 218 ? 51.712 45.631 70.317 1.00 22.08 218 TYR C N 1
ATOM 5278 C CA . TYR C 1 218 ? 53.064 45.883 70.857 1.00 24.73 218 TYR C CA 1
ATOM 5279 C C . TYR C 1 218 ? 53.697 47.176 70.300 1.00 24.61 218 TYR C C 1
ATOM 5280 O O . TYR C 1 218 ? 54.312 47.936 71.024 1.00 24.80 218 TYR C O 1
ATOM 5289 N N . ASP C 1 219 ? 53.539 47.421 69.017 1.00 25.86 219 ASP C N 1
ATOM 5290 C CA . ASP C 1 219 ? 54.020 48.659 68.442 1.00 26.83 219 ASP C CA 1
ATOM 5291 C C . ASP C 1 219 ? 53.297 49.857 69.042 1.00 25.91 219 ASP C C 1
ATOM 5292 O O . ASP C 1 219 ? 53.918 50.865 69.273 1.00 26.18 219 ASP C O 1
ATOM 5297 N N . PHE C 1 220 ? 52.004 49.757 69.338 1.00 24.56 220 PHE C N 1
ATOM 5298 C CA . PHE C 1 220 ? 51.279 50.825 69.996 1.00 25.21 220 PHE C CA 1
ATOM 5299 C C . PHE C 1 220 ? 51.783 51.048 71.445 1.00 25.66 220 PHE C C 1
ATOM 5300 O O . PHE C 1 220 ? 51.925 52.205 71.899 1.00 26.85 220 PHE C O 1
ATOM 5308 N N . VAL C 1 221 ? 52.080 49.964 72.154 1.00 26.11 221 VAL C N 1
ATOM 5309 C CA . VAL C 1 221 ? 52.607 50.062 73.526 1.00 26.35 221 VAL C CA 1
ATOM 5310 C C . VAL C 1 221 ? 53.910 50.881 73.434 1.00 28.28 221 VAL C C 1
ATOM 5311 O O . VAL C 1 221 ? 54.225 51.694 74.292 1.00 29.21 221 VAL C O 1
ATOM 5315 N N . GLY C 1 222 ? 54.693 50.581 72.423 1.00 31.38 222 GLY C N 1
ATOM 5316 C CA . GLY C 1 222 ? 55.958 51.258 72.176 1.00 33.44 222 GLY C CA 1
ATOM 5317 C C . GLY C 1 222 ? 55.725 52.756 72.057 1.00 35.78 222 GLY C C 1
ATOM 5318 O O . GLY C 1 222 ? 56.436 53.541 72.682 1.00 38.62 222 GLY C O 1
ATOM 5319 N N . VAL C 1 223 ? 54.712 53.193 71.338 1.00 38.09 223 VAL C N 1
ATOM 5320 C CA . VAL C 1 223 ? 54.532 54.625 71.276 1.00 41.57 223 VAL C CA 1
ATOM 5321 C C . VAL C 1 223 ? 54.067 55.117 72.601 1.00 43.66 223 VAL C C 1
ATOM 5322 O O . VAL C 1 223 ? 54.496 56.187 73.040 1.00 44.08 223 VAL C O 1
ATOM 5326 N N . LEU C 1 224 ? 53.209 54.331 73.243 1.00 45.58 224 LEU C N 1
ATOM 5327 C CA . LEU C 1 224 ? 52.732 54.645 74.564 1.00 47.56 224 LEU C CA 1
ATOM 5328 C C . LEU C 1 224 ? 53.921 54.801 75.510 1.00 48.44 224 LEU C C 1
ATOM 5329 O O . LEU C 1 224 ? 53.954 55.775 76.232 1.00 48.96 224 LEU C O 1
ATOM 5334 N N . LYS C 1 225 ? 54.865 53.856 75.512 1.00 50.39 225 LYS C N 1
ATOM 5335 C CA . LYS C 1 225 ? 55.980 53.875 76.461 1.00 52.09 225 LYS C CA 1
ATOM 5336 C C . LYS C 1 225 ? 56.845 55.118 76.301 1.00 55.30 225 LYS C C 1
ATOM 5337 O O . LYS C 1 225 ? 57.222 55.757 77.288 1.00 55.20 225 LYS C O 1
ATOM 5343 N N . LYS C 1 226 ? 57.171 55.469 75.071 1.00 58.62 226 LYS C N 1
ATOM 5344 C CA . LYS C 1 226 ? 58.024 56.614 74.883 1.00 61.64 226 LYS C CA 1
ATOM 5345 C C . LYS C 1 226 ? 57.310 57.855 75.390 1.00 63.73 226 LYS C C 1
ATOM 5346 O O . LYS C 1 226 ? 57.964 58.776 75.856 1.00 64.15 226 LYS C O 1
ATOM 5352 N N . LYS C 1 227 ? 55.979 57.878 75.333 1.00 66.47 227 LYS C N 1
ATOM 5353 C CA . LYS C 1 227 ? 55.226 59.047 75.794 1.00 68.46 227 LYS C CA 1
ATOM 5354 C C . LYS C 1 227 ? 55.052 59.094 77.308 1.00 69.92 227 LYS C C 1
ATOM 5355 O O . LYS C 1 227 ? 55.291 60.125 77.930 1.00 70.24 227 LYS C O 1
ATOM 5361 N N . TYR C 1 228 ? 54.615 57.992 77.904 1.00 71.62 228 TYR C N 1
ATOM 5362 C CA . TYR C 1 228 ? 54.463 57.951 79.350 1.00 73.07 228 TYR C CA 1
ATOM 5363 C C . TYR C 1 228 ? 55.841 58.131 79.989 1.00 74.46 228 TYR C C 1
ATOM 5364 O O . TYR C 1 228 ? 55.957 58.711 81.064 1.00 75.41 228 TYR C O 1
ATOM 5366 N N . GLY C 1 229 ? 56.896 57.653 79.334 1.00 75.52 229 GLY C N 1
ATOM 5367 C CA . GLY C 1 229 ? 58.238 57.791 79.888 1.00 76.01 229 GLY C CA 1
ATOM 5368 C C . GLY C 1 229 ? 59.011 56.481 79.902 1.00 76.57 229 GLY C C 1
ATOM 5369 O O . GLY C 1 229 ? 59.692 56.133 78.928 1.00 77.18 229 GLY C O 1
ATOM 5370 N N . GLU D 1 3 ? 16.953 25.805 110.866 1.00 66.14 3 GLU D N 1
ATOM 5371 C CA . GLU D 1 3 ? 16.405 27.197 111.064 1.00 66.17 3 GLU D CA 1
ATOM 5372 C C . GLU D 1 3 ? 17.146 28.308 110.278 1.00 64.87 3 GLU D C 1
ATOM 5373 O O . GLU D 1 3 ? 16.515 29.274 109.895 1.00 66.23 3 GLU D O 1
ATOM 5375 N N . GLU D 1 4 ? 18.472 28.229 110.154 1.00 62.91 4 GLU D N 1
ATOM 5376 C CA . GLU D 1 4 ? 19.232 29.028 109.184 1.00 61.16 4 GLU D CA 1
ATOM 5377 C C . GLU D 1 4 ? 18.378 29.544 108.003 1.00 58.96 4 GLU D C 1
ATOM 5378 O O . GLU D 1 4 ? 17.698 28.782 107.298 1.00 59.00 4 GLU D O 1
ATOM 5388 N N . LYS D 1 5 ? 18.413 30.860 107.825 1.00 55.77 5 LYS D N 1
ATOM 5389 C CA . LYS D 1 5 ? 17.731 31.541 106.711 1.00 53.40 5 LYS D CA 1
ATOM 5390 C C . LYS D 1 5 ? 18.459 31.368 105.372 1.00 49.21 5 LYS D C 1
ATOM 5391 O O . LYS D 1 5 ? 19.666 31.153 105.325 1.00 48.61 5 LYS D O 1
ATOM 5397 N N . GLU D 1 6 ? 17.686 31.488 104.301 1.00 45.32 6 GLU D N 1
ATOM 5398 C CA . GLU D 1 6 ? 18.149 31.412 102.917 1.00 42.21 6 GLU D CA 1
ATOM 5399 C C . GLU D 1 6 ? 19.204 32.446 102.584 1.00 38.03 6 GLU D C 1
ATOM 5400 O O . GLU D 1 6 ? 20.136 32.180 101.833 1.00 34.97 6 GLU D O 1
ATOM 5406 N N . LEU D 1 7 ? 18.995 33.633 103.115 1.00 34.52 7 LEU D N 1
ATOM 5407 C CA . LEU D 1 7 ? 19.837 34.776 102.828 1.00 33.91 7 LEU D CA 1
ATOM 5408 C C . LEU D 1 7 ? 20.688 35.181 104.006 1.00 32.48 7 LEU D C 1
ATOM 5409 O O . LEU D 1 7 ? 20.158 35.557 105.051 1.00 33.15 7 LEU D O 1
ATOM 5414 N N . VAL D 1 8 ? 21.998 35.137 103.810 1.00 31.94 8 VAL D N 1
ATOM 5415 C CA . VAL D 1 8 ? 22.981 35.544 104.785 1.00 30.41 8 VAL D CA 1
ATOM 5416 C C . VAL D 1 8 ? 23.888 36.674 104.204 1.00 29.88 8 VAL D C 1
ATOM 5417 O O . VAL D 1 8 ? 24.437 36.549 103.108 1.00 29.96 8 VAL D O 1
ATOM 5421 N N . LEU D 1 9 ? 24.068 37.755 104.937 1.00 28.44 9 LEU D N 1
ATOM 5422 C CA . LEU D 1 9 ? 24.855 38.887 104.449 1.00 29.05 9 LEU D CA 1
ATOM 5423 C C . LEU D 1 9 ? 26.050 39.125 105.379 1.00 27.44 9 LEU D C 1
ATOM 5424 O O . LEU D 1 9 ? 25.907 39.363 106.611 1.00 26.96 9 LEU D O 1
ATOM 5429 N N . LEU D 1 10 ? 27.229 39.056 104.792 1.00 25.99 10 LEU D N 1
ATOM 5430 C CA . LEU D 1 10 ? 28.457 39.333 105.553 1.00 25.33 10 LEU D CA 1
ATOM 5431 C C . LEU D 1 10 ? 28.738 40.803 105.308 1.00 24.61 10 LEU D C 1
ATOM 5432 O O . LEU D 1 10 ? 28.797 41.240 104.130 1.00 25.71 10 LEU D O 1
ATOM 5437 N N . ASP D 1 11 ? 28.910 41.574 106.372 1.00 24.24 11 ASP D N 1
ATOM 5438 C CA . ASP D 1 11 ? 28.929 43.028 106.251 1.00 24.98 11 ASP D CA 1
ATOM 5439 C C . ASP D 1 11 ? 29.712 43.672 107.377 1.00 25.48 11 ASP D C 1
ATOM 5440 O O . ASP D 1 11 ? 30.273 43.012 108.273 1.00 25.90 11 ASP D O 1
ATOM 5445 N N . PHE D 1 12 ? 29.728 44.990 107.311 1.00 25.23 12 PHE D N 1
ATOM 5446 C CA . PHE D 1 12 ? 30.485 45.861 108.224 1.00 25.31 12 PHE D CA 1
ATOM 5447 C C . PHE D 1 12 ? 29.519 47.038 108.423 1.00 24.96 12 PHE D C 1
ATOM 5448 O O . PHE D 1 12 ? 28.968 47.591 107.463 1.00 24.67 12 PHE D O 1
ATOM 5456 N N . TRP D 1 13 ? 29.258 47.343 109.668 1.00 23.94 13 TRP D N 1
ATOM 5457 C CA . TRP D 1 13 ? 28.130 48.175 110.046 1.00 24.75 13 TRP D CA 1
ATOM 5458 C C . TRP D 1 13 ? 27.979 49.519 109.311 1.00 24.91 13 TRP D C 1
ATOM 5459 O O . TRP D 1 13 ? 26.873 49.945 108.894 1.00 23.63 13 TRP D O 1
ATOM 5470 N N . VAL D 1 14 ? 29.068 50.194 109.101 1.00 25.24 14 VAL D N 1
ATOM 5471 C CA . VAL D 1 14 ? 28.944 51.522 108.543 1.00 25.54 14 VAL D CA 1
ATOM 5472 C C . VAL D 1 14 ? 29.210 51.503 106.992 1.00 25.04 14 VAL D C 1
ATOM 5473 O O . VAL D 1 14 ? 29.223 52.540 106.383 1.00 25.09 14 VAL D O 1
ATOM 5477 N N . SER D 1 15 ? 29.423 50.332 106.396 1.00 24.58 15 SER D N 1
ATOM 5478 C CA . SER D 1 15 ? 29.682 50.249 104.941 1.00 25.67 15 SER D CA 1
ATOM 5479 C C . SER D 1 15 ? 28.507 50.697 104.089 1.00 25.53 15 SER D C 1
ATOM 5480 O O . SER D 1 15 ? 27.445 50.106 104.163 1.00 22.90 15 SER D O 1
ATOM 5483 N N . PRO D 1 16 ? 28.735 51.723 103.293 1.00 25.47 16 PRO D N 1
ATOM 5484 C CA . PRO D 1 16 ? 27.709 52.194 102.354 1.00 27.14 16 PRO D CA 1
ATOM 5485 C C . PRO D 1 16 ? 2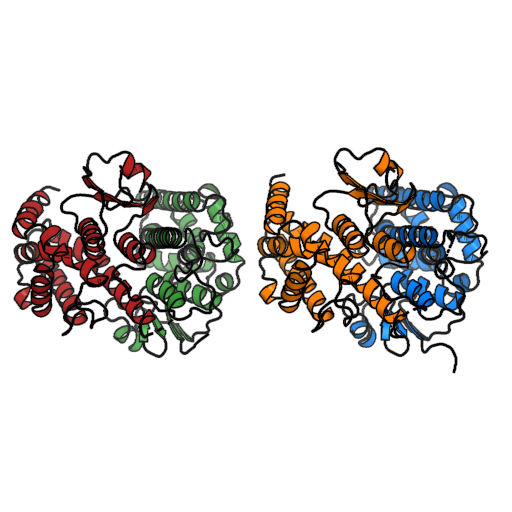7.389 51.133 101.338 1.00 27.09 16 PRO D C 1
ATOM 5486 O O . PRO D 1 16 ? 26.234 50.976 100.969 1.00 26.68 16 PRO D O 1
ATOM 5490 N N . PHE D 1 17 ? 28.386 50.342 100.969 1.00 26.96 17 PHE D N 1
ATOM 5491 C CA . PHE D 1 17 ? 28.177 49.253 100.035 1.00 26.10 17 PHE D CA 1
ATOM 5492 C C . PHE D 1 17 ? 27.302 48.202 100.607 1.00 24.38 17 PHE D C 1
ATOM 5493 O O . PHE D 1 17 ? 26.459 47.674 99.887 1.00 25.81 17 PHE D O 1
ATOM 5501 N N . GLY D 1 18 ? 27.505 47.830 101.867 1.00 23.54 18 GLY D N 1
ATOM 5502 C CA . GLY D 1 18 ? 26.668 46.808 102.503 1.00 22.58 18 GLY D CA 1
ATOM 5503 C C . GLY D 1 18 ? 25.243 47.331 102.781 1.00 23.32 18 GLY D C 1
ATOM 5504 O O . GLY D 1 18 ? 24.207 46.674 102.604 1.00 24.42 18 GLY D O 1
ATOM 5505 N N . GLN D 1 19 ? 25.193 48.576 103.167 1.00 21.50 19 GLN D N 1
ATOM 5506 C CA . GLN D 1 19 ? 23.901 49.221 103.409 1.00 23.92 19 GLN D CA 1
ATOM 5507 C C . GLN D 1 19 ? 22.969 49.174 102.135 1.00 22.86 19 GLN D C 1
ATOM 5508 O O . GLN D 1 19 ? 21.755 49.008 102.240 1.00 23.03 19 GLN D O 1
ATOM 5514 N N . ARG D 1 20 ? 23.570 49.301 100.931 1.00 23.36 20 ARG D N 1
ATOM 5515 C CA . ARG D 1 20 ? 22.833 49.120 99.687 1.00 23.12 20 ARG D CA 1
ATOM 5516 C C . ARG D 1 20 ? 22.093 47.842 99.715 1.00 22.70 20 ARG D C 1
ATOM 5517 O O . ARG D 1 20 ? 20.913 47.811 99.369 1.00 23.80 20 ARG D O 1
ATOM 5525 N N . CYS D 1 21 ? 22.741 46.783 100.151 1.00 25.12 21 CYS D N 1
ATOM 5526 C CA . CYS D 1 21 ? 22.138 45.482 100.080 1.00 24.73 21 CYS D CA 1
ATOM 5527 C C . CYS D 1 21 ? 21.062 45.312 101.115 1.00 25.36 21 CYS D C 1
ATOM 5528 O O . CYS D 1 21 ? 20.009 44.762 100.810 1.00 24.76 21 CYS D O 1
ATOM 5531 N N . ARG D 1 22 ? 21.299 45.830 102.321 1.00 23.80 22 ARG D N 1
ATOM 5532 C CA . ARG D 1 22 ? 20.322 45.765 103.389 1.00 23.48 22 ARG D CA 1
ATOM 5533 C C . ARG D 1 22 ? 19.049 46.516 102.962 1.00 23.82 22 ARG D C 1
ATOM 5534 O O . ARG D 1 22 ? 17.969 46.019 103.134 1.00 24.68 22 ARG D O 1
ATOM 5542 N N . ILE D 1 23 ? 19.220 47.680 102.345 1.00 24.68 23 ILE D N 1
ATOM 5543 C CA . ILE D 1 23 ? 18.107 48.446 101.906 1.00 24.25 23 ILE D CA 1
ATOM 5544 C C . ILE D 1 23 ? 17.304 47.745 100.787 1.00 25.74 23 ILE D C 1
ATOM 5545 O O . ILE D 1 23 ? 16.079 47.694 100.867 1.00 25.06 23 ILE D O 1
ATOM 5550 N N . ALA D 1 24 ? 18.004 47.142 99.824 1.00 24.58 24 ALA D N 1
ATOM 5551 C CA . ALA D 1 24 ? 17.388 46.467 98.707 1.00 26.62 24 ALA D CA 1
ATOM 5552 C C . ALA D 1 24 ? 16.588 45.300 99.182 1.00 26.86 24 ALA D C 1
ATOM 5553 O O . ALA D 1 24 ? 15.513 45.061 98.656 1.00 27.52 24 ALA D O 1
ATOM 5555 N N . MET D 1 25 ? 17.111 44.580 100.164 1.00 27.55 25 MET D N 1
ATOM 5556 C CA . MET D 1 25 ? 16.384 43.429 100.750 1.00 27.28 25 MET D CA 1
ATOM 5557 C C . MET D 1 25 ? 15.130 43.910 101.527 1.00 27.21 25 MET D C 1
ATOM 5558 O O . MET D 1 25 ? 14.021 43.339 101.429 1.00 25.25 25 MET D O 1
ATOM 5563 N N . ALA D 1 26 ? 15.267 45.026 102.215 1.00 26.58 26 ALA D N 1
ATOM 5564 C CA . ALA D 1 26 ? 14.146 45.472 103.021 1.00 26.54 26 ALA D CA 1
ATOM 5565 C C . ALA D 1 26 ? 13.077 45.975 102.033 1.00 27.08 26 ALA D C 1
ATOM 5566 O O . ALA D 1 26 ? 11.885 45.722 102.229 1.00 25.37 26 ALA D O 1
ATOM 5568 N N . GLU D 1 27 ? 13.501 46.612 100.945 1.00 26.61 27 GLU D N 1
ATOM 5569 C CA . GLU D 1 27 ? 12.533 47.073 99.999 1.00 26.46 27 GLU D CA 1
ATOM 5570 C C . GLU D 1 27 ? 11.825 45.914 99.382 1.00 27.59 27 GLU D C 1
ATOM 5571 O O . GLU D 1 27 ? 10.699 46.080 99.013 1.00 27.90 27 GLU D O 1
ATOM 5577 N N . LYS D 1 28 ? 12.489 44.760 99.264 1.00 27.09 28 LYS D N 1
ATOM 5578 C CA . LYS D 1 28 ? 11.903 43.597 98.650 1.00 26.87 28 LYS D CA 1
ATOM 5579 C C . LYS D 1 28 ? 11.134 42.701 99.581 1.00 26.75 28 LYS D C 1
ATOM 5580 O O . LYS D 1 28 ? 10.558 41.767 99.120 1.00 27.98 28 LYS D O 1
ATOM 5586 N N . GLY D 1 29 ? 11.068 43.052 100.846 1.00 26.65 29 GLY D N 1
ATOM 5587 C CA . GLY D 1 29 ? 10.457 42.230 101.880 1.00 27.62 29 GLY D CA 1
ATOM 5588 C C . GLY D 1 29 ? 11.268 40.984 102.161 1.00 27.97 29 GLY D C 1
ATOM 5589 O O . GLY D 1 29 ? 10.685 40.017 102.557 1.00 25.92 29 GLY D O 1
ATOM 5590 N N . LEU D 1 30 ? 12.582 40.992 101.913 1.00 25.39 30 LEU D N 1
ATOM 5591 C CA . LEU D 1 30 ? 13.348 39.772 102.073 1.00 27.77 30 LEU D CA 1
ATOM 5592 C C . LEU D 1 30 ? 14.074 39.801 103.387 1.00 28.20 30 LEU D C 1
ATOM 5593 O O . LEU D 1 30 ? 14.793 40.764 103.662 1.00 30.82 30 LEU D O 1
ATOM 5598 N N . GLU D 1 31 ? 13.913 38.772 104.186 1.00 28.27 31 GLU D N 1
ATOM 5599 C CA . GLU D 1 31 ? 14.611 38.664 105.462 1.00 30.11 31 GLU D CA 1
ATOM 5600 C C . GLU D 1 31 ? 15.998 38.093 105.233 1.00 29.85 31 GLU D C 1
ATOM 5601 O O . GLU D 1 31 ? 16.230 37.392 104.268 1.00 30.44 31 GLU D O 1
ATOM 5607 N N . PHE D 1 32 ? 16.931 38.417 106.083 1.00 28.76 32 PHE D N 1
ATOM 5608 C CA . PHE D 1 32 ? 18.243 37.887 105.908 1.00 29.57 32 PHE D CA 1
ATOM 5609 C C . PHE D 1 32 ? 18.883 37.887 107.290 1.00 29.57 32 PHE D C 1
ATOM 5610 O O . PHE D 1 32 ? 18.451 38.630 108.140 1.00 28.81 32 PHE D O 1
ATOM 5618 N N . GLU D 1 33 ? 19.890 37.040 107.464 1.00 29.95 33 GLU D N 1
ATOM 5619 C CA . GLU D 1 33 ? 20.715 36.996 108.661 1.00 30.95 33 GLU D CA 1
ATOM 5620 C C . GLU D 1 33 ? 21.880 37.950 108.375 1.00 30.00 33 GLU D C 1
ATOM 5621 O O . GLU D 1 33 ? 22.469 37.854 107.329 1.00 32.25 33 GLU D O 1
ATOM 5627 N N . TYR D 1 34 ? 22.259 38.781 109.325 1.00 28.04 34 TYR D N 1
ATOM 5628 C CA . TYR D 1 34 ? 23.356 39.712 109.175 1.00 27.66 34 TYR D CA 1
ATOM 5629 C C . TYR D 1 34 ? 24.532 39.263 110.019 1.00 27.09 34 TYR D C 1
ATOM 5630 O O . TYR D 1 34 ? 24.350 38.977 111.202 1.00 26.21 34 TYR D O 1
ATOM 5639 N N . ARG D 1 35 ? 25.710 39.221 109.441 1.00 25.86 35 ARG D N 1
ATOM 5640 C CA . ARG D 1 35 ? 26.932 38.890 110.167 1.00 27.00 35 ARG D CA 1
ATOM 5641 C C . ARG D 1 35 ? 27.958 40.015 110.061 1.00 26.79 35 ARG D C 1
ATOM 5642 O O . ARG D 1 35 ? 28.362 40.419 108.973 1.00 24.97 35 ARG D O 1
ATOM 5650 N N . GLU D 1 36 ? 28.416 40.466 111.213 1.00 25.68 36 GLU D N 1
ATOM 5651 C CA . GLU D 1 36 ? 29.363 41.522 111.259 1.00 25.51 36 GLU D CA 1
ATOM 5652 C C . GLU D 1 36 ? 30.739 40.929 111.058 1.00 25.74 36 GLU D C 1
ATOM 5653 O O . GLU D 1 36 ? 31.109 40.014 111.748 1.00 25.71 36 GLU D O 1
ATOM 5659 N N . GLU D 1 37 ? 31.476 41.476 110.116 1.00 26.22 37 GLU D N 1
ATOM 5660 C CA . GLU D 1 37 ? 32.850 41.023 109.903 1.00 26.75 37 GLU D CA 1
ATOM 5661 C C . GLU D 1 37 ? 33.783 42.034 110.513 1.00 27.56 37 GLU D C 1
ATOM 5662 O O . GLU D 1 37 ? 33.592 43.237 110.355 1.00 27.63 37 GLU D O 1
ATOM 5668 N N . ASP D 1 38 ? 34.833 41.535 111.133 1.00 28.47 38 ASP D N 1
ATOM 5669 C CA . ASP D 1 38 ? 35.901 42.377 111.595 1.00 30.15 38 ASP D CA 1
ATOM 5670 C C . ASP D 1 38 ? 36.924 42.380 110.469 1.00 30.00 38 ASP D C 1
ATOM 5671 O O . ASP D 1 38 ? 37.531 41.361 110.149 1.00 27.60 38 ASP D O 1
ATOM 5676 N N . LEU D 1 39 ? 37.112 43.533 109.889 1.00 30.80 39 LEU D N 1
ATOM 5677 C CA . LEU D 1 39 ? 37.920 43.624 108.686 1.00 32.51 39 LEU D CA 1
ATOM 5678 C C . LEU D 1 39 ? 39.399 43.477 108.968 1.00 33.15 39 LEU D C 1
ATOM 5679 O O . LEU D 1 39 ? 40.195 43.398 108.057 1.00 32.72 39 LEU D O 1
ATOM 5684 N N . GLY D 1 40 ? 39.764 43.440 110.244 1.00 34.03 40 GLY D N 1
ATOM 5685 C CA . GLY D 1 40 ? 41.132 43.128 110.603 1.00 33.94 40 GLY D CA 1
ATOM 5686 C C . GLY D 1 40 ? 41.269 41.659 110.927 1.00 33.98 40 GLY D C 1
ATOM 5687 O O . GLY D 1 40 ? 42.358 41.137 111.056 1.00 34.10 40 GLY D O 1
ATOM 5688 N N . ASN D 1 41 ? 40.158 40.955 111.016 1.00 33.86 41 ASN D N 1
ATOM 5689 C CA . ASN D 1 41 ? 40.216 39.551 111.371 1.00 34.13 41 ASN D CA 1
ATOM 5690 C C . ASN D 1 41 ? 39.102 38.858 110.634 1.00 32.10 41 ASN D C 1
ATOM 5691 O O . ASN D 1 41 ? 38.107 38.434 111.200 1.00 30.82 41 ASN D O 1
ATOM 5696 N N . LYS D 1 42 ? 39.288 38.716 109.332 1.00 30.42 42 LYS D N 1
ATOM 5697 C CA . LYS D 1 42 ? 38.193 38.274 108.481 1.00 30.61 42 LYS D CA 1
ATOM 5698 C C . LYS D 1 42 ? 37.858 36.856 108.784 1.00 30.07 42 LYS D C 1
ATOM 5699 O O . LYS D 1 42 ? 38.745 36.089 109.043 1.00 30.39 42 LYS D O 1
ATOM 5705 N N . SER D 1 43 ? 36.582 36.486 108.732 1.00 28.66 43 SER D N 1
ATOM 5706 C CA . SER D 1 43 ? 36.187 35.102 108.994 1.00 28.85 43 SER D CA 1
ATOM 5707 C C . SER D 1 43 ? 36.530 34.137 107.883 1.00 29.04 43 SER D C 1
ATOM 5708 O O . SER D 1 43 ? 36.574 34.505 106.686 1.00 27.11 43 SER D O 1
ATOM 5711 N N . ASP D 1 44 ? 36.639 32.872 108.251 1.00 28.31 44 ASP D N 1
ATOM 5712 C CA . ASP D 1 44 ? 36.889 31.848 107.249 1.00 30.64 44 ASP D CA 1
ATOM 5713 C C . ASP D 1 44 ? 35.762 31.843 106.215 1.00 30.62 44 ASP D C 1
ATOM 5714 O O . ASP D 1 44 ? 35.983 31.513 105.019 1.00 30.47 44 ASP D O 1
ATOM 5719 N N . LEU D 1 45 ? 34.542 32.134 106.665 1.00 30.15 45 LEU D N 1
ATOM 5720 C CA . LEU D 1 45 ? 33.409 32.144 105.726 1.00 29.56 45 LEU D CA 1
ATOM 5721 C C . LEU D 1 45 ? 33.582 33.224 104.672 1.00 27.88 45 LEU D C 1
ATOM 5722 O O . LEU D 1 45 ? 33.392 32.995 103.491 1.00 26.97 45 LEU D O 1
ATOM 5727 N N . LEU D 1 46 ? 33.966 34.392 105.122 1.00 26.54 46 LEU D N 1
ATOM 5728 C CA . LEU D 1 46 ? 34.222 35.433 104.196 1.00 26.65 46 LEU D CA 1
ATOM 5729 C C . LEU D 1 46 ? 35.377 35.074 103.230 1.00 27.18 46 LEU D C 1
ATOM 5730 O O . LEU D 1 46 ? 35.242 35.262 102.027 1.00 25.62 46 LEU D O 1
ATOM 5735 N N . LEU D 1 47 ? 36.472 34.558 103.738 1.00 27.80 47 LEU D N 1
ATOM 5736 C CA . LEU D 1 47 ? 37.608 34.206 102.896 1.00 29.57 47 LEU D CA 1
ATOM 5737 C C . LEU D 1 47 ? 37.293 33.089 101.905 1.00 29.17 47 LEU D C 1
ATOM 5738 O O . LEU D 1 47 ? 37.791 33.053 100.794 1.00 29.20 47 LEU D O 1
ATOM 5743 N N . ARG D 1 48 ? 36.420 32.193 102.280 1.00 30.54 48 ARG D N 1
ATOM 5744 C CA . ARG D 1 48 ? 36.001 31.126 101.391 1.00 31.40 48 ARG D CA 1
ATOM 5745 C C . ARG D 1 48 ? 34.984 31.613 100.372 1.00 30.67 48 ARG D C 1
ATOM 5746 O O . ARG D 1 48 ? 34.891 31.103 99.238 1.00 31.05 48 ARG D O 1
ATOM 5758 N N . SER D 1 49 ? 34.216 32.605 100.752 1.00 29.43 49 SER D N 1
ATOM 5759 C CA . SER D 1 49 ? 33.112 33.047 99.926 1.00 30.12 49 SER D CA 1
ATOM 5760 C C . SER D 1 49 ? 33.518 34.089 98.864 1.00 29.21 49 SER D C 1
ATOM 5761 O O . SER D 1 49 ? 32.985 34.060 97.766 1.00 30.85 49 SER D O 1
ATOM 5764 N N . ASN D 1 50 ? 34.424 35.009 99.189 1.00 28.75 50 ASN D N 1
ATOM 5765 C CA . ASN D 1 50 ? 34.931 36.028 98.233 1.00 27.68 50 ASN D CA 1
ATOM 5766 C C . ASN D 1 50 ? 36.419 35.968 98.321 1.00 26.19 50 ASN D C 1
ATOM 5767 O O . ASN D 1 50 ? 37.108 36.899 98.804 1.00 25.12 50 ASN D O 1
ATOM 5772 N N . PRO D 1 51 ? 36.944 34.847 97.867 1.00 25.25 51 PRO D N 1
ATOM 5773 C CA . PRO D 1 51 ? 38.403 34.669 97.929 1.00 25.21 51 PRO D CA 1
ATOM 5774 C C . PRO D 1 51 ? 39.071 35.624 96.983 1.00 24.94 51 PRO D C 1
ATOM 5775 O O . PRO D 1 51 ? 40.225 35.916 97.186 1.00 24.60 51 PRO D O 1
ATOM 5779 N N . VAL D 1 52 ? 38.371 36.128 95.967 1.00 23.01 52 VAL D N 1
ATOM 5780 C CA . VAL D 1 52 ? 39.103 36.989 95.025 1.00 24.07 52 VAL D CA 1
ATOM 5781 C C . VAL D 1 52 ? 39.410 38.367 95.586 1.00 23.40 52 VAL D C 1
ATOM 5782 O O . VAL D 1 52 ? 40.521 38.870 95.531 1.00 22.61 52 VAL D O 1
ATOM 5786 N N . HIS D 1 53 ? 38.407 39.010 96.131 1.00 22.99 53 HIS D N 1
ATOM 5787 C CA . HIS D 1 53 ? 38.615 40.373 96.665 1.00 24.25 53 HIS D CA 1
ATOM 5788 C C . HIS D 1 53 ? 38.697 40.412 98.219 1.00 23.63 53 HIS D C 1
ATOM 5789 O O . HIS D 1 53 ? 39.207 41.359 98.766 1.00 23.31 53 HIS D O 1
ATOM 5796 N N . ARG D 1 54 ? 38.192 39.403 98.892 1.00 24.41 54 ARG D N 1
ATOM 5797 C CA . ARG D 1 54 ? 38.174 39.443 100.359 1.00 27.46 54 ARG D CA 1
ATOM 5798 C C . ARG D 1 54 ? 37.497 40.665 101.011 1.00 26.95 54 ARG D C 1
ATOM 5799 O O . ARG D 1 54 ? 37.871 41.129 102.116 1.00 25.86 54 ARG D O 1
ATOM 5807 N N . LYS D 1 55 ? 36.432 41.117 100.356 1.00 27.21 55 LYS D N 1
ATOM 5808 C CA . LYS D 1 55 ? 35.682 42.254 100.811 1.00 28.33 55 LYS D CA 1
ATOM 5809 C C . LYS D 1 55 ? 34.225 41.965 101.101 1.00 27.45 55 LYS D C 1
ATOM 5810 O O . LYS D 1 55 ? 33.658 41.016 100.585 1.00 26.35 55 LYS D O 1
ATOM 5816 N N . ILE D 1 56 ? 33.642 42.820 101.938 1.00 25.94 56 ILE D N 1
ATOM 5817 C CA . ILE D 1 56 ? 32.217 42.758 102.182 1.00 26.74 56 ILE D CA 1
ATOM 5818 C C . ILE D 1 56 ? 31.595 43.862 101.332 1.00 25.78 56 ILE D C 1
ATOM 5819 O O . ILE D 1 56 ? 32.269 44.780 100.959 1.00 25.61 56 ILE D O 1
ATOM 5824 N N . PRO D 1 57 ? 30.329 43.819 101.002 1.00 25.69 57 PRO D N 1
ATOM 5825 C CA . PRO D 1 57 ? 29.383 42.769 101.348 1.00 25.98 57 PRO D CA 1
ATOM 5826 C C . PRO D 1 57 ? 29.466 41.515 100.516 1.00 25.50 57 PRO D C 1
ATOM 5827 O O . PRO D 1 57 ? 29.827 41.600 99.347 1.00 26.53 57 PRO D O 1
ATOM 5831 N N . VAL D 1 58 ? 29.067 40.391 101.107 1.00 24.39 58 VAL D N 1
ATOM 5832 C CA . VAL D 1 58 ? 28.890 39.166 100.406 1.00 24.50 58 VAL D CA 1
ATOM 5833 C C . VAL D 1 58 ? 27.519 38.638 100.790 1.00 25.86 58 VAL D C 1
ATOM 5834 O O . VAL D 1 58 ? 27.148 38.595 101.971 1.00 27.10 58 VAL D O 1
ATOM 5838 N N . LEU D 1 59 ? 26.702 38.354 99.790 1.00 24.75 59 LEU D N 1
ATOM 5839 C CA . LEU D 1 59 ? 25.419 37.783 100.036 1.00 24.35 59 LEU D CA 1
ATOM 5840 C C . LEU D 1 59 ? 25.573 36.289 99.762 1.00 26.62 59 LEU D C 1
ATOM 5841 O O . LEU D 1 59 ? 26.061 35.926 98.703 1.00 27.50 59 LEU D O 1
ATOM 5846 N N . LEU D 1 60 ? 25.111 35.434 100.685 1.00 27.61 60 LEU D N 1
ATOM 5847 C CA . LEU D 1 60 ? 25.089 33.995 100.496 1.00 28.70 60 LEU D CA 1
ATOM 5848 C C . LEU D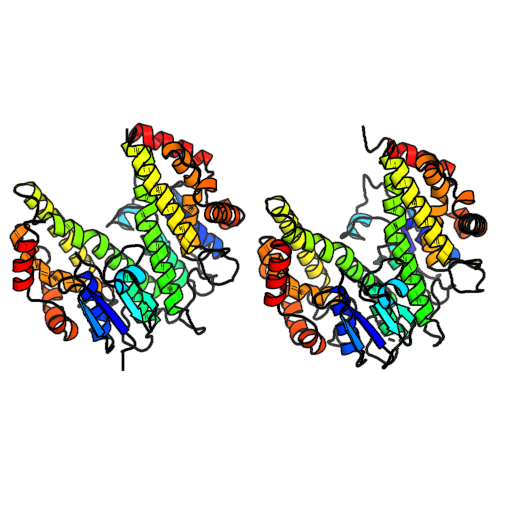 1 60 ? 23.639 33.569 100.405 1.00 28.89 60 LEU D C 1
ATOM 5849 O O . LEU D 1 60 ? 22.809 33.763 101.327 1.00 29.72 60 LEU D O 1
ATOM 5854 N N . HIS D 1 61 ? 23.289 33.042 99.253 1.00 29.88 61 HIS D N 1
ATOM 5855 C CA . HIS D 1 61 ? 21.906 32.585 99.064 1.00 29.96 61 HIS D CA 1
ATOM 5856 C C . HIS D 1 61 ? 21.956 31.079 99.043 1.00 29.84 61 HIS D C 1
ATOM 5857 O O . HIS D 1 61 ? 22.444 30.534 98.106 1.00 30.24 61 HIS D O 1
ATOM 5864 N N . ALA D 1 62 ? 21.423 30.427 100.058 1.00 29.90 62 ALA D N 1
ATOM 5865 C CA . ALA D 1 62 ? 21.464 28.947 100.178 1.00 30.89 62 ALA D CA 1
ATOM 5866 C C . ALA D 1 62 ? 22.866 28.490 100.023 1.00 30.18 62 ALA D C 1
ATOM 5867 O O . ALA D 1 62 ? 23.129 27.531 99.349 1.00 30.62 62 ALA D O 1
ATOM 5869 N N . GLY D 1 63 ? 23.758 29.220 100.648 1.00 31.58 63 GLY D N 1
ATOM 5870 C CA . GLY D 1 63 ? 25.167 28.895 100.656 1.00 31.80 63 GLY D CA 1
ATOM 5871 C C . GLY D 1 63 ? 25.976 29.276 99.428 1.00 31.01 63 GLY D C 1
ATOM 5872 O O . GLY D 1 63 ? 27.189 29.009 99.418 1.00 31.02 63 GLY D O 1
ATOM 5873 N N . ARG D 1 64 ? 25.346 29.861 98.403 1.00 30.14 64 ARG D N 1
ATOM 5874 C CA . ARG D 1 64 ? 26.104 30.344 97.237 1.00 28.99 64 ARG D CA 1
ATOM 5875 C C . ARG D 1 64 ? 26.439 31.830 97.344 1.00 28.13 64 ARG D C 1
ATOM 5876 O O . ARG D 1 64 ? 25.596 32.662 97.574 1.00 25.00 64 ARG D O 1
ATOM 5884 N N . PRO D 1 65 ? 27.696 32.180 97.203 1.00 26.67 65 PRO D N 1
ATOM 5885 C CA . PRO D 1 65 ? 28.053 33.598 97.362 1.00 26.85 65 PRO D CA 1
ATOM 5886 C C . PRO D 1 65 ? 27.865 34.472 96.109 1.00 26.96 65 PRO D C 1
ATOM 5887 O O . PRO D 1 65 ? 28.161 34.063 94.987 1.00 24.73 65 PRO D O 1
ATOM 5891 N N . VAL D 1 66 ? 27.436 35.705 96.381 1.00 26.73 66 VAL D N 1
ATOM 5892 C CA . VAL D 1 66 ? 27.391 36.775 95.420 1.00 27.90 66 VAL D CA 1
ATOM 5893 C C . VAL D 1 66 ? 28.105 37.962 96.032 1.00 27.54 66 VAL D C 1
ATOM 5894 O O . VAL D 1 66 ? 27.795 38.350 97.144 1.00 29.15 66 VAL D O 1
ATOM 5898 N N . SER D 1 67 ? 29.125 38.482 95.350 1.00 27.77 67 SER D N 1
ATOM 5899 C CA . SER D 1 67 ? 29.916 39.583 95.836 1.00 27.76 67 SER D CA 1
ATOM 5900 C C . SER D 1 67 ? 29.808 40.793 94.881 1.00 27.85 67 SER D C 1
ATOM 5901 O O . SER D 1 67 ? 29.419 40.619 93.719 1.00 27.61 67 SER D O 1
ATOM 5904 N N . GLU D 1 68 ? 30.267 41.969 95.348 1.00 26.12 68 GLU D N 1
ATOM 5905 C CA . GLU D 1 68 ? 30.164 43.258 94.678 1.00 25.70 68 GLU D CA 1
ATOM 5906 C C . GLU D 1 68 ? 28.736 43.806 94.774 1.00 24.69 68 GLU D C 1
ATOM 5907 O O . GLU D 1 68 ? 27.777 43.303 94.150 1.00 23.68 68 GLU D O 1
ATOM 5913 N N . SER D 1 69 ? 28.628 44.899 95.518 1.00 24.99 69 SER D N 1
ATOM 5914 C CA . SER D 1 69 ? 27.343 45.480 95.801 1.00 26.09 69 SER D CA 1
ATOM 5915 C C . SER D 1 69 ? 26.452 45.712 94.610 1.00 24.90 69 SER D C 1
ATOM 5916 O O . SER D 1 69 ? 25.265 45.370 94.743 1.00 24.37 69 SER D O 1
ATOM 5919 N N . LEU D 1 70 ? 26.940 46.246 93.479 1.00 24.80 70 LEU D N 1
ATOM 5920 C CA . LEU D 1 70 ? 25.999 46.464 92.351 1.00 24.27 70 LEU D CA 1
ATOM 5921 C C . LEU D 1 70 ? 25.584 45.115 91.753 1.00 24.68 70 LEU D C 1
ATOM 5922 O O . LEU D 1 70 ? 24.483 44.951 91.282 1.00 26.25 70 LEU D O 1
ATOM 5927 N N . VAL D 1 71 ? 26.462 44.134 91.831 1.00 25.25 71 VAL D N 1
ATOM 5928 C CA . VAL D 1 71 ? 26.136 42.814 91.393 1.00 24.13 71 VAL D CA 1
ATOM 5929 C C . VAL D 1 71 ? 25.079 42.136 92.285 1.00 23.59 71 VAL D C 1
ATOM 5930 O O . VAL D 1 71 ? 24.120 41.606 91.776 1.00 24.53 71 VAL D O 1
ATOM 5934 N N . ILE D 1 72 ? 25.218 42.248 93.597 1.00 23.64 72 ILE D N 1
ATOM 5935 C CA . ILE D 1 72 ? 24.231 41.767 94.566 1.00 22.45 72 ILE D CA 1
ATOM 5936 C C . ILE D 1 72 ? 22.884 42.438 94.272 1.00 23.38 72 ILE D C 1
ATOM 5937 O O . ILE D 1 72 ? 21.896 41.763 94.237 1.00 22.73 72 ILE D O 1
ATOM 5942 N N . LEU D 1 73 ? 22.849 43.764 94.028 1.00 23.45 73 LEU D N 1
ATOM 5943 C CA . LEU D 1 73 ? 21.561 44.392 93.759 1.00 24.41 73 LEU D CA 1
ATOM 5944 C C . LEU D 1 73 ? 20.845 43.823 92.553 1.00 24.53 73 LEU D C 1
ATOM 5945 O O . LEU D 1 73 ? 19.609 43.548 92.576 1.00 25.38 73 LEU D O 1
ATOM 5950 N N . GLN D 1 74 ? 21.593 43.603 91.487 1.00 24.77 74 GLN D N 1
ATOM 5951 C CA . GLN D 1 74 ? 20.982 43.053 90.286 1.00 24.79 74 GLN D CA 1
ATOM 5952 C C . GLN D 1 74 ? 20.598 41.585 90.493 1.00 25.72 74 GLN D C 1
ATOM 5953 O O . GLN D 1 74 ? 19.553 41.132 89.959 1.00 26.63 74 GLN D O 1
ATOM 5959 N N . TYR D 1 75 ? 21.345 40.869 91.320 1.00 25.25 75 TYR D N 1
ATOM 5960 C CA . TYR D 1 75 ? 20.964 39.483 91.678 1.00 26.98 75 TYR D CA 1
ATOM 5961 C C . TYR D 1 75 ? 19.646 39.434 92.424 1.00 27.87 75 TYR D C 1
ATOM 5962 O O . TYR D 1 75 ? 18.813 38.537 92.200 1.00 27.48 75 TYR D O 1
ATOM 5971 N N . LEU D 1 76 ? 19.438 40.384 93.330 1.00 28.21 76 LEU D N 1
ATOM 5972 C CA . LEU D 1 76 ? 18.159 40.445 94.018 1.00 28.01 76 LEU D CA 1
ATOM 5973 C C . LEU D 1 76 ? 16.953 40.719 93.097 1.00 28.84 76 LEU D C 1
ATOM 5974 O O . LEU D 1 76 ? 15.866 40.254 93.382 1.00 30.84 76 LEU D O 1
ATOM 5979 N N . ASP D 1 77 ? 17.106 41.410 91.981 1.00 28.31 77 ASP D N 1
ATOM 5980 C CA . ASP D 1 77 ? 16.029 41.539 91.023 1.00 29.22 77 ASP D CA 1
ATOM 5981 C C . ASP D 1 77 ? 15.853 40.166 90.343 1.00 30.40 77 ASP D C 1
ATOM 5982 O O . ASP D 1 77 ? 14.752 39.601 90.327 1.00 30.42 77 ASP D O 1
ATOM 5987 N N . ASP D 1 78 ? 16.948 39.679 89.750 1.00 29.67 78 ASP D N 1
ATOM 5988 C CA . ASP D 1 78 ? 16.970 38.426 88.977 1.00 29.78 78 ASP D CA 1
ATOM 5989 C C . ASP D 1 78 ? 16.532 37.192 89.796 1.00 29.04 78 ASP D C 1
ATOM 5990 O O . ASP D 1 78 ? 15.798 36.357 89.274 1.00 27.15 78 ASP D O 1
ATOM 5995 N N . ALA D 1 79 ? 16.950 37.089 91.061 1.00 27.89 79 ALA D N 1
ATOM 5996 C CA . ALA D 1 79 ? 16.609 35.909 91.870 1.00 27.95 79 ALA D CA 1
ATOM 5997 C C . ALA D 1 79 ? 15.222 35.975 92.531 1.00 28.84 79 ALA D C 1
ATOM 5998 O O . ALA D 1 79 ? 14.682 34.948 92.908 1.00 26.53 79 ALA D O 1
ATOM 6000 N N . PHE D 1 80 ? 14.643 37.167 92.610 1.00 28.33 80 PHE D N 1
ATOM 6001 C CA . PHE D 1 80 ? 13.375 37.349 93.251 1.00 29.27 80 PHE D CA 1
ATOM 6002 C C . PHE D 1 80 ? 12.487 38.209 92.380 1.00 28.87 80 PHE D C 1
ATOM 6003 O O . PHE D 1 80 ? 12.099 39.306 92.741 1.00 28.72 80 PHE D O 1
ATOM 6011 N N . PRO D 1 81 ? 12.098 37.624 91.281 1.00 31.10 81 PRO D N 1
ATOM 6012 C CA . PRO D 1 81 ? 11.361 38.289 90.223 1.00 33.19 81 PRO D CA 1
ATOM 6013 C C . PRO D 1 81 ? 10.063 38.895 90.635 1.00 33.98 81 PRO D C 1
ATOM 6014 O O . PRO D 1 81 ? 9.682 39.840 89.968 1.00 35.84 81 PRO D O 1
ATOM 6018 N N . GLY D 1 82 ? 9.392 38.422 91.662 1.00 33.57 82 GLY D N 1
ATOM 6019 C CA . GLY D 1 82 ? 8.079 39.013 91.916 1.00 35.75 82 GLY D CA 1
ATOM 6020 C C . GLY D 1 82 ? 8.113 40.233 92.817 1.00 35.74 82 GLY D C 1
ATOM 6021 O O . GLY D 1 82 ? 7.103 40.980 92.943 1.00 35.11 82 GLY D O 1
ATOM 6022 N N . THR D 1 83 ? 9.261 40.405 93.481 1.00 34.00 83 THR D N 1
ATOM 6023 C CA . THR D 1 83 ? 9.402 41.478 94.421 1.00 33.73 83 THR D CA 1
ATOM 6024 C C . THR D 1 83 ? 9.563 42.752 93.645 1.00 33.04 83 THR D C 1
ATOM 6025 O O . THR D 1 83 ? 9.874 42.738 92.469 1.00 33.09 83 THR D O 1
ATOM 6029 N N . PRO D 1 84 ? 9.374 43.868 94.307 1.00 33.46 84 PRO D N 1
ATOM 6030 C CA . PRO D 1 84 ? 9.577 45.211 93.708 1.00 33.52 84 PRO D CA 1
ATOM 6031 C C . PRO D 1 84 ? 10.946 45.403 93.044 1.00 32.61 84 PRO D C 1
ATOM 6032 O O . PRO D 1 84 ? 11.983 45.290 93.699 1.00 32.72 84 PRO D O 1
ATOM 6036 N N . HIS D 1 85 ? 10.949 45.733 91.759 1.00 31.56 85 HIS D N 1
ATOM 6037 C CA . HIS D 1 85 ? 12.184 45.746 91.012 1.00 31.13 85 HIS D CA 1
ATOM 6038 C C . HIS D 1 85 ? 13.001 47.017 91.141 1.00 30.20 85 HIS D C 1
ATOM 6039 O O . HIS D 1 85 ? 12.453 48.151 91.155 1.00 28.53 85 HIS D O 1
ATOM 6046 N N . LEU D 1 86 ? 14.311 46.832 91.212 1.00 27.22 86 LEU D N 1
ATOM 6047 C CA . LEU D 1 86 ? 15.228 47.969 91.165 1.00 28.06 86 LEU D CA 1
ATOM 6048 C C . LEU D 1 86 ? 15.453 48.440 89.750 1.00 28.16 86 LEU D C 1
ATOM 6049 O O . LEU D 1 86 ? 15.576 49.650 89.492 1.00 28.08 86 LEU D O 1
ATOM 6054 N N . LEU D 1 87 ? 15.520 47.485 88.822 1.00 28.69 87 LEU D N 1
ATOM 6055 C CA . LEU D 1 87 ? 15.579 47.818 87.405 1.00 30.04 87 LEU D CA 1
ATOM 6056 C C . LEU D 1 87 ? 14.295 47.327 86.712 1.00 32.52 87 LEU D C 1
ATOM 6057 O O . LEU D 1 87 ? 13.739 46.288 87.048 1.00 32.96 87 LEU D O 1
ATOM 6062 N N . PRO D 1 88 ? 13.792 48.089 85.753 1.00 35.23 88 PRO D N 1
ATOM 6063 C CA . PRO D 1 88 ? 12.578 47.665 85.079 1.00 37.65 88 PRO D CA 1
ATOM 6064 C C . PRO D 1 88 ? 12.905 46.451 84.310 1.00 41.03 88 PRO D C 1
ATOM 6065 O O . PRO D 1 88 ? 13.933 46.436 83.687 1.00 41.50 88 PRO D O 1
ATOM 6069 N N . PRO D 1 89 ? 12.059 45.450 84.319 1.00 45.28 89 PRO D N 1
ATOM 6070 C CA . PRO D 1 89 ? 12.290 44.302 83.445 1.00 48.17 89 PRO D CA 1
ATOM 6071 C C . PRO D 1 89 ? 11.987 44.745 82.012 1.00 50.06 89 PRO D C 1
ATOM 6072 O O . PRO D 1 89 ? 11.134 45.622 81.831 1.00 50.30 89 PRO D O 1
ATOM 6076 N N . ALA D 1 90 ? 12.691 44.225 81.010 1.00 53.52 90 ALA D N 1
ATOM 6077 C CA . ALA D 1 90 ? 12.353 44.588 79.610 1.00 55.58 90 ALA D CA 1
ATOM 6078 C C . ALA D 1 90 ? 10.898 44.247 79.287 1.00 57.93 90 ALA D C 1
ATOM 6079 O O . ALA D 1 90 ? 10.219 44.954 78.504 1.00 58.23 90 ALA D O 1
ATOM 6081 N N . ASN D 1 91 ? 10.396 43.189 79.924 1.00 60.47 91 ASN D N 1
ATOM 6082 C CA . ASN D 1 91 ? 9.096 42.654 79.568 1.00 62.15 91 ASN D CA 1
ATOM 6083 C C . ASN D 1 91 ? 9.327 42.257 78.079 1.00 63.45 91 ASN D C 1
ATOM 6084 O O . ASN D 1 91 ? 8.383 42.003 77.313 1.00 64.39 91 ASN D O 1
ATOM 6089 N N . SER D 1 92 ? 10.635 42.171 77.744 1.00 64.59 92 SER D N 1
ATOM 6090 C CA . SER D 1 92 ? 11.206 41.896 76.406 1.00 65.11 92 SER D CA 1
ATOM 6091 C C . SER D 1 92 ? 10.443 42.556 75.250 1.00 65.21 92 SER D C 1
ATOM 6092 O O . SER D 1 92 ? 11.051 42.952 74.257 1.00 65.41 92 SER D O 1
ATOM 6095 N N . ALA D 1 95 ? 9.629 48.278 77.284 1.00 45.17 95 ALA D N 1
ATOM 6096 C CA . ALA D 1 95 ? 9.096 49.564 76.809 1.00 46.05 95 ALA D CA 1
ATOM 6097 C C . ALA D 1 95 ? 10.287 50.443 76.353 1.00 44.50 95 ALA D C 1
ATOM 6098 O O . ALA D 1 95 ? 10.929 50.228 75.308 1.00 45.65 95 ALA D O 1
ATOM 6100 N N . ASP D 1 96 ? 10.592 51.462 77.127 1.00 43.03 96 ASP D N 1
ATOM 6101 C CA . ASP D 1 96 ? 11.865 52.079 76.923 1.00 40.70 96 ASP D CA 1
ATOM 6102 C C . ASP D 1 96 ? 12.745 51.453 77.971 1.00 38.07 96 ASP D C 1
ATOM 6103 O O . ASP D 1 96 ? 13.716 52.043 78.420 1.00 36.42 96 ASP D O 1
ATOM 6108 N N . ALA D 1 97 ? 12.372 50.261 78.375 1.00 34.97 97 ALA D N 1
ATOM 6109 C CA . ALA D 1 97 ? 13.052 49.639 79.466 1.00 34.87 97 ALA D CA 1
ATOM 6110 C C . ALA D 1 97 ? 14.553 49.280 79.229 1.00 32.29 97 ALA D C 1
ATOM 6111 O O . ALA D 1 97 ? 15.349 49.413 80.114 1.00 31.18 97 ALA D O 1
ATOM 6113 N N . ALA D 1 98 ? 14.919 48.836 78.040 1.00 30.35 98 ALA D N 1
ATOM 6114 C CA . ALA D 1 98 ? 16.297 48.487 77.817 1.00 29.36 98 ALA D CA 1
ATOM 6115 C C . ALA D 1 98 ? 17.165 49.728 78.031 1.00 28.74 98 ALA D C 1
ATOM 6116 O O . ALA D 1 98 ? 18.224 49.693 78.695 1.00 26.61 98 ALA D O 1
ATOM 6118 N N . TYR D 1 99 ? 16.691 50.856 77.524 1.00 27.59 99 TYR D N 1
ATOM 6119 C CA . TYR D 1 99 ? 17.442 52.069 77.668 1.00 28.03 99 TYR D CA 1
ATOM 6120 C C . TYR D 1 99 ? 17.449 52.579 79.109 1.00 29.94 99 TYR D C 1
ATOM 6121 O O . TYR D 1 99 ? 18.460 53.099 79.605 1.00 29.16 99 TYR D O 1
ATOM 6130 N N . ALA D 1 100 ? 16.309 52.426 79.790 1.00 29.29 100 ALA D N 1
ATOM 6131 C CA . ALA D 1 100 ? 16.261 52.869 81.165 1.00 28.66 100 ALA D CA 1
ATOM 6132 C C . ALA D 1 100 ? 17.202 52.055 81.955 1.00 27.07 100 ALA D C 1
ATOM 6133 O O . ALA D 1 100 ? 17.822 52.578 82.844 1.00 26.66 100 ALA D O 1
ATOM 6135 N N . ARG D 1 101 ? 17.325 50.771 81.645 1.00 25.83 101 ARG D N 1
ATOM 6136 C CA . ARG D 1 101 ? 18.245 49.961 82.409 1.00 26.93 101 ARG D CA 1
ATOM 6137 C C . ARG D 1 101 ? 19.685 50.379 82.181 1.00 26.23 101 ARG D C 1
ATOM 6138 O O . ARG D 1 101 ? 20.523 50.374 83.104 1.00 26.44 101 ARG D O 1
ATOM 6146 N N . ALA D 1 102 ? 20.001 50.690 80.929 1.00 25.29 102 ALA D N 1
ATOM 6147 C CA . ALA D 1 102 ? 21.363 51.125 80.607 1.00 24.30 102 ALA D CA 1
ATOM 6148 C C . ALA D 1 102 ? 21.644 52.406 81.320 1.00 26.15 102 ALA D C 1
ATOM 6149 O O . ALA D 1 102 ? 22.680 52.597 81.893 1.00 26.33 102 ALA D O 1
ATOM 6151 N N . THR D 1 103 ? 20.677 53.309 81.289 1.00 26.69 103 THR D N 1
ATOM 6152 C CA . THR D 1 103 ? 20.878 54.552 81.978 1.00 28.61 103 THR D CA 1
ATOM 6153 C C . THR D 1 103 ? 21.128 54.389 83.482 1.00 27.99 103 THR D C 1
ATOM 6154 O O . THR D 1 103 ? 21.997 55.063 84.058 1.00 27.73 103 THR D O 1
ATOM 6158 N N . ALA D 1 104 ? 20.396 53.465 84.091 1.00 28.71 104 ALA D N 1
ATOM 6159 C CA . ALA D 1 104 ? 20.498 53.200 85.502 1.00 28.32 104 ALA D CA 1
ATOM 6160 C C . ALA D 1 104 ? 21.845 52.587 85.802 1.00 27.73 104 ALA D C 1
ATOM 6161 O O . ALA D 1 104 ? 22.474 53.009 86.755 1.00 28.32 104 ALA D O 1
ATOM 6163 N N . ARG D 1 105 ? 22.328 51.673 84.961 1.00 25.57 105 ARG D N 1
ATOM 6164 C CA . ARG D 1 105 ? 23.621 51.064 85.220 1.00 25.84 105 ARG D CA 1
ATOM 6165 C C . ARG D 1 105 ? 24.789 52.098 85.070 1.00 25.39 105 ARG D C 1
ATOM 6166 O O . ARG D 1 105 ? 25.730 52.112 85.848 1.00 24.83 105 ARG D O 1
ATOM 6174 N N . PHE D 1 106 ? 24.691 52.947 84.074 1.00 24.61 106 PHE D N 1
ATOM 6175 C CA . PHE D 1 106 ? 25.625 54.041 83.962 1.00 25.31 106 PHE D CA 1
ATOM 6176 C C . PHE D 1 106 ? 25.771 54.867 85.225 1.00 24.68 106 PHE D C 1
ATOM 6177 O O . PHE D 1 106 ? 26.883 55.075 85.699 1.00 26.79 106 PHE D O 1
ATOM 6185 N N . TRP D 1 107 ? 24.651 55.349 85.772 1.00 26.87 107 TRP D N 1
ATOM 6186 C CA . TRP D 1 107 ? 24.677 56.254 86.960 1.00 27.05 107 TRP D CA 1
ATOM 6187 C C . TRP D 1 107 ? 25.089 55.529 88.250 1.00 28.73 107 TRP D C 1
ATOM 6188 O O . TRP D 1 107 ? 25.831 56.063 89.058 1.00 29.38 107 TRP D O 1
ATOM 6199 N N . ALA D 1 108 ? 24.694 54.276 88.374 1.00 29.09 108 ALA D N 1
ATOM 6200 C CA . ALA D 1 108 ? 25.213 53.475 89.499 1.00 29.60 108 ALA D CA 1
ATOM 6201 C C . ALA D 1 108 ? 26.717 53.309 89.393 1.00 30.39 108 ALA D C 1
ATOM 6202 O O . ALA D 1 108 ? 27.460 53.463 90.386 1.00 31.33 108 ALA D O 1
ATOM 6204 N N . ASP D 1 109 ? 27.217 53.069 88.182 1.00 30.67 109 ASP D N 1
ATOM 6205 C CA . ASP D 1 109 ? 28.624 52.930 87.996 1.00 30.49 109 ASP D CA 1
ATOM 6206 C C . ASP D 1 109 ? 29.271 54.261 88.370 1.00 29.25 109 ASP D C 1
ATOM 6207 O O . ASP D 1 109 ? 30.317 54.334 88.990 1.00 28.61 109 ASP D O 1
ATOM 6212 N N . TYR D 1 110 ? 28.671 55.328 87.945 1.00 29.15 110 TYR D N 1
ATOM 6213 C CA . TYR D 1 110 ? 29.221 56.658 88.255 1.00 29.38 110 TYR D CA 1
ATOM 6214 C C . TYR D 1 110 ? 29.343 56.854 89.782 1.00 29.54 110 TYR D C 1
ATOM 6215 O O . TYR D 1 110 ? 30.339 57.323 90.265 1.00 31.01 110 TYR D O 1
ATOM 6224 N N . VAL D 1 111 ? 28.291 56.525 90.488 1.00 30.50 111 VAL D N 1
ATOM 6225 C CA . VAL D 1 111 ? 28.333 56.581 91.952 1.00 32.42 111 VAL D CA 1
ATOM 6226 C C . VAL D 1 111 ? 29.508 55.745 92.435 1.00 32.84 111 VAL D C 1
ATOM 6227 O O . VAL D 1 111 ? 30.258 56.197 93.229 1.00 32.18 111 VAL D O 1
ATOM 6231 N N . ASP D 1 112 ? 29.708 54.552 91.932 1.00 34.89 112 ASP D N 1
ATOM 6232 C CA . ASP D 1 112 ? 30.804 53.698 92.443 1.00 36.25 112 ASP D CA 1
ATOM 6233 C C . ASP D 1 112 ? 32.153 54.265 92.177 1.00 37.97 112 ASP D C 1
ATOM 6234 O O . ASP D 1 112 ? 33.078 54.061 92.953 1.00 37.64 112 ASP D O 1
ATOM 6239 N N . ARG D 1 113 ? 32.293 54.916 91.019 1.00 39.19 113 ARG D N 1
ATOM 6240 C CA . ARG D 1 113 ? 33.549 55.473 90.599 1.00 40.21 113 ARG D CA 1
ATOM 6241 C C . ARG D 1 113 ? 33.908 56.728 91.336 1.00 41.33 113 ARG D C 1
ATOM 6242 O O . ARG D 1 113 ? 35.073 57.008 91.509 1.00 39.69 113 ARG D O 1
ATOM 6250 N N . LYS D 1 114 ? 32.921 57.489 91.785 1.00 41.68 114 LYS D N 1
ATOM 6251 C CA . LYS D 1 114 ? 33.218 58.779 92.380 1.00 43.34 114 LYS D CA 1
ATOM 6252 C C . LYS D 1 114 ? 33.040 59.007 93.890 1.00 45.78 114 LYS D C 1
ATOM 6253 O O . LYS D 1 114 ? 33.832 59.692 94.532 1.00 46.39 114 LYS D O 1
ATOM 6259 N N . LEU D 1 115 ? 31.967 58.500 94.449 1.00 46.43 115 LEU D N 1
ATOM 6260 C CA . LEU D 1 115 ? 31.587 58.967 95.750 1.00 49.29 115 LEU D CA 1
ATOM 6261 C C . LEU D 1 115 ? 32.549 58.541 96.789 1.00 51.41 115 LEU D C 1
ATOM 6262 O O . LEU D 1 115 ? 33.045 59.377 97.558 1.00 52.15 115 LEU D O 1
ATOM 6267 N N . TYR D 1 116 ? 32.836 57.249 96.818 1.00 53.54 116 TYR D N 1
ATOM 6268 C CA . TYR D 1 116 ? 33.613 56.744 97.925 1.00 55.75 116 TYR D CA 1
ATOM 6269 C C . TYR D 1 116 ? 35.010 57.349 97.897 1.00 56.56 116 TYR D C 1
ATOM 6270 O O . TYR D 1 116 ? 35.455 57.958 98.888 1.00 56.36 116 TYR D O 1
ATOM 6279 N N . ASP D 1 117 ? 35.663 57.236 96.748 1.00 58.05 117 ASP D N 1
ATOM 6280 C CA . ASP D 1 117 ? 37.048 57.697 96.607 1.00 59.26 117 ASP D CA 1
ATOM 6281 C C . ASP D 1 117 ? 37.195 59.181 96.706 1.00 59.39 117 ASP D C 1
ATOM 6282 O O . ASP D 1 117 ? 38.019 59.660 97.481 1.00 59.71 117 ASP D O 1
ATOM 6287 N N . CYS D 1 118 ? 36.386 59.907 95.938 1.00 59.60 118 CYS D N 1
ATOM 6288 C CA . CYS D 1 118 ? 36.466 61.358 95.949 1.00 59.83 118 CYS D CA 1
ATOM 6289 C C . CYS D 1 118 ? 36.027 61.919 97.286 1.00 60.18 118 CYS D C 1
ATOM 6290 O O . CYS D 1 118 ? 36.313 63.063 97.599 1.00 59.71 118 CYS D O 1
ATOM 6293 N N . GLY D 1 119 ? 35.345 61.107 98.080 1.00 60.77 119 GLY D N 1
ATOM 6294 C CA . GLY D 1 119 ? 34.976 61.502 99.422 1.00 61.57 119 GLY D CA 1
ATOM 6295 C C . GLY D 1 119 ? 36.046 61.097 100.419 1.00 62.30 119 GLY D C 1
ATOM 6296 O O . GLY D 1 119 ? 36.243 61.763 101.430 1.00 61.32 119 GLY D O 1
ATOM 6297 N N . SER D 1 120 ? 36.737 59.996 100.141 1.00 63.84 120 SER D N 1
ATOM 6298 C CA . SER D 1 120 ? 37.806 59.516 101.023 1.00 65.15 120 SER D CA 1
ATOM 6299 C C . SER D 1 120 ? 38.907 60.584 101.221 1.00 66.03 120 SER D C 1
ATOM 6300 O O . SER D 1 120 ? 39.460 60.780 102.320 1.00 66.00 120 SER D O 1
ATOM 6302 N N . ARG D 1 121 ? 39.188 61.292 100.143 1.00 66.93 121 ARG D N 1
ATOM 6303 C CA . ARG D 1 121 ? 40.212 62.310 100.147 1.00 68.07 121 ARG D CA 1
ATOM 6304 C C . ARG D 1 121 ? 39.891 63.496 101.066 1.00 68.70 121 ARG D C 1
ATOM 6305 O O . ARG D 1 121 ? 40.716 64.403 101.214 1.00 68.86 121 ARG D O 1
ATOM 6313 N N . LEU D 1 122 ? 38.715 63.522 101.685 1.00 69.06 122 LEU D N 1
ATOM 6314 C CA . LEU D 1 122 ? 38.353 64.709 102.443 1.00 69.48 122 LEU D CA 1
ATOM 6315 C C . LEU D 1 122 ? 38.789 64.723 103.867 1.00 70.19 122 LEU D C 1
ATOM 6316 O O . LEU D 1 122 ? 38.893 65.781 104.471 1.00 70.31 122 LEU D O 1
ATOM 6321 N N . TRP D 1 123 ? 39.027 63.567 104.437 1.00 71.12 123 TRP D N 1
ATOM 6322 C CA . TRP D 1 123 ? 39.401 63.572 105.827 1.00 72.15 123 TRP D CA 1
ATOM 6323 C C . TRP D 1 123 ? 40.842 63.138 106.025 1.00 72.60 123 TRP D C 1
ATOM 6324 O O . TRP D 1 123 ? 41.261 62.903 107.160 1.00 72.82 123 TRP D O 1
ATOM 6335 N N . ARG D 1 124 ? 41.596 63.023 104.928 1.00 72.79 124 ARG D N 1
ATOM 6336 C CA . ARG D 1 124 ? 43.022 62.724 105.026 1.00 72.67 124 ARG D CA 1
ATOM 6337 C C . ARG D 1 124 ? 43.844 63.524 104.021 1.00 72.58 124 ARG D C 1
ATOM 6338 O O . ARG D 1 124 ? 44.799 62.999 103.446 1.00 72.86 124 ARG D O 1
ATOM 6340 N N . LEU D 1 125 ? 43.447 64.775 103.793 1.00 72.03 125 LEU D N 1
ATOM 6341 C CA . LEU D 1 125 ? 44.184 65.720 102.948 1.00 71.63 125 LEU D CA 1
ATOM 6342 C C . LEU D 1 125 ? 43.990 67.050 103.626 1.00 71.13 125 LEU D C 1
ATOM 6343 O O . LEU D 1 125 ? 42.940 67.656 103.493 1.00 70.49 125 LEU D O 1
ATOM 6348 N N . LYS D 1 126 ? 44.990 67.511 104.363 1.00 70.73 126 LYS D N 1
ATOM 6349 C CA . LYS D 1 126 ? 44.861 68.786 105.045 1.00 70.20 126 LYS D CA 1
ATOM 6350 C C . LYS D 1 126 ? 44.996 69.934 104.056 1.00 69.53 126 LYS D C 1
ATOM 6351 O O . LYS D 1 126 ? 45.372 69.737 102.903 1.00 69.14 126 LYS D O 1
ATOM 6353 N N . GLY D 1 127 ? 44.636 71.122 104.530 1.00 69.01 127 GLY D N 1
ATOM 6354 C CA . GLY D 1 127 ? 44.800 72.367 103.805 1.00 68.41 127 GLY D CA 1
ATOM 6355 C C . GLY D 1 127 ? 44.155 72.550 102.444 1.00 67.95 127 GLY D C 1
ATOM 6356 O O . GLY D 1 127 ? 42.953 72.358 102.263 1.00 67.54 127 GLY D O 1
ATOM 6357 N N . GLU D 1 128 ? 44.991 72.964 101.491 1.00 67.44 128 GLU D N 1
ATOM 6358 C CA . GLU D 1 128 ? 44.569 73.328 100.140 1.00 66.93 128 GLU D CA 1
ATOM 6359 C C . GLU D 1 128 ? 44.032 72.129 99.393 1.00 66.13 128 GLU D C 1
ATOM 6360 O O . GLU D 1 128 ? 43.039 72.231 98.675 1.00 66.00 128 GLU D O 1
ATOM 6366 N N . PRO D 1 129 ? 44.721 71.004 99.555 1.00 65.33 129 PRO D N 1
ATOM 6367 C CA . PRO D 1 129 ? 44.335 69.745 98.915 1.00 64.61 129 PRO D CA 1
ATOM 6368 C C . PRO D 1 129 ? 42.925 69.397 99.301 1.00 63.54 129 PRO D C 1
ATOM 6369 O O . PRO D 1 129 ? 42.060 69.148 98.466 1.00 62.93 129 PRO D O 1
ATOM 6373 N N . GLN D 1 130 ? 42.717 69.386 100.605 1.00 62.47 130 GLN D N 1
ATOM 6374 C CA . GLN D 1 130 ? 41.418 69.141 101.158 1.00 61.63 130 GLN D CA 1
ATOM 6375 C C . GLN D 1 130 ? 40.419 69.955 100.349 1.00 60.56 130 GLN D C 1
ATOM 6376 O O . GLN D 1 130 ? 39.562 69.401 99.668 1.00 60.68 130 GLN D O 1
ATOM 6382 N N . ALA D 1 131 ? 40.572 71.271 100.386 1.00 58.87 131 ALA D N 1
ATOM 6383 C CA . ALA D 1 131 ? 39.639 72.179 99.730 1.00 57.78 131 ALA D CA 1
ATOM 6384 C C . ALA D 1 131 ? 39.498 71.954 98.236 1.00 56.42 131 ALA D C 1
ATOM 6385 O O . ALA D 1 131 ? 38.465 72.308 97.631 1.00 55.93 131 ALA D O 1
ATOM 6387 N N . ALA D 1 132 ? 40.541 71.415 97.626 1.00 54.85 132 ALA D N 1
ATOM 6388 C CA . ALA D 1 132 ? 40.484 71.170 96.197 1.00 54.33 132 ALA D CA 1
ATOM 6389 C C . ALA D 1 132 ? 39.501 70.006 95.979 1.00 53.19 132 ALA D C 1
ATOM 6390 O O . ALA D 1 132 ? 38.598 70.057 95.144 1.00 52.73 132 ALA D O 1
ATOM 6392 N N . ALA D 1 133 ? 39.692 68.966 96.764 1.00 51.93 133 ALA D N 1
ATOM 6393 C CA . ALA D 1 133 ? 38.817 67.839 96.749 1.00 51.19 133 ALA D CA 1
ATOM 6394 C C . ALA D 1 133 ? 37.347 68.290 96.948 1.00 50.05 133 ALA D C 1
ATOM 6395 O O . ALA D 1 133 ? 36.431 67.806 96.275 1.00 49.68 133 ALA D O 1
ATOM 6397 N N . GLY D 1 134 ? 37.155 69.243 97.859 1.00 48.86 134 GLY D N 1
ATOM 6398 C CA . GLY D 1 134 ? 35.842 69.767 98.185 1.00 47.55 134 GLY D CA 1
ATOM 6399 C C . GLY D 1 134 ? 35.121 70.160 96.932 1.00 47.04 134 GLY D C 1
ATOM 6400 O O . GLY D 1 134 ? 34.008 69.678 96.622 1.00 47.00 134 GLY D O 1
ATOM 6401 N N . ARG D 1 135 ? 35.793 71.002 96.178 1.00 45.98 135 ARG D N 1
ATOM 6402 C CA . ARG D 1 135 ? 35.244 71.527 94.955 1.00 45.87 135 ARG D CA 1
ATOM 6403 C C . ARG D 1 135 ? 34.963 70.379 94.006 1.00 44.58 135 ARG D C 1
ATOM 6404 O O . ARG D 1 135 ? 33.956 70.373 93.324 1.00 44.76 135 ARG D O 1
ATOM 6412 N N . GLU D 1 136 ? 35.837 69.394 93.956 1.00 43.50 136 GLU D N 1
ATOM 6413 C CA . GLU D 1 136 ? 35.552 68.291 93.068 1.00 43.02 136 GLU D CA 1
ATOM 6414 C C . GLU D 1 136 ? 34.251 67.587 93.604 1.00 41.25 136 GLU D C 1
ATOM 6415 O O . GLU D 1 136 ? 33.332 67.381 92.858 1.00 41.40 136 GLU D O 1
ATOM 6421 N N . MET D 1 137 ? 34.158 67.283 94.887 1.00 39.37 137 MET D N 1
ATOM 6422 C CA . MET D 1 137 ? 32.959 66.612 95.421 1.00 38.11 137 MET D CA 1
ATOM 6423 C C . MET D 1 137 ? 31.691 67.421 95.140 1.00 37.35 137 MET D C 1
ATOM 6424 O O . MET D 1 137 ? 30.621 66.883 94.769 1.00 35.48 137 MET D O 1
ATOM 6429 N N . ALA D 1 138 ? 31.819 68.734 95.289 1.00 36.84 138 ALA D N 1
ATOM 6430 C CA . ALA D 1 138 ? 30.736 69.626 94.935 1.00 36.82 138 ALA D CA 1
ATOM 6431 C C . ALA D 1 138 ? 30.314 69.422 93.472 1.00 36.89 138 ALA D C 1
ATOM 6432 O O . ALA D 1 138 ? 29.122 69.442 93.157 1.00 36.56 138 ALA D O 1
ATOM 6434 N N . GLU D 1 139 ? 31.278 69.231 92.584 1.00 36.43 139 GLU D N 1
ATOM 6435 C CA . GLU D 1 139 ? 30.944 69.116 91.174 1.00 36.93 139 GLU D CA 1
ATOM 6436 C C . GLU D 1 139 ? 30.215 67.793 90.903 1.00 35.73 139 GLU D C 1
ATOM 6437 O O . GLU D 1 139 ? 29.304 67.709 90.080 1.00 35.18 139 GLU D O 1
ATOM 6443 N N . ILE D 1 140 ? 30.624 66.775 91.629 1.00 34.36 140 ILE D N 1
ATOM 6444 C CA . ILE D 1 140 ? 30.003 65.458 91.519 1.00 33.58 140 ILE D CA 1
ATOM 6445 C C . ILE D 1 140 ? 28.542 65.529 91.908 1.00 33.07 140 ILE D C 1
ATOM 6446 O O . ILE D 1 140 ? 27.668 65.057 91.206 1.00 33.18 140 ILE D O 1
ATOM 6451 N N . LEU D 1 141 ? 28.277 66.174 93.035 1.00 33.15 141 LEU D N 1
ATOM 6452 C CA . LEU D 1 141 ? 26.934 66.333 93.513 1.00 33.92 141 LEU D CA 1
ATOM 6453 C C . LEU D 1 141 ? 26.126 67.202 92.558 1.00 34.54 141 LEU D C 1
ATOM 6454 O O . LEU D 1 141 ? 24.947 66.912 92.297 1.00 34.19 141 LEU D O 1
ATOM 6459 N N . ARG D 1 142 ? 26.782 68.204 91.965 1.00 34.00 142 ARG D N 1
ATOM 6460 C CA . ARG D 1 142 ? 26.138 68.970 90.933 1.00 35.15 142 ARG D CA 1
ATOM 6461 C C . ARG D 1 142 ? 25.767 68.033 89.783 1.00 34.39 142 ARG D C 1
ATOM 6462 O O . ARG D 1 142 ? 24.654 68.143 89.231 1.00 33.70 142 ARG D O 1
ATOM 6470 N N . THR D 1 143 ? 26.674 67.093 89.442 1.00 34.56 143 THR D N 1
ATOM 6471 C CA . THR D 1 143 ? 26.433 66.191 88.300 1.00 32.26 143 THR D CA 1
ATOM 6472 C C . THR D 1 143 ? 25.237 65.286 88.547 1.00 31.68 143 THR D C 1
ATOM 6473 O O . THR D 1 143 ? 24.370 65.085 87.642 1.00 30.27 143 THR D O 1
ATOM 6477 N N . LEU D 1 144 ? 25.173 64.729 89.758 1.00 31.39 144 LEU D N 1
ATOM 6478 C CA . LEU D 1 144 ? 24.037 63.888 90.155 1.00 31.90 144 LEU D CA 1
ATOM 6479 C C . LEU D 1 144 ? 22.716 64.647 90.185 1.00 31.91 144 LEU D C 1
ATOM 6480 O O . LEU D 1 144 ? 21.666 64.124 89.745 1.00 31.73 144 LEU D O 1
ATOM 6485 N N . GLU D 1 145 ? 22.793 65.875 90.689 1.00 32.13 145 GLU D N 1
ATOM 6486 C CA . GLU D 1 145 ? 21.682 66.789 90.704 1.00 32.82 145 GLU D CA 1
ATOM 6487 C C . GLU D 1 145 ? 21.073 67.025 89.323 1.00 32.07 145 GLU D C 1
ATOM 6488 O O . GLU D 1 145 ? 19.858 67.059 89.174 1.00 31.60 145 GLU D O 1
ATOM 6494 N N . ALA D 1 146 ? 21.922 67.245 88.347 1.00 30.51 146 ALA D N 1
ATOM 6495 C CA . ALA D 1 146 ? 21.454 67.394 87.017 1.00 31.53 146 ALA D CA 1
ATOM 6496 C C . ALA D 1 146 ? 20.842 66.096 86.516 1.00 31.36 146 ALA D C 1
ATOM 6497 O O . ALA D 1 146 ? 19.888 66.137 85.776 1.00 32.22 146 ALA D O 1
ATOM 6499 N N . GLU D 1 147 ? 21.378 64.944 86.854 1.00 29.70 147 GLU D N 1
ATOM 6500 C CA . GLU D 1 147 ? 20.703 63.752 86.372 1.00 30.65 147 GLU D CA 1
ATOM 6501 C C . GLU D 1 147 ? 19.319 63.562 87.000 1.00 30.88 147 GLU D C 1
ATOM 6502 O O . GLU D 1 147 ? 18.417 63.081 86.355 1.00 30.81 147 GLU D O 1
ATOM 6508 N N . LEU D 1 148 ? 19.164 63.866 88.282 1.00 31.58 148 LEU D N 1
ATOM 6509 C CA . LEU D 1 148 ? 17.872 63.687 88.960 1.00 32.03 148 LEU D CA 1
ATOM 6510 C C . LEU D 1 148 ? 16.879 64.635 88.327 1.00 31.67 148 LEU D C 1
ATOM 6511 O O . LEU D 1 148 ? 15.739 64.291 88.032 1.00 32.19 148 LEU D O 1
ATOM 6516 N N . GLY D 1 149 ? 17.336 65.838 88.067 1.00 32.05 149 GLY D N 1
ATOM 6517 C CA . GLY D 1 149 ? 16.482 66.854 87.458 1.00 32.46 149 GLY D CA 1
ATOM 6518 C C . GLY D 1 149 ? 15.338 67.199 88.412 1.00 32.85 149 GLY D C 1
ATOM 6519 O O . GLY D 1 149 ? 15.567 67.393 89.599 1.00 32.90 149 GLY D O 1
ATOM 6520 N N . ASP D 1 150 ? 14.117 67.231 87.891 1.00 33.51 150 ASP D N 1
ATOM 6521 C CA . ASP D 1 150 ? 12.924 67.510 88.674 1.00 35.42 150 ASP D CA 1
ATOM 6522 C C . ASP D 1 150 ? 12.211 66.277 89.151 1.00 35.65 150 ASP D C 1
ATOM 6523 O O . ASP D 1 150 ? 11.111 66.427 89.684 1.00 36.17 150 ASP D O 1
ATOM 6528 N N . ARG D 1 151 ? 12.798 65.077 88.980 1.00 36.32 151 ARG D N 1
ATOM 6529 C CA . ARG D 1 151 ? 12.096 63.828 89.357 1.00 36.49 151 ARG D CA 1
ATOM 6530 C C . ARG D 1 151 ? 12.113 63.624 90.857 1.00 35.10 151 ARG D C 1
ATOM 6531 O O . ARG D 1 151 ? 12.930 64.214 91.559 1.00 33.13 151 ARG D O 1
ATOM 6539 N N . GLU D 1 152 ? 11.232 62.743 91.329 1.00 35.52 152 GLU D N 1
ATOM 6540 C CA . GLU D 1 152 ? 11.183 62.406 92.743 1.00 35.85 152 GLU D CA 1
ATOM 6541 C C . GLU D 1 152 ? 12.367 61.470 93.061 1.00 34.74 152 GLU D C 1
ATOM 6542 O O . GLU D 1 152 ? 13.056 61.604 94.098 1.00 33.84 152 GLU D O 1
ATOM 6548 N N . PHE D 1 153 ? 12.629 60.548 92.158 1.00 33.81 153 PHE D N 1
ATOM 6549 C CA . PHE D 1 153 ? 13.661 59.551 92.353 1.00 33.16 153 PHE D CA 1
ATOM 6550 C C . PHE D 1 153 ? 14.444 59.365 91.062 1.00 34.12 153 PHE D C 1
ATOM 6551 O O . PHE D 1 153 ? 13.911 59.598 89.982 1.00 33.14 153 PHE D O 1
ATOM 6559 N N . PHE D 1 154 ? 15.670 58.884 91.168 1.00 33.89 154 PHE D N 1
ATOM 6560 C CA . PHE D 1 154 ? 16.473 58.684 89.960 1.00 36.30 154 PHE D CA 1
ATOM 6561 C C . PHE D 1 154 ? 15.837 57.595 89.174 1.00 38.68 154 PHE D C 1
ATOM 6562 O O . PHE D 1 154 ? 15.916 57.549 87.963 1.00 37.58 154 PHE D O 1
ATOM 6570 N N . GLY D 1 155 ? 15.218 56.704 89.915 1.00 42.45 155 GLY D N 1
ATOM 6571 C CA . GLY D 1 155 ? 14.620 55.537 89.368 1.00 47.40 155 GLY D CA 1
ATOM 6572 C C . GLY D 1 155 ? 13.625 55.873 88.282 1.00 52.11 155 GLY D C 1
ATOM 6573 O O . GLY D 1 155 ? 12.772 56.815 88.438 1.00 53.96 155 GLY D O 1
ATOM 6574 N N . GLY D 1 156 ? 13.731 55.072 87.206 1.00 55.72 156 GLY D N 1
ATOM 6575 C CA . GLY D 1 156 ? 12.932 55.226 86.014 1.00 58.17 156 GLY D CA 1
ATOM 6576 C C . GLY D 1 156 ? 12.269 56.551 86.193 1.00 60.17 156 GLY D C 1
ATOM 6577 O O . GLY D 1 156 ? 12.830 57.600 85.800 1.00 61.89 156 GLY D O 1
ATOM 6578 N N . GLY D 1 157 ? 11.120 56.462 86.868 1.00 61.36 157 GLY D N 1
ATOM 6579 C CA . GLY D 1 157 ? 10.246 57.559 87.200 1.00 61.98 157 GLY D CA 1
ATOM 6580 C C . GLY D 1 157 ? 8.968 56.939 87.765 1.00 62.22 157 GLY D C 1
ATOM 6581 O O . GLY D 1 157 ? 9.012 55.821 88.307 1.00 62.84 157 GLY D O 1
ATOM 6582 N N . GLY D 1 158 ? 7.853 57.666 87.652 1.00 62.09 158 GLY D N 1
ATOM 6583 C CA . GLY D 1 158 ? 6.528 57.208 88.073 1.00 61.69 158 GLY D CA 1
ATOM 6584 C C . GLY D 1 158 ? 6.450 56.508 89.419 1.00 61.17 158 GLY D C 1
ATOM 6585 O O . GLY D 1 158 ? 5.733 56.969 90.338 1.00 61.49 158 GLY D O 1
ATOM 6586 N N . GLY D 1 159 ? 7.150 55.369 89.496 1.00 59.57 159 GLY D N 1
ATOM 6587 C CA . GLY D 1 159 ? 7.285 54.538 90.689 1.00 57.88 159 GLY D CA 1
ATOM 6588 C C . GLY D 1 159 ? 6.623 55.002 91.974 1.00 56.07 159 GLY D C 1
ATOM 6589 O O . GLY D 1 159 ? 5.462 54.704 92.221 1.00 56.42 159 GLY D O 1
ATOM 6590 N N . GLY D 1 160 ? 7.372 55.773 92.755 1.00 53.18 160 GLY D N 1
ATOM 6591 C CA . GLY D 1 160 ? 6.985 56.185 94.076 1.00 50.48 160 GLY D CA 1
ATOM 6592 C C . GLY D 1 160 ? 7.930 55.513 95.041 1.00 48.71 160 GLY D C 1
ATOM 6593 O O . GLY D 1 160 ? 7.704 55.550 96.244 1.00 48.52 160 GLY D O 1
ATOM 6594 N N . ARG D 1 161 ? 9.026 54.922 94.530 1.00 46.31 161 ARG D N 1
ATOM 6595 C CA . ARG D 1 161 ? 9.945 54.209 95.378 1.00 43.41 161 ARG D CA 1
ATOM 6596 C C . ARG D 1 161 ? 11.352 54.148 94.799 1.00 40.93 161 ARG D C 1
ATOM 6597 O O . ARG D 1 161 ? 11.603 54.467 93.645 1.00 40.12 161 ARG D O 1
ATOM 6605 N N . LEU D 1 162 ? 12.272 53.698 95.628 1.00 37.63 162 LEU D N 1
ATOM 6606 C CA . LEU D 1 162 ? 13.664 53.642 95.268 1.00 34.57 162 LEU D CA 1
ATOM 6607 C C . LEU D 1 162 ? 13.920 52.751 94.067 1.00 33.81 162 LEU D C 1
ATOM 6608 O O . LEU D 1 162 ? 13.452 51.661 94.018 1.00 32.83 162 LEU D O 1
ATOM 6613 N N . GLY D 1 163 ? 14.721 53.210 93.117 1.00 33.86 163 GLY D N 1
ATOM 6614 C CA . GLY D 1 163 ? 15.210 52.343 92.038 1.00 33.08 163 GLY D CA 1
ATOM 6615 C C . GLY D 1 163 ? 16.703 52.031 92.272 1.00 32.45 163 GLY D C 1
ATOM 6616 O O . GLY D 1 163 ? 17.284 52.411 93.295 1.00 31.69 163 GLY D O 1
ATOM 6617 N N . PHE D 1 164 ? 17.337 51.422 91.250 1.00 31.55 164 PHE D N 1
ATOM 6618 C CA . PHE D 1 164 ? 18.686 50.964 91.308 1.00 28.94 164 PHE D CA 1
ATOM 6619 C C . PHE D 1 164 ? 19.644 52.068 91.708 1.00 29.39 164 PHE D C 1
ATOM 6620 O O . PHE D 1 164 ? 20.467 51.931 92.624 1.00 29.02 164 PHE D O 1
ATOM 6628 N N . VAL D 1 165 ? 19.550 53.203 91.031 1.00 27.68 165 VAL D N 1
ATOM 6629 C CA . VAL D 1 165 ? 20.442 54.275 91.374 1.00 27.54 165 VAL D CA 1
ATOM 6630 C C . VAL D 1 165 ? 20.159 54.878 92.731 1.00 28.60 165 VAL D C 1
ATOM 6631 O O . VAL D 1 165 ? 21.083 55.251 93.437 1.00 27.83 165 VAL D O 1
ATOM 6635 N N . ASP D 1 166 ? 18.886 54.994 93.095 1.00 27.65 166 ASP D N 1
ATOM 6636 C CA . ASP D 1 166 ? 18.552 55.530 94.391 1.00 29.59 166 ASP D CA 1
ATOM 6637 C C . ASP D 1 166 ? 19.194 54.703 95.540 1.00 29.72 166 ASP D C 1
ATOM 6638 O O . ASP D 1 166 ? 19.798 55.273 96.437 1.00 30.02 166 ASP D O 1
ATOM 6643 N N . VAL D 1 167 ? 19.122 53.361 95.460 1.00 29.92 167 VAL D N 1
ATOM 6644 C CA . VAL D 1 167 ? 19.728 52.488 96.449 1.00 29.69 167 VAL D CA 1
ATOM 6645 C C . VAL D 1 167 ? 21.289 52.560 96.413 1.00 30.47 167 VAL D C 1
ATOM 6646 O O . VAL D 1 167 ? 21.965 52.541 97.448 1.00 27.03 167 VAL D O 1
ATOM 6650 N N . ALA D 1 168 ? 21.852 52.742 95.211 1.00 28.29 168 ALA D N 1
ATOM 6651 C CA . ALA D 1 168 ? 23.246 52.834 95.114 1.00 28.44 168 ALA D CA 1
ATOM 6652 C C . ALA D 1 168 ? 23.815 54.050 95.814 1.00 28.21 168 ALA D C 1
ATOM 6653 O O . ALA D 1 168 ? 24.892 53.975 96.398 1.00 27.02 168 ALA D O 1
ATOM 6655 N N . LEU D 1 169 ? 23.085 55.150 95.725 1.00 26.85 169 LEU D N 1
ATOM 6656 C CA . LEU D 1 169 ? 23.571 56.412 96.249 1.00 27.86 169 LEU D CA 1
ATOM 6657 C C . LEU D 1 169 ? 23.124 56.784 97.658 1.00 26.70 169 LEU D C 1
ATOM 6658 O O . LEU D 1 169 ? 23.843 57.455 98.344 1.00 27.48 169 LEU D O 1
ATOM 6663 N N . VAL D 1 170 ? 21.942 56.331 98.045 1.00 27.89 170 VAL D N 1
ATOM 6664 C CA . VAL D 1 170 ? 21.329 56.752 99.306 1.00 27.23 170 VAL D CA 1
ATOM 6665 C C . VAL D 1 170 ? 22.210 56.564 100.547 1.00 26.74 170 VAL D C 1
ATOM 6666 O O . VAL D 1 170 ? 22.289 57.463 101.404 1.00 26.20 170 VAL D O 1
ATOM 6670 N N . PRO D 1 171 ? 22.967 55.496 100.686 1.00 28.10 171 PRO D N 1
ATOM 6671 C CA . PRO D 1 171 ? 23.768 55.420 101.905 1.00 28.50 171 PRO D CA 1
ATOM 6672 C C . PRO D 1 171 ? 24.716 56.594 101.990 1.00 30.02 171 PRO D C 1
ATOM 6673 O O . PRO D 1 171 ? 25.040 57.086 103.109 1.00 30.38 171 PRO D O 1
ATOM 6677 N N . PHE D 1 172 ? 25.150 57.131 100.848 1.00 28.75 172 PHE D N 1
ATOM 6678 C CA . PHE D 1 172 ? 26.083 58.231 100.983 1.00 29.59 172 PHE D CA 1
ATOM 6679 C C . PHE D 1 172 ? 25.398 59.492 101.506 1.00 28.45 172 PHE D C 1
ATOM 6680 O O . PHE D 1 172 ? 26.057 60.409 101.961 1.00 28.04 172 PHE D O 1
ATOM 6688 N N . THR D 1 173 ? 24.070 59.541 101.503 1.00 28.22 173 THR D N 1
ATOM 6689 C CA . THR D 1 173 ? 23.421 60.741 102.093 1.00 29.10 173 THR D CA 1
ATOM 6690 C C . THR D 1 173 ? 23.736 60.875 103.579 1.00 29.56 173 THR D C 1
ATOM 6691 O O . THR D 1 173 ? 23.656 61.938 104.151 1.00 28.65 173 THR D O 1
ATOM 6695 N N . ALA D 1 174 ? 24.077 59.780 104.223 1.00 29.26 174 ALA D N 1
ATOM 6696 C CA . ALA D 1 174 ? 24.500 59.880 105.597 1.00 29.31 174 ALA D CA 1
ATOM 6697 C C . ALA D 1 174 ? 25.873 60.468 105.792 1.00 30.49 174 ALA D C 1
ATOM 6698 O O . ALA D 1 174 ? 26.255 60.733 106.946 1.00 30.04 174 ALA D O 1
ATOM 6700 N N . TRP D 1 175 ? 26.646 60.581 104.711 1.00 31.06 175 TRP D N 1
ATOM 6701 C CA . TRP D 1 175 ? 27.982 61.150 104.776 1.00 31.27 175 TRP D CA 1
ATOM 6702 C C . TRP D 1 175 ? 27.974 62.626 104.326 1.00 32.75 175 TRP D C 1
ATOM 6703 O O . TRP D 1 175 ? 28.958 63.338 104.474 1.00 32.26 175 TRP D O 1
ATOM 6714 N N . PHE D 1 176 ? 26.841 63.102 103.813 1.00 34.11 176 PHE D N 1
ATOM 6715 C CA . PHE D 1 176 ? 26.820 64.431 103.256 1.00 33.63 176 PHE D CA 1
ATOM 6716 C C . PHE D 1 176 ? 27.297 65.428 104.260 1.00 34.91 176 PHE D C 1
ATOM 6717 O O . PHE D 1 176 ? 28.112 66.320 103.930 1.00 33.66 176 PHE D O 1
ATOM 6725 N N . TYR D 1 177 ? 26.740 65.315 105.460 1.00 35.90 177 TYR D N 1
ATOM 6726 C CA . TYR D 1 177 ? 27.117 66.167 106.578 1.00 37.64 177 TYR D CA 1
ATOM 6727 C C . TYR D 1 177 ? 28.651 66.227 106.739 1.00 37.03 177 TYR D C 1
ATOM 6728 O O . TYR D 1 177 ? 29.231 67.308 106.901 1.00 37.59 177 TYR D O 1
ATOM 6737 N N . SER D 1 178 ? 29.299 65.073 106.639 1.00 36.74 178 SER D N 1
ATOM 6738 C CA . SER D 1 178 ? 30.733 64.966 106.750 1.00 36.72 178 SER D CA 1
ATOM 6739 C C . SER D 1 178 ? 31.419 65.609 105.532 1.00 38.02 178 SER D C 1
ATOM 6740 O O . SER D 1 178 ? 32.436 66.283 105.667 1.00 37.36 178 SER D O 1
ATOM 6743 N N . TYR D 1 179 ? 30.878 65.405 104.343 1.00 38.55 179 TYR D N 1
ATOM 6744 C CA . TYR D 1 179 ? 31.480 66.025 103.166 1.00 39.73 179 TYR D CA 1
ATOM 6745 C C . TYR D 1 179 ? 31.443 67.532 103.291 1.00 40.21 179 TYR D C 1
ATOM 6746 O O . TYR D 1 179 ? 32.393 68.220 102.941 1.00 41.07 179 TYR D O 1
ATOM 6755 N N . GLU D 1 180 ? 30.339 68.064 103.776 1.00 41.14 180 GLU D N 1
ATOM 6756 C CA . GLU D 1 180 ? 30.212 69.508 103.899 1.00 41.50 180 GLU D CA 1
ATOM 6757 C C . GLU D 1 180 ? 31.218 70.017 104.908 1.00 41.93 180 GLU D C 1
ATOM 6758 O O . GLU D 1 180 ? 31.892 71.045 104.694 1.00 41.38 180 GLU D O 1
ATOM 6764 N N . ARG D 1 181 ? 31.286 69.312 106.033 1.00 41.54 181 ARG D N 1
ATOM 6765 C CA . ARG D 1 181 ? 32.127 69.756 107.117 1.00 41.54 181 ARG D CA 1
ATOM 6766 C C . ARG D 1 181 ? 33.582 69.746 106.656 1.00 41.28 181 ARG D C 1
ATOM 6767 O O . ARG D 1 181 ? 34.258 70.733 106.847 1.00 39.89 181 ARG D O 1
ATOM 6769 N N . CYS D 1 182 ? 34.029 68.680 105.991 1.00 40.78 182 CYS D N 1
ATOM 6770 C CA . CYS D 1 182 ? 35.417 68.582 105.559 1.00 41.69 182 CYS D CA 1
ATOM 6771 C C . CYS D 1 182 ? 35.764 69.250 104.269 1.00 41.72 182 CYS D C 1
ATOM 6772 O O . CYS D 1 182 ? 36.869 69.673 104.098 1.00 42.51 182 CYS D O 1
ATOM 6775 N N . GLY D 1 183 ? 34.836 69.272 103.335 1.00 42.14 183 GLY D N 1
ATOM 6776 C CA . GLY D 1 183 ? 35.058 69.854 102.034 1.00 41.85 183 GLY D CA 1
ATOM 6777 C C . GLY D 1 183 ? 34.881 71.350 102.038 1.00 41.79 183 GLY D C 1
ATOM 6778 O O . GLY D 1 183 ? 35.384 72.034 101.151 1.00 41.87 183 GLY D O 1
ATOM 6779 N N . GLY D 1 184 ? 34.185 71.849 103.058 1.00 41.44 184 GLY D N 1
ATOM 6780 C CA . GLY D 1 184 ? 33.868 73.250 103.176 1.00 41.38 184 GLY D CA 1
ATOM 6781 C C . GLY D 1 184 ? 32.764 73.715 102.225 1.00 41.38 184 GLY D C 1
ATOM 6782 O O . GLY D 1 184 ? 32.930 74.735 101.554 1.00 41.88 184 GLY D O 1
ATOM 6783 N N . PHE D 1 185 ? 31.640 72.996 102.162 1.00 40.34 185 PHE D N 1
ATOM 6784 C CA . PHE D 1 185 ? 30.542 73.397 101.278 1.00 39.16 185 PHE D CA 1
ATOM 6785 C C . PHE D 1 185 ? 29.188 72.951 101.798 1.00 38.23 185 PHE D C 1
ATOM 6786 O O . PHE D 1 185 ? 29.098 72.159 102.713 1.00 37.28 185 PHE D O 1
ATOM 6794 N N . SER D 1 186 ? 28.130 73.466 101.199 1.00 37.68 186 SER D N 1
ATOM 6795 C CA . SER D 1 186 ? 26.795 73.097 101.608 1.00 37.45 186 SER D CA 1
ATOM 6796 C C . SER D 1 186 ? 26.080 72.397 100.475 1.00 37.08 186 SER D C 1
ATOM 6797 O O . SER D 1 186 ? 26.011 72.887 99.340 1.00 35.89 186 SER D O 1
ATOM 6800 N N . VAL D 1 187 ? 25.545 71.235 100.795 1.00 35.75 187 VAL D N 1
ATOM 6801 C CA . VAL D 1 187 ? 24.839 70.488 99.797 1.00 36.39 187 VAL D CA 1
ATOM 6802 C C . VAL D 1 187 ? 23.626 71.250 99.392 1.00 37.37 187 VAL D C 1
ATOM 6803 O O . VAL D 1 187 ? 23.348 71.390 98.231 1.00 36.47 187 VAL D O 1
ATOM 6807 N N . GLU D 1 188 ? 22.894 71.739 100.376 1.00 39.37 188 GLU D N 1
ATOM 6808 C CA . GLU D 1 188 ? 21.736 72.586 100.120 1.00 41.15 188 GLU D CA 1
ATOM 6809 C C . GLU D 1 188 ? 21.982 73.685 99.077 1.00 41.69 188 GLU D C 1
ATOM 6810 O O . GLU D 1 188 ? 21.101 74.002 98.276 1.00 41.94 188 GLU D O 1
ATOM 6816 N N . GLU D 1 189 ? 23.160 74.282 99.092 1.00 42.29 189 GLU D N 1
ATOM 6817 C CA . GLU D 1 189 ? 23.453 75.346 98.145 1.00 42.53 189 GLU D CA 1
ATOM 6818 C C . GLU D 1 189 ? 24.092 74.838 96.858 1.00 41.76 189 GLU D C 1
ATOM 6819 O O . GLU D 1 189 ? 23.935 75.424 95.806 1.00 40.17 189 GLU D O 1
ATOM 6825 N N . VAL D 1 190 ? 24.762 73.703 96.901 1.00 41.40 190 VAL D N 1
ATOM 6826 C CA . VAL D 1 190 ? 25.396 73.261 95.699 1.00 41.03 190 VAL D CA 1
ATOM 6827 C C . VAL D 1 190 ? 24.445 72.480 94.819 1.00 40.16 190 VAL D C 1
ATOM 6828 O O . VAL D 1 190 ? 24.457 72.632 93.594 1.00 40.76 190 VAL D O 1
ATOM 6832 N N . ALA D 1 191 ? 23.634 71.634 95.441 1.00 38.86 191 ALA D N 1
ATOM 6833 C CA . ALA D 1 191 ? 22.706 70.751 94.734 1.00 36.88 191 ALA D CA 1
ATOM 6834 C C . ALA D 1 191 ? 21.405 70.596 95.557 1.00 35.38 191 ALA D C 1
ATOM 6835 O O . ALA D 1 191 ? 21.168 69.575 96.187 1.00 33.50 191 ALA D O 1
ATOM 6837 N N . PRO D 1 192 ? 20.571 71.619 95.586 1.00 34.35 192 PRO D N 1
ATOM 6838 C CA . PRO D 1 192 ? 19.423 71.596 96.501 1.00 33.56 192 PRO D CA 1
ATOM 6839 C C . PRO D 1 192 ? 18.424 70.510 96.190 1.00 32.13 192 PRO D C 1
ATOM 6840 O O . PRO D 1 192 ? 17.823 70.042 97.121 1.00 32.13 192 PRO D O 1
ATOM 6844 N N . ARG D 1 193 ? 18.272 70.092 94.941 1.00 30.89 193 ARG D N 1
ATOM 6845 C CA . ARG D 1 193 ? 17.237 69.114 94.634 1.00 31.01 193 ARG D CA 1
ATOM 6846 C C . ARG D 1 193 ? 17.710 67.764 95.145 1.00 29.99 193 ARG D C 1
ATOM 6847 O O . ARG D 1 193 ? 16.894 66.912 95.542 1.00 30.29 193 ARG D O 1
ATOM 6855 N N . LEU D 1 194 ? 19.026 67.612 95.211 1.00 29.12 194 LEU D N 1
ATOM 6856 C CA . LEU D 1 194 ? 19.639 66.419 95.749 1.00 30.01 194 LEU D CA 1
ATOM 6857 C C . LEU D 1 194 ? 19.442 66.403 97.277 1.00 30.87 194 LEU D C 1
ATOM 6858 O O . LEU D 1 194 ? 19.251 65.365 97.883 1.00 32.19 194 LEU D O 1
ATOM 6863 N N . ALA D 1 195 ? 19.605 67.557 97.897 1.00 30.37 195 ALA D N 1
ATOM 6864 C CA . ALA D 1 195 ? 19.410 67.639 99.331 1.00 31.30 195 ALA D CA 1
ATOM 6865 C C . ALA D 1 195 ? 17.976 67.211 99.613 1.00 30.52 195 ALA D C 1
ATOM 6866 O O . ALA D 1 195 ? 17.729 66.441 100.515 1.00 29.92 195 ALA D O 1
ATOM 6868 N N . ALA D 1 196 ? 17.058 67.699 98.785 1.00 30.50 196 ALA D N 1
ATOM 6869 C CA . ALA D 1 196 ? 15.630 67.396 98.932 1.00 30.29 196 ALA D CA 1
ATOM 6870 C C . ALA D 1 196 ? 15.347 65.879 98.710 1.00 30.34 196 ALA D C 1
ATOM 6871 O O . ALA D 1 196 ? 14.614 65.256 99.496 1.00 28.46 196 ALA D O 1
ATOM 6873 N N . TRP D 1 197 ? 15.975 65.295 97.693 1.00 28.69 197 TRP D N 1
ATOM 6874 C CA . TRP D 1 197 ? 15.901 63.852 97.444 1.00 29.73 197 TRP D CA 1
ATOM 6875 C C . TRP D 1 197 ? 16.392 63.077 98.678 1.00 29.13 197 TRP D C 1
ATOM 6876 O O . TRP D 1 197 ? 15.878 62.034 98.985 1.00 29.21 197 TRP D O 1
ATOM 6887 N N . ALA D 1 198 ? 17.421 63.574 99.338 1.00 29.33 198 ALA D N 1
ATOM 6888 C CA . ALA D 1 198 ? 17.949 62.858 100.484 1.00 30.23 198 ALA D CA 1
ATOM 6889 C C . ALA D 1 198 ? 16.922 62.874 101.660 1.00 31.01 198 ALA D C 1
ATOM 6890 O O . ALA D 1 198 ? 16.663 61.860 102.362 1.00 30.01 198 ALA D O 1
ATOM 6892 N N . ARG D 1 199 ? 16.251 63.990 101.806 1.00 30.72 199 ARG D N 1
ATOM 6893 C CA . ARG D 1 199 ? 15.248 64.088 102.875 1.00 31.41 199 ARG D CA 1
ATOM 6894 C C . ARG D 1 199 ? 14.070 63.241 102.577 1.00 29.94 199 ARG D C 1
ATOM 6895 O O . ARG D 1 199 ? 13.495 62.611 103.430 1.00 31.16 199 ARG D O 1
ATOM 6903 N N . ARG D 1 200 ? 13.708 63.170 101.344 1.00 29.95 200 ARG D N 1
ATOM 6904 C CA . ARG D 1 200 ? 12.595 62.313 101.020 1.00 31.03 200 ARG D CA 1
ATOM 6905 C C . ARG D 1 200 ? 12.970 60.847 101.218 1.00 29.88 200 ARG D C 1
ATOM 6906 O O . ARG D 1 200 ? 12.197 60.073 101.806 1.00 29.00 200 ARG D O 1
ATOM 6914 N N . CYS D 1 201 ? 14.175 60.444 100.806 1.00 29.38 201 CYS D N 1
ATOM 6915 C CA . CYS D 1 201 ? 14.519 59.032 100.995 1.00 29.25 201 CYS D CA 1
ATOM 6916 C C . CYS D 1 201 ? 14.628 58.707 102.487 1.00 29.77 201 CYS D C 1
ATOM 6917 O O . CYS D 1 201 ? 14.322 57.595 102.929 1.00 29.14 201 CYS D O 1
ATOM 6920 N N . GLY D 1 202 ? 15.004 59.703 103.264 1.00 30.71 202 GLY D N 1
ATOM 6921 C CA . GLY D 1 202 ? 15.093 59.544 104.692 1.00 31.69 202 GLY D CA 1
ATOM 6922 C C . GLY D 1 202 ? 13.807 59.221 105.451 1.00 32.18 202 GLY D C 1
ATOM 6923 O O . GLY D 1 202 ? 13.859 58.874 106.611 1.00 33.37 202 GLY D O 1
ATOM 6924 N N . ARG D 1 203 ? 12.653 59.306 104.802 1.00 31.58 203 ARG D N 1
ATOM 6925 C CA . ARG D 1 203 ? 11.419 58.937 105.440 1.00 31.28 203 ARG D CA 1
ATOM 6926 C C . ARG D 1 203 ? 11.013 57.537 105.013 1.00 31.07 203 ARG D C 1
ATOM 6927 O O . ARG D 1 203 ? 9.983 57.082 105.430 1.00 29.83 203 ARG D O 1
ATOM 6935 N N . ILE D 1 204 ? 11.748 56.920 104.085 1.00 28.96 204 ILE D N 1
ATOM 6936 C CA . ILE D 1 204 ? 11.405 55.568 103.633 1.00 29.12 204 ILE D CA 1
ATOM 6937 C C . ILE D 1 204 ? 11.840 54.546 104.694 1.00 28.59 204 ILE D C 1
ATOM 6938 O O . ILE D 1 204 ? 12.968 54.604 105.180 1.00 30.34 204 ILE D O 1
ATOM 6943 N N . ASP D 1 205 ? 10.979 53.586 104.986 1.00 28.40 205 ASP D N 1
ATOM 6944 C CA . ASP D 1 205 ? 11.223 52.661 106.096 1.00 29.07 205 ASP D CA 1
ATOM 6945 C C . ASP D 1 205 ? 12.618 52.030 105.994 1.00 28.34 205 ASP D C 1
ATOM 6946 O O . ASP D 1 205 ? 13.341 51.982 106.976 1.00 27.40 205 ASP D O 1
ATOM 6951 N N . SER D 1 206 ? 12.951 51.533 104.816 1.00 28.44 206 SER D N 1
ATOM 6952 C CA . SER D 1 206 ? 14.181 50.823 104.622 1.00 28.26 206 SER D CA 1
ATOM 6953 C C . SER D 1 206 ? 15.393 51.723 104.955 1.00 28.12 206 SER D C 1
ATOM 6954 O O . SER D 1 206 ? 16.400 51.249 105.486 1.00 29.97 206 SER D O 1
ATOM 6957 N N . VAL D 1 207 ? 15.295 53.004 104.659 1.00 28.02 207 VAL D N 1
ATOM 6958 C CA . VAL D 1 207 ? 16.381 53.944 104.887 1.00 27.10 207 VAL D CA 1
ATOM 6959 C C . VAL D 1 207 ? 16.526 54.379 106.365 1.00 27.78 207 VAL D C 1
ATOM 6960 O O . VAL D 1 207 ? 17.646 54.487 106.915 1.00 25.63 207 VAL D O 1
ATOM 6964 N N . VAL D 1 208 ? 15.386 54.696 106.994 1.00 26.33 208 VAL D N 1
ATOM 6965 C CA . VAL D 1 208 ? 15.310 54.860 108.453 1.00 26.53 208 VAL D CA 1
ATOM 6966 C C . VAL D 1 208 ? 15.977 53.668 109.165 1.00 25.93 208 VAL D C 1
ATOM 6967 O O . VAL D 1 208 ? 16.757 53.854 110.070 1.00 27.22 208 VAL D O 1
ATOM 6971 N N . LYS D 1 209 ? 15.578 52.457 108.821 1.00 26.54 209 LYS D N 1
ATOM 6972 C CA . LYS D 1 209 ? 16.104 51.264 109.430 1.00 25.12 209 LYS D CA 1
ATOM 6973 C C . LYS D 1 209 ? 17.611 51.068 109.227 1.00 26.34 209 LYS D C 1
ATOM 6974 O O . LYS D 1 209 ? 18.361 50.774 110.183 1.00 26.30 209 LYS D O 1
ATOM 6980 N N . HIS D 1 210 ? 18.085 51.262 107.996 1.00 26.25 210 HIS D N 1
ATOM 6981 C CA . HIS D 1 210 ? 19.422 50.764 107.721 1.00 26.79 210 HIS D CA 1
ATOM 6982 C C . HIS D 1 210 ? 20.602 51.771 107.688 1.00 26.25 210 HIS D C 1
ATOM 6983 O O . HIS D 1 210 ? 21.750 51.369 107.644 1.00 28.79 210 HIS D O 1
ATOM 6990 N N . LEU D 1 211 ? 20.360 53.054 107.728 1.00 26.72 211 LEU D N 1
ATOM 6991 C CA . LEU D 1 211 ? 21.408 54.053 107.737 1.00 26.92 211 LEU D CA 1
ATOM 6992 C C . LEU D 1 211 ? 21.581 54.706 109.106 1.00 28.88 211 LEU D C 1
ATOM 6993 O O . LEU D 1 211 ? 20.605 54.921 109.803 1.00 27.71 211 LEU D O 1
ATOM 6998 N N . PRO D 1 212 ? 22.815 54.972 109.502 1.00 28.62 212 PRO D N 1
ATOM 6999 C CA . PRO D 1 212 ? 23.098 55.583 110.767 1.00 29.04 212 PRO D CA 1
ATOM 7000 C C . PRO D 1 212 ? 22.813 57.023 110.593 1.00 30.22 212 PRO D C 1
ATOM 7001 O O . PRO D 1 212 ? 22.538 57.453 109.510 1.00 28.69 212 PRO D O 1
ATOM 7005 N N . SER D 1 213 ? 22.851 57.769 111.668 1.00 30.68 213 SER D N 1
ATOM 7006 C CA . SER D 1 213 ? 22.600 59.199 111.568 1.00 31.38 213 SER D CA 1
ATOM 7007 C C . SER D 1 213 ? 23.861 59.821 111.043 1.00 32.19 213 SER D C 1
ATOM 7008 O O . SER D 1 213 ? 24.942 59.228 111.176 1.00 32.02 213 SER D O 1
ATOM 7011 N N . PRO D 1 214 ? 23.743 61.026 110.494 1.00 33.43 214 PRO D N 1
ATOM 7012 C CA . PRO D 1 214 ? 24.902 61.758 109.968 1.00 33.89 214 PRO D CA 1
ATOM 7013 C C . PRO D 1 214 ? 25.922 61.998 111.048 1.00 34.83 214 PRO D C 1
ATOM 7014 O O . PRO D 1 214 ? 27.132 61.960 110.806 1.00 32.92 214 PRO D O 1
ATOM 7018 N N . GLU D 1 215 ? 25.423 62.180 112.265 1.00 36.87 215 GLU D N 1
ATOM 7019 C CA . GLU D 1 215 ? 26.312 62.383 113.390 1.00 38.46 215 GLU D CA 1
ATOM 7020 C C . GLU D 1 215 ? 27.137 61.149 113.685 1.00 38.73 215 GLU D C 1
ATOM 7021 O O . GLU D 1 215 ? 28.340 61.263 113.906 1.00 38.31 215 GLU D O 1
ATOM 7027 N N . LYS D 1 216 ? 26.526 59.964 113.690 1.00 39.03 216 LYS D N 1
ATOM 7028 C CA . LYS D 1 216 ? 27.311 58.744 113.921 1.00 39.59 216 LYS D CA 1
ATOM 7029 C C . LYS D 1 216 ? 28.394 58.615 112.836 1.00 39.75 216 LYS D C 1
ATOM 7030 O O . LYS D 1 216 ? 29.538 58.228 113.086 1.00 40.17 216 LYS D O 1
ATOM 7040 N N . VAL D 1 217 ? 28.035 58.925 111.597 1.00 39.50 217 VAL D N 1
ATOM 7041 C CA . VAL D 1 217 ? 28.986 58.837 110.530 1.00 38.91 217 VAL D CA 1
ATOM 7042 C C . VAL D 1 217 ? 30.072 59.874 110.744 1.00 39.54 217 VAL D C 1
ATOM 7043 O O . VAL D 1 217 ? 31.240 59.551 110.651 1.00 38.16 217 VAL D O 1
ATOM 7047 N N . TYR D 1 218 ? 29.701 61.109 111.053 1.00 40.47 218 TYR D N 1
ATOM 7048 C CA . TYR D 1 218 ? 30.727 62.115 111.301 1.00 43.17 218 TYR D CA 1
ATOM 7049 C C . TYR D 1 218 ? 31.672 61.637 112.423 1.00 44.00 218 TYR D C 1
ATOM 7050 O O . TYR D 1 218 ? 32.873 61.815 112.284 1.00 44.04 218 TYR D O 1
ATOM 7059 N N . ASP D 1 219 ? 31.162 61.023 113.496 1.00 44.77 219 ASP D N 1
ATOM 7060 C CA . ASP D 1 219 ? 32.072 60.482 114.515 1.00 46.83 219 ASP D CA 1
ATOM 7061 C C . ASP D 1 219 ? 33.047 59.521 113.868 1.00 47.71 219 ASP D C 1
ATOM 7062 O O . ASP D 1 219 ? 34.255 59.607 114.072 1.00 48.23 219 ASP D O 1
ATOM 7067 N N . PHE D 1 220 ? 32.522 58.595 113.085 1.00 48.44 220 PHE D N 1
ATOM 7068 C CA . PHE D 1 220 ? 33.365 57.599 112.447 1.00 48.95 220 PHE D CA 1
ATOM 7069 C C . PHE D 1 220 ? 34.389 58.212 111.480 1.00 50.50 220 PHE D C 1
ATOM 7070 O O . PHE D 1 220 ? 35.511 57.735 111.359 1.00 50.58 220 PHE D O 1
ATOM 7078 N N . VAL D 1 221 ? 34.014 59.244 110.741 1.00 52.29 221 VAL D N 1
ATOM 7079 C CA . VAL D 1 221 ? 35.009 59.856 109.862 1.00 53.44 221 VAL D CA 1
ATOM 7080 C C . VAL D 1 221 ? 36.219 60.224 110.688 1.00 54.45 221 VAL D C 1
ATOM 7081 O O . VAL D 1 221 ? 37.322 60.358 110.185 1.00 53.71 221 VAL D O 1
ATOM 7085 N N . GLY D 1 222 ? 35.988 60.407 111.971 1.00 56.04 222 GLY D N 1
ATOM 7086 C CA . GLY D 1 222 ? 37.072 60.716 112.853 1.00 57.92 222 GLY D CA 1
ATOM 7087 C C . GLY D 1 222 ? 38.005 59.532 112.845 1.00 59.37 222 GLY D C 1
ATOM 7088 O O . GLY D 1 222 ? 39.188 59.638 112.522 1.00 60.04 222 GLY D O 1
ATOM 7089 N N . VAL D 1 223 ? 37.482 58.377 113.196 1.00 61.18 223 VAL D N 1
ATOM 7090 C CA . VAL D 1 223 ? 38.344 57.234 113.267 1.00 62.55 223 VAL D CA 1
ATOM 7091 C C . VAL D 1 223 ? 39.100 57.136 111.971 1.00 63.88 223 VAL D C 1
ATOM 7092 O O . VAL D 1 223 ? 40.297 56.857 111.985 1.00 64.19 223 VAL D O 1
ATOM 7096 N N . LEU D 1 224 ? 38.434 57.396 110.850 1.00 65.40 224 LEU D N 1
ATOM 7097 C CA . LEU D 1 224 ? 39.135 57.416 109.568 1.00 67.15 224 LEU D CA 1
ATOM 7098 C C . LEU D 1 224 ? 40.244 58.485 109.578 1.00 68.58 224 LEU D C 1
ATOM 7099 O O . LEU D 1 224 ? 40.983 58.649 108.602 1.00 68.15 224 LEU D O 1
ATOM 7104 N N . LYS D 1 225 ? 40.369 59.179 110.707 1.00 70.33 225 LYS D N 1
ATOM 7105 C CA . LYS D 1 225 ? 41.442 60.139 110.913 1.00 71.77 225 LYS D CA 1
ATOM 7106 C C . LYS D 1 225 ? 42.484 59.550 111.857 1.00 72.90 225 LYS D C 1
ATOM 7107 O O . LYS D 1 225 ? 42.710 60.025 112.984 1.00 73.05 225 LYS D O 1
ATOM 7113 N N . LYS D 1 226 ? 43.099 58.489 111.350 1.00 73.83 226 LYS D N 1
ATOM 7114 C CA . LYS D 1 226 ? 44.190 57.762 111.984 1.00 74.46 226 LYS D CA 1
ATOM 7115 C C . LYS D 1 226 ? 44.720 57.017 110.766 1.00 74.59 226 LYS D C 1
ATOM 7116 O O . LYS D 1 226 ? 45.794 57.339 110.244 1.00 74.67 226 LYS D O 1
ATOM 7122 N N . LYS D 1 227 ? 43.893 56.071 110.297 1.00 74.66 227 LYS D N 1
ATOM 7123 C CA . LYS D 1 227 ? 44.098 55.267 109.087 1.00 74.61 227 LYS D CA 1
ATOM 7124 C C . LYS D 1 227 ? 43.547 53.853 109.305 1.00 74.71 227 LYS D C 1
ATOM 7125 O O . LYS D 1 227 ? 42.854 53.294 108.451 1.00 74.34 227 LYS D O 1
#

Foldseek 3Di:
DDQWAKEWEDAQLDLLSLLLLLLCVQFVHDYHYDHADLVHGDPLLCVQCVPPSDDTWMATVHHIDDDSLRSLQVSCVRCVPTDHQADPCVVVDCRVVLRVVLVVLLVLLVVDQPVLQLQLLQDDDPSNLVSLVVVLVSLVVVLVCCDPPLENRPDPPLDHHSNNSSNQLCLLCQVVSCVSNVHHCCVSRVSVVVSNVSNCPDVSNVVRHDHSVVVNVVSVVVSVVPDD/DVDQKEWEDAQLDLLSLLLLLLCVQFVHDHHYDHADLVHGDPLLCVQCVPPSDDTWMAGNHHTDDDSLRSLVVCCVVPVVTDAQQDDCVVVVCSVVLRVVLVVLLVLCVVDVVVLLVQLLVDDPVSNQVSLVVVLVSLLVVLVCCDQALENHDGPVLDHHNNNSSCLLCLLCQVVSCVSHPDHCCVRRVVSVVSNVSVCVDPSSVPRHDHNVVVNVVSVVVNVD/DDADKEWEDAQLDLLSLLLLLLCVQFVYDYHYHHADLVHGDPLLCVQCVPPSDDTWMAHVRHTDDDSLRSLVVSCVVCVVTDAQQDDPVDDDPCRVVLNVVLVVLLVVLVVDQPVLLLQLLLDDDPSNLVSLVVVLVSLLVVLVCCDPPLENRPPVPLDHHSNCSSCLLCLLQQVVSCVSHVHHCCVRRVVVPVSNVSVCVPPSSVVRHDHSVVVNVVSVVVNVVSD/DADQKEWEDAQLDLLSLLLLLLCVQQVHDYHYHHADLVHGDPLLCVQCVPPSDDTWMAGNHHTDDDSLRSLVVCCVVPVVTDAQADDCCCPCRVVLRVVLVVLLVLLVVDDPVLQLQQLVPDDPSNLVSLVVVLVSLLVVLVCCDPALENHPGPPPDHHSNNSSCQLCLLQQVVSCVRNVHDSCVSRVVVVVSNVVVCVPPSNVPRHDHSVVVNVVVVVSNVD